Protein AF-0000000084620640 (afdb_homodimer)

Sequence (1402 aa):
MTADNINHLSFMPLENMICNSLENYLYKNATFLAERLYAQDTTNENSRFLLATCYYRSGQRKAAYNLLNSAHSIKCKYLFAKCCLDLDKAEEGKEKLLTIISNLETRNPLDSFNSTTKLNQTPDLASVLCLLGTLCKNARRPDEAAQYYVQCIKTNPFMWEAFENLCQMGKSTQLDIDEIFQPKTEKFTNNRSPCSDKLYNSQVFMSKPTHNGDKITPDPTRRTRPSSMIRHAAQPLTSTPASDNREKKRSRIGNEDVSLMGLDDENKCYRLGKDVRSLVNVENEVTEALQKTTLDPDNNYEKMEDTDWKSNRHEVLELLQKIAKGYAYLNQYECAKAIDALTNLPKSQYYTGWVQSHIGKAYFEMVDYPMAERFFQKARQLEPYRLEDMEIFSTTLWHLRKDTVLSTLAHELVEFERLSPQAWCAVGNCFSRQQEHDLALKCFQRAIQLDPKFTYAHTLSGHESMANGNFEKAQEHFRNALNTNKRHYNALYGLANYYMTCDKKDQAEIHYKLAMEINPNHAVLMCCLGKVYEKMGRNDDAHQLYVRACLVTPQTPLAIFKKAKSLYKDRYYESALIELRRLKEIVPEEPKIYFLMGKIYKAMGDKVKALQNFTTTFNLDPKMMHVVKTAIERLDNDNEISMTTSAMSDTNLEGESSSSAAAAAFVGDDEEHNQHHQQDQVVHGEEDQSSAYTYDAFVDEMTADNINHLSFMPLENMICNSLENYLYKNATFLAERLYAQDTTNENSRFLLATCYYRSGQRKAAYNLLNSAHSIKCKYLFAKCCLDLDKAEEGKEKLLTIISNLETRNPLDSFNSTTKLNQTPDLASVLCLLGTLCKNARRPDEAAQYYVQCIKTNPFMWEAFENLCQMGKSTQLDIDEIFQPKTEKFTNNRSPCSDKLYNSQVFMSKPTHNGDKITPDPTRRTRPSSMIRHAAQPLTSTPASDNREKKRSRIGNEDVSLMGLDDENKCYRLGKDVRSLVNVENEVTEALQKTTLDPDNNYEKMEDTDWKSNRHEVLELLQKIAKGYAYLNQYECAKAIDALTNLPKSQYYTGWVQSHIGKAYFEMVDYPMAERFFQKARQLEPYRLEDMEIFSTTLWHLRKDTVLSTLAHELVEFERLSPQAWCAVGNCFSRQQEHDLALKCFQRAIQLDPKFTYAHTLSGHESMANGNFEKAQEHFRNALNTNKRHYNALYGLANYYMTCDKKDQAEIHYKLAMEINPNHAVLMCCLGKVYEKMGRNDDAHQLYVRACLVTPQTPLAIFKKAKSLYKDRYYESALIELRRLKEIVPEEPKIYFLMGKIYKAMGDKVKALQNFTTTFNLDPKMMHVVKTAIERLDNDNEISMTTSAMSDTNLEGESSSSAAAAAFVGDDEEHNQHHQQDQVVHGEEDQSSAYTYDAFVDE

InterPro domains:
  IPR011990 Tetratricopeptide-like helical domain superfamily [G3DSA:1.25.40.10] (7-183)
  IPR011990 Tetratricopeptide-like helical domain superfamily [G3DSA:1.25.40.10] (310-385)
  IPR011990 Tetratricopeptide-like helical domain superfamily [G3DSA:1.25.40.10] (386-518)
  IPR011990 Tetratricopeptide-like helical domain superfamily [G3DSA:1.25.40.10] (519-622)
  IPR011990 Tetratricopeptide-like helical domain superfamily [SSF48452] (43-384)
  IPR011990 Tetratricopeptide-like helical domain superfamily [SSF48452] (421-626)
  IPR019734 Tetratricopeptide repeat [PF00515] (422-454)
  IPR019734 Tetratricopeptide repeat [PF13181] (126-157)
  IPR019734 Tetratricopeptide repeat [PS50005] (353-386)
  IPR019734 Tetratricopeptide repeat [PS50005] (421-454)
  IPR019734 Tetratricopeptide repeat [PS50005] (455-488)
  IPR019734 Tetratricopeptide repeat [PS50005] (489-522)
  IPR019734 Tetratricopeptide repeat [PS50005] (591-624)
  IPR019734 Tetratricopeptide repeat [SM00028] (45-78)
  IPR019734 Tetratricopeptide repeat [SM00028] (126-159)
  IPR019734 Tetratricopeptide repeat [SM00028] (353-386)
  IPR019734 Tetratricopeptide repeat [SM00028] (421-454)
  IPR019734 Tetratricopeptide repeat [SM00028] (455-488)
  IPR019734 Tetratricopeptide repeat [SM00028] (489-522)
  IPR019734 Tetratricopeptide repeat [SM00028] (523-556)

Radius of gyration: 43.95 Å; Cα contacts (8 Å, |Δi|>4): 1674; chains: 2; bounding box: 125×141×118 Å

Organism: Rhizophagus irregularis (strain DAOM 197198w) (NCBI:txid1432141)

Structure (mmCIF, N/CA/C/O backbone):
data_AF-0000000084620640-model_v1
#
loop_
_entity.id
_entity.type
_entity.pdbx_description
1 polymer 'Anaphase promoting complex subunit CDC27'
#
loop_
_atom_site.group_PDB
_atom_site.id
_atom_site.type_symbol
_atom_site.label_atom_id
_atom_site.label_alt_id
_atom_site.label_comp_id
_atom_site.label_asym_id
_atom_site.label_entity_id
_atom_site.label_seq_id
_atom_site.pdbx_PDB_ins_code
_atom_site.Cartn_x
_atom_site.Cartn_y
_atom_site.Cartn_z
_atom_site.occupancy
_atom_site.B_iso_or_equiv
_atom_site.auth_seq_id
_atom_site.auth_comp_id
_atom_site.auth_asym_id
_atom_site.auth_atom_id
_atom_site.pdbx_PDB_model_num
ATOM 1 N N . MET A 1 1 ? -43.281 -8.062 -17.797 1 27.91 1 MET A N 1
ATOM 2 C CA . MET A 1 1 ? -42 -8.039 -17.078 1 27.91 1 MET A CA 1
ATOM 3 C C . MET A 1 1 ? -40.844 -8.312 -18.031 1 27.91 1 MET A C 1
ATOM 5 O O . MET A 1 1 ? -40.781 -9.367 -18.672 1 27.91 1 MET A O 1
ATOM 9 N N . THR A 1 2 ? -40.188 -7.316 -18.531 1 32.62 2 THR A N 1
ATOM 10 C CA . THR A 1 2 ? -39.344 -7.402 -19.719 1 32.62 2 THR A CA 1
ATOM 11 C C . THR A 1 2 ? -38.156 -8.328 -19.5 1 32.62 2 THR A C 1
ATOM 13 O O . THR A 1 2 ? -37.781 -8.578 -18.359 1 32.62 2 THR A O 1
ATOM 16 N N . ALA A 1 3 ? -37.656 -8.945 -20.5 1 40.38 3 ALA A N 1
ATOM 17 C CA . ALA A 1 3 ? -36.469 -9.836 -20.547 1 40.38 3 ALA A CA 1
ATOM 18 C C . ALA A 1 3 ? -35.375 -9.312 -19.656 1 40.38 3 ALA A C 1
ATOM 20 O O . ALA A 1 3 ? -34.625 -10.102 -19.062 1 40.38 3 ALA A O 1
ATOM 21 N N . ASP A 1 4 ? -35.156 -8.109 -19.609 1 42.44 4 ASP A N 1
ATOM 22 C CA . ASP A 1 4 ? -34.188 -7.316 -18.859 1 42.44 4 ASP A CA 1
ATOM 23 C C . ASP A 1 4 ? -34.406 -7.492 -17.359 1 42.44 4 ASP A C 1
ATOM 25 O O . ASP A 1 4 ? -33.438 -7.527 -16.594 1 42.44 4 ASP A O 1
ATOM 29 N N . ASN A 1 5 ? -35.625 -7.594 -16.953 1 43.34 5 ASN A N 1
ATOM 30 C CA . ASN A 1 5 ? -36 -7.773 -15.555 1 43.34 5 ASN A CA 1
ATOM 31 C C . ASN A 1 5 ? -35.719 -9.188 -15.07 1 43.34 5 ASN A C 1
ATOM 33 O O . ASN A 1 5 ? -35.375 -9.398 -13.898 1 43.34 5 ASN A O 1
ATOM 37 N N . ILE A 1 6 ? -35.875 -10.117 -15.922 1 43.72 6 ILE A N 1
ATOM 38 C CA . ILE A 1 6 ? -35.688 -11.531 -15.609 1 43.72 6 ILE A CA 1
ATOM 39 C C . ILE A 1 6 ? -34.188 -11.797 -15.375 1 43.72 6 ILE A C 1
ATOM 41 O O . ILE A 1 6 ? -33.812 -12.508 -14.438 1 43.72 6 ILE A O 1
ATOM 45 N N . ASN A 1 7 ? -33.312 -11.297 -16.219 1 48.16 7 ASN A N 1
ATOM 46 C CA . ASN A 1 7 ? -31.875 -11.477 -16.109 1 48.16 7 ASN A CA 1
ATOM 47 C C . ASN A 1 7 ? -31.312 -10.859 -14.828 1 48.16 7 ASN A C 1
ATOM 49 O O . ASN A 1 7 ? -30.406 -11.414 -14.211 1 48.16 7 ASN A O 1
ATOM 53 N N . HIS A 1 8 ? -32 -9.758 -14.391 1 53.31 8 HIS A N 1
ATOM 54 C CA . HIS A 1 8 ? -31.578 -9.07 -13.172 1 53.31 8 HIS A CA 1
ATOM 55 C C . HIS A 1 8 ? -31.844 -9.922 -11.938 1 53.31 8 HIS A C 1
ATOM 57 O O . HIS A 1 8 ? -31.031 -9.969 -11.023 1 53.31 8 HIS A O 1
ATOM 63 N N . LEU A 1 9 ? -32.969 -10.625 -11.906 1 52.66 9 LEU A N 1
ATOM 64 C CA . LEU A 1 9 ? -33.344 -11.398 -10.734 1 52.66 9 LEU A CA 1
ATOM 65 C C . LEU A 1 9 ? -32.469 -12.648 -10.594 1 52.66 9 LEU A C 1
ATOM 67 O O . LEU A 1 9 ? -32.188 -13.086 -9.484 1 52.66 9 LEU A O 1
ATOM 71 N N . SER A 1 10 ? -32 -13.133 -11.836 1 59.88 10 SER A N 1
ATOM 72 C CA . SER A 1 10 ? -31.25 -14.391 -11.836 1 59.88 10 SER A CA 1
ATOM 73 C C . SER A 1 10 ? -29.875 -14.219 -11.203 1 59.88 10 SER A C 1
ATOM 75 O O . SER A 1 10 ? -29.328 -15.164 -10.633 1 59.88 10 SER A O 1
ATOM 77 N N . PHE A 1 11 ? -29.453 -12.977 -11.055 1 75.94 11 PHE A N 1
ATOM 78 C CA . PHE A 1 11 ? -28.078 -12.844 -10.57 1 75.94 11 PHE A CA 1
ATOM 79 C C . PHE A 1 11 ? -28.047 -12.078 -9.25 1 75.94 11 PHE A C 1
ATOM 81 O O . PHE A 1 11 ? -26.984 -11.648 -8.805 1 75.94 11 PHE A O 1
ATOM 88 N N . MET A 1 12 ? -29.203 -12.109 -8.586 1 78.56 12 MET A N 1
ATOM 89 C CA . MET A 1 12 ? -29.328 -11.453 -7.289 1 78.56 12 MET A CA 1
ATOM 90 C C . MET A 1 12 ? -28.484 -12.164 -6.238 1 78.56 12 MET A C 1
ATOM 92 O O . MET A 1 12 ? -27.812 -11.516 -5.426 1 78.56 12 MET A O 1
ATOM 96 N N . PRO A 1 13 ? -28.516 -13.523 -6.344 1 80.06 13 PRO A N 1
ATOM 97 C CA . PRO A 1 13 ? -27.672 -14.203 -5.359 1 80.06 13 PRO A CA 1
ATOM 98 C C . PRO A 1 13 ? -26.188 -13.82 -5.488 1 80.06 13 PRO A C 1
ATOM 100 O O . PRO A 1 13 ? -25.484 -13.727 -4.484 1 80.06 13 PRO A O 1
ATOM 103 N N . LEU A 1 14 ? -25.797 -13.578 -6.734 1 88.44 14 LEU A N 1
ATOM 104 C CA . LEU A 1 14 ? -24.406 -13.172 -6.945 1 88.44 14 LEU A CA 1
ATOM 105 C C . LEU A 1 14 ? -24.141 -11.805 -6.332 1 88.44 14 LEU A C 1
ATOM 107 O O . LEU A 1 14 ? -23.078 -11.586 -5.73 1 88.44 14 LEU A O 1
ATOM 111 N N . GLU A 1 15 ? -25.062 -10.961 -6.449 1 88.25 15 GLU A N 1
ATOM 112 C CA . GLU A 1 15 ? -24.906 -9.625 -5.883 1 88.25 15 GLU A CA 1
ATOM 113 C C . GLU A 1 15 ? -24.797 -9.68 -4.363 1 88.25 15 GLU A C 1
ATOM 115 O O . GLU A 1 15 ? -23.984 -8.984 -3.766 1 88.25 15 GLU A O 1
ATOM 120 N N . ASN A 1 16 ? -25.609 -10.477 -3.816 1 86.69 16 ASN A N 1
ATOM 121 C CA . ASN A 1 16 ? -25.594 -10.625 -2.365 1 86.69 16 ASN A CA 1
ATOM 122 C C . ASN A 1 16 ? -24.266 -11.211 -1.882 1 86.69 16 ASN A C 1
ATOM 124 O O . ASN A 1 16 ? -23.719 -10.781 -0.864 1 86.69 16 ASN A O 1
ATOM 128 N N . MET A 1 17 ? -23.844 -12.188 -2.623 1 91.19 17 MET A N 1
ATOM 129 C CA . MET A 1 17 ? -22.609 -12.836 -2.227 1 91.19 17 MET A CA 1
ATOM 130 C C . MET A 1 17 ? -21.422 -11.898 -2.41 1 91.19 17 MET A C 1
ATOM 132 O O . MET A 1 17 ? -20.453 -11.953 -1.645 1 91.19 17 MET A O 1
ATOM 136 N N . ILE A 1 18 ? -21.5 -11.086 -3.449 1 93.69 18 ILE A N 1
ATOM 137 C CA . ILE A 1 18 ? -20.453 -10.086 -3.656 1 93.69 18 ILE A CA 1
ATOM 138 C C . ILE A 1 18 ? -20.422 -9.133 -2.465 1 93.69 18 ILE A C 1
ATOM 140 O O . ILE A 1 18 ? -19.344 -8.883 -1.899 1 93.69 18 ILE A O 1
ATOM 144 N N . CYS A 1 19 ? -21.547 -8.672 -2.016 1 90.56 19 CYS A N 1
ATOM 145 C CA . CYS A 1 19 ? -21.625 -7.734 -0.901 1 90.56 19 CYS A CA 1
ATOM 146 C C . CYS A 1 19 ? -21.172 -8.391 0.397 1 90.56 19 CYS A C 1
ATOM 148 O O . CYS A 1 19 ? -20.453 -7.777 1.19 1 90.56 19 CYS A O 1
ATOM 150 N N . ASN A 1 20 ? -21.594 -9.617 0.525 1 90.5 20 ASN A N 1
ATOM 151 C CA . ASN A 1 20 ? -21.156 -10.352 1.711 1 90.5 20 ASN A CA 1
ATOM 152 C C . ASN A 1 20 ? -19.641 -10.531 1.743 1 90.5 20 ASN A C 1
ATOM 154 O O . ASN A 1 20 ? -19.016 -10.398 2.797 1 90.5 20 ASN A O 1
ATOM 158 N N . SER A 1 21 ? -19.125 -10.891 0.605 1 94.88 21 SER A N 1
ATOM 159 C CA . SER A 1 21 ? -17.672 -11.07 0.507 1 94.88 21 SER A CA 1
ATOM 160 C C . SER A 1 21 ? -16.938 -9.766 0.767 1 94.88 21 SER A C 1
ATOM 162 O O . SER A 1 21 ? -15.891 -9.758 1.415 1 94.88 21 SER A O 1
ATOM 164 N N . LEU A 1 22 ? -17.453 -8.648 0.313 1 93.62 22 LEU A N 1
ATOM 165 C CA . LEU A 1 22 ? -16.844 -7.34 0.515 1 93.62 22 LEU A CA 1
ATOM 166 C C . LEU A 1 22 ? -16.859 -6.957 1.99 1 93.62 22 LEU A C 1
ATOM 168 O O . LEU A 1 22 ? -15.867 -6.445 2.512 1 93.62 22 LEU A O 1
ATOM 172 N N . GLU A 1 23 ? -17.906 -7.27 2.629 1 91.06 23 GLU A N 1
ATOM 173 C CA . GLU A 1 23 ? -18.047 -6.906 4.035 1 91.06 23 GLU A CA 1
ATOM 174 C C . GLU A 1 23 ? -17.125 -7.75 4.918 1 91.06 23 GLU A C 1
ATOM 176 O O . GLU A 1 23 ? -16.703 -7.305 5.988 1 91.06 23 GLU A O 1
ATOM 181 N N . ASN A 1 24 ? -16.859 -8.914 4.414 1 93.88 24 ASN A N 1
ATOM 182 C CA . ASN A 1 24 ? -15.992 -9.797 5.195 1 93.88 24 ASN A CA 1
ATOM 183 C C . ASN A 1 24 ? -14.555 -9.773 4.684 1 93.88 24 ASN A C 1
ATOM 185 O O . ASN A 1 24 ? -13.758 -10.656 5.012 1 93.88 24 ASN A O 1
ATOM 189 N N . TYR A 1 25 ? -14.219 -8.891 3.883 1 95.44 25 TYR A N 1
ATOM 190 C CA . TYR A 1 25 ? -12.867 -8.617 3.414 1 95.44 25 TYR A CA 1
ATOM 191 C C . TYR A 1 25 ? -12.32 -9.789 2.604 1 95.44 25 TYR A C 1
ATOM 193 O O . TYR A 1 25 ? -11.133 -10.094 2.668 1 95.44 25 TYR A O 1
ATOM 201 N N . LEU A 1 26 ? -13.211 -10.516 1.97 1 96.69 26 LEU A N 1
ATOM 202 C CA . LEU A 1 26 ? -12.836 -11.539 1.002 1 96.69 26 LEU A CA 1
ATOM 203 C C . LEU A 1 26 ? -12.836 -10.969 -0.415 1 96.69 26 LEU A C 1
ATOM 205 O O . LEU A 1 26 ? -13.664 -11.367 -1.242 1 96.69 26 LEU A O 1
ATOM 209 N N . TYR A 1 27 ? -11.875 -10.195 -0.683 1 96.88 27 TYR A N 1
ATOM 210 C CA . TYR A 1 27 ? -11.859 -9.383 -1.894 1 96.88 27 TYR A CA 1
ATOM 211 C C . TYR A 1 27 ? -11.641 -10.242 -3.129 1 96.88 27 TYR A C 1
ATOM 213 O O . TYR A 1 27 ? -12.195 -9.977 -4.195 1 96.88 27 TYR A O 1
ATOM 221 N N . LYS A 1 28 ? -10.812 -11.227 -3.002 1 96.94 28 LYS A N 1
ATOM 222 C CA . LYS A 1 28 ? -10.578 -12.117 -4.141 1 96.94 28 LYS A CA 1
ATOM 223 C C . LYS A 1 28 ? -11.875 -12.812 -4.562 1 96.94 28 LYS A C 1
ATOM 225 O O . LYS A 1 28 ? -12.172 -12.906 -5.754 1 96.94 28 LYS A O 1
ATOM 230 N N . ASN A 1 29 ? -12.57 -13.242 -3.584 1 97.75 29 ASN A N 1
ATOM 231 C CA . ASN A 1 29 ? -13.852 -13.891 -3.852 1 97.75 29 ASN A CA 1
ATOM 232 C C . ASN A 1 29 ? -14.852 -12.93 -4.477 1 97.75 29 ASN A C 1
ATOM 234 O O . ASN A 1 29 ? -15.516 -13.266 -5.457 1 97.75 29 ASN A O 1
ATOM 238 N N . ALA A 1 30 ? -14.938 -11.766 -3.873 1 97.19 30 ALA A N 1
ATOM 239 C CA . ALA A 1 30 ? -15.852 -10.742 -4.363 1 97.19 30 ALA A CA 1
ATOM 240 C C . ALA A 1 30 ? -15.523 -10.359 -5.805 1 97.19 30 ALA A C 1
ATOM 242 O O . ALA A 1 30 ? -16.422 -10.211 -6.633 1 97.19 30 ALA A O 1
ATOM 243 N N . THR A 1 31 ? -14.266 -10.211 -6.16 1 97.75 31 THR A N 1
ATOM 244 C CA . THR A 1 31 ? -13.836 -9.789 -7.488 1 97.75 31 THR A CA 1
ATOM 245 C C . THR A 1 31 ? -14.203 -10.828 -8.539 1 97.75 31 THR A C 1
ATOM 247 O O . THR A 1 31 ? -14.727 -10.484 -9.602 1 97.75 31 THR A O 1
ATOM 250 N N . PHE A 1 32 ? -13.969 -12.086 -8.203 1 97.69 32 PHE A N 1
ATOM 251 C CA . PHE A 1 32 ? -14.305 -13.133 -9.156 1 97.69 32 PHE A CA 1
ATOM 252 C C . PHE A 1 32 ? -15.797 -13.148 -9.445 1 97.69 32 PHE A C 1
ATOM 254 O O . PHE A 1 32 ? -16.219 -13.18 -10.602 1 97.69 32 PHE A O 1
ATOM 261 N N . LEU A 1 33 ? -16.547 -13.102 -8.406 1 96.62 33 LEU A N 1
ATOM 262 C CA . LEU A 1 33 ? -18 -13.148 -8.57 1 96.62 33 LEU A CA 1
ATOM 263 C C . LEU A 1 33 ? -18.5 -11.906 -9.305 1 96.62 33 LEU A C 1
ATOM 265 O O . LEU A 1 33 ? -19.406 -12 -10.141 1 96.62 33 LEU A O 1
ATOM 269 N N . ALA A 1 34 ? -17.906 -10.797 -8.977 1 96.88 34 ALA A N 1
ATOM 270 C CA . ALA A 1 34 ? -18.312 -9.555 -9.625 1 96.88 34 ALA A CA 1
ATOM 271 C C . ALA A 1 34 ? -17.953 -9.57 -11.109 1 96.88 34 ALA A C 1
ATOM 273 O O . ALA A 1 34 ? -18.688 -9.016 -11.93 1 96.88 34 ALA A O 1
ATOM 274 N N . GLU A 1 35 ? -16.812 -10.148 -11.453 1 96.5 35 GLU A N 1
ATOM 275 C CA . GLU A 1 35 ? -16.453 -10.273 -12.859 1 96.5 35 GLU A CA 1
ATOM 276 C C . GLU A 1 35 ? -17.469 -11.125 -13.617 1 96.5 35 GLU A C 1
ATOM 278 O O . GLU A 1 35 ? -17.812 -10.812 -14.758 1 96.5 35 GLU A O 1
ATOM 283 N N . ARG A 1 36 ? -17.953 -12.188 -12.984 1 95.88 36 ARG A N 1
ATOM 284 C CA . ARG A 1 36 ? -18.953 -13.039 -13.609 1 95.88 36 ARG A CA 1
ATOM 285 C C . ARG A 1 36 ? -20.266 -12.281 -13.805 1 95.88 36 ARG A C 1
ATOM 287 O O . ARG A 1 36 ? -20.906 -12.406 -14.852 1 95.88 36 ARG A O 1
ATOM 294 N N . LEU A 1 37 ? -20.609 -11.539 -12.766 1 94.88 37 LEU A N 1
ATOM 295 C CA . LEU A 1 37 ? -21.844 -10.773 -12.836 1 94.88 37 LEU A CA 1
ATOM 296 C C . LEU A 1 37 ? -21.766 -9.703 -13.914 1 94.88 37 LEU A C 1
ATOM 298 O O . LEU A 1 37 ? -22.703 -9.547 -14.711 1 94.88 37 LEU A O 1
ATOM 302 N N . TYR A 1 38 ? -20.703 -9.023 -13.992 1 95.31 38 TYR A N 1
ATOM 303 C CA . TYR A 1 38 ? -20.531 -7.941 -14.953 1 95.31 38 TYR A CA 1
ATOM 304 C C . TYR A 1 38 ? -20.469 -8.492 -16.375 1 95.31 38 TYR A C 1
ATOM 306 O O . TYR A 1 38 ? -20.953 -7.848 -17.312 1 95.31 38 TYR A O 1
ATOM 314 N N . ALA A 1 39 ? -19.844 -9.633 -16.516 1 95.19 39 ALA A N 1
ATOM 315 C CA . ALA A 1 39 ? -19.688 -10.25 -17.828 1 95.19 39 ALA A CA 1
ATOM 316 C C . ALA A 1 39 ? -21.047 -10.617 -18.422 1 95.19 39 ALA A C 1
ATOM 318 O O . ALA A 1 39 ? -21.203 -10.68 -19.641 1 95.19 39 ALA A O 1
ATOM 319 N N . GLN A 1 40 ? -22.078 -10.828 -17.625 1 91.75 40 GLN A N 1
ATOM 320 C CA . GLN A 1 40 ? -23.406 -11.18 -18.109 1 91.75 40 GLN A CA 1
ATOM 321 C C . GLN A 1 40 ? -24.047 -10.023 -18.875 1 91.75 40 GLN A C 1
ATOM 323 O O . GLN A 1 40 ? -24.734 -10.234 -19.875 1 91.75 40 GLN A O 1
ATOM 328 N N . ASP A 1 41 ? -23.859 -8.891 -18.312 1 91.88 41 ASP A N 1
ATOM 329 C CA . ASP A 1 41 ? -24.359 -7.672 -18.938 1 91.88 41 ASP A CA 1
ATOM 330 C C . ASP A 1 41 ? -23.422 -6.496 -18.672 1 91.88 41 ASP A C 1
ATOM 332 O O . ASP A 1 41 ? -23.531 -5.836 -17.641 1 91.88 41 ASP A O 1
ATOM 336 N N . THR A 1 42 ? -22.656 -6.176 -19.656 1 91.56 42 THR A N 1
ATOM 337 C CA . THR A 1 42 ? -21.625 -5.148 -19.484 1 91.56 42 THR A CA 1
ATOM 338 C C . THR A 1 42 ? -22.25 -3.756 -19.5 1 91.56 42 THR A C 1
ATOM 340 O O . THR A 1 42 ? -21.578 -2.768 -19.188 1 91.56 42 THR A O 1
ATOM 343 N N . THR A 1 43 ? -23.469 -3.623 -19.797 1 91.56 43 THR A N 1
ATOM 344 C CA . THR A 1 43 ? -24.125 -2.324 -19.859 1 91.56 43 THR A CA 1
ATOM 345 C C . THR A 1 43 ? -24.797 -1.996 -18.531 1 91.56 43 THR A C 1
ATOM 347 O O . THR A 1 43 ? -25.219 -0.862 -18.312 1 91.56 43 THR A O 1
ATOM 350 N N . ASN A 1 44 ? -24.859 -3 -17.656 1 92.19 44 ASN A N 1
ATOM 351 C CA . ASN A 1 44 ? -25.484 -2.781 -16.359 1 92.19 44 ASN A CA 1
ATOM 352 C C . ASN A 1 44 ? -24.609 -1.921 -15.461 1 92.19 44 ASN A C 1
ATOM 354 O O . ASN A 1 44 ? -23.516 -2.34 -15.07 1 92.19 44 ASN A O 1
ATOM 358 N N . GLU A 1 45 ? -25.094 -0.805 -14.992 1 93.06 45 GLU A N 1
ATOM 359 C CA . GLU A 1 45 ? -24.312 0.149 -14.219 1 93.06 45 GLU A CA 1
ATOM 360 C C . GLU A 1 45 ? -24.094 -0.354 -12.789 1 93.06 45 GLU A C 1
ATOM 362 O O . GLU A 1 45 ? -23.047 -0.08 -12.188 1 93.06 45 GLU A O 1
ATOM 367 N N . ASN A 1 46 ? -25.031 -1.046 -12.297 1 91.94 46 ASN A N 1
ATOM 368 C CA . ASN A 1 46 ? -24.875 -1.576 -10.945 1 91.94 46 ASN A CA 1
ATOM 369 C C . ASN A 1 46 ? -23.781 -2.639 -10.883 1 91.94 46 ASN A C 1
ATOM 371 O O . ASN A 1 46 ? -23 -2.67 -9.938 1 91.94 46 ASN A O 1
ATOM 375 N N . SER A 1 47 ? -23.844 -3.543 -11.875 1 93.62 47 SER A N 1
ATOM 376 C CA . SER A 1 47 ? -22.797 -4.559 -11.938 1 93.62 47 SER A CA 1
ATOM 377 C C . SER A 1 47 ? -21.422 -3.926 -12.148 1 93.62 47 SER A C 1
ATOM 379 O O . SER A 1 47 ? -20.422 -4.395 -11.602 1 93.62 47 SER A O 1
ATOM 381 N N . ARG A 1 48 ? -21.391 -2.871 -12.922 1 95.12 48 ARG A N 1
ATOM 382 C CA . ARG A 1 48 ? -20.156 -2.137 -13.141 1 95.12 48 ARG A CA 1
ATOM 383 C C . ARG A 1 48 ? -19.641 -1.52 -11.844 1 95.12 48 ARG A C 1
ATOM 385 O O . ARG A 1 48 ? -18.453 -1.61 -11.531 1 95.12 48 ARG A O 1
ATOM 392 N N . PHE A 1 49 ? -20.594 -0.943 -11.117 1 95.94 49 PHE A N 1
ATOM 393 C CA . PHE A 1 49 ? -20.25 -0.318 -9.852 1 95.94 49 PHE A CA 1
ATOM 394 C C . PHE A 1 49 ? -19.688 -1.351 -8.867 1 95.94 49 PHE A C 1
ATOM 396 O O . PHE A 1 49 ? -18.688 -1.102 -8.195 1 95.94 49 PHE A O 1
ATOM 403 N N . LEU A 1 50 ? -20.312 -2.465 -8.758 1 95 50 LEU A N 1
ATOM 404 C CA . LEU A 1 50 ? -19.891 -3.51 -7.836 1 95 50 LEU A CA 1
ATOM 405 C C . LEU A 1 50 ? -18.5 -4.016 -8.195 1 95 50 LEU A C 1
ATOM 407 O O . LEU A 1 50 ? -17.656 -4.211 -7.309 1 95 50 LEU A O 1
ATOM 411 N N . LEU A 1 51 ? -18.297 -4.23 -9.461 1 96.81 51 LEU A N 1
ATOM 412 C CA . LEU A 1 51 ? -16.984 -4.695 -9.891 1 96.81 51 LEU A CA 1
ATOM 413 C C . LEU A 1 51 ? -15.914 -3.645 -9.602 1 96.81 51 LEU A C 1
ATOM 415 O O . LEU A 1 51 ? -14.836 -3.973 -9.094 1 96.81 51 LEU A O 1
ATOM 419 N N . ALA A 1 52 ? -16.203 -2.4 -9.883 1 97.31 52 ALA A N 1
ATOM 420 C CA . ALA A 1 52 ? -15.266 -1.316 -9.609 1 97.31 52 ALA A CA 1
ATOM 421 C C . ALA A 1 52 ? -14.969 -1.216 -8.117 1 97.31 52 ALA A C 1
ATOM 423 O O . ALA A 1 52 ? -13.828 -0.949 -7.723 1 97.31 52 ALA A O 1
ATOM 424 N N . THR A 1 53 ? -16 -1.4 -7.324 1 97 53 THR A N 1
ATOM 425 C CA . THR A 1 53 ? -15.828 -1.389 -5.875 1 97 53 THR A CA 1
ATOM 426 C C . THR A 1 53 ? -14.875 -2.5 -5.434 1 97 53 THR A C 1
ATOM 428 O O . THR A 1 53 ? -14.031 -2.291 -4.566 1 97 53 THR A O 1
ATOM 431 N N . CYS A 1 54 ? -15.047 -3.641 -6.027 1 97.56 54 CYS A N 1
ATOM 432 C CA . CYS A 1 54 ? -14.164 -4.754 -5.707 1 97.56 54 CYS A CA 1
ATOM 433 C C . CYS A 1 54 ? -12.719 -4.434 -6.078 1 97.56 54 CYS A C 1
ATOM 435 O O . CYS A 1 54 ? -11.805 -4.66 -5.285 1 97.56 54 CYS A O 1
ATOM 437 N N . TYR A 1 55 ? -12.547 -3.855 -7.266 1 97.25 55 TYR A N 1
ATOM 438 C CA . TYR A 1 55 ? -11.211 -3.459 -7.688 1 97.25 55 TYR A CA 1
ATOM 439 C C . TYR A 1 55 ? -10.633 -2.408 -6.746 1 97.25 55 TYR A C 1
ATOM 441 O O . TYR A 1 55 ? -9.492 -2.539 -6.289 1 97.25 55 TYR A O 1
ATOM 449 N N . TYR A 1 56 ? -11.375 -1.456 -6.379 1 97 56 TYR A N 1
ATOM 450 C CA . TYR A 1 56 ? -10.898 -0.342 -5.566 1 97 56 TYR A CA 1
ATOM 451 C C . TYR A 1 56 ? -10.516 -0.812 -4.168 1 97 56 TYR A C 1
ATOM 453 O O . TYR A 1 56 ? -9.445 -0.463 -3.658 1 97 56 TYR A O 1
ATOM 461 N N . ARG A 1 57 ? -11.383 -1.582 -3.561 1 95.75 57 ARG A N 1
ATOM 462 C CA . ARG A 1 57 ? -11.156 -2.021 -2.188 1 95.75 57 ARG A CA 1
ATOM 463 C C . ARG A 1 57 ? -10.023 -3.031 -2.115 1 95.75 57 ARG A C 1
ATOM 465 O O . ARG A 1 57 ? -9.406 -3.209 -1.061 1 95.75 57 ARG A O 1
ATOM 472 N N . SER A 1 58 ? -9.789 -3.67 -3.219 1 94.75 58 SER A N 1
ATOM 473 C CA . SER A 1 58 ? -8.68 -4.617 -3.252 1 94.75 58 SER A CA 1
ATOM 474 C C . SER A 1 58 ? -7.371 -3.916 -3.594 1 94.75 58 SER A C 1
ATOM 476 O O . SER A 1 58 ? -6.332 -4.566 -3.738 1 94.75 58 SER A O 1
ATOM 478 N N . GLY A 1 59 ? -7.387 -2.613 -3.857 1 92.94 59 GLY A N 1
ATOM 479 C CA . GLY A 1 59 ? -6.18 -1.839 -4.098 1 92.94 59 GLY A CA 1
ATOM 480 C C . GLY A 1 59 ? -5.902 -1.609 -5.574 1 92.94 59 GLY A C 1
ATOM 481 O O . GLY A 1 59 ? -4.918 -0.959 -5.93 1 92.94 59 GLY A O 1
ATOM 482 N N . GLN A 1 60 ? -6.754 -2.107 -6.414 1 94.88 60 GLN A N 1
ATOM 483 C CA . GLN A 1 60 ? -6.578 -1.935 -7.852 1 94.88 60 GLN A CA 1
ATOM 484 C C . GLN A 1 60 ? -7.27 -0.667 -8.344 1 94.88 60 GLN A C 1
ATOM 486 O O . GLN A 1 60 ? -8.227 -0.738 -9.117 1 94.88 60 GLN A O 1
ATOM 491 N N . ARG A 1 61 ? -6.691 0.45 -8.023 1 95.88 61 ARG A N 1
ATOM 492 C CA . ARG A 1 61 ? -7.312 1.747 -8.273 1 95.88 61 ARG A CA 1
ATOM 493 C C . ARG A 1 61 ? -7.316 2.074 -9.766 1 95.88 61 ARG A C 1
ATOM 495 O O . ARG A 1 61 ? -8.273 2.652 -10.273 1 95.88 61 ARG A O 1
ATOM 502 N N . LYS A 1 62 ? -6.273 1.718 -10.469 1 95.81 62 LYS A N 1
ATOM 503 C CA . LYS A 1 62 ? -6.191 2.012 -11.898 1 95.81 62 LYS A CA 1
ATOM 504 C C . LYS A 1 62 ? -7.211 1.194 -12.688 1 95.81 62 LYS A C 1
ATOM 506 O O . LYS A 1 62 ? -7.809 1.691 -13.648 1 95.81 62 LYS A O 1
ATOM 511 N N . ALA A 1 63 ? -7.371 -0.092 -12.289 1 95.94 63 ALA A N 1
ATOM 512 C CA . ALA A 1 63 ? -8.383 -0.924 -12.93 1 95.94 63 ALA A CA 1
ATOM 513 C C . ALA A 1 63 ? -9.773 -0.333 -12.742 1 95.94 63 ALA A C 1
ATOM 515 O O . ALA A 1 63 ? -10.57 -0.28 -13.688 1 95.94 63 ALA A O 1
ATOM 516 N N . ALA A 1 64 ? -10.039 0.099 -11.484 1 97.75 64 ALA A N 1
ATOM 517 C CA . ALA A 1 64 ? -11.328 0.736 -11.211 1 97.75 64 ALA A CA 1
ATOM 518 C C . ALA A 1 64 ? -11.5 2.004 -12.039 1 97.75 64 ALA A C 1
ATOM 520 O O . ALA A 1 64 ? -12.578 2.252 -12.586 1 97.75 64 ALA A O 1
ATOM 521 N N . TYR A 1 65 ? -10.477 2.836 -12.18 1 97.62 65 TYR A N 1
ATOM 522 C CA . TYR A 1 65 ? -10.477 4.062 -12.961 1 97.62 65 TYR A CA 1
ATOM 523 C C . TYR A 1 65 ? -10.852 3.781 -14.414 1 97.62 65 TYR A C 1
ATOM 525 O O . TYR A 1 65 ? -11.711 4.457 -14.984 1 97.62 65 TYR A O 1
ATOM 533 N N . ASN A 1 66 ? -10.211 2.719 -15 1 95 66 ASN A N 1
ATOM 534 C CA . ASN A 1 66 ? -10.461 2.379 -16.406 1 95 66 ASN A CA 1
ATOM 535 C C . ASN A 1 66 ? -11.883 1.87 -16.609 1 95 66 ASN A C 1
ATOM 537 O O . ASN A 1 66 ? -12.531 2.211 -17.594 1 95 66 ASN A O 1
ATOM 541 N N . LEU A 1 67 ? -12.328 1.13 -15.688 1 96.06 67 LEU A N 1
ATOM 542 C CA . LEU A 1 67 ? -13.656 0.545 -15.797 1 96.06 67 LEU A CA 1
ATOM 543 C C . LEU A 1 67 ? -14.734 1.621 -15.688 1 96.06 67 LEU A C 1
ATOM 545 O O . LEU A 1 67 ? -15.766 1.538 -16.359 1 96.06 67 LEU A O 1
ATOM 549 N N . LEU A 1 68 ? -14.484 2.664 -14.859 1 97.12 68 LEU A N 1
ATOM 550 C CA . LEU A 1 68 ? -15.516 3.631 -14.5 1 97.12 68 LEU A CA 1
ATOM 551 C C . LEU A 1 68 ? -15.484 4.836 -15.438 1 97.12 68 LEU A C 1
ATOM 553 O O . LEU A 1 68 ? -16.375 5.68 -15.406 1 97.12 68 LEU A O 1
ATOM 557 N N . ASN A 1 69 ? -14.547 4.953 -16.266 1 94.25 69 ASN A N 1
ATOM 558 C CA . ASN A 1 69 ? -14.344 6.133 -17.094 1 94.25 69 ASN A CA 1
ATOM 559 C C . ASN A 1 69 ? -15.578 6.449 -17.938 1 94.25 69 ASN A C 1
ATOM 561 O O . ASN A 1 69 ? -15.961 7.613 -18.062 1 94.25 69 ASN A O 1
ATOM 565 N N . SER A 1 70 ? -16.281 5.418 -18.391 1 90.44 70 SER A N 1
ATOM 566 C CA . SER A 1 70 ? -17.422 5.625 -19.281 1 90.44 70 SER A CA 1
ATOM 567 C C . SER A 1 70 ? -18.75 5.457 -18.531 1 90.44 70 SER A C 1
ATOM 569 O O . SER A 1 70 ? -19.812 5.383 -19.156 1 90.44 70 SER A O 1
ATOM 571 N N . ALA A 1 71 ? -18.734 5.449 -17.25 1 93 71 ALA A N 1
ATOM 572 C CA . ALA A 1 71 ? -19.953 5.199 -16.484 1 93 71 ALA A CA 1
ATOM 573 C C . ALA A 1 71 ? -20.797 6.461 -16.359 1 93 71 ALA A C 1
ATOM 575 O O . ALA A 1 71 ? -20.297 7.574 -16.516 1 93 71 ALA A O 1
ATOM 576 N N . HIS A 1 72 ? -22.109 6.246 -16.062 1 91.75 72 HIS A N 1
ATOM 577 C CA . HIS A 1 72 ? -23.031 7.379 -16.062 1 91.75 72 HIS A CA 1
ATOM 578 C C . HIS A 1 72 ? -23.766 7.504 -14.734 1 91.75 72 HIS A C 1
ATOM 580 O O . HIS A 1 72 ? -24.312 8.562 -14.422 1 91.75 72 HIS A O 1
ATOM 586 N N . SER A 1 73 ? -23.812 6.445 -13.992 1 93.38 73 SER A N 1
ATOM 587 C CA . SER A 1 73 ? -24.531 6.496 -12.727 1 93.38 73 SER A CA 1
ATOM 588 C C . SER A 1 73 ? -23.812 7.387 -11.719 1 93.38 73 SER A C 1
ATOM 590 O O . SER A 1 73 ? -22.594 7.555 -11.789 1 93.38 73 SER A O 1
ATOM 592 N N . ILE A 1 74 ? -24.531 7.98 -10.766 1 94.44 74 ILE A N 1
ATOM 593 C CA . ILE A 1 74 ? -24 8.891 -9.758 1 94.44 74 ILE A CA 1
ATOM 594 C C . ILE A 1 74 ? -22.938 8.172 -8.914 1 94.44 74 ILE A C 1
ATOM 596 O O . ILE A 1 74 ? -21.859 8.703 -8.672 1 94.44 74 ILE A O 1
ATOM 600 N N . LYS A 1 75 ? -23.25 6.961 -8.508 1 94.12 75 LYS A N 1
ATOM 601 C CA . LYS A 1 75 ? -22.328 6.195 -7.676 1 94.12 75 LYS A CA 1
ATOM 602 C C . LYS A 1 75 ? -21.031 5.895 -8.422 1 94.12 75 LYS A C 1
ATOM 604 O O . LYS A 1 75 ? -19.938 5.965 -7.84 1 94.12 75 LYS A O 1
ATOM 609 N N . CYS A 1 76 ? -21.156 5.59 -9.719 1 96.5 76 CYS A N 1
ATOM 610 C CA . CYS A 1 76 ? -19.969 5.297 -10.523 1 96.5 76 CYS A CA 1
ATOM 611 C C . CYS A 1 76 ? -19.141 6.547 -10.734 1 96.5 76 CYS A C 1
ATOM 613 O O . CYS A 1 76 ? -17.906 6.496 -10.656 1 96.5 76 CYS A O 1
ATOM 615 N N . LYS A 1 77 ? -19.781 7.652 -10.945 1 96.88 77 LYS A N 1
ATOM 616 C CA . LYS A 1 77 ? -19.047 8.906 -11.164 1 96.88 77 LYS A CA 1
ATOM 617 C C . LYS A 1 77 ? -18.344 9.352 -9.891 1 96.88 77 LYS A C 1
ATOM 619 O O . LYS A 1 77 ? -17.219 9.867 -9.945 1 96.88 77 LYS A O 1
ATOM 624 N N . TYR A 1 78 ? -18.969 9.156 -8.742 1 97 78 TYR A N 1
ATOM 625 C CA . TYR A 1 78 ? -18.328 9.477 -7.469 1 97 78 TYR A CA 1
ATOM 626 C C . TYR A 1 78 ? -17.078 8.633 -7.258 1 97 78 TYR A C 1
ATOM 628 O O . TYR A 1 78 ? -16.031 9.156 -6.891 1 97 78 TYR A O 1
ATOM 636 N N . LEU A 1 79 ? -17.234 7.332 -7.461 1 97.44 79 LEU A N 1
ATOM 637 C CA . LEU A 1 79 ? -16.109 6.438 -7.281 1 97.44 79 LEU A CA 1
ATOM 638 C C . LEU A 1 79 ? -15.008 6.742 -8.289 1 97.44 79 LEU A C 1
ATOM 640 O O . LEU A 1 79 ? -13.82 6.613 -7.98 1 97.44 79 LEU A O 1
ATOM 644 N N . PHE A 1 80 ? -15.43 7.148 -9.484 1 98.12 80 PHE A N 1
ATOM 645 C CA . PHE A 1 80 ? -14.461 7.566 -10.492 1 98.12 80 PHE A CA 1
ATOM 646 C C . PHE A 1 80 ? -13.648 8.758 -10 1 98.12 80 PHE A C 1
ATOM 648 O O . PHE A 1 80 ? -12.422 8.781 -10.141 1 98.12 80 PHE A O 1
ATOM 655 N N . ALA A 1 81 ? -14.289 9.664 -9.469 1 98.19 81 ALA A N 1
ATOM 656 C CA . ALA A 1 81 ? -13.617 10.852 -8.953 1 98.19 81 ALA A CA 1
ATOM 657 C C . ALA A 1 81 ? -12.656 10.492 -7.82 1 98.19 81 ALA A C 1
ATOM 659 O O . ALA A 1 81 ? -11.57 11.07 -7.707 1 98.19 81 ALA A O 1
ATOM 660 N N . LYS A 1 82 ? -13.094 9.602 -6.965 1 98 82 LYS A N 1
ATOM 661 C CA . LYS A 1 82 ? -12.227 9.125 -5.895 1 98 82 LYS A CA 1
ATOM 662 C C . LYS A 1 82 ? -10.961 8.484 -6.461 1 98 82 LYS A C 1
ATOM 664 O O . LYS A 1 82 ? -9.867 8.688 -5.938 1 98 82 LYS A O 1
ATOM 669 N N . CYS A 1 83 ? -11.141 7.695 -7.496 1 98 83 CYS A N 1
ATOM 670 C CA . CYS A 1 83 ? -9.984 7.109 -8.172 1 98 83 CYS A CA 1
ATOM 671 C C . CYS A 1 83 ? -9.07 8.188 -8.734 1 98 83 CYS A C 1
ATOM 673 O O . CYS A 1 83 ? -7.844 8.078 -8.648 1 98 83 CYS A O 1
ATOM 675 N N . CYS A 1 84 ? -9.672 9.211 -9.281 1 98.06 84 CYS A N 1
ATOM 676 C CA . CYS A 1 84 ? -8.906 10.32 -9.828 1 98.06 84 CYS A CA 1
ATOM 677 C C . CYS A 1 84 ? -8.055 10.984 -8.75 1 98.06 84 CYS A C 1
ATOM 679 O O . CYS A 1 84 ? -6.91 11.359 -9 1 98.06 84 CYS A O 1
ATOM 681 N N . LEU A 1 85 ? -8.609 11.117 -7.574 1 97.38 85 LEU A N 1
ATOM 682 C CA . LEU A 1 85 ? -7.867 11.703 -6.465 1 97.38 85 LEU A CA 1
ATOM 683 C C . LEU A 1 85 ? -6.645 10.859 -6.117 1 97.38 85 LEU A C 1
ATOM 685 O O . LEU A 1 85 ? -5.551 11.398 -5.922 1 97.38 85 LEU A O 1
ATOM 689 N N . ASP A 1 86 ? -6.809 9.57 -6.094 1 95.69 86 ASP A N 1
ATOM 690 C CA . ASP A 1 86 ? -5.73 8.656 -5.73 1 95.69 86 ASP A CA 1
ATOM 691 C C . ASP A 1 86 ? -4.652 8.617 -6.805 1 95.69 86 ASP A C 1
ATOM 693 O O . ASP A 1 86 ? -3.482 8.359 -6.512 1 95.69 86 ASP A O 1
ATOM 697 N N . LEU A 1 87 ? -5.07 8.906 -8.023 1 95.31 87 LEU A N 1
ATOM 698 C CA . LEU A 1 87 ? -4.141 8.805 -9.148 1 95.31 87 LEU A CA 1
ATOM 699 C C . LEU A 1 87 ? -3.609 10.18 -9.531 1 95.31 87 LEU A C 1
ATOM 701 O O . LEU A 1 87 ? -2.99 10.344 -10.594 1 95.31 87 LEU A O 1
ATOM 705 N N . ASP A 1 88 ? -3.887 11.219 -8.758 1 93.5 88 ASP A N 1
ATOM 706 C CA . ASP A 1 88 ? -3.418 12.594 -8.93 1 93.5 88 ASP A CA 1
ATOM 707 C C . ASP A 1 88 ? -3.947 13.195 -10.234 1 93.5 88 ASP A C 1
ATOM 709 O O . ASP A 1 88 ? -3.199 13.82 -10.984 1 93.5 88 ASP A O 1
ATOM 713 N N . LYS A 1 89 ? -5.113 12.82 -10.539 1 96.81 89 LYS A N 1
ATOM 714 C CA . LYS A 1 89 ? -5.852 13.398 -11.656 1 96.81 89 LYS A CA 1
ATOM 715 C C . LYS A 1 89 ? -7.012 14.258 -11.164 1 96.81 89 LYS A C 1
ATOM 717 O O . LYS A 1 89 ? -8.156 14.055 -11.57 1 96.81 89 LYS A O 1
ATOM 722 N N . ALA A 1 90 ? -6.68 15.297 -10.445 1 96.88 90 ALA A N 1
ATOM 723 C CA . ALA A 1 90 ? -7.648 16.078 -9.672 1 96.88 90 ALA A CA 1
ATOM 724 C C . ALA A 1 90 ? -8.625 16.812 -10.594 1 96.88 90 ALA A C 1
ATOM 726 O O . ALA A 1 90 ? -9.82 16.859 -10.32 1 96.88 90 ALA A O 1
ATOM 727 N N . GLU A 1 91 ? -8.188 17.328 -11.719 1 96.88 91 GLU A N 1
ATOM 728 C CA . GLU A 1 91 ? -9.039 18.109 -12.617 1 96.88 91 GLU A CA 1
ATOM 729 C C . GLU A 1 91 ? -10.109 17.234 -13.258 1 96.88 91 GLU A C 1
ATOM 731 O O . GLU A 1 91 ? -11.266 17.656 -13.383 1 96.88 91 GLU A O 1
ATOM 736 N N . GLU A 1 92 ? -9.672 16.062 -13.656 1 96.94 92 GLU A N 1
ATOM 737 C CA . GLU A 1 92 ? -10.625 15.133 -14.258 1 96.94 92 GLU A CA 1
ATOM 738 C C . GLU A 1 92 ? -11.711 14.734 -13.258 1 96.94 92 GLU A C 1
ATOM 740 O O . GLU A 1 92 ? -12.883 14.648 -13.609 1 96.94 92 GLU A O 1
ATOM 745 N N . GLY A 1 93 ? -11.289 14.445 -12.031 1 97.94 93 GLY A N 1
ATOM 746 C CA . GLY A 1 93 ? -12.242 14.086 -11 1 97.94 93 GLY A CA 1
ATOM 747 C C . GLY A 1 93 ? -13.227 15.203 -10.688 1 97.94 93 GLY A C 1
ATOM 748 O O . GLY A 1 93 ? -14.422 14.953 -10.523 1 97.94 93 GLY A O 1
ATOM 749 N N . LYS A 1 94 ? -12.742 16.422 -10.641 1 97.5 94 LYS A N 1
ATOM 750 C CA . LYS A 1 94 ? -13.586 17.578 -10.375 1 97.5 94 LYS A CA 1
ATOM 751 C C . LYS A 1 94 ? -14.648 17.75 -11.461 1 97.5 94 LYS A C 1
ATOM 753 O O . LYS A 1 94 ? -15.82 17.969 -11.156 1 97.5 94 LYS A O 1
ATOM 758 N N . GLU A 1 95 ? -14.273 17.594 -12.688 1 96.38 95 GLU A N 1
ATOM 759 C CA . GLU A 1 95 ? -15.195 17.75 -13.805 1 96.38 95 GLU A CA 1
ATOM 760 C C . GLU A 1 95 ? -16.312 16.719 -13.742 1 96.38 95 GLU A C 1
ATOM 762 O O . GLU A 1 95 ? -17.484 17.031 -14.008 1 96.38 95 GLU A O 1
ATOM 767 N N . LYS A 1 96 ? -15.938 15.562 -13.383 1 96.31 96 LYS A N 1
ATOM 768 C CA . LYS A 1 96 ? -16.938 14.5 -13.305 1 96.31 96 LYS A CA 1
ATOM 769 C C . LYS A 1 96 ? -17.938 14.766 -12.195 1 96.31 96 LYS A C 1
ATOM 771 O O . LYS A 1 96 ? -19.141 14.562 -12.375 1 96.31 96 LYS A O 1
ATOM 776 N N . LEU A 1 97 ? -17.5 15.234 -11.047 1 97.06 97 LEU A N 1
ATOM 777 C CA . LEU A 1 97 ? -18.375 15.484 -9.906 1 97.06 97 LEU A CA 1
ATOM 778 C C . LEU A 1 97 ? -19.297 16.672 -10.18 1 97.06 97 LEU A C 1
ATOM 780 O O . LEU A 1 97 ? -20.438 16.688 -9.711 1 97.06 97 LEU A O 1
ATOM 784 N N . LEU A 1 98 ? -18.844 17.609 -10.906 1 96.25 98 LEU A N 1
ATOM 785 C CA . LEU A 1 98 ? -19.656 18.797 -11.219 1 96.25 98 LEU A CA 1
ATOM 786 C C . LEU A 1 98 ? -20.859 18.422 -12.07 1 96.25 98 LEU A C 1
ATOM 788 O O . LEU A 1 98 ? -21.891 19.094 -12.023 1 96.25 98 LEU A O 1
ATOM 792 N N . THR A 1 99 ? -20.75 17.312 -12.766 1 94.56 99 THR A N 1
ATOM 793 C CA . THR A 1 99 ? -21.859 16.859 -13.594 1 94.56 99 THR A CA 1
ATOM 794 C C . THR A 1 99 ? -22.969 16.25 -12.727 1 94.56 99 THR A C 1
ATOM 796 O O . THR A 1 99 ? -24.125 16.156 -13.164 1 94.56 99 THR A O 1
ATOM 799 N N . ILE A 1 100 ? -22.656 15.922 -11.477 1 93.62 100 ILE A N 1
ATOM 800 C CA . ILE A 1 100 ? -23.656 15.18 -10.711 1 93.62 100 ILE A CA 1
ATOM 801 C C . ILE A 1 100 ? -24.125 16.016 -9.516 1 93.62 100 ILE A C 1
ATOM 803 O O . ILE A 1 100 ? -25.125 15.695 -8.875 1 93.62 100 ILE A O 1
ATOM 807 N N . ILE A 1 101 ? -23.516 17.062 -9.18 1 92.56 101 ILE A N 1
ATOM 808 C CA . ILE A 1 101 ? -23.734 17.812 -7.945 1 92.56 101 ILE A CA 1
ATOM 809 C C . ILE A 1 101 ? -25.172 18.328 -7.902 1 92.56 101 ILE A C 1
ATOM 811 O O . ILE A 1 101 ? -25.797 18.375 -6.836 1 92.56 101 ILE A O 1
ATOM 815 N N . SER A 1 102 ? -25.734 18.641 -9 1 89.75 102 SER A N 1
ATOM 816 C CA . SER A 1 102 ? -27.078 19.219 -9.055 1 89.75 102 SER A CA 1
ATOM 817 C C . SER A 1 102 ? -28.141 18.188 -8.781 1 89.75 102 SER A C 1
ATOM 819 O O . SER A 1 102 ? -29.266 18.516 -8.375 1 89.75 102 SER A O 1
ATOM 821 N N . ASN A 1 103 ? -27.859 16.906 -8.867 1 88.38 103 ASN A N 1
ATOM 822 C CA . ASN A 1 103 ? -28.844 15.836 -8.742 1 88.38 103 ASN A CA 1
ATOM 823 C C . ASN A 1 103 ? -28.75 15.141 -7.387 1 88.38 103 ASN A C 1
ATOM 825 O O . ASN A 1 103 ? -29.391 14.109 -7.164 1 88.38 103 ASN A O 1
ATOM 829 N N . LEU A 1 104 ? -28.031 15.82 -6.48 1 89.94 104 LEU A N 1
ATOM 830 C CA . LEU A 1 104 ? -27.797 15.117 -5.223 1 89.94 104 LEU A CA 1
ATOM 831 C C . LEU A 1 104 ? -28.75 15.617 -4.141 1 89.94 104 LEU A C 1
ATOM 833 O O . LEU A 1 104 ? -29.125 16.797 -4.137 1 89.94 104 LEU A O 1
ATOM 837 N N . GLU A 1 105 ? -29.094 14.633 -3.383 1 83.12 105 GLU A N 1
ATOM 838 C CA . GLU A 1 105 ? -29.953 14.953 -2.248 1 83.12 105 GLU A CA 1
ATOM 839 C C . GLU A 1 105 ? -29.141 15.188 -0.982 1 83.12 105 GLU A C 1
ATOM 841 O O . GLU A 1 105 ? -28.031 14.648 -0.842 1 83.12 105 GLU A O 1
ATOM 846 N N . THR A 1 106 ? -29.703 16.078 -0.138 1 83.31 106 THR A N 1
ATOM 847 C CA . THR A 1 106 ? -29.109 16.281 1.179 1 83.31 106 THR A CA 1
ATOM 848 C C . THR A 1 106 ? -29.688 15.297 2.193 1 83.31 106 THR A C 1
ATOM 850 O O . THR A 1 106 ? -30.906 15.109 2.254 1 83.31 106 THR A O 1
ATOM 853 N N . ARG A 1 107 ? -28.828 14.531 2.707 1 76.81 107 ARG A N 1
ATOM 854 C CA . ARG A 1 107 ? -29.266 13.617 3.754 1 76.81 107 ARG A CA 1
ATOM 855 C C . ARG A 1 107 ? -29.094 14.242 5.137 1 76.81 107 ARG A C 1
ATOM 857 O O . ARG A 1 107 ? -28.078 14.883 5.414 1 76.81 107 ARG A O 1
ATOM 864 N N . ASN A 1 108 ? -30.172 14.195 5.867 1 74.44 108 ASN A N 1
ATOM 865 C CA . ASN A 1 108 ? -30.078 14.68 7.242 1 74.44 108 ASN A CA 1
ATOM 866 C C . ASN A 1 108 ? -29.359 13.68 8.133 1 74.44 108 ASN A C 1
ATOM 868 O O . ASN A 1 108 ? -29.812 12.547 8.32 1 74.44 108 ASN A O 1
ATOM 872 N N . PRO A 1 109 ? -28.266 14.055 8.562 1 70.94 109 PRO A N 1
ATOM 873 C CA . PRO A 1 109 ? -27.484 13.125 9.383 1 70.94 109 PRO A CA 1
ATOM 874 C C . PRO A 1 109 ? -28.234 12.68 10.641 1 70.94 109 PRO A C 1
ATOM 876 O O . PRO A 1 109 ? -27.891 11.656 11.234 1 70.94 109 PRO A O 1
ATOM 879 N N . LEU A 1 110 ? -29.219 13.492 10.992 1 66.38 110 LEU A N 1
ATOM 880 C CA . LEU A 1 110 ? -29.922 13.242 12.25 1 66.38 110 LEU A CA 1
ATOM 881 C C . LEU A 1 110 ? -31.141 12.359 12.023 1 66.38 110 LEU A C 1
ATOM 883 O O . LEU A 1 110 ? -31.797 11.945 12.977 1 66.38 110 LEU A O 1
ATOM 887 N N . ASP A 1 111 ? -31.422 12.164 10.68 1 63.06 111 ASP A N 1
ATOM 888 C CA . ASP A 1 111 ? -32.562 11.297 10.383 1 63.06 111 ASP A CA 1
ATOM 889 C C . ASP A 1 111 ? -32.281 9.852 10.773 1 63.06 111 ASP A C 1
ATOM 891 O O . ASP A 1 111 ? -31.125 9.406 10.727 1 63.06 111 ASP A O 1
ATOM 895 N N . SER A 1 112 ? -33.094 9.336 11.664 1 52.47 112 SER A N 1
ATOM 896 C CA . SER A 1 112 ? -33 7.938 12.07 1 52.47 112 SER A CA 1
ATOM 897 C C . SER A 1 112 ? -32.688 7.039 10.883 1 52.47 112 SER A C 1
ATOM 899 O O . SER A 1 112 ? -33.531 6.754 10.047 1 52.47 112 SER A O 1
ATOM 901 N N . PHE A 1 113 ? -31.719 7.359 10.211 1 49.81 113 PHE A N 1
ATOM 902 C CA . PHE A 1 113 ? -31.422 6.512 9.062 1 49.81 113 PHE A CA 1
ATOM 903 C C . PHE A 1 113 ? -31.656 5.043 9.398 1 49.81 113 PHE A C 1
ATOM 905 O O . PHE A 1 113 ? -31.234 4.57 10.461 1 49.81 113 PHE A O 1
ATOM 912 N N . ASN A 1 114 ? -32.812 4.539 9.078 1 46 114 ASN A N 1
ATOM 913 C CA . ASN A 1 114 ? -32.844 3.082 9.008 1 46 114 ASN A CA 1
ATOM 914 C C . ASN A 1 114 ? -31.484 2.496 8.648 1 46 114 ASN A C 1
ATOM 916 O O . ASN A 1 114 ? -30.812 2.977 7.73 1 46 114 ASN A O 1
ATOM 920 N N . SER A 1 115 ? -30.688 2.162 9.555 1 46.91 115 SER A N 1
ATOM 921 C CA . SER A 1 115 ? -29.438 1.43 9.703 1 46.91 115 SER A CA 1
ATOM 922 C C . SER A 1 115 ? -29.062 0.718 8.406 1 46.91 115 SER A C 1
ATOM 924 O O . SER A 1 115 ? -28.016 0.052 8.336 1 46.91 115 SER A O 1
ATOM 926 N N . THR A 1 116 ? -29.938 0.674 7.438 1 48.31 116 THR A N 1
ATOM 927 C CA . THR A 1 116 ? -29.562 -0.289 6.406 1 48.31 116 THR A CA 1
ATOM 928 C C . THR A 1 116 ? -28.609 0.344 5.395 1 48.31 116 THR A C 1
ATOM 930 O O . THR A 1 116 ? -29.031 0.757 4.312 1 48.31 116 THR A O 1
ATOM 933 N N . THR A 1 117 ? -27.672 1.135 5.855 1 50.03 117 THR A N 1
ATOM 934 C CA . THR A 1 117 ? -26.703 1.632 4.883 1 50.03 117 THR A CA 1
ATOM 935 C C . THR A 1 117 ? -26.188 0.496 4.004 1 50.03 117 THR A C 1
ATOM 937 O O . THR A 1 117 ? -25.5 -0.409 4.488 1 50.03 117 THR A O 1
ATOM 940 N N . LYS A 1 118 ? -26.766 0.359 2.855 1 57.53 118 LYS A N 1
ATOM 941 C CA . LYS A 1 118 ? -26.469 -0.65 1.847 1 57.53 118 LYS A CA 1
ATOM 942 C C . LYS A 1 118 ? -25.219 -0.261 1.041 1 57.53 118 LYS A C 1
ATOM 944 O O . LYS A 1 118 ? -24.953 0.925 0.836 1 57.53 118 LYS A O 1
ATOM 949 N N . LEU A 1 119 ? -24.203 -1.095 0.829 1 59.03 119 LEU A N 1
ATOM 950 C CA . LEU A 1 119 ? -23.016 -0.953 -0.008 1 59.03 119 LEU A CA 1
ATOM 951 C C . LEU A 1 119 ? -23.359 -0.295 -1.339 1 59.03 119 LEU A C 1
ATOM 953 O O . LEU A 1 119 ? -22.531 0.372 -1.946 1 59.03 119 LEU A O 1
ATOM 957 N N . ASN A 1 120 ? -24.734 -0.065 -1.548 1 65.25 120 ASN A N 1
ATOM 958 C CA . ASN A 1 120 ? -25.141 0.375 -2.881 1 65.25 120 ASN A CA 1
ATOM 959 C C . ASN A 1 120 ? -25.953 1.657 -2.828 1 65.25 120 ASN A C 1
ATOM 961 O O . ASN A 1 120 ? -26.797 1.901 -3.703 1 65.25 120 ASN A O 1
ATOM 965 N N . GLN A 1 121 ? -25.406 2.447 -1.891 1 76.88 121 GLN A N 1
ATOM 966 C CA . GLN A 1 121 ? -26.172 3.686 -1.765 1 76.88 121 GLN A CA 1
ATOM 967 C C . GLN A 1 121 ? -25.484 4.832 -2.496 1 76.88 121 GLN A C 1
ATOM 969 O O . GLN A 1 121 ? -24.25 4.836 -2.639 1 76.88 121 GLN A O 1
ATOM 974 N N . THR A 1 122 ? -26.359 5.68 -3.045 1 87.88 122 THR A N 1
ATOM 975 C CA . THR A 1 122 ? -25.844 6.887 -3.693 1 87.88 122 THR A CA 1
ATOM 976 C C . THR A 1 122 ? -25.234 7.836 -2.67 1 87.88 122 THR A C 1
ATOM 978 O O . THR A 1 122 ? -25.766 7.984 -1.563 1 87.88 122 THR A O 1
ATOM 981 N N . PRO A 1 123 ? -24.109 8.383 -3 1 92.62 123 PRO A N 1
ATOM 982 C CA . PRO A 1 123 ? -23.484 9.32 -2.062 1 92.62 123 PRO A CA 1
ATOM 983 C C . PRO A 1 123 ? -24.328 10.57 -1.821 1 92.62 123 PRO A C 1
ATOM 985 O O . PRO A 1 123 ? -25.078 11 -2.707 1 92.62 123 PRO A O 1
ATOM 988 N N . ASP A 1 124 ? -24.266 11.117 -0.669 1 91.94 124 ASP A N 1
ATOM 989 C CA . ASP A 1 124 ? -25 12.336 -0.342 1 91.94 124 ASP A CA 1
ATOM 990 C C . ASP A 1 124 ? -24.234 13.57 -0.794 1 91.94 124 ASP A C 1
ATOM 992 O O . ASP A 1 124 ? -23.062 13.484 -1.169 1 91.94 124 ASP A O 1
ATOM 996 N N . LEU A 1 125 ? -24.891 14.648 -0.73 1 94.5 125 LEU A N 1
ATOM 997 C CA . LEU A 1 125 ? -24.328 15.906 -1.196 1 94.5 125 LEU A CA 1
ATOM 998 C C . LEU A 1 125 ? -23.078 16.266 -0.396 1 94.5 125 LEU A C 1
ATOM 1000 O O . LEU A 1 125 ? -22.078 16.703 -0.966 1 94.5 125 LEU A O 1
ATOM 1004 N N . ALA A 1 126 ? -23.078 16.125 0.915 1 95.5 126 ALA A N 1
ATOM 1005 C CA . ALA A 1 126 ? -21.953 16.469 1.772 1 95.5 126 ALA A CA 1
ATOM 1006 C C . ALA A 1 126 ? -20.703 15.695 1.372 1 95.5 126 ALA A C 1
ATOM 1008 O O . ALA A 1 126 ? -19.609 16.25 1.328 1 95.5 126 ALA A O 1
ATOM 1009 N N . SER A 1 127 ? -20.859 14.398 1.048 1 96.25 127 SER A N 1
ATOM 1010 C CA . SER A 1 127 ? -19.734 13.57 0.645 1 96.25 127 SER A CA 1
ATOM 1011 C C . SER A 1 127 ? -19.141 14.047 -0.674 1 96.25 127 SER A C 1
ATOM 1013 O O . SER A 1 127 ? -17.906 14.078 -0.835 1 96.25 127 SER A O 1
ATOM 1015 N N . VAL A 1 128 ? -20 14.414 -1.575 1 97.38 128 VAL A N 1
ATOM 1016 C CA . VAL A 1 128 ? -19.547 14.891 -2.879 1 97.38 128 VAL A CA 1
ATOM 1017 C C . VAL A 1 128 ? -18.828 16.234 -2.723 1 97.38 128 VAL A C 1
ATOM 1019 O O . VAL A 1 128 ? -17.781 16.453 -3.334 1 97.38 128 VAL A O 1
ATOM 1022 N N . LEU A 1 129 ? -19.375 17.109 -1.881 1 97.81 129 LEU A N 1
ATOM 1023 C CA . LEU A 1 129 ? -18.75 18.406 -1.631 1 97.81 129 LEU A CA 1
ATOM 1024 C C . LEU A 1 129 ? -17.391 18.25 -0.97 1 97.81 129 LEU A C 1
ATOM 1026 O O . LEU A 1 129 ? -16.453 18.969 -1.304 1 97.81 129 LEU A O 1
ATOM 1030 N N . CYS A 1 130 ? -17.281 17.344 -0.074 1 98.12 130 CYS A N 1
ATOM 1031 C CA . CYS A 1 130 ? -16.016 17.094 0.594 1 98.12 130 CYS A CA 1
ATOM 1032 C C . CYS A 1 130 ? -14.953 16.625 -0.402 1 98.12 130 CYS A C 1
ATOM 1034 O O . CYS A 1 130 ? -13.828 17.125 -0.385 1 98.12 130 CYS A O 1
ATOM 1036 N N . LEU A 1 131 ? -15.367 15.711 -1.236 1 98.25 131 LEU A N 1
ATOM 1037 C CA . LEU A 1 131 ? -14.438 15.203 -2.24 1 98.25 131 LEU A CA 1
ATOM 1038 C C . LEU A 1 131 ? -14.062 16.297 -3.23 1 98.25 131 LEU A C 1
ATOM 1040 O O . LEU A 1 131 ? -12.906 16.391 -3.656 1 98.25 131 LEU A O 1
ATOM 1044 N N . LEU A 1 132 ? -15.047 17.156 -3.607 1 98.25 132 LEU A N 1
ATOM 1045 C CA . LEU A 1 132 ? -14.773 18.281 -4.492 1 98.25 132 LEU A CA 1
ATOM 1046 C C . LEU A 1 132 ? -13.75 19.219 -3.873 1 98.25 132 LEU A C 1
ATOM 1048 O O . LEU A 1 132 ? -12.836 19.688 -4.559 1 98.25 132 LEU A O 1
ATOM 1052 N N . GLY A 1 133 ? -13.922 19.5 -2.602 1 98.25 133 GLY A N 1
ATOM 1053 C CA . GLY A 1 133 ? -12.953 20.344 -1.909 1 98.25 133 GLY A CA 1
ATOM 1054 C C . GLY A 1 133 ? -11.547 19.766 -1.929 1 98.25 133 GLY A C 1
ATOM 1055 O O . GLY A 1 133 ? -10.586 20.484 -2.205 1 98.25 133 GLY A O 1
ATOM 1056 N N . THR A 1 134 ? -11.43 18.484 -1.688 1 97.94 134 THR A N 1
ATOM 1057 C CA . THR A 1 134 ? -10.133 17.812 -1.648 1 97.94 134 THR A CA 1
ATOM 1058 C C . THR A 1 134 ? -9.492 17.797 -3.035 1 97.94 134 THR A C 1
ATOM 1060 O O . THR A 1 134 ? -8.281 17.969 -3.166 1 97.94 134 THR A O 1
ATOM 1063 N N . LEU A 1 135 ? -10.32 17.578 -4.047 1 98.19 135 LEU A N 1
ATOM 1064 C CA . LEU A 1 135 ? -9.828 17.594 -5.418 1 98.19 135 LEU A CA 1
ATOM 1065 C C . LEU A 1 135 ? -9.312 18.984 -5.797 1 98.19 135 LEU A C 1
ATOM 1067 O O . LEU A 1 135 ? -8.25 19.109 -6.406 1 98.19 135 LEU A O 1
ATOM 1071 N N . CYS A 1 136 ? -9.992 20 -5.391 1 97.5 136 CYS A N 1
ATOM 1072 C CA . CYS A 1 136 ? -9.578 21.359 -5.676 1 97.5 136 CYS A CA 1
ATOM 1073 C C . CYS A 1 136 ? -8.297 21.703 -4.922 1 97.5 136 CYS A C 1
ATOM 1075 O O . CYS A 1 136 ? -7.426 22.391 -5.453 1 97.5 136 CYS A O 1
ATOM 1077 N N . LYS A 1 137 ? -8.234 21.297 -3.713 1 95.19 137 LYS A N 1
ATOM 1078 C CA . LYS A 1 137 ? -7.02 21.5 -2.93 1 95.19 137 LYS A CA 1
ATOM 1079 C C . LYS A 1 137 ? -5.809 20.875 -3.607 1 95.19 137 LYS A C 1
ATOM 1081 O O . LYS A 1 137 ? -4.75 21.484 -3.703 1 95.19 137 LYS A O 1
ATOM 1086 N N . ASN A 1 138 ? -6.008 19.625 -4.117 1 93.81 138 ASN A N 1
ATOM 1087 C CA . ASN A 1 138 ? -4.934 18.922 -4.801 1 93.81 138 ASN A CA 1
ATOM 1088 C C . ASN A 1 138 ? -4.582 19.578 -6.133 1 93.81 138 ASN A C 1
ATOM 1090 O O . ASN A 1 138 ? -3.447 19.484 -6.602 1 93.81 138 ASN A O 1
ATOM 1094 N N . ALA A 1 139 ? -5.578 20.25 -6.73 1 93.81 139 ALA A N 1
ATOM 1095 C CA . ALA A 1 139 ? -5.363 20.969 -7.988 1 93.81 139 ALA A CA 1
ATOM 1096 C C . ALA A 1 139 ? -4.785 22.359 -7.746 1 93.81 139 ALA A C 1
ATOM 1098 O O . ALA A 1 139 ? -4.703 23.172 -8.672 1 93.81 139 ALA A O 1
ATOM 1099 N N . ARG A 1 140 ? -4.492 22.719 -6.504 1 91.25 140 ARG A N 1
ATOM 1100 C CA . ARG A 1 140 ? -3.869 23.984 -6.113 1 91.25 140 ARG A CA 1
ATOM 1101 C C . ARG A 1 140 ? -4.812 25.156 -6.363 1 91.25 140 ARG A C 1
ATOM 1103 O O . ARG A 1 140 ? -4.402 26.188 -6.91 1 91.25 140 ARG A O 1
ATOM 1110 N N . ARG A 1 141 ? -5.984 24.859 -6.105 1 94.44 141 ARG A N 1
ATOM 1111 C CA . ARG A 1 141 ? -7.012 25.906 -6.105 1 94.44 141 ARG A CA 1
ATOM 1112 C C . ARG A 1 141 ? -7.621 26.078 -4.719 1 94.44 141 ARG A C 1
ATOM 1114 O O . ARG A 1 141 ? -8.773 25.703 -4.488 1 94.44 141 ARG A O 1
ATOM 1121 N N . PRO A 1 142 ? -6.918 26.734 -3.842 1 93.56 142 PRO A N 1
ATOM 1122 C CA . PRO A 1 142 ? -7.312 26.766 -2.432 1 93.56 142 PRO A CA 1
ATOM 1123 C C . PRO A 1 142 ? -8.617 27.531 -2.203 1 93.56 142 PRO A C 1
ATOM 1125 O O . PRO A 1 142 ? -9.398 27.172 -1.324 1 93.56 142 PRO A O 1
ATOM 1128 N N . ASP A 1 143 ? -8.914 28.547 -2.951 1 95.44 143 ASP A N 1
ATOM 1129 C CA . ASP A 1 143 ? -10.125 29.328 -2.74 1 95.44 143 ASP A CA 1
ATOM 1130 C C . ASP A 1 143 ? -11.367 28.516 -3.094 1 95.44 143 ASP A C 1
ATOM 1132 O O . ASP A 1 143 ? -12.359 28.547 -2.357 1 95.44 143 ASP A O 1
ATOM 1136 N N . GLU A 1 144 ? -11.297 27.859 -4.215 1 96.44 144 GLU A N 1
ATOM 1137 C CA . GLU A 1 144 ? -12.406 26.984 -4.59 1 96.44 144 GLU A CA 1
ATOM 1138 C C . GLU A 1 144 ? -12.586 25.859 -3.578 1 96.44 144 GLU A C 1
ATOM 1140 O O . GLU A 1 144 ? -13.711 25.5 -3.238 1 96.44 144 GLU A O 1
ATOM 1145 N N . ALA A 1 145 ? -11.484 25.312 -3.186 1 97.5 145 ALA A N 1
ATOM 1146 C CA . ALA A 1 145 ? -11.531 24.234 -2.189 1 97.5 145 ALA A CA 1
ATOM 1147 C C . ALA A 1 145 ? -12.242 24.703 -0.922 1 97.5 145 ALA A C 1
ATOM 1149 O O . ALA A 1 145 ? -13.102 24 -0.39 1 97.5 145 ALA A O 1
ATOM 1150 N N . ALA A 1 146 ? -11.922 25.891 -0.461 1 97.44 146 ALA A N 1
ATOM 1151 C CA . ALA A 1 146 ? -12.508 26.438 0.754 1 97.44 146 ALA A CA 1
ATOM 1152 C C . ALA A 1 146 ? -14.016 26.609 0.605 1 97.44 146 ALA A C 1
ATOM 1154 O O . ALA A 1 146 ? -14.773 26.328 1.539 1 97.44 146 ALA A O 1
ATOM 1155 N N . GLN A 1 147 ? -14.445 27.016 -0.563 1 97.5 147 GLN A N 1
ATOM 1156 C CA . GLN A 1 147 ? -15.867 27.219 -0.807 1 97.5 147 GLN A CA 1
ATOM 1157 C C . GLN A 1 147 ? -16.625 25.891 -0.705 1 97.5 147 GLN A C 1
ATOM 1159 O O . GLN A 1 147 ? -17.688 25.828 -0.09 1 97.5 147 GLN A O 1
ATOM 1164 N N . TYR A 1 148 ? -16.062 24.891 -1.294 1 97.94 148 TYR A N 1
ATOM 1165 C CA . TYR A 1 148 ? -16.703 23.578 -1.238 1 97.94 148 TYR A CA 1
ATOM 1166 C C . TYR A 1 148 ? -16.703 23.031 0.185 1 97.94 148 TYR A C 1
ATOM 1168 O O . TYR A 1 148 ? -17.688 22.422 0.619 1 97.94 148 TYR A O 1
ATOM 1176 N N . TYR A 1 149 ? -15.625 23.203 0.93 1 97.81 149 TYR A N 1
ATOM 1177 C CA . TYR A 1 149 ? -15.57 22.75 2.312 1 97.81 149 TYR A CA 1
ATOM 1178 C C . TYR A 1 149 ? -16.609 23.469 3.168 1 97.81 149 TYR A C 1
ATOM 1180 O O . TYR A 1 149 ? -17.266 22.844 4 1 97.81 149 TYR A O 1
ATOM 1188 N N . VAL A 1 150 ? -16.719 24.781 2.965 1 97.5 150 VAL A N 1
ATOM 1189 C CA . VAL A 1 150 ? -17.688 25.562 3.727 1 97.5 150 VAL A CA 1
ATOM 1190 C C . VAL A 1 150 ? -19.109 25.047 3.449 1 97.5 150 VAL A C 1
ATOM 1192 O O . VAL A 1 150 ? -19.891 24.844 4.379 1 97.5 150 VAL A O 1
ATOM 1195 N N . GLN A 1 151 ? -19.406 24.844 2.178 1 96.25 151 GLN A N 1
ATOM 1196 C CA . GLN A 1 151 ? -20.703 24.297 1.814 1 96.25 151 GLN A CA 1
ATOM 1197 C C . GLN A 1 151 ? -20.922 22.906 2.414 1 96.25 151 GLN A C 1
ATOM 1199 O O . GLN A 1 151 ? -22.016 22.578 2.859 1 96.25 151 GLN A O 1
ATOM 1204 N N . CYS A 1 152 ? -19.891 22.109 2.408 1 96.75 152 CYS A N 1
ATOM 1205 C CA . CYS A 1 152 ? -19.953 20.766 2.955 1 96.75 152 CYS A CA 1
ATOM 1206 C C . CYS A 1 152 ? -20.297 20.797 4.438 1 96.75 152 CYS A C 1
ATOM 1208 O O . CYS A 1 152 ? -21.219 20.094 4.875 1 96.75 152 CYS A O 1
ATOM 1210 N N . ILE A 1 153 ? -19.656 21.625 5.18 1 95.69 153 ILE A N 1
ATOM 1211 C CA . ILE A 1 153 ? -19.828 21.703 6.625 1 95.69 153 ILE A CA 1
ATOM 1212 C C . ILE A 1 153 ? -21.219 22.25 6.949 1 95.69 153 ILE A C 1
ATOM 1214 O O . ILE A 1 153 ? -21.859 21.812 7.902 1 95.69 153 ILE A O 1
ATOM 1218 N N . LYS A 1 154 ? -21.625 23.188 6.16 1 93.19 154 LYS A N 1
ATOM 1219 C CA . LYS A 1 154 ? -22.953 23.766 6.371 1 93.19 154 LYS A CA 1
ATOM 1220 C C . LYS A 1 154 ? -24.047 22.734 6.094 1 93.19 154 LYS A C 1
ATOM 1222 O O . LYS A 1 154 ? -25.078 22.719 6.766 1 93.19 154 LYS A O 1
ATOM 1227 N N . THR A 1 155 ? -23.781 21.875 5.102 1 92.69 155 THR A N 1
ATOM 1228 C CA . THR A 1 155 ? -24.734 20.844 4.738 1 92.69 155 THR A CA 1
ATOM 1229 C C . THR A 1 155 ? -24.766 19.734 5.797 1 92.69 155 THR A C 1
ATOM 1231 O O . THR A 1 155 ? -25.828 19.234 6.133 1 92.69 155 THR A O 1
ATOM 1234 N N . ASN A 1 156 ? -23.625 19.391 6.324 1 93.06 156 ASN A N 1
ATOM 1235 C CA . ASN A 1 156 ? -23.484 18.344 7.328 1 93.06 156 ASN A CA 1
ATOM 1236 C C . ASN A 1 156 ? -22.359 18.656 8.312 1 93.06 156 ASN A C 1
ATOM 1238 O O . ASN A 1 156 ? -21.188 18.453 8 1 93.06 156 ASN A O 1
ATOM 1242 N N . PRO A 1 157 ? -22.688 18.984 9.484 1 92.19 157 PRO A N 1
ATOM 1243 C CA . PRO A 1 157 ? -21.688 19.406 10.461 1 92.19 157 PRO A CA 1
ATOM 1244 C C . PRO A 1 157 ? -20.812 18.25 10.93 1 92.19 157 PRO A C 1
ATOM 1246 O O . PRO A 1 157 ? -19.797 18.469 11.602 1 92.19 157 PRO A O 1
ATOM 1249 N N . PHE A 1 158 ? -21.094 17.016 10.531 1 93.19 158 PHE A N 1
ATOM 1250 C CA . PHE A 1 158 ? -20.328 15.844 10.961 1 93.19 158 PHE A CA 1
ATOM 1251 C C . PHE A 1 158 ? -19.156 15.594 10.031 1 93.19 158 PHE A C 1
ATOM 1253 O O . PHE A 1 158 ? -18.328 14.703 10.273 1 93.19 158 PHE A O 1
ATOM 1260 N N . MET A 1 159 ? -19.047 16.438 9.016 1 96.06 159 MET A N 1
ATOM 1261 C CA . MET A 1 159 ? -17.953 16.281 8.062 1 96.06 159 MET A CA 1
ATOM 1262 C C . MET A 1 159 ? -16.688 16.953 8.586 1 96.06 159 MET A C 1
ATOM 1264 O O . MET A 1 159 ? -16.234 17.969 8.047 1 96.06 159 MET A O 1
ATOM 1268 N N . TRP A 1 160 ? -16.047 16.297 9.5 1 96.62 160 TRP A N 1
ATOM 1269 C CA . TRP A 1 160 ? -14.867 16.781 10.195 1 96.62 160 TRP A CA 1
ATOM 1270 C C . TRP A 1 160 ? -13.695 16.953 9.227 1 96.62 160 TRP A C 1
ATOM 1272 O O . TRP A 1 160 ? -12.906 17.891 9.352 1 96.62 160 TRP A O 1
ATOM 1282 N N . GLU A 1 161 ? -13.57 16.016 8.305 1 97.56 161 GLU A N 1
ATOM 1283 C CA . GLU A 1 161 ? -12.469 16.078 7.348 1 97.56 161 GLU A CA 1
ATOM 1284 C C . GLU A 1 161 ? -12.477 17.406 6.59 1 97.56 161 GLU A C 1
ATOM 1286 O O . GLU A 1 161 ? -11.422 18 6.367 1 97.56 161 GLU A O 1
ATOM 1291 N N . ALA A 1 162 ? -13.625 17.812 6.184 1 97.81 162 ALA A N 1
ATOM 1292 C CA . ALA A 1 162 ? -13.75 19.094 5.504 1 97.81 162 ALA A CA 1
ATOM 1293 C C . ALA A 1 162 ? -13.359 20.25 6.43 1 97.81 162 ALA A C 1
ATOM 1295 O O . ALA A 1 162 ? -12.68 21.188 6.008 1 97.81 162 ALA A O 1
ATOM 1296 N N . PHE A 1 163 ? -13.82 20.172 7.656 1 97.19 163 PHE A N 1
ATOM 1297 C CA . PHE A 1 163 ? -13.5 21.188 8.641 1 97.19 163 PHE A CA 1
ATOM 1298 C C . PHE A 1 163 ? -12 21.266 8.891 1 97.19 163 PHE A C 1
ATOM 1300 O O . PHE A 1 163 ? -11.43 22.359 8.938 1 97.19 163 PHE A O 1
ATOM 1307 N N . GLU A 1 164 ? -11.367 20.109 9.055 1 97.06 164 GLU A N 1
ATOM 1308 C CA . GLU A 1 164 ? -9.93 20.047 9.289 1 97.06 164 GLU A CA 1
ATOM 1309 C C . GLU A 1 164 ? -9.156 20.672 8.133 1 97.06 164 GLU A C 1
ATOM 1311 O O . GLU A 1 164 ? -8.211 21.438 8.344 1 97.06 164 GLU A O 1
ATOM 1316 N N . ASN A 1 165 ? -9.562 20.328 6.938 1 96.62 165 ASN A N 1
ATOM 1317 C CA . ASN A 1 165 ? -8.891 20.875 5.762 1 96.62 165 ASN A CA 1
ATOM 1318 C C . ASN A 1 165 ? -9.055 22.391 5.668 1 96.62 165 ASN A C 1
ATOM 1320 O O . ASN A 1 165 ? -8.117 23.094 5.312 1 96.62 165 ASN A O 1
ATOM 1324 N N . LEU A 1 166 ? -10.18 22.797 5.992 1 96.75 166 LEU A N 1
ATOM 1325 C CA . LEU A 1 166 ? -10.453 24.234 5.973 1 96.75 166 LEU A CA 1
ATOM 1326 C C . LEU A 1 166 ? -9.555 24.969 6.969 1 96.75 166 LEU A C 1
ATOM 1328 O O . LEU A 1 166 ? -9.008 26.031 6.656 1 96.75 166 LEU A O 1
ATOM 1332 N N . CYS A 1 167 ? -9.422 24.406 8.164 1 96.5 167 CYS A N 1
ATOM 1333 C CA . CYS A 1 167 ? -8.586 25 9.195 1 96.5 167 CYS A CA 1
ATOM 1334 C C . CYS A 1 167 ? -7.121 25.016 8.773 1 96.5 167 CYS A C 1
ATOM 1336 O O . CYS A 1 167 ? -6.422 26.016 8.961 1 96.5 167 CYS A O 1
ATOM 1338 N N . GLN A 1 168 ? -6.699 23.938 8.203 1 94.25 168 GLN A N 1
ATOM 1339 C CA . GLN A 1 168 ? -5.305 23.812 7.797 1 94.25 168 GLN A CA 1
ATOM 1340 C C . GLN A 1 168 ? -4.965 24.812 6.695 1 94.25 168 GLN A C 1
ATOM 1342 O O . GLN A 1 168 ? -3.818 25.25 6.582 1 94.25 168 GLN A O 1
ATOM 1347 N N . MET A 1 169 ? -5.957 25.203 5.969 1 94.12 169 MET A N 1
ATOM 1348 C CA . MET A 1 169 ? -5.758 26.172 4.898 1 94.12 169 MET A CA 1
ATOM 1349 C C . MET A 1 169 ? -5.824 27.609 5.441 1 94.12 169 MET A C 1
ATOM 1351 O O . MET A 1 169 ? -5.621 28.562 4.695 1 94.12 169 MET A O 1
ATOM 1355 N N . GLY A 1 170 ? -6.105 27.75 6.738 1 91.56 170 GLY A N 1
ATOM 1356 C CA . GLY A 1 170 ? -6.152 29.062 7.367 1 91.56 170 GLY A CA 1
ATOM 1357 C C . GLY A 1 170 ? -7.438 29.828 7.074 1 91.56 170 GLY A C 1
ATOM 1358 O O . GLY A 1 170 ? -7.48 31.047 7.184 1 91.56 170 GLY A O 1
ATOM 1359 N N . LYS A 1 171 ? -8.43 29.094 6.691 1 92.25 171 LYS A N 1
ATOM 1360 C CA . LYS A 1 171 ? -9.656 29.75 6.27 1 92.25 171 LYS A CA 1
ATOM 1361 C C . LYS A 1 171 ? -10.82 29.391 7.191 1 92.25 171 LYS A C 1
ATOM 1363 O O . LYS A 1 171 ? -11.984 29.422 6.777 1 92.25 171 LYS A O 1
ATOM 1368 N N . SER A 1 172 ? -10.516 29.031 8.375 1 89.75 172 SER A N 1
ATOM 1369 C CA . SER A 1 172 ? -11.547 28.656 9.336 1 89.75 172 SER A CA 1
ATOM 1370 C C . SER A 1 172 ? -12.391 29.859 9.742 1 89.75 172 SER A C 1
ATOM 1372 O O . SER A 1 172 ? -13.516 29.688 10.234 1 89.75 172 SER A O 1
ATOM 1374 N N . THR A 1 173 ? -11.883 31.031 9.586 1 87.38 173 THR A N 1
ATOM 1375 C CA . THR A 1 173 ? -12.586 32.25 9.969 1 87.38 173 THR A CA 1
ATOM 1376 C C . THR A 1 173 ? -13.812 32.469 9.086 1 87.38 173 THR A C 1
ATOM 1378 O O . THR A 1 173 ? -14.695 33.281 9.414 1 87.38 173 THR A O 1
ATOM 1381 N N . GLN A 1 174 ? -13.875 31.719 8.039 1 86 174 GLN A N 1
ATOM 1382 C CA . GLN A 1 174 ? -15.008 31.812 7.129 1 86 174 GLN A CA 1
ATOM 1383 C C . GLN A 1 174 ? -16.25 31.141 7.711 1 86 174 GLN A C 1
ATOM 1385 O O . GLN A 1 174 ? -17.359 31.328 7.211 1 86 174 GLN A O 1
ATOM 1390 N N . LEU A 1 175 ? -15.992 30.422 8.781 1 91.44 175 LEU A N 1
ATOM 1391 C CA . LEU A 1 175 ? -17.078 29.672 9.391 1 91.44 175 LEU A CA 1
ATOM 1392 C C . LEU A 1 175 ? -17.359 30.172 10.805 1 91.44 175 LEU A C 1
ATOM 1394 O O . LEU A 1 175 ? -16.438 30.469 11.555 1 91.44 175 LEU A O 1
ATOM 1398 N N . ASP A 1 176 ? -18.625 30.344 11.047 1 92.19 176 ASP A N 1
ATOM 1399 C CA . ASP A 1 176 ? -19.031 30.547 12.438 1 92.19 176 ASP A CA 1
ATOM 1400 C C . ASP A 1 176 ? -19.266 29.219 13.141 1 92.19 176 ASP A C 1
ATOM 1402 O O . ASP A 1 176 ? -20.344 28.641 13.047 1 92.19 176 ASP A O 1
ATOM 1406 N N . ILE A 1 177 ? -18.297 28.797 13.883 1 92.94 177 ILE A N 1
ATOM 1407 C CA . ILE A 1 177 ? -18.297 27.469 14.5 1 92.94 177 ILE A CA 1
ATOM 1408 C C . ILE A 1 177 ? -19.5 27.328 15.43 1 92.94 177 ILE A C 1
ATOM 1410 O O . ILE A 1 177 ? -20.125 26.266 15.492 1 92.94 177 ILE A O 1
ATOM 1414 N N . ASP A 1 178 ? -19.906 28.375 16.109 1 90.5 178 ASP A N 1
ATOM 1415 C CA . ASP A 1 178 ? -21.047 28.312 17.031 1 90.5 178 ASP A CA 1
ATOM 1416 C C . ASP A 1 178 ? -22.359 28.141 16.281 1 90.5 178 ASP A C 1
ATOM 1418 O O . ASP A 1 178 ? -23.25 27.422 16.734 1 90.5 178 ASP A O 1
ATOM 1422 N N . GLU A 1 179 ? -22.422 28.688 15.148 1 89.44 179 GLU A N 1
ATOM 1423 C CA . GLU A 1 179 ? -23.641 28.609 14.352 1 89.44 179 GLU A CA 1
ATOM 1424 C C . GLU A 1 179 ? -23.797 27.234 13.695 1 89.44 179 GLU A C 1
ATOM 1426 O O . GLU A 1 179 ? -24.906 26.719 13.602 1 89.44 179 GLU A O 1
ATOM 1431 N N . ILE A 1 180 ? -22.75 26.672 13.258 1 89.06 180 ILE A N 1
ATOM 1432 C CA . ILE A 1 180 ? -22.766 25.422 12.516 1 89.06 180 ILE A CA 1
ATOM 1433 C C . ILE A 1 180 ? -23.203 24.281 13.43 1 89.06 180 ILE A C 1
ATOM 1435 O O . ILE A 1 180 ? -23.969 23.406 13.031 1 89.06 180 ILE A O 1
ATOM 1439 N N . PHE A 1 181 ? -22.781 24.344 14.672 1 85.5 181 PHE A N 1
ATOM 1440 C CA . PHE A 1 181 ? -23 23.203 15.562 1 85.5 181 PHE A CA 1
ATOM 1441 C C . PHE A 1 181 ? -24.172 23.469 16.484 1 85.5 181 PHE A C 1
ATOM 1443 O O . PHE A 1 181 ? -24.438 22.672 17.406 1 85.5 181 PHE A O 1
ATOM 1450 N N . GLN A 1 182 ? -24.953 24.594 16.281 1 78.25 182 GLN A N 1
ATOM 1451 C CA . GLN A 1 182 ? -26.172 24.844 17.047 1 78.25 182 GLN A CA 1
ATOM 1452 C C . GLN A 1 182 ? -27.344 24.062 16.484 1 78.25 182 GLN A C 1
ATOM 1454 O O . GLN A 1 182 ? -27.5 23.969 15.258 1 78.25 182 GLN A O 1
ATOM 1459 N N . PRO A 1 183 ? -27.938 23.266 17.469 1 62.84 183 PRO A N 1
ATOM 1460 C CA . PRO A 1 183 ? -29.109 22.562 16.953 1 62.84 183 PRO A CA 1
ATOM 1461 C C . PRO A 1 183 ? -30.141 23.5 16.328 1 62.84 183 PRO A C 1
ATOM 1463 O O . PRO A 1 183 ? -30.391 24.578 16.859 1 62.84 183 PRO A O 1
ATOM 1466 N N . LYS A 1 184 ? -30.422 23.531 15.117 1 53.66 184 LYS A N 1
ATOM 1467 C CA . LYS A 1 184 ? -31.484 24.328 14.5 1 53.66 184 LYS A CA 1
ATOM 1468 C C . LYS A 1 184 ? -32.812 24.109 15.211 1 53.66 184 LYS A C 1
ATOM 1470 O O . LYS A 1 184 ? -33.344 23 15.227 1 53.66 184 LYS A O 1
ATOM 1475 N N . THR A 1 185 ? -33.094 24.641 16.422 1 44.94 185 THR A N 1
ATOM 1476 C CA . THR A 1 185 ? -34.469 24.688 16.953 1 44.94 185 THR A CA 1
ATOM 1477 C C . THR A 1 185 ? -35.438 25.094 15.867 1 44.94 185 THR A C 1
ATOM 1479 O O . THR A 1 185 ? -35.25 26.094 15.172 1 44.94 185 THR A O 1
ATOM 1482 N N . GLU A 1 186 ? -36.312 24.312 15.516 1 39.88 186 GLU A N 1
ATOM 1483 C CA . GLU A 1 186 ? -37.5 24.719 14.758 1 39.88 186 GLU A CA 1
ATOM 1484 C C . GLU A 1 186 ? -38.219 25.875 15.438 1 39.88 186 GLU A C 1
ATOM 1486 O O . GLU A 1 186 ? -38.719 25.734 16.547 1 39.88 186 GLU A O 1
ATOM 1491 N N . LYS A 1 187 ? -37.969 27.156 15.469 1 37.16 187 LYS A N 1
ATOM 1492 C CA . LYS A 1 187 ? -39.031 28.141 15.711 1 37.16 187 LYS A CA 1
ATOM 1493 C C . LYS A 1 187 ? -40.312 27.797 14.938 1 37.16 187 LYS A C 1
ATOM 1495 O O . LYS A 1 187 ? -40.281 27.656 13.711 1 37.16 187 LYS A O 1
ATOM 1500 N N . PHE A 1 188 ? -41.375 27.25 15.68 1 32.78 188 PHE A N 1
ATOM 1501 C CA . PHE A 1 188 ? -42.75 27.344 15.289 1 32.78 188 PHE A CA 1
ATOM 1502 C C . PHE A 1 188 ? -43.125 28.797 14.992 1 32.78 188 PHE A C 1
ATOM 1504 O O . PHE A 1 188 ? -43.469 29.562 15.906 1 32.78 188 PHE A O 1
ATOM 1511 N N . THR A 1 189 ? -42.531 29.766 14.469 1 31.11 189 THR A N 1
ATOM 1512 C CA . THR A 1 189 ? -43.188 31 14.039 1 31.11 189 THR A CA 1
ATOM 1513 C C . THR A 1 189 ? -44.438 30.719 13.227 1 31.11 189 THR A C 1
ATOM 1515 O O . THR A 1 189 ? -44.375 30.078 12.172 1 31.11 189 THR A O 1
ATOM 1518 N N . ASN A 1 190 ? -45.812 30.656 13.844 1 27.67 190 ASN A N 1
ATOM 1519 C CA . ASN A 1 190 ? -47.156 30.938 13.32 1 27.67 190 ASN A CA 1
ATOM 1520 C C . ASN A 1 190 ? -47.125 32.156 12.391 1 27.67 190 ASN A C 1
ATOM 1522 O O . ASN A 1 190 ? -48.188 32.594 11.93 1 27.67 190 ASN A O 1
ATOM 1526 N N . ASN A 1 191 ? -46.656 33.375 12.852 1 26.81 191 ASN A N 1
ATOM 1527 C CA . ASN A 1 191 ? -46.938 34.562 12.031 1 26.81 191 ASN A CA 1
ATOM 1528 C C . ASN A 1 191 ? -46.594 34.312 10.57 1 26.81 191 ASN A C 1
ATOM 1530 O O . ASN A 1 191 ? -45.406 34.156 10.242 1 26.81 191 ASN A O 1
ATOM 1534 N N . ARG A 1 192 ? -47.531 33.688 9.734 1 25.58 192 ARG A N 1
ATOM 1535 C CA . ARG A 1 192 ? -47.625 33.75 8.281 1 25.58 192 ARG A CA 1
ATOM 1536 C C . ARG A 1 192 ? -47.469 35.156 7.777 1 25.58 192 ARG A C 1
ATOM 1538 O O . ARG A 1 192 ? -47.906 35.5 6.668 1 25.58 192 ARG A O 1
ATOM 1545 N N . SER A 1 193 ? -47.469 36.219 8.586 1 23.42 193 SER A N 1
ATOM 1546 C CA . SER A 1 193 ? -47.688 37.344 7.664 1 23.42 193 SER A CA 1
ATOM 1547 C C . SER A 1 193 ? -46.844 37.188 6.41 1 23.42 193 SER A C 1
ATOM 1549 O O . SER A 1 193 ? -45.656 36.812 6.496 1 23.42 193 SER A O 1
ATOM 1551 N N . PRO A 1 194 ? -47.625 37.031 5.207 1 24.64 194 PRO A N 1
ATOM 1552 C CA . PRO A 1 194 ? -47.094 37 3.846 1 24.64 194 PRO A CA 1
ATOM 1553 C C . PRO A 1 194 ? -46 38.062 3.617 1 24.64 194 PRO A C 1
ATOM 1555 O O . PRO A 1 194 ? -46.312 39.281 3.637 1 24.64 194 PRO A O 1
ATOM 1558 N N . CYS A 1 195 ? -45.188 38.312 4.566 1 19.83 195 CYS A N 1
ATOM 1559 C CA . CYS A 1 195 ? -44.344 39.438 4.188 1 19.83 195 CYS A CA 1
ATOM 1560 C C . CYS A 1 195 ? -44 39.375 2.709 1 19.83 195 CYS A C 1
ATOM 1562 O O . CYS A 1 195 ? -43.438 38.375 2.236 1 19.83 195 CYS A O 1
ATOM 1564 N N . SER A 1 196 ? -44.875 40.062 1.809 1 21.2 196 SER A N 1
ATOM 1565 C CA . SER A 1 196 ? -44.688 40.562 0.457 1 21.2 196 SER A CA 1
ATOM 1566 C C . SER A 1 196 ? -43.25 41.062 0.251 1 21.2 196 SER A C 1
ATOM 1568 O O . SER A 1 196 ? -43 41.875 -0.624 1 21.2 196 SER A O 1
ATOM 1570 N N . ASP A 1 197 ? -42.5 40.875 1.262 1 18.95 197 ASP A N 1
ATOM 1571 C CA . ASP A 1 197 ? -41.312 41.688 1.06 1 18.95 197 ASP A CA 1
ATOM 1572 C C . ASP A 1 197 ? -40.812 41.562 -0.379 1 18.95 197 ASP A C 1
ATOM 1574 O O . ASP A 1 197 ? -41.031 40.562 -1.046 1 18.95 197 ASP A O 1
ATOM 1578 N N . LYS A 1 198 ? -40.312 42.719 -0.768 1 21.73 198 LYS A N 1
ATOM 1579 C CA . LYS A 1 198 ? -39.688 43.344 -1.923 1 21.73 198 LYS A CA 1
ATOM 1580 C C . LYS A 1 198 ? -38.719 42.406 -2.615 1 21.73 198 LYS A C 1
ATOM 1582 O O . LYS A 1 198 ? -37.969 41.688 -1.952 1 21.73 198 LYS A O 1
ATOM 1587 N N . LEU A 1 199 ? -39.219 41.969 -3.756 1 18.08 199 LEU A N 1
ATOM 1588 C CA . LEU A 1 199 ? -38.656 41.5 -4.996 1 18.08 199 LEU A CA 1
ATOM 1589 C C . LEU A 1 199 ? -37.25 42.094 -5.211 1 18.08 199 LEU A C 1
ATOM 1591 O O . LEU A 1 199 ? -37.125 43.312 -5.371 1 18.08 199 LEU A O 1
ATOM 1595 N N . TYR A 1 200 ? -36.375 41.688 -4.359 1 17.61 200 TYR A N 1
ATOM 1596 C CA . TYR A 1 200 ? -35.031 42.188 -4.672 1 17.61 200 TYR A CA 1
ATOM 1597 C C . TYR A 1 200 ? -34.812 42.25 -6.18 1 17.61 200 TYR A C 1
ATOM 1599 O O . TYR A 1 200 ? -35.125 41.312 -6.91 1 17.61 200 TYR A O 1
ATOM 1607 N N . ASN A 1 201 ? -35.062 43.5 -6.664 1 17.28 201 ASN A N 1
ATOM 1608 C CA . ASN A 1 201 ? -34.688 43.969 -7.996 1 17.28 201 ASN A CA 1
ATOM 1609 C C . ASN A 1 201 ? -33.406 43.312 -8.508 1 17.28 201 ASN A C 1
ATOM 1611 O O . ASN A 1 201 ? -32.375 43.406 -7.855 1 17.28 201 ASN A O 1
ATOM 1615 N N . SER A 1 202 ? -33.594 42.25 -9.086 1 18.16 202 SER A N 1
ATOM 1616 C CA . SER A 1 202 ? -32.688 41.625 -10.062 1 18.16 202 SER A CA 1
ATOM 1617 C C . SER A 1 202 ? -32.125 42.688 -11 1 18.16 202 SER A C 1
ATOM 1619 O O . SER A 1 202 ? -32.719 43.031 -12.023 1 18.16 202 SER A O 1
ATOM 1621 N N . GLN A 1 203 ? -31.703 43.906 -10.305 1 18.56 203 GLN A N 1
ATOM 1622 C CA . GLN A 1 203 ? -31.188 44.844 -11.305 1 18.56 203 GLN A CA 1
ATOM 1623 C C . GLN A 1 203 ? -30.406 44.094 -12.391 1 18.56 203 GLN A C 1
ATOM 1625 O O . GLN A 1 203 ? -29.609 43.188 -12.094 1 18.56 203 GLN A O 1
ATOM 1630 N N . VAL A 1 204 ? -31.016 44.062 -13.594 1 18.42 204 VAL A N 1
ATOM 1631 C CA . VAL A 1 204 ? -30.656 43.969 -15 1 18.42 204 VAL A CA 1
ATOM 1632 C C . VAL A 1 204 ? -29.234 44.5 -15.203 1 18.42 204 VAL A C 1
ATOM 1634 O O . VAL A 1 204 ? -28.75 45.312 -14.414 1 18.42 204 VAL A O 1
ATOM 1637 N N . PHE A 1 205 ? -28.531 43.875 -16.219 1 17.83 205 PHE A N 1
ATOM 1638 C CA . PHE A 1 205 ? -27.172 44.062 -16.75 1 17.83 205 PHE A CA 1
ATOM 1639 C C . PHE A 1 205 ? -26.859 45.531 -16.938 1 17.83 205 PHE A C 1
ATOM 1641 O O . PHE A 1 205 ? -25.719 45.875 -17.219 1 17.83 205 PHE A O 1
ATOM 1648 N N . MET A 1 206 ? -27.906 46.375 -16.922 1 16.75 206 MET A N 1
ATOM 1649 C CA . MET A 1 206 ? -27.719 47.312 -18.031 1 16.75 206 MET A CA 1
ATOM 1650 C C . MET A 1 206 ? -26.391 48.062 -17.906 1 16.75 206 MET A C 1
ATOM 1652 O O . MET A 1 206 ? -26 48.438 -16.797 1 16.75 206 MET A O 1
ATOM 1656 N N . SER A 1 207 ? -25.578 47.781 -18.969 1 17.36 207 SER A N 1
ATOM 1657 C CA . SER A 1 207 ? -24.375 48.531 -19.312 1 17.36 207 SER A CA 1
ATOM 1658 C C . SER A 1 207 ? -24.562 50.031 -19.125 1 17.36 207 SER A C 1
ATOM 1660 O O . SER A 1 207 ? -25.406 50.625 -19.781 1 17.36 207 SER A O 1
ATOM 1662 N N . LYS A 1 208 ? -24.828 50.375 -17.906 1 17.03 208 LYS A N 1
ATOM 1663 C CA . LYS A 1 208 ? -25.047 51.812 -18.031 1 17.03 208 LYS A CA 1
ATOM 1664 C C . LYS A 1 208 ? -24.031 52.438 -18.984 1 17.03 208 LYS A C 1
ATOM 1666 O O . LYS A 1 208 ? -22.828 52.25 -18.828 1 17.03 208 LYS A O 1
ATOM 1671 N N . PRO A 1 209 ? -24.703 52.875 -20.156 1 17.64 209 PRO A N 1
ATOM 1672 C CA . PRO A 1 209 ? -23.938 53.656 -21.125 1 17.64 209 PRO A CA 1
ATOM 1673 C C . PRO A 1 209 ? -23.234 54.844 -20.484 1 17.64 209 PRO A C 1
ATOM 1675 O O . PRO A 1 209 ? -23.594 56 -20.766 1 17.64 209 PRO A O 1
ATOM 1678 N N . THR A 1 210 ? -22.953 54.656 -19.109 1 16.58 210 THR A N 1
ATOM 1679 C CA . THR A 1 210 ? -22.688 56.031 -18.734 1 16.58 210 THR A CA 1
ATOM 1680 C C . THR A 1 210 ? -22.078 56.812 -19.906 1 16.58 210 THR A C 1
ATOM 1682 O O . THR A 1 210 ? -21.375 56.25 -20.734 1 16.58 210 THR A O 1
ATOM 1685 N N . HIS A 1 211 ? -22.703 58 -19.875 1 15.8 211 HIS A N 1
ATOM 1686 C CA . HIS A 1 211 ? -22.656 59.219 -20.703 1 15.8 211 HIS A CA 1
ATOM 1687 C C . HIS A 1 211 ? -21.234 59.5 -21.172 1 15.8 211 HIS A C 1
ATOM 1689 O O . HIS A 1 211 ? -20.266 59.062 -20.547 1 15.8 211 HIS A O 1
ATOM 1695 N N . ASN A 1 212 ? -21.391 60.219 -22.156 1 16.02 212 ASN A N 1
ATOM 1696 C CA . ASN A 1 212 ? -20.703 60.688 -23.359 1 16.02 212 ASN A CA 1
ATOM 1697 C C . ASN A 1 212 ? -19.5 61.562 -23 1 16.02 212 ASN A C 1
ATOM 1699 O O . ASN A 1 212 ? -18.578 61.688 -23.812 1 16.02 212 ASN A O 1
ATOM 1703 N N . GLY A 1 213 ? -19.859 62.5 -21.922 1 15.02 213 GLY A N 1
ATOM 1704 C CA . GLY A 1 213 ? -19.516 63.75 -22.594 1 15.02 213 GLY A CA 1
ATOM 1705 C C . GLY A 1 213 ? -18.062 63.844 -22.969 1 15.02 213 GLY A C 1
ATOM 1706 O O . GLY A 1 213 ? -17.703 63.719 -24.141 1 15.02 213 GLY A O 1
ATOM 1707 N N . ASP A 1 214 ? -17.516 64.688 -22.094 1 16.17 214 ASP A N 1
ATOM 1708 C CA . ASP A 1 214 ? -17.047 65.938 -22.688 1 16.17 214 ASP A CA 1
ATOM 1709 C C . ASP A 1 214 ? -15.719 65.75 -23.406 1 16.17 214 ASP A C 1
ATOM 1711 O O . ASP A 1 214 ? -15.039 64.75 -23.203 1 16.17 214 ASP A O 1
ATOM 1715 N N . LYS A 1 215 ? -15.289 66.875 -23.5 1 16.98 215 LYS A N 1
ATOM 1716 C CA . LYS A 1 215 ? -14.508 67.688 -24.438 1 16.98 215 LYS A CA 1
ATOM 1717 C C . LYS A 1 215 ? -13.07 67.188 -24.531 1 16.98 215 LYS A C 1
ATOM 1719 O O . LYS A 1 215 ? -12.594 66.5 -23.641 1 16.98 215 LYS A O 1
ATOM 1724 N N . ILE A 1 216 ? -12.438 67.812 -25.281 1 15.2 216 ILE A N 1
ATOM 1725 C CA . ILE A 1 216 ? -11.367 67.875 -26.266 1 15.2 216 ILE A CA 1
ATOM 1726 C C . ILE A 1 216 ? -10.016 67.75 -25.562 1 15.2 216 ILE A C 1
ATOM 1728 O O . ILE A 1 216 ? -9.117 67.062 -26.031 1 15.2 216 ILE A O 1
ATOM 1732 N N . THR A 1 217 ? -9.836 68.375 -24.328 1 15.98 217 THR A N 1
ATOM 1733 C CA . THR A 1 217 ? -8.875 69.438 -24.75 1 15.98 217 THR A CA 1
ATOM 1734 C C . THR A 1 217 ? -7.492 68.812 -24.969 1 15.98 217 THR A C 1
ATOM 1736 O O . THR A 1 217 ? -7.148 67.812 -24.344 1 15.98 217 THR A O 1
ATOM 1739 N N . PRO A 1 218 ? -6.848 69.438 -25.828 1 15.59 218 PRO A N 1
ATOM 1740 C CA . PRO A 1 218 ? -5.672 69.25 -26.688 1 15.59 218 PRO A CA 1
ATOM 1741 C C . PRO A 1 218 ? -4.391 69 -25.891 1 15.59 218 PRO A C 1
ATOM 1743 O O . PRO A 1 218 ? -3.299 68.938 -26.453 1 15.59 218 PRO A O 1
ATOM 1746 N N . ASP A 1 219 ? -4.625 68.562 -24.594 1 15.51 219 ASP A N 1
ATOM 1747 C CA . ASP A 1 219 ? -3.451 69.25 -24.062 1 15.51 219 ASP A CA 1
ATOM 1748 C C . ASP A 1 219 ? -2.207 68.875 -24.875 1 15.51 219 ASP A C 1
ATOM 1750 O O . ASP A 1 219 ? -1.948 67.75 -25.188 1 15.51 219 ASP A O 1
ATOM 1754 N N . PRO A 1 220 ? -1.606 69.875 -25.25 1 15.22 220 PRO A N 1
ATOM 1755 C CA . PRO A 1 220 ? -0.609 70.188 -26.281 1 15.22 220 PRO A CA 1
ATOM 1756 C C . PRO A 1 220 ? 0.586 69.188 -26.219 1 15.22 220 PRO A C 1
ATOM 1758 O O . PRO A 1 220 ? 0.918 68.562 -27.219 1 15.22 220 PRO A O 1
ATOM 1761 N N . THR A 1 221 ? 1.569 69.812 -25.75 1 14.38 221 THR A N 1
ATOM 1762 C CA . THR A 1 221 ? 2.746 70.062 -26.578 1 14.38 221 THR A CA 1
ATOM 1763 C C . THR A 1 221 ? 3.801 69 -26.328 1 14.38 221 THR A C 1
ATOM 1765 O O . THR A 1 221 ? 4.812 68.938 -27.031 1 14.38 221 THR A O 1
ATOM 1768 N N . ARG A 1 222 ? 3.611 68.125 -25.203 1 14.96 222 ARG A N 1
ATOM 1769 C CA . ARG A 1 222 ? 5.023 68.25 -24.844 1 14.96 222 ARG A CA 1
ATOM 1770 C C . ARG A 1 222 ? 5.891 67.5 -25.891 1 14.96 222 ARG A C 1
ATOM 1772 O O . ARG A 1 222 ? 5.754 66.312 -26.125 1 14.96 222 ARG A O 1
ATOM 1779 N N . ARG A 1 223 ? 6.445 68.312 -26.766 1 14.36 223 ARG A N 1
ATOM 1780 C CA . ARG A 1 223 ? 7.262 68.062 -27.953 1 14.36 223 ARG A CA 1
ATOM 1781 C C . ARG A 1 223 ? 8.312 67 -27.703 1 14.36 223 ARG A C 1
ATOM 1783 O O . ARG A 1 223 ? 8.602 66.188 -28.578 1 14.36 223 ARG A O 1
ATOM 1790 N N . THR A 1 224 ? 9.055 67.062 -26.547 1 14.68 224 THR A N 1
ATOM 1791 C CA . THR A 1 224 ? 10.359 67.375 -27.109 1 14.68 224 THR A CA 1
ATOM 1792 C C . THR A 1 224 ? 11.023 66.125 -27.688 1 14.68 224 THR A C 1
ATOM 1794 O O . THR A 1 224 ? 11.07 65.062 -27.031 1 14.68 224 THR A O 1
ATOM 1797 N N . ARG A 1 225 ? 11.336 66.062 -29 1 14.11 225 ARG A N 1
ATOM 1798 C CA . ARG A 1 225 ? 11.945 65.375 -30.109 1 14.11 225 ARG A CA 1
ATOM 1799 C C . ARG A 1 225 ? 13.336 64.812 -29.734 1 14.11 225 ARG A C 1
ATOM 1801 O O . ARG A 1 225 ? 14 64.188 -30.547 1 14.11 225 ARG A O 1
ATOM 1808 N N . PRO A 1 226 ? 14.094 65.062 -28.781 1 14.7 226 PRO A N 1
ATOM 1809 C CA . PRO A 1 226 ? 15.242 65.438 -29.609 1 14.7 226 PRO A CA 1
ATOM 1810 C C . PRO A 1 226 ? 15.688 64.312 -30.547 1 14.7 226 PRO A C 1
ATOM 1812 O O . PRO A 1 226 ? 15.258 63.188 -30.406 1 14.7 226 PRO A O 1
ATOM 1815 N N . SER A 1 227 ? 17.047 64.188 -30.734 1 14.59 227 SER A N 1
ATOM 1816 C CA . SER A 1 227 ? 17.984 64.312 -31.828 1 14.59 227 SER A CA 1
ATOM 1817 C C . SER A 1 227 ? 18.359 62.969 -32.406 1 14.59 227 SER A C 1
ATOM 1819 O O . SER A 1 227 ? 18.25 62.75 -33.625 1 14.59 227 SER A O 1
ATOM 1821 N N . SER A 1 228 ? 19.719 62.5 -32.375 1 14.73 228 SER A N 1
ATOM 1822 C CA . SER A 1 228 ? 20.625 62.531 -33.531 1 14.73 228 SER A CA 1
ATOM 1823 C C . SER A 1 228 ? 20.656 61.188 -34.25 1 14.73 228 SER A C 1
ATOM 1825 O O . SER A 1 228 ? 20.141 60.188 -33.75 1 14.73 228 SER A O 1
ATOM 1827 N N . MET A 1 229 ? 21.984 60.719 -34.719 1 14.45 229 MET A N 1
ATOM 1828 C CA . MET A 1 229 ? 22.641 60.562 -36 1 14.45 229 MET A CA 1
ATOM 1829 C C . MET A 1 229 ? 22.656 59.094 -36.406 1 14.45 229 MET A C 1
ATOM 1831 O O . MET A 1 229 ? 22.266 58.75 -37.531 1 14.45 229 MET A O 1
ATOM 1835 N N . ILE A 1 230 ? 23.891 58.312 -36.312 1 14.66 230 ILE A N 1
ATOM 1836 C CA . ILE A 1 230 ? 24.703 58.031 -37.5 1 14.66 230 ILE A CA 1
ATOM 1837 C C . ILE A 1 230 ? 24.328 56.688 -38.094 1 14.66 230 ILE A C 1
ATOM 1839 O O . ILE A 1 230 ? 23.734 55.844 -37.406 1 14.66 230 ILE A O 1
ATOM 1843 N N . ARG A 1 231 ? 25.469 55.781 -38.562 1 14.66 231 ARG A N 1
ATOM 1844 C CA . ARG A 1 231 ? 26 55.438 -39.875 1 14.66 231 ARG A CA 1
ATOM 1845 C C . ARG A 1 231 ? 25.641 54 -40.281 1 14.66 231 ARG A C 1
ATOM 1847 O O . ARG A 1 231 ? 25.141 53.25 -39.438 1 14.66 231 ARG A O 1
ATOM 1854 N N . HIS A 1 232 ? 26.703 53.125 -40.719 1 14.2 232 HIS A N 1
ATOM 1855 C CA . HIS A 1 232 ? 27.062 52.625 -42.062 1 14.2 232 HIS A CA 1
ATOM 1856 C C . HIS A 1 232 ? 26.578 51.188 -42.281 1 14.2 232 HIS A C 1
ATOM 1858 O O . HIS A 1 232 ? 26 50.594 -41.375 1 14.2 232 HIS A O 1
ATOM 1864 N N . ALA A 1 233 ? 27.625 50.156 -42.844 1 13.9 233 ALA A N 1
ATOM 1865 C CA . ALA A 1 233 ? 27.875 49.594 -44.156 1 13.9 233 ALA A CA 1
ATOM 1866 C C . ALA A 1 233 ? 27.547 48.094 -44.188 1 13.9 233 ALA A C 1
ATOM 1868 O O . ALA A 1 233 ? 27.062 47.594 -45.188 1 13.9 233 ALA A O 1
ATOM 1869 N N . ALA A 1 234 ? 27.891 47.031 -43.281 1 14.43 234 ALA A N 1
ATOM 1870 C CA . ALA A 1 234 ? 28.781 46.094 -43.938 1 14.43 234 ALA A CA 1
ATOM 1871 C C . ALA A 1 234 ? 27.984 45.094 -44.75 1 14.43 234 ALA A C 1
ATOM 1873 O O . ALA A 1 234 ? 26.828 44.781 -44.438 1 14.43 234 ALA A O 1
ATOM 1874 N N . GLN A 1 235 ? 28.609 44.125 -45.625 1 14.27 235 GLN A N 1
ATOM 1875 C CA . GLN A 1 235 ? 28.625 43.562 -46.969 1 14.27 235 GLN A CA 1
ATOM 1876 C C . GLN A 1 235 ? 27.906 42.219 -47 1 14.27 235 GLN A C 1
ATOM 1878 O O . GLN A 1 235 ? 27.688 41.594 -45.969 1 14.27 235 GLN A O 1
ATOM 1883 N N . PRO A 1 236 ? 28.281 41.125 -48.125 1 14.52 236 PRO A N 1
ATOM 1884 C CA . PRO A 1 236 ? 27.734 40.438 -49.281 1 14.52 236 PRO A CA 1
ATOM 1885 C C . PRO A 1 236 ? 27.609 38.906 -49.062 1 14.52 236 PRO A C 1
ATOM 1887 O O . PRO A 1 236 ? 26.969 38.219 -49.875 1 14.52 236 PRO A O 1
ATOM 1890 N N . LEU A 1 237 ? 27.938 38 -48.094 1 14.11 237 LEU A N 1
ATOM 1891 C CA . LEU A 1 237 ? 28.688 36.875 -48.656 1 14.11 237 LEU A CA 1
ATOM 1892 C C . LEU A 1 237 ? 27.766 35.906 -49.375 1 14.11 237 LEU A C 1
ATOM 1894 O O . LEU A 1 237 ? 26.578 35.781 -49.062 1 14.11 237 LEU A O 1
ATOM 1898 N N . THR A 1 238 ? 28.219 34.594 -50.094 1 14.52 238 THR A N 1
ATOM 1899 C CA . THR A 1 238 ? 28.219 33.906 -51.375 1 14.52 238 THR A CA 1
ATOM 1900 C C . THR A 1 238 ? 27.328 32.656 -51.344 1 14.52 238 THR A C 1
ATOM 1902 O O . THR A 1 238 ? 26.938 32.219 -50.25 1 14.52 238 THR A O 1
ATOM 1905 N N . SER A 1 239 ? 27.75 31.078 -51.812 1 14.5 239 SER A N 1
ATOM 1906 C CA . SER A 1 239 ? 27.531 30.344 -53.062 1 14.5 239 SER A CA 1
ATOM 1907 C C . SER A 1 239 ? 26.688 29.094 -52.844 1 14.5 239 SER A C 1
ATOM 1909 O O . SER A 1 239 ? 25.656 28.906 -53.5 1 14.5 239 SER A O 1
ATOM 1911 N N . THR A 1 240 ? 27.156 27.516 -52.75 1 14.92 240 THR A N 1
ATOM 1912 C CA . THR A 1 240 ? 27.172 26.578 -53.875 1 14.92 240 THR A CA 1
ATOM 1913 C C . THR A 1 240 ? 26.062 25.531 -53.688 1 14.92 240 THR A C 1
ATOM 1915 O O . THR A 1 240 ? 25.594 25.281 -52.594 1 14.92 240 THR A O 1
ATOM 1918 N N . PRO A 1 241 ? 25.969 23.938 -54.531 1 15.27 241 PRO A N 1
ATOM 1919 C CA . PRO A 1 241 ? 25.172 23.25 -55.562 1 15.27 241 PRO A CA 1
ATOM 1920 C C . PRO A 1 241 ? 24.547 21.953 -55.031 1 15.27 241 PRO A C 1
ATOM 1922 O O . PRO A 1 241 ? 23.344 21.734 -55.188 1 15.27 241 PRO A O 1
ATOM 1925 N N . ALA A 1 242 ? 25.141 20.438 -54.844 1 14.62 242 ALA A N 1
ATOM 1926 C CA . ALA A 1 242 ? 25.109 19.312 -55.781 1 14.62 242 ALA A CA 1
ATOM 1927 C C . ALA A 1 242 ? 24.031 18.312 -55.406 1 14.62 242 ALA A C 1
ATOM 1929 O O . ALA A 1 242 ? 23.5 18.359 -54.281 1 14.62 242 ALA A O 1
ATOM 1930 N N . SER A 1 243 ? 24.266 16.562 -55.156 1 15.09 243 SER A N 1
ATOM 1931 C CA . SER A 1 243 ? 24.156 15.453 -56.094 1 15.09 243 SER A CA 1
ATOM 1932 C C . SER A 1 243 ? 23.047 14.477 -55.656 1 15.09 243 SER A C 1
ATOM 1934 O O . SER A 1 243 ? 22.531 14.57 -54.562 1 15.09 243 SER A O 1
ATOM 1936 N N . ASP A 1 244 ? 23.266 12.875 -55.344 1 15.02 244 ASP A N 1
ATOM 1937 C CA . ASP A 1 244 ? 23.094 11.672 -56.156 1 15.02 244 ASP A CA 1
ATOM 1938 C C . ASP A 1 244 ? 21.938 10.82 -55.656 1 15.02 244 ASP A C 1
ATOM 1940 O O . ASP A 1 244 ? 21.5 10.984 -54.5 1 15.02 244 ASP A O 1
ATOM 1944 N N . ASN A 1 245 ? 21.844 9.141 -55.906 1 14.59 245 ASN A N 1
ATOM 1945 C CA . ASN A 1 245 ? 21.141 8.133 -56.688 1 14.59 245 ASN A CA 1
ATOM 1946 C C . ASN A 1 245 ? 20.453 7.098 -55.812 1 14.59 245 ASN A C 1
ATOM 1948 O O . ASN A 1 245 ? 21.125 6.242 -55.219 1 14.59 245 ASN A O 1
ATOM 1952 N N . ARG A 1 246 ? 19.391 7.074 -55.094 1 14.93 246 ARG A N 1
ATOM 1953 C CA . ARG A 1 246 ? 18.969 6.105 -54.062 1 14.93 246 ARG A CA 1
ATOM 1954 C C . ARG A 1 246 ? 18.188 4.953 -54.719 1 14.93 246 ARG A C 1
ATOM 1956 O O . ARG A 1 246 ? 16.984 5.047 -54.906 1 14.93 246 ARG A O 1
ATOM 1963 N N . GLU A 1 247 ? 18.672 3.924 -55.5 1 14.36 247 GLU A N 1
ATOM 1964 C CA . GLU A 1 247 ? 17.953 3.02 -56.406 1 14.36 247 GLU A CA 1
ATOM 1965 C C . GLU A 1 247 ? 17.219 1.937 -55.625 1 14.36 247 GLU A C 1
ATOM 1967 O O . GLU A 1 247 ? 16.016 1.735 -55.844 1 14.36 247 GLU A O 1
ATOM 1972 N N . LYS A 1 248 ? 17.703 0.411 -55.438 1 14.68 248 LYS A N 1
ATOM 1973 C CA . LYS A 1 248 ? 17.375 -0.827 -56.125 1 14.68 248 LYS A CA 1
ATOM 1974 C C . LYS A 1 248 ? 16.266 -1.584 -55.406 1 14.68 248 LYS A C 1
ATOM 1976 O O . LYS A 1 248 ? 16.016 -1.359 -54.219 1 14.68 248 LYS A O 1
ATOM 1981 N N . LYS A 1 249 ? 15.906 -3.129 -55.844 1 14.85 249 LYS A N 1
ATOM 1982 C CA . LYS A 1 249 ? 15.008 -4.051 -56.531 1 14.85 249 LYS A CA 1
ATOM 1983 C C . LYS A 1 249 ? 14.516 -5.152 -55.594 1 14.85 249 LYS A C 1
ATOM 1985 O O . LYS A 1 249 ? 13.359 -5.566 -55.656 1 14.85 249 LYS A O 1
ATOM 1990 N N . ARG A 1 250 ? 15.344 -5.938 -54.75 1 14.16 250 ARG A N 1
ATOM 1991 C CA . ARG A 1 250 ? 15.359 -7.367 -55.062 1 14.16 250 ARG A CA 1
ATOM 1992 C C . ARG A 1 250 ? 14.055 -8.031 -54.625 1 14.16 250 ARG A C 1
ATOM 1994 O O . ARG A 1 250 ? 13.344 -7.523 -53.75 1 14.16 250 ARG A O 1
ATOM 2001 N N . SER A 1 251 ? 13.734 -9.43 -55 1 14.31 251 SER A N 1
ATOM 2002 C CA . SER A 1 251 ? 13.008 -10.5 -55.688 1 14.31 251 SER A CA 1
ATOM 2003 C C . SER A 1 251 ? 12.25 -11.375 -54.719 1 14.31 251 SER A C 1
ATOM 2005 O O . SER A 1 251 ? 11.055 -11.633 -54.875 1 14.31 251 SER A O 1
ATOM 2007 N N . ARG A 1 252 ? 12.922 -12.328 -53.875 1 14.03 252 ARG A N 1
ATOM 2008 C CA . ARG A 1 252 ? 12.805 -13.766 -54.094 1 14.03 252 ARG A CA 1
ATOM 2009 C C . ARG A 1 252 ? 11.492 -14.305 -53.531 1 14.03 252 ARG A C 1
ATOM 2011 O O . ARG A 1 252 ? 10.82 -13.633 -52.75 1 14.03 252 ARG A O 1
ATOM 2018 N N . ILE A 1 253 ? 11.539 -15.57 -52.844 1 14.63 253 ILE A N 1
ATOM 2019 C CA . ILE A 1 253 ? 11.195 -16.953 -53.156 1 14.63 253 ILE A CA 1
ATOM 2020 C C . ILE A 1 253 ? 9.891 -17.328 -52.438 1 14.63 253 ILE A C 1
ATOM 2022 O O . ILE A 1 253 ? 9.453 -16.641 -51.531 1 14.63 253 ILE A O 1
ATOM 2026 N N . GLY A 1 254 ? 9.727 -18.594 -52.031 1 14.57 254 GLY A N 1
ATOM 2027 C CA . GLY A 1 254 ? 9.078 -19.828 -52.438 1 14.57 254 GLY A CA 1
ATOM 2028 C C . GLY A 1 254 ? 7.926 -20.219 -51.531 1 14.57 254 GLY A C 1
ATOM 2029 O O . GLY A 1 254 ? 6.82 -20.484 -52 1 14.57 254 GLY A O 1
ATOM 2030 N N . ASN A 1 255 ? 8.156 -20.734 -50.281 1 14.58 255 ASN A N 1
ATOM 2031 C CA . ASN A 1 255 ? 7.848 -22.125 -49.969 1 14.58 255 ASN A CA 1
ATOM 2032 C C . ASN A 1 255 ? 6.375 -22.312 -49.594 1 14.58 255 ASN A C 1
ATOM 2034 O O . ASN A 1 255 ? 5.695 -21.359 -49.25 1 14.58 255 ASN A O 1
ATOM 2038 N N . GLU A 1 256 ? 5.879 -23.641 -49.406 1 15.16 256 GLU A N 1
ATOM 2039 C CA . GLU A 1 256 ? 4.957 -24.719 -49.75 1 15.16 256 GLU A CA 1
ATOM 2040 C C . GLU A 1 256 ? 3.869 -24.875 -48.688 1 15.16 256 GLU A C 1
ATOM 2042 O O . GLU A 1 256 ? 2.77 -25.344 -49 1 15.16 256 GLU A O 1
ATOM 2047 N N . ASP A 1 257 ? 4.062 -24.453 -47.438 1 15.45 257 ASP A N 1
ATOM 2048 C CA . ASP A 1 257 ? 3.725 -25.5 -46.469 1 15.45 257 ASP A CA 1
ATOM 2049 C C . ASP A 1 257 ? 2.227 -25.797 -46.469 1 15.45 257 ASP A C 1
ATOM 2051 O O . ASP A 1 257 ? 1.412 -24.891 -46.656 1 15.45 257 ASP A O 1
ATOM 2055 N N . VAL A 1 258 ? 1.864 -27.141 -46.469 1 15.77 258 VAL A N 1
ATOM 2056 C CA . VAL A 1 258 ? 0.862 -28.172 -46.688 1 15.77 258 VAL A CA 1
ATOM 2057 C C . VAL A 1 258 ? -0.207 -28.094 -45.594 1 15.77 258 VAL A C 1
ATOM 2059 O O . VAL A 1 258 ? 0.11 -28.094 -44.406 1 15.77 258 VAL A O 1
ATOM 2062 N N . SER A 1 259 ? -1.318 -27.625 -45.906 1 16.16 259 SER A N 1
ATOM 2063 C CA . SER A 1 259 ? -2.512 -27.391 -45.094 1 16.16 259 SER A CA 1
ATOM 2064 C C . SER A 1 259 ? -3.186 -28.703 -44.719 1 16.16 259 SER A C 1
ATOM 2066 O O . SER A 1 259 ? -4.223 -29.062 -45.25 1 16.16 259 SER A O 1
ATOM 2068 N N . LEU A 1 260 ? -2.266 -29.672 -44.5 1 14.41 260 LEU A N 1
ATOM 2069 C CA . LEU A 1 260 ? -2.938 -30.969 -44.5 1 14.41 260 LEU A CA 1
ATOM 2070 C C . LEU A 1 260 ? -4.188 -30.922 -43.625 1 14.41 260 LEU A C 1
ATOM 2072 O O . LEU A 1 260 ? -4.367 -30 -42.844 1 14.41 260 LEU A O 1
ATOM 2076 N N . MET A 1 261 ? -4.32 -32.031 -42.781 1 15.07 261 MET A N 1
ATOM 2077 C CA . MET A 1 261 ? -5.152 -33.219 -42.719 1 15.07 261 MET A CA 1
ATOM 2078 C C . MET A 1 261 ? -6.293 -33.062 -41.75 1 15.07 261 MET A C 1
ATOM 2080 O O . MET A 1 261 ? -7.457 -33.312 -42.062 1 15.07 261 MET A O 1
ATOM 2084 N N . GLY A 1 262 ? -6.023 -33.25 -40.438 1 14.74 262 GLY A N 1
ATOM 2085 C CA . GLY A 1 262 ? -6.527 -34.438 -39.75 1 14.74 262 GLY A CA 1
ATOM 2086 C C . GLY A 1 262 ? -7.957 -34.312 -39.281 1 14.74 262 GLY A C 1
ATOM 2087 O O . GLY A 1 262 ? -8.484 -33.188 -39.219 1 14.74 262 GLY A O 1
ATOM 2088 N N . LEU A 1 263 ? -8.734 -35.438 -38.969 1 15.49 263 LEU A N 1
ATOM 2089 C CA . LEU A 1 263 ? -9.938 -36.281 -38.844 1 15.49 263 LEU A CA 1
ATOM 2090 C C . LEU A 1 263 ? -10.641 -36 -37.531 1 15.49 263 LEU A C 1
ATOM 2092 O O . LEU A 1 263 ? -11.789 -36.406 -37.344 1 15.49 263 LEU A O 1
ATOM 2096 N N . ASP A 1 264 ? -9.938 -35.375 -36.594 1 14.57 264 ASP A N 1
ATOM 2097 C CA . ASP A 1 264 ? -10.234 -36.094 -35.375 1 14.57 264 ASP A CA 1
ATOM 2098 C C . ASP A 1 264 ? -11.734 -36.125 -35.094 1 14.57 264 ASP A C 1
ATOM 2100 O O . ASP A 1 264 ? -12.484 -35.281 -35.625 1 14.57 264 ASP A O 1
ATOM 2104 N N . ASP A 1 265 ? -12.094 -36.75 -33.969 1 15.1 265 ASP A N 1
ATOM 2105 C CA . ASP A 1 265 ? -12.789 -37.812 -33.219 1 15.1 265 ASP A CA 1
ATOM 2106 C C . ASP A 1 265 ? -14.133 -37.312 -32.688 1 15.1 265 ASP A C 1
ATOM 2108 O O . ASP A 1 265 ? -14.375 -36.094 -32.656 1 15.1 265 ASP A O 1
ATOM 2112 N N . GLU A 1 266 ? -14.672 -37.969 -31.672 1 15.55 266 GLU A N 1
ATOM 2113 C CA . GLU A 1 266 ? -15.758 -38.812 -31.172 1 15.55 266 GLU A CA 1
ATOM 2114 C C . GLU A 1 266 ? -16.688 -38.031 -30.25 1 15.55 266 GLU A C 1
ATOM 2116 O O . GLU A 1 266 ? -17.812 -38.469 -29.984 1 15.55 266 GLU A O 1
ATOM 2121 N N . ASN A 1 267 ? -16.25 -36.875 -29.75 1 14.81 267 ASN A N 1
ATOM 2122 C CA . ASN A 1 267 ? -16.75 -36.938 -28.391 1 14.81 267 ASN A CA 1
ATOM 2123 C C . ASN A 1 267 ? -18.281 -36.969 -28.359 1 14.81 267 ASN A C 1
ATOM 2125 O O . ASN A 1 267 ? -18.922 -36.156 -29.062 1 14.81 267 ASN A O 1
ATOM 2129 N N . LYS A 1 268 ? -18.875 -37.969 -27.734 1 15.37 268 LYS A N 1
ATOM 2130 C CA . LYS A 1 268 ? -20.078 -38.781 -27.422 1 15.37 268 LYS A CA 1
ATOM 2131 C C . LYS A 1 268 ? -21.109 -37.938 -26.672 1 15.37 268 LYS A C 1
ATOM 2133 O O . LYS A 1 268 ? -22.266 -37.844 -27.078 1 15.37 268 LYS A O 1
ATOM 2138 N N . CYS A 1 269 ? -21.094 -38 -25.344 1 14.72 269 CYS A N 1
ATOM 2139 C CA . CYS A 1 269 ? -22.203 -38.625 -24.656 1 14.72 269 CYS A CA 1
ATOM 2140 C C . CYS A 1 269 ? -23.234 -37.594 -24.219 1 14.72 269 CYS A C 1
ATOM 2142 O O . CYS A 1 269 ? -24.422 -37.906 -24.094 1 14.72 269 CYS A O 1
ATOM 2144 N N . TYR A 1 270 ? -22.703 -36.375 -23.828 1 14.09 270 TYR A N 1
ATOM 2145 C CA . TYR A 1 270 ? -23.281 -36.188 -22.5 1 14.09 270 TYR A CA 1
ATOM 2146 C C . TYR A 1 270 ? -24.797 -36.125 -22.578 1 14.09 270 TYR A C 1
ATOM 2148 O O . TYR A 1 270 ? -25.375 -35.906 -23.656 1 14.09 270 TYR A O 1
ATOM 2156 N N . ARG A 1 271 ? -25.312 -35.375 -21.531 1 15.02 271 ARG A N 1
ATOM 2157 C CA . ARG A 1 271 ? -26.188 -35.562 -20.375 1 15.02 271 ARG A CA 1
ATOM 2158 C C . ARG A 1 271 ? -27.625 -35.188 -20.719 1 15.02 271 ARG A C 1
ATOM 2160 O O . ARG A 1 271 ? -27.875 -34.406 -21.625 1 15.02 271 ARG A O 1
ATOM 2167 N N . LEU A 1 272 ? -28.469 -35.75 -19.844 1 15.61 272 LEU A N 1
ATOM 2168 C CA . LEU A 1 272 ? -29.766 -36.219 -19.391 1 15.61 272 LEU A CA 1
ATOM 2169 C C . LEU A 1 272 ? -30.703 -35.062 -19.094 1 15.61 272 LEU A C 1
ATOM 2171 O O . LEU A 1 272 ? -30.406 -34.25 -18.203 1 15.61 272 LEU A O 1
ATOM 2175 N N . GLY A 1 273 ? -31.188 -34.375 -20 1 16.08 273 GLY A N 1
ATOM 2176 C CA . GLY A 1 273 ? -32.156 -33.312 -19.828 1 16.08 273 GLY A CA 1
ATOM 2177 C C . GLY A 1 273 ? -33.375 -33.75 -19 1 16.08 273 GLY A C 1
ATOM 2178 O O . GLY A 1 273 ? -34.219 -34.469 -19.484 1 16.08 273 GLY A O 1
ATOM 2179 N N . LYS A 1 274 ? -33.125 -34.125 -17.703 1 15.3 274 LYS A N 1
ATOM 2180 C CA . LYS A 1 274 ? -34.219 -34.625 -16.891 1 15.3 274 LYS A CA 1
ATOM 2181 C C . LYS A 1 274 ? -35.406 -33.688 -16.938 1 15.3 274 LYS A C 1
ATOM 2183 O O . LYS A 1 274 ? -35.25 -32.5 -17.234 1 15.3 274 LYS A O 1
ATOM 2188 N N . ASP A 1 275 ? -36.5 -34.062 -16.156 1 16.12 275 ASP A N 1
ATOM 2189 C CA . ASP A 1 275 ? -37.938 -34.281 -16.016 1 16.12 275 ASP A CA 1
ATOM 2190 C C . ASP A 1 275 ? -38.594 -33.125 -15.258 1 16.12 275 ASP A C 1
ATOM 2192 O O . ASP A 1 275 ? -39.781 -32.875 -15.438 1 16.12 275 ASP A O 1
ATOM 2196 N N . VAL A 1 276 ? -37.969 -32.25 -14.352 1 15.58 276 VAL A N 1
ATOM 2197 C CA . VAL A 1 276 ? -38.719 -32.156 -13.117 1 15.58 276 VAL A CA 1
ATOM 2198 C C . VAL A 1 276 ? -39.875 -31.172 -13.312 1 15.58 276 VAL A C 1
ATOM 2200 O O . VAL A 1 276 ? -39.656 -29.969 -13.484 1 15.58 276 VAL A O 1
ATOM 2203 N N . ARG A 1 277 ? -41 -31.297 -13.922 1 17.7 277 ARG A N 1
ATOM 2204 C CA . ARG A 1 277 ? -42.125 -30.391 -14.141 1 17.7 277 ARG A CA 1
ATOM 2205 C C . ARG A 1 277 ? -42.812 -30.031 -12.82 1 17.7 277 ARG A C 1
ATOM 2207 O O . ARG A 1 277 ? -43.781 -29.266 -12.805 1 17.7 277 ARG A O 1
ATOM 2214 N N . SER A 1 278 ? -42.656 -30.688 -11.625 1 15.59 278 SER A N 1
ATOM 2215 C CA . SER A 1 278 ? -43.906 -30.922 -10.875 1 15.59 278 SER A CA 1
ATOM 2216 C C . SER A 1 278 ? -44.375 -29.641 -10.195 1 15.59 278 SER A C 1
ATOM 2218 O O . SER A 1 278 ? -45.594 -29.438 -10.023 1 15.59 278 SER A O 1
ATOM 2220 N N . LEU A 1 279 ? -43.562 -28.844 -9.492 1 15.74 279 LEU A N 1
ATOM 2221 C CA . LEU A 1 279 ? -44.188 -28.578 -8.195 1 15.74 279 LEU A CA 1
ATOM 2222 C C . LEU A 1 279 ? -45.406 -27.703 -8.344 1 15.74 279 LEU A C 1
ATOM 2224 O O . LEU A 1 279 ? -45.562 -27.031 -9.367 1 15.74 279 LEU A O 1
ATOM 2228 N N . VAL A 1 280 ? -45.938 -27.047 -7.016 1 16.78 280 VAL A N 1
ATOM 2229 C CA . VAL A 1 280 ? -47.062 -26.984 -6.059 1 16.78 280 VAL A CA 1
ATOM 2230 C C . VAL A 1 280 ? -47.781 -25.656 -6.207 1 16.78 280 VAL A C 1
ATOM 2232 O O . VAL A 1 280 ? -47.188 -24.594 -6.211 1 16.78 280 VAL A O 1
ATOM 2235 N N . ASN A 1 281 ? -49 -25.641 -6.723 1 18.16 281 ASN A N 1
ATOM 2236 C CA . ASN A 1 281 ? -50.062 -24.688 -7.012 1 18.16 281 ASN A CA 1
ATOM 2237 C C . ASN A 1 281 ? -50.5 -23.922 -5.766 1 18.16 281 ASN A C 1
ATOM 2239 O O . ASN A 1 281 ? -51.469 -23.188 -5.785 1 18.16 281 ASN A O 1
ATOM 2243 N N . VAL A 1 282 ? -49.906 -24.203 -4.504 1 18.53 282 VAL A N 1
ATOM 2244 C CA . VAL A 1 282 ? -50.844 -24 -3.41 1 18.53 282 VAL A CA 1
ATOM 2245 C C . VAL A 1 282 ? -51.094 -22.5 -3.227 1 18.53 282 VAL A C 1
ATOM 2247 O O . VAL A 1 282 ? -50.188 -21.75 -2.836 1 18.53 282 VAL A O 1
ATOM 2250 N N . GLU A 1 283 ? -52 -21.797 -3.936 1 18.31 283 GLU A N 1
ATOM 2251 C CA . GLU A 1 283 ? -52.594 -20.484 -4.184 1 18.31 283 GLU A CA 1
ATOM 2252 C C . GLU A 1 283 ? -53.031 -19.828 -2.883 1 18.31 283 GLU A C 1
ATOM 2254 O O . GLU A 1 283 ? -52.688 -18.688 -2.605 1 18.31 283 GLU A O 1
ATOM 2259 N N . ASN A 1 284 ? -54.281 -20.109 -2.344 1 17.81 284 ASN A N 1
ATOM 2260 C CA . ASN A 1 284 ? -55.406 -19.219 -2.242 1 17.81 284 ASN A CA 1
ATOM 2261 C C . ASN A 1 284 ? -55.5 -18.562 -0.869 1 17.81 284 ASN A C 1
ATOM 2263 O O . ASN A 1 284 ? -55.812 -17.375 -0.762 1 17.81 284 ASN A O 1
ATOM 2267 N N . GLU A 1 285 ? -55.656 -19.344 0.29 1 18.67 285 GLU A N 1
ATOM 2268 C CA . GLU A 1 285 ? -56.656 -19.062 1.309 1 18.67 285 GLU A CA 1
ATOM 2269 C C . GLU A 1 285 ? -56.188 -18 2.283 1 18.67 285 GLU A C 1
ATOM 2271 O O . GLU A 1 285 ? -57 -17.281 2.867 1 18.67 285 GLU A O 1
ATOM 2276 N N . VAL A 1 286 ? -54.969 -17.984 2.801 1 20.45 286 VAL A N 1
ATOM 2277 C CA . VAL A 1 286 ? -54.812 -17.562 4.188 1 20.45 286 VAL A CA 1
ATOM 2278 C C . VAL A 1 286 ? -54.875 -16.047 4.281 1 20.45 286 VAL A C 1
ATOM 2280 O O . VAL A 1 286 ? -54.156 -15.43 5.062 1 20.45 286 VAL A O 1
ATOM 2283 N N . THR A 1 287 ? -55.781 -15.352 3.473 1 19.56 287 THR A N 1
ATOM 2284 C CA . THR A 1 287 ? -56.031 -13.922 3.365 1 19.56 287 THR A CA 1
ATOM 2285 C C . THR A 1 287 ? -56.438 -13.336 4.719 1 19.56 287 THR A C 1
ATOM 2287 O O . THR A 1 287 ? -56 -12.234 5.07 1 19.56 287 THR A O 1
ATOM 2290 N N . GLU A 1 288 ? -57.438 -13.961 5.441 1 19.94 288 GLU A N 1
ATOM 2291 C CA . GLU A 1 288 ? -58.469 -13.289 6.246 1 19.94 288 GLU A CA 1
ATOM 2292 C C . GLU A 1 288 ? -57.875 -12.742 7.543 1 19.94 288 GLU A C 1
ATOM 2294 O O . GLU A 1 288 ? -58.281 -11.68 8.016 1 19.94 288 GLU A O 1
ATOM 2299 N N . ALA A 1 289 ? -57.219 -13.656 8.227 1 20.5 289 ALA A N 1
ATOM 2300 C CA . ALA A 1 289 ? -57.188 -13.484 9.672 1 20.5 289 ALA A CA 1
ATOM 2301 C C . ALA A 1 289 ? -56.375 -12.242 10.062 1 20.5 289 ALA A C 1
ATOM 2303 O O . ALA A 1 289 ? -56.188 -11.977 11.25 1 20.5 289 ALA A O 1
ATOM 2304 N N . LEU A 1 290 ? -55.719 -11.57 9.117 1 21.25 290 LEU A N 1
ATOM 2305 C CA . LEU A 1 290 ? -54.719 -10.555 9.469 1 21.25 290 LEU A CA 1
ATOM 2306 C C . LEU A 1 290 ? -55.406 -9.336 10.102 1 21.25 290 LEU A C 1
ATOM 2308 O O . LEU A 1 290 ? -54.75 -8.336 10.383 1 21.25 290 LEU A O 1
ATOM 2312 N N . GLN A 1 291 ? -56.75 -9.219 10.141 1 21.47 291 GLN A N 1
ATOM 2313 C CA . GLN A 1 291 ? -57.406 -7.93 10.312 1 21.47 291 GLN A CA 1
ATOM 2314 C C . GLN A 1 291 ? -57.25 -7.402 11.734 1 21.47 291 GLN A C 1
ATOM 2316 O O . GLN A 1 291 ? -57.219 -6.188 11.953 1 21.47 291 GLN A O 1
ATOM 2321 N N . LYS A 1 292 ? -57.75 -8.133 12.82 1 22.42 292 LYS A N 1
ATOM 2322 C CA . LYS A 1 292 ? -58.469 -7.566 13.945 1 22.42 292 LYS A CA 1
ATOM 2323 C C . LYS A 1 292 ? -57.562 -6.711 14.82 1 22.42 292 LYS A C 1
ATOM 2325 O O . LYS A 1 292 ? -57.969 -5.656 15.312 1 22.42 292 LYS A O 1
ATOM 2330 N N . THR A 1 293 ? -56.719 -7.316 15.688 1 22.86 293 THR A N 1
ATOM 2331 C CA . THR A 1 293 ? -56.531 -6.695 17 1 22.86 293 THR A CA 1
ATOM 2332 C C . THR A 1 293 ? -55.656 -5.453 16.875 1 22.86 293 THR A C 1
ATOM 2334 O O . THR A 1 293 ? -54.438 -5.562 16.656 1 22.86 293 THR A O 1
ATOM 2337 N N . THR A 1 294 ? -56.094 -4.266 16.406 1 25 294 THR A N 1
ATOM 2338 C CA . THR A 1 294 ? -55.594 -2.932 16.109 1 25 294 THR A CA 1
ATOM 2339 C C . THR A 1 294 ? -55.156 -2.227 17.391 1 25 294 THR A C 1
ATOM 2341 O O . THR A 1 294 ? -55.938 -1.458 17.984 1 25 294 THR A O 1
ATOM 2344 N N . LEU A 1 295 ? -54.875 -2.867 18.594 1 27.44 295 LEU A N 1
ATOM 2345 C CA . LEU A 1 295 ? -54.688 -2.014 19.75 1 27.44 295 LEU A CA 1
ATOM 2346 C C . LEU A 1 295 ? -53.75 -0.858 19.438 1 27.44 295 LEU A C 1
ATOM 2348 O O . LEU A 1 295 ? -52.719 -1.051 18.797 1 27.44 295 LEU A O 1
ATOM 2352 N N . ASP A 1 296 ? -54.25 0.417 19.672 1 26.14 296 ASP A N 1
ATOM 2353 C CA . ASP A 1 296 ? -53.844 1.802 19.469 1 26.14 296 ASP A CA 1
ATOM 2354 C C . ASP A 1 296 ? -52.531 2.105 20.203 1 26.14 296 ASP A C 1
ATOM 2356 O O . ASP A 1 296 ? -52.5 2.195 21.422 1 26.14 296 ASP A O 1
ATOM 2360 N N . PRO A 1 297 ? -51.5 1.409 20.172 1 31.92 297 PRO A N 1
ATOM 2361 C CA . PRO A 1 297 ? -50.469 1.496 21.188 1 31.92 297 PRO A CA 1
ATOM 2362 C C . PRO A 1 297 ? -49.969 2.926 21.422 1 31.92 297 PRO A C 1
ATOM 2364 O O . PRO A 1 297 ? -49.812 3.686 20.469 1 31.92 297 PRO A O 1
ATOM 2367 N N . ASP A 1 298 ? -50.094 3.561 22.672 1 28.39 298 ASP A N 1
ATOM 2368 C CA . ASP A 1 298 ? -50.031 4.855 23.359 1 28.39 298 ASP A CA 1
ATOM 2369 C C . ASP A 1 298 ? -48.75 5.609 22.953 1 28.39 298 ASP A C 1
ATOM 2371 O O . ASP A 1 298 ? -47.688 5.012 22.812 1 28.39 298 ASP A O 1
ATOM 2375 N N . ASN A 1 299 ? -48.906 6.887 22.516 1 30.92 299 ASN A N 1
ATOM 2376 C CA . ASN A 1 299 ? -48.25 8.023 21.875 1 30.92 299 ASN A CA 1
ATOM 2377 C C . ASN A 1 299 ? -47.031 8.484 22.672 1 30.92 299 ASN A C 1
ATOM 2379 O O . ASN A 1 299 ? -46.438 9.523 22.375 1 30.92 299 ASN A O 1
ATOM 2383 N N . ASN A 1 300 ? -47 8.125 23.984 1 31.56 300 ASN A N 1
ATOM 2384 C CA . ASN A 1 300 ? -46.062 8.727 24.906 1 31.56 300 ASN A CA 1
ATOM 2385 C C . ASN A 1 300 ? -44.625 8.273 24.609 1 31.56 300 ASN A C 1
ATOM 2387 O O . ASN A 1 300 ? -43.688 8.703 25.281 1 31.56 300 ASN A O 1
ATOM 2391 N N . TYR A 1 301 ? -44.5 7.105 24.141 1 33.84 301 TYR A N 1
ATOM 2392 C CA . TYR A 1 301 ? -43.156 6.641 23.828 1 33.84 301 TYR A CA 1
ATOM 2393 C C . TYR A 1 301 ? -42.594 7.406 22.641 1 33.84 301 TYR A C 1
ATOM 2395 O O . TYR A 1 301 ? -41.406 7.246 22.312 1 33.84 301 TYR A O 1
ATOM 2403 N N . GLU A 1 302 ? -43.375 8.062 21.859 1 35.38 302 GLU A N 1
ATOM 2404 C CA . GLU A 1 302 ? -42.938 8.828 20.703 1 35.38 302 GLU A CA 1
ATOM 2405 C C . GLU A 1 302 ? -42.344 10.172 21.125 1 35.38 302 GLU A C 1
ATOM 2407 O O . GLU A 1 302 ? -41.438 10.688 20.484 1 35.38 302 GLU A O 1
ATOM 2412 N N . LYS A 1 303 ? -42.906 10.898 22.141 1 39.91 303 LYS A N 1
ATOM 2413 C CA . LYS A 1 303 ? -42.469 12.211 22.609 1 39.91 303 LYS A CA 1
ATOM 2414 C C . LYS A 1 303 ? -41.188 12.109 23.422 1 39.91 303 LYS A C 1
ATOM 2416 O O . LYS A 1 303 ? -40.375 13.039 23.422 1 39.91 303 LYS A O 1
ATOM 2421 N N . MET A 1 304 ? -41.094 11.18 24.391 1 39.12 304 MET A N 1
ATOM 2422 C CA . MET A 1 304 ? -39.875 11.023 25.156 1 39.12 304 MET A CA 1
ATOM 2423 C C . MET A 1 304 ? -38.719 10.555 24.25 1 39.12 304 MET A C 1
ATOM 2425 O O . MET A 1 304 ? -37.562 10.898 24.484 1 39.12 304 MET A O 1
ATOM 2429 N N . GLU A 1 305 ? -38.969 9.742 23.312 1 42.34 305 GLU A N 1
ATOM 2430 C CA . GLU A 1 305 ? -37.969 9.305 22.328 1 42.34 305 GLU A CA 1
ATOM 2431 C C . GLU A 1 305 ? -37.5 10.469 21.453 1 42.34 305 GLU A C 1
ATOM 2433 O O . GLU A 1 305 ? -36.344 10.547 21.094 1 42.34 305 GLU A O 1
ATOM 2438 N N . ASP A 1 306 ? -38.438 11.352 21.109 1 45.59 306 ASP A N 1
ATOM 2439 C CA . ASP A 1 306 ? -38.125 12.555 20.344 1 45.59 306 ASP A CA 1
ATOM 2440 C C . ASP A 1 306 ? -37.281 13.508 21.188 1 45.59 306 ASP A C 1
ATOM 2442 O O . ASP A 1 306 ? -36.344 14.141 20.672 1 45.59 306 ASP A O 1
ATOM 2446 N N . THR A 1 307 ? -37.688 13.688 22.438 1 47.25 307 THR A N 1
ATOM 2447 C CA . THR A 1 307 ? -36.938 14.594 23.297 1 47.25 307 THR A CA 1
ATOM 2448 C C . THR A 1 307 ? -35.562 14.031 23.594 1 47.25 307 THR A C 1
ATOM 2450 O O . THR A 1 307 ? -34.562 14.773 23.625 1 47.25 307 THR A O 1
ATOM 2453 N N . ASP A 1 308 ? -35.469 12.797 23.922 1 48.91 308 ASP A N 1
ATOM 2454 C CA . ASP A 1 308 ? -34.188 12.18 24.234 1 48.91 308 ASP A CA 1
ATOM 2455 C C . ASP A 1 308 ? -33.312 12.086 22.984 1 48.91 308 ASP A C 1
ATOM 2457 O O . ASP A 1 308 ? -32.094 12.266 23.062 1 48.91 308 ASP A O 1
ATOM 2461 N N . TRP A 1 309 ? -34.031 11.82 21.891 1 53.16 309 TRP A N 1
ATOM 2462 C CA . TRP A 1 309 ? -33.281 11.812 20.625 1 53.16 309 TRP A CA 1
ATOM 2463 C C . TRP A 1 309 ? -32.75 13.203 20.328 1 53.16 309 TRP A C 1
ATOM 2465 O O . TRP A 1 309 ? -31.594 13.336 19.875 1 53.16 309 TRP A O 1
ATOM 2475 N N . LYS A 1 310 ? -33.531 14.25 20.547 1 54.06 310 LYS A N 1
ATOM 2476 C CA . LYS A 1 310 ? -33.094 15.625 20.328 1 54.06 310 LYS A CA 1
ATOM 2477 C C . LYS A 1 310 ? -32 16.016 21.312 1 54.06 310 LYS A C 1
ATOM 2479 O O . LYS A 1 310 ? -31.047 16.688 20.938 1 54.06 310 LYS A O 1
ATOM 2484 N N . SER A 1 311 ? -32.156 15.523 22.531 1 55.75 311 SER A N 1
ATOM 2485 C CA . SER A 1 311 ? -31.156 15.859 23.531 1 55.75 311 SER A CA 1
ATOM 2486 C C . SER A 1 311 ? -29.812 15.203 23.203 1 55.75 311 SER A C 1
ATOM 2488 O O . SER A 1 311 ? -28.766 15.828 23.328 1 55.75 311 SER A O 1
ATOM 2490 N N . ASN A 1 312 ? -29.875 13.914 22.719 1 59.16 312 ASN A N 1
ATOM 2491 C CA . ASN A 1 312 ? -28.656 13.188 22.391 1 59.16 312 ASN A CA 1
ATOM 2492 C C . ASN A 1 312 ? -27.953 13.773 21.172 1 59.16 312 ASN A C 1
ATOM 2494 O O . ASN A 1 312 ? -26.719 13.836 21.125 1 59.16 312 ASN A O 1
ATOM 2498 N N . ARG A 1 313 ? -28.766 14.266 20.359 1 65.94 313 ARG A N 1
ATOM 2499 C CA . ARG A 1 313 ? -28.25 14.93 19.156 1 65.94 313 ARG A CA 1
ATOM 2500 C C . ARG A 1 313 ? -27.484 16.203 19.531 1 65.94 313 ARG A C 1
ATOM 2502 O O . ARG A 1 313 ? -26.438 16.484 18.953 1 65.94 313 ARG A O 1
ATOM 2509 N N . HIS A 1 314 ? -27.969 16.703 20.516 1 75.75 314 HIS A N 1
ATOM 2510 C CA . HIS A 1 314 ? -27.391 17.984 20.938 1 75.75 314 HIS A CA 1
ATOM 2511 C C . HIS A 1 314 ? -26.062 17.781 21.641 1 75.75 314 HIS A C 1
ATOM 2513 O O . HIS A 1 314 ? -25.109 18.547 21.438 1 75.75 314 HIS A O 1
ATOM 2519 N N . GLU A 1 315 ? -25.953 16.609 22.156 1 82 315 GLU A N 1
ATOM 2520 C CA . GLU A 1 315 ? -24.734 16.359 22.922 1 82 315 GLU A CA 1
ATOM 2521 C C . GLU A 1 315 ? -23.531 16.125 22 1 82 315 GLU A C 1
ATOM 2523 O O . GLU A 1 315 ? -22.438 16.594 22.266 1 82 315 GLU A O 1
ATOM 2528 N N . VAL A 1 316 ? -23.766 15.43 20.984 1 87.5 316 VAL A N 1
ATOM 2529 C CA . VAL A 1 316 ? -22.672 15.109 20.062 1 87.5 316 VAL A CA 1
ATOM 2530 C C . VAL A 1 316 ? -22.234 16.375 19.328 1 87.5 316 VAL A C 1
ATOM 2532 O O . VAL A 1 316 ? -21.031 16.594 19.125 1 87.5 316 VAL A O 1
ATOM 2535 N N . LEU A 1 317 ? -23.172 17.141 18.953 1 88.81 317 LEU A N 1
ATOM 2536 C CA . LEU A 1 317 ? -22.844 18.375 18.25 1 88.81 317 LEU A CA 1
ATOM 2537 C C . LEU A 1 317 ? -22.109 19.359 19.156 1 88.81 317 LEU A C 1
ATOM 2539 O O . LEU A 1 317 ? -21.219 20.078 18.703 1 88.81 317 LEU A O 1
ATOM 2543 N N . GLU A 1 318 ? -22.531 19.359 20.359 1 89.88 318 GLU A N 1
ATOM 2544 C CA . GLU A 1 318 ? -21.828 20.203 21.328 1 89.88 318 GLU A CA 1
ATOM 2545 C C . GLU A 1 318 ? -20.375 19.75 21.516 1 89.88 318 GLU A C 1
ATOM 2547 O O . GLU A 1 318 ? -19.469 20.578 21.641 1 89.88 318 GLU A O 1
ATOM 2552 N N . LEU A 1 319 ? -20.203 18.484 21.609 1 92.38 319 LEU A N 1
ATOM 2553 C CA . LEU A 1 319 ? -18.859 17.938 21.719 1 92.38 319 LEU A CA 1
ATOM 2554 C C . LEU A 1 319 ? -18.016 18.328 20.516 1 92.38 319 LEU A C 1
ATOM 2556 O O . LEU A 1 319 ? -16.891 18.797 20.672 1 92.38 319 LEU A O 1
ATOM 2560 N N . LEU A 1 320 ? -18.562 18.188 19.328 1 93.5 320 LEU A N 1
ATOM 2561 C CA . LEU A 1 320 ? -17.828 18.516 18.109 1 93.5 320 LEU A CA 1
ATOM 2562 C C . LEU A 1 320 ? -17.516 20 18.047 1 93.5 320 LEU A C 1
ATOM 2564 O O . LEU A 1 320 ? -16.469 20.406 17.531 1 93.5 320 LEU A O 1
ATOM 2568 N N . GLN A 1 321 ? -18.469 20.75 18.562 1 94.5 321 GLN A N 1
ATOM 2569 C CA . GLN A 1 321 ? -18.25 22.188 18.609 1 94.5 321 GLN A CA 1
ATOM 2570 C C . GLN A 1 321 ? -17.031 22.547 19.453 1 94.5 321 GLN A C 1
ATOM 2572 O O . GLN A 1 321 ? -16.219 23.375 19.031 1 94.5 321 GLN A O 1
ATOM 2577 N N . LYS A 1 322 ? -16.922 21.969 20.578 1 95.31 322 LYS A N 1
ATOM 2578 C CA . LYS A 1 322 ? -15.805 22.234 21.469 1 95.31 322 LYS A CA 1
ATOM 2579 C C . LYS A 1 322 ? -14.484 21.797 20.844 1 95.31 322 LYS A C 1
ATOM 2581 O O . LYS A 1 322 ? -13.484 22.516 20.922 1 95.31 322 LYS A O 1
ATOM 2586 N N . ILE A 1 323 ? -14.477 20.656 20.266 1 97.12 323 ILE A N 1
ATOM 2587 C CA . ILE A 1 323 ? -13.273 20.141 19.625 1 97.12 323 ILE A CA 1
ATOM 2588 C C . ILE A 1 323 ? -12.906 21.031 18.438 1 97.12 323 ILE A C 1
ATOM 2590 O O . ILE A 1 323 ? -11.734 21.328 18.219 1 97.12 323 ILE A O 1
ATOM 2594 N N . ALA A 1 324 ? -13.969 21.438 17.703 1 97.19 324 ALA A N 1
ATOM 2595 C CA . ALA A 1 324 ? -13.766 22.297 16.531 1 97.19 324 ALA A CA 1
ATOM 2596 C C . ALA A 1 324 ? -13.133 23.625 16.922 1 97.19 324 ALA A C 1
ATOM 2598 O O . ALA A 1 324 ? -12.25 24.125 16.234 1 97.19 324 ALA A O 1
ATOM 2599 N N . LYS A 1 325 ? -13.602 24.172 17.984 1 96.38 325 LYS A N 1
ATOM 2600 C CA . LYS A 1 325 ? -13.039 25.438 18.469 1 96.38 325 LYS A CA 1
ATOM 2601 C C . LYS A 1 325 ? -11.562 25.281 18.828 1 96.38 325 LYS A C 1
ATOM 2603 O O . LYS A 1 325 ? -10.734 26.094 18.406 1 96.38 325 LYS A O 1
ATOM 2608 N N . GLY A 1 326 ? -11.258 24.25 19.578 1 97.56 326 GLY A N 1
ATOM 2609 C CA . GLY A 1 326 ? -9.867 24 19.938 1 97.56 326 GLY A CA 1
ATOM 2610 C C . GLY A 1 326 ? -8.969 23.812 18.734 1 97.56 326 GLY A C 1
ATOM 2611 O O . GLY A 1 326 ? -7.871 24.375 18.672 1 97.56 326 GLY A O 1
ATOM 2612 N N . TYR A 1 327 ? -9.477 23.031 17.781 1 97.81 327 TYR A N 1
ATOM 2613 C CA . TYR A 1 327 ? -8.688 22.75 16.578 1 97.81 327 TYR A CA 1
ATOM 2614 C C . TYR A 1 327 ? -8.508 24.016 15.75 1 97.81 327 TYR A C 1
ATOM 2616 O O . TYR A 1 327 ? -7.434 24.25 15.195 1 97.81 327 TYR A O 1
ATOM 2624 N N . ALA A 1 328 ? -9.547 24.812 15.609 1 97 328 ALA A N 1
ATOM 2625 C CA . ALA A 1 328 ? -9.484 26.062 14.852 1 97 328 ALA A CA 1
ATOM 2626 C C . ALA A 1 328 ? -8.492 27.031 15.484 1 97 328 ALA A C 1
ATOM 2628 O O . ALA A 1 328 ? -7.684 27.641 14.781 1 97 328 ALA A O 1
ATOM 2629 N N . TYR A 1 329 ? -8.531 27.156 16.812 1 96.5 329 TYR A N 1
ATOM 2630 C CA . TYR A 1 329 ? -7.602 28.031 17.516 1 96.5 329 TYR A CA 1
ATOM 2631 C C . TYR A 1 329 ? -6.16 27.594 17.297 1 96.5 329 TYR A C 1
ATOM 2633 O O . TYR A 1 329 ? -5.277 28.422 17.078 1 96.5 329 TYR A O 1
ATOM 2641 N N . LEU A 1 330 ? -5.957 26.312 17.328 1 96.62 330 LEU A N 1
ATOM 2642 C CA . LEU A 1 330 ? -4.613 25.781 17.156 1 96.62 330 LEU A CA 1
ATOM 2643 C C . LEU A 1 330 ? -4.07 26.109 15.766 1 96.62 330 LEU A C 1
ATOM 2645 O O . LEU A 1 330 ? -2.902 26.484 15.625 1 96.62 330 LEU A O 1
ATOM 2649 N N . ASN A 1 331 ? -4.914 26.047 14.742 1 95.94 331 ASN A N 1
ATOM 2650 C CA . ASN A 1 331 ? -4.473 26.266 13.375 1 95.94 331 ASN A CA 1
ATOM 2651 C C . ASN A 1 331 ? -4.332 27.766 13.07 1 95.94 331 ASN A C 1
ATOM 2653 O O . ASN A 1 331 ? -3.715 28.141 12.07 1 95.94 331 ASN A O 1
ATOM 2657 N N . GLN A 1 332 ? -4.797 28.562 13.969 1 93.69 332 GLN A N 1
ATOM 2658 C CA . GLN A 1 332 ? -4.574 30 13.898 1 93.69 332 GLN A CA 1
ATOM 2659 C C . GLN A 1 332 ? -3.436 30.422 14.812 1 93.69 332 GLN A C 1
ATOM 2661 O O . GLN A 1 332 ? -3.154 31.625 14.945 1 93.69 332 GLN A O 1
ATOM 2666 N N . TYR A 1 333 ? -2.865 29.484 15.477 1 93.94 333 TYR A N 1
ATOM 2667 C CA . TYR A 1 333 ? -1.728 29.656 16.375 1 93.94 333 TYR A CA 1
ATOM 2668 C C . TYR A 1 333 ? -2.127 30.453 17.609 1 93.94 333 TYR A C 1
ATOM 2670 O O . TYR A 1 333 ? -1.326 31.219 18.156 1 93.94 333 TYR A O 1
ATOM 2678 N N . GLU A 1 334 ? -3.379 30.422 17.891 1 93.69 334 GLU A N 1
ATOM 2679 C CA . GLU A 1 334 ? -3.875 30.844 19.188 1 93.69 334 GLU A CA 1
ATOM 2680 C C . GLU A 1 334 ? -3.811 29.719 20.203 1 93.69 334 GLU A C 1
ATOM 2682 O O . GLU A 1 334 ? -4.844 29.203 20.641 1 93.69 334 GLU A O 1
ATOM 2687 N N . CYS A 1 335 ? -2.646 29.453 20.641 1 94.62 335 CYS A N 1
ATOM 2688 C CA . CYS A 1 335 ? -2.328 28.203 21.344 1 94.62 335 CYS A CA 1
ATOM 2689 C C . CYS A 1 335 ? -2.936 28.203 22.734 1 94.62 335 CYS A C 1
ATOM 2691 O O . CYS A 1 335 ? -3.459 27.172 23.188 1 94.62 335 CYS A O 1
ATOM 2693 N N . ALA A 1 336 ? -2.908 29.297 23.422 1 93.19 336 ALA A N 1
ATOM 2694 C CA . ALA A 1 336 ? -3.475 29.359 24.766 1 93.19 336 ALA A CA 1
ATOM 2695 C C . ALA A 1 336 ? -4.969 29.062 24.75 1 93.19 336 ALA A C 1
ATOM 2697 O O . ALA A 1 336 ? -5.469 28.312 25.594 1 93.19 336 ALA A O 1
ATOM 2698 N N . LYS A 1 337 ? -5.68 29.656 23.781 1 96.06 337 LYS A N 1
ATOM 2699 C CA . LYS A 1 337 ? -7.109 29.406 23.625 1 96.06 337 LYS A CA 1
ATOM 2700 C C . LYS A 1 337 ? -7.379 27.953 23.25 1 96.06 337 LYS A C 1
ATOM 2702 O O . LYS A 1 337 ? -8.352 27.359 23.719 1 96.06 337 LYS A O 1
ATOM 2707 N N . ALA A 1 338 ? -6.551 27.453 22.422 1 97.81 338 ALA A N 1
ATOM 2708 C CA . ALA A 1 338 ? -6.691 26.047 22.016 1 97.81 338 ALA A CA 1
ATOM 2709 C C . ALA A 1 338 ? -6.555 25.109 23.203 1 97.81 338 ALA A C 1
ATOM 2711 O O . ALA A 1 338 ? -7.352 24.188 23.359 1 97.81 338 ALA A O 1
ATOM 2712 N N . ILE A 1 339 ? -5.492 25.328 24.016 1 97.94 339 ILE A N 1
ATOM 2713 C CA . ILE A 1 339 ? -5.254 24.516 25.188 1 97.94 339 ILE A CA 1
ATOM 2714 C C . ILE A 1 339 ? -6.453 24.594 26.141 1 97.94 339 ILE A C 1
ATOM 2716 O O . ILE A 1 339 ? -6.918 23.578 26.641 1 97.94 339 ILE A O 1
ATOM 2720 N N . ASP A 1 340 ? -6.941 25.797 26.266 1 97.81 340 ASP A N 1
ATOM 2721 C CA . ASP A 1 340 ? -8.094 25.984 27.141 1 97.81 340 ASP A CA 1
ATOM 2722 C C . ASP A 1 340 ? -9.312 25.234 26.625 1 97.81 340 ASP A C 1
ATOM 2724 O O . ASP A 1 340 ? -9.992 24.547 27.391 1 97.81 340 ASP A O 1
ATOM 2728 N N . ALA A 1 341 ? -9.609 25.344 25.391 1 97.44 341 ALA A N 1
ATOM 2729 C CA . ALA A 1 341 ? -10.766 24.688 24.781 1 97.44 341 ALA A CA 1
ATOM 2730 C C . ALA A 1 341 ? -10.656 23.172 24.891 1 97.44 341 ALA A C 1
ATOM 2732 O O . ALA A 1 341 ? -11.641 22.5 25.219 1 97.44 341 ALA A O 1
ATOM 2733 N N . LEU A 1 342 ? -9.523 22.625 24.672 1 98.25 342 LEU A N 1
ATOM 2734 C CA . LEU A 1 342 ? -9.328 21.172 24.641 1 98.25 342 LEU A CA 1
ATOM 2735 C C . LEU A 1 342 ? -9.258 20.609 26.047 1 98.25 342 LEU A C 1
ATOM 2737 O O . LEU A 1 342 ? -9.672 19.469 26.281 1 98.25 342 LEU A O 1
ATOM 2741 N N . THR A 1 343 ? -8.719 21.375 26.938 1 97.44 343 THR A N 1
ATOM 2742 C CA . THR A 1 343 ? -8.633 20.922 28.312 1 97.44 343 THR A CA 1
ATOM 2743 C C . THR A 1 343 ? -10.016 20.875 28.953 1 97.44 343 THR A C 1
ATOM 2745 O O . THR A 1 343 ? -10.25 20.094 29.891 1 97.44 343 THR A O 1
ATOM 2748 N N . ASN A 1 344 ? -10.945 21.656 28.453 1 96.5 344 ASN A N 1
ATOM 2749 C CA . ASN A 1 344 ? -12.297 21.734 29.016 1 96.5 344 ASN A CA 1
ATOM 2750 C C . ASN A 1 344 ? -13.195 20.641 28.438 1 96.5 344 ASN A C 1
ATOM 2752 O O . ASN A 1 344 ? -14.391 20.578 28.75 1 96.5 344 ASN A O 1
ATOM 2756 N N . LEU A 1 345 ? -12.695 19.734 27.719 1 97.12 345 LEU A N 1
ATOM 2757 C CA . LEU A 1 345 ? -13.469 18.609 27.188 1 97.12 345 LEU A CA 1
ATOM 2758 C C . LEU A 1 345 ? -13.781 17.594 28.281 1 97.12 345 LEU A C 1
ATOM 2760 O O . LEU A 1 345 ? -13.102 17.547 29.312 1 97.12 345 LEU A O 1
ATOM 2764 N N . PRO A 1 346 ? -14.891 16.859 27.984 1 95.06 346 PRO A N 1
ATOM 2765 C CA . PRO A 1 346 ? -15.141 15.766 28.922 1 95.06 346 PRO A CA 1
ATOM 2766 C C . PRO A 1 346 ? -13.953 14.82 29.062 1 95.06 346 PRO A C 1
ATOM 2768 O O . PRO A 1 346 ? -13.211 14.602 28.109 1 95.06 346 PRO A O 1
ATOM 2771 N N . LYS A 1 347 ? -13.758 14.227 30.188 1 95.69 347 LYS A N 1
ATOM 2772 C CA . LYS A 1 347 ? -12.609 13.383 30.5 1 95.69 347 LYS A CA 1
ATOM 2773 C C . LYS A 1 347 ? -12.453 12.258 29.484 1 95.69 347 LYS A C 1
ATOM 2775 O O . LYS A 1 347 ? -11.336 11.906 29.109 1 95.69 347 LYS A O 1
ATOM 2780 N N . SER A 1 348 ? -13.555 11.727 29.109 1 94.31 348 SER A N 1
ATOM 2781 C CA . SER A 1 348 ? -13.5 10.633 28.156 1 94.31 348 SER A CA 1
ATOM 2782 C C . SER A 1 348 ? -12.844 11.07 26.859 1 94.31 348 SER A C 1
ATOM 2784 O O . SER A 1 348 ? -12.109 10.289 26.234 1 94.31 348 SER A O 1
ATOM 2786 N N . GLN A 1 349 ? -13.062 12.289 26.5 1 96.06 349 GLN A N 1
ATOM 2787 C CA . GLN A 1 349 ? -12.516 12.812 25.25 1 96.06 349 GLN A CA 1
ATOM 2788 C C . GLN A 1 349 ? -11.117 13.391 25.469 1 96.06 349 GLN A C 1
ATOM 2790 O O . GLN A 1 349 ? -10.258 13.281 24.594 1 96.06 349 GLN A O 1
ATOM 2795 N N . TYR A 1 350 ? -10.984 13.945 26.656 1 97.38 350 TYR A N 1
ATOM 2796 C CA . TYR A 1 350 ? -9.711 14.562 27 1 97.38 350 TYR A CA 1
ATOM 2797 C C . TYR A 1 350 ? -8.578 13.539 26.984 1 97.38 350 TYR A C 1
ATOM 2799 O O . TYR A 1 350 ? -7.477 13.836 26.516 1 97.38 350 TYR A O 1
ATOM 2807 N N . TYR A 1 351 ? -8.891 12.359 27.406 1 96.38 351 TYR A N 1
ATOM 2808 C CA . TYR A 1 351 ? -7.871 11.312 27.484 1 96.38 351 TYR A CA 1
ATOM 2809 C C . TYR A 1 351 ? -7.875 10.461 26.219 1 96.38 351 TYR A C 1
ATOM 2811 O O . TYR A 1 351 ? -8.016 9.234 26.297 1 96.38 351 TYR A O 1
ATOM 2819 N N . THR A 1 352 ? -7.734 11.062 25.141 1 97 352 THR A N 1
ATOM 2820 C CA . THR A 1 352 ? -7.516 10.422 23.844 1 97 352 THR A CA 1
ATOM 2821 C C . THR A 1 352 ? -6.219 10.922 23.219 1 97 352 THR A C 1
ATOM 2823 O O . THR A 1 352 ? -5.754 12.023 23.516 1 97 352 THR A O 1
ATOM 2826 N N . GLY A 1 353 ? -5.613 10.039 22.406 1 97.19 353 GLY A N 1
ATOM 2827 C CA . GLY A 1 353 ? -4.371 10.406 21.75 1 97.19 353 GLY A CA 1
ATOM 2828 C C . GLY A 1 353 ? -4.492 11.656 20.891 1 97.19 353 GLY A C 1
ATOM 2829 O O . GLY A 1 353 ? -3.568 12.469 20.828 1 97.19 353 GLY A O 1
ATOM 2830 N N . TRP A 1 354 ? -5.609 11.844 20.297 1 97.75 354 TRP A N 1
ATOM 2831 C CA . TRP A 1 354 ? -5.84 12.992 19.422 1 97.75 354 TRP A CA 1
ATOM 2832 C C . TRP A 1 354 ? -5.777 14.297 20.219 1 97.75 354 TRP A C 1
ATOM 2834 O O . TRP A 1 354 ? -5.066 15.227 19.828 1 97.75 354 TRP A O 1
ATOM 2844 N N . VAL A 1 355 ? -6.551 14.367 21.328 1 98.44 355 VAL A N 1
ATOM 2845 C CA . VAL A 1 355 ? -6.629 15.586 22.125 1 98.44 355 VAL A CA 1
ATOM 2846 C C . VAL A 1 355 ? -5.277 15.875 22.766 1 98.44 355 VAL A C 1
ATOM 2848 O O . VAL A 1 355 ? -4.781 17 22.719 1 98.44 355 VAL A O 1
ATOM 2851 N N . GLN A 1 356 ? -4.648 14.859 23.328 1 98.56 356 GLN A N 1
ATOM 2852 C CA . GLN A 1 356 ? -3.365 15.031 24 1 98.56 356 GLN A CA 1
ATOM 2853 C C . GLN A 1 356 ? -2.289 15.492 23.031 1 98.56 356 GLN A C 1
ATOM 2855 O O . GLN A 1 356 ? -1.466 16.344 23.359 1 98.56 356 GLN A O 1
ATOM 2860 N N . SER A 1 357 ? -2.285 14.906 21.875 1 98.25 357 SER A N 1
ATOM 2861 C CA . SER A 1 357 ? -1.304 15.281 20.859 1 98.25 357 SER A CA 1
ATOM 2862 C C . SER A 1 357 ? -1.479 16.734 20.438 1 98.25 357 SER A C 1
ATOM 2864 O O . SER A 1 357 ? -0.496 17.453 20.234 1 98.25 357 SER A O 1
ATOM 2866 N N . HIS A 1 358 ? -2.709 17.188 20.312 1 98.56 358 HIS A N 1
ATOM 2867 C CA . HIS A 1 358 ? -2.953 18.547 19.859 1 98.56 358 HIS A CA 1
ATOM 2868 C C . HIS A 1 358 ? -2.619 19.562 20.953 1 98.56 358 HIS A C 1
ATOM 2870 O O . HIS A 1 358 ? -2.186 20.672 20.672 1 98.56 358 HIS A O 1
ATOM 2876 N N . ILE A 1 359 ? -2.793 19.188 22.172 1 98.62 359 ILE A N 1
ATOM 2877 C CA . ILE A 1 359 ? -2.326 20.031 23.266 1 98.62 359 ILE A CA 1
ATOM 2878 C C . ILE A 1 359 ? -0.8 20.094 23.266 1 98.62 359 ILE A C 1
ATOM 2880 O O . ILE A 1 359 ? -0.211 21.156 23.469 1 98.62 359 ILE A O 1
ATOM 2884 N N . GLY A 1 360 ? -0.199 18.906 23.047 1 98.44 360 GLY A N 1
ATOM 2885 C CA . GLY A 1 360 ? 1.248 18.891 22.891 1 98.44 360 GLY A CA 1
ATOM 2886 C C . GLY A 1 360 ? 1.752 19.797 21.797 1 98.44 360 GLY A C 1
ATOM 2887 O O . GLY A 1 360 ? 2.742 20.5 21.969 1 98.44 360 GLY A O 1
ATOM 2888 N N . LYS A 1 361 ? 1.07 19.812 20.688 1 98 361 LYS A N 1
ATOM 2889 C CA . LYS A 1 361 ? 1.427 20.672 19.562 1 98 361 LYS A CA 1
ATOM 2890 C C . LYS A 1 361 ? 1.295 22.156 19.938 1 98 361 LYS A C 1
ATOM 2892 O O . LYS A 1 361 ? 2.104 22.984 19.516 1 98 361 LYS A O 1
ATOM 2897 N N . ALA A 1 362 ? 0.254 22.453 20.672 1 97.38 362 ALA A N 1
ATOM 2898 C CA . ALA A 1 362 ? 0.06 23.828 21.125 1 97.38 362 ALA A CA 1
ATOM 2899 C C . ALA A 1 362 ? 1.232 24.297 21.969 1 97.38 362 ALA A C 1
ATOM 2901 O O . ALA A 1 362 ? 1.761 25.391 21.766 1 97.38 362 ALA A O 1
ATOM 2902 N N . TYR A 1 363 ? 1.639 23.469 22.875 1 95.69 363 TYR A N 1
ATOM 2903 C CA . TYR A 1 363 ? 2.777 23.812 23.719 1 95.69 363 TYR A CA 1
ATOM 2904 C C . TYR A 1 363 ? 4.059 23.906 22.891 1 95.69 363 TYR A C 1
ATOM 2906 O O . TYR A 1 363 ? 4.918 24.75 23.156 1 95.69 363 TYR A O 1
ATOM 2914 N N . PHE A 1 364 ? 4.176 23.078 21.953 1 95.81 364 PHE A N 1
ATOM 2915 C CA . PHE A 1 364 ? 5.324 23.109 21.062 1 95.81 364 PHE A CA 1
ATOM 2916 C C . PHE A 1 364 ? 5.414 24.453 20.344 1 95.81 364 PHE A C 1
ATOM 2918 O O . PHE A 1 364 ? 6.488 25.062 20.281 1 95.81 364 PHE A O 1
ATOM 2925 N N . GLU A 1 365 ? 4.262 24.906 19.859 1 92.75 365 GLU A N 1
ATOM 2926 C CA . GLU A 1 365 ? 4.207 26.172 19.141 1 92.75 365 GLU A CA 1
ATOM 2927 C C . GLU A 1 365 ? 4.512 27.359 20.062 1 92.75 365 GLU A C 1
ATOM 2929 O O . GLU A 1 365 ? 5.016 28.391 19.609 1 92.75 365 GLU A O 1
ATOM 2934 N N . MET A 1 366 ? 4.262 27.156 21.328 1 89.12 366 MET A N 1
ATOM 2935 C CA . MET A 1 366 ? 4.551 28.203 22.312 1 89.12 366 MET A CA 1
ATOM 2936 C C . MET A 1 366 ? 5.988 28.094 22.812 1 89.12 366 MET A C 1
ATOM 2938 O O . MET A 1 366 ? 6.375 28.781 23.75 1 89.12 366 MET A O 1
ATOM 2942 N N . VAL A 1 367 ? 6.734 27.109 22.266 1 87.44 367 VAL A N 1
ATOM 2943 C CA . VAL A 1 367 ? 8.148 26.891 22.562 1 87.44 367 VAL A CA 1
ATOM 2944 C C . VAL A 1 367 ? 8.297 26.391 24 1 87.44 367 VAL A C 1
ATOM 2946 O O . VAL A 1 367 ? 9.289 26.703 24.672 1 87.44 367 VAL A O 1
ATOM 2949 N N . ASP A 1 368 ? 7.27 25.906 24.547 1 90.38 368 ASP A N 1
ATOM 2950 C CA . ASP A 1 368 ? 7.316 25.188 25.828 1 90.38 368 ASP A CA 1
ATOM 2951 C C . ASP A 1 368 ? 7.52 23.688 25.609 1 90.38 368 ASP A C 1
ATOM 2953 O O . ASP A 1 368 ? 6.582 22.906 25.766 1 90.38 368 ASP A O 1
ATOM 2957 N N . TYR A 1 369 ? 8.703 23.266 25.375 1 93.75 369 TYR A N 1
ATOM 2958 C CA . TYR A 1 369 ? 9.031 21.906 24.938 1 93.75 369 TYR A CA 1
ATOM 2959 C C . TYR A 1 369 ? 8.828 20.906 26.078 1 93.75 369 TYR A C 1
ATOM 2961 O O . TYR A 1 369 ? 8.352 19.781 25.844 1 93.75 369 TYR A O 1
ATOM 2969 N N . PRO A 1 370 ? 9.156 21.266 27.312 1 95.06 370 PRO A N 1
ATOM 2970 C CA . PRO A 1 370 ? 8.938 20.297 28.391 1 95.06 370 PRO A CA 1
ATOM 2971 C C . PRO A 1 370 ? 7.469 19.891 28.516 1 95.06 370 PRO A C 1
ATOM 2973 O O . PRO A 1 370 ? 7.164 18.703 28.641 1 95.06 370 PRO A O 1
ATOM 2976 N N . MET A 1 371 ? 6.641 20.953 28.453 1 96.44 371 MET A N 1
ATOM 2977 C CA . MET A 1 371 ? 5.219 20.625 28.531 1 96.44 371 MET A CA 1
ATOM 2978 C C . MET A 1 371 ? 4.77 19.844 27.297 1 96.44 371 MET A C 1
ATOM 2980 O O . MET A 1 371 ? 3.945 18.938 27.391 1 96.44 371 MET A O 1
ATOM 2984 N N . ALA A 1 372 ? 5.227 20.234 26.156 1 98.19 372 ALA A N 1
ATOM 2985 C CA . ALA A 1 372 ? 4.906 19.516 24.922 1 98.19 372 ALA A CA 1
ATOM 2986 C C . ALA A 1 372 ? 5.258 18.031 25.047 1 98.19 372 ALA A C 1
ATOM 2988 O O . ALA A 1 372 ? 4.461 17.156 24.688 1 98.19 372 ALA A O 1
ATOM 2989 N N . GLU A 1 373 ? 6.461 17.75 25.562 1 98.38 373 GLU A N 1
ATOM 2990 C CA . GLU A 1 373 ? 6.91 16.359 25.734 1 98.38 373 GLU A CA 1
ATOM 2991 C C . GLU A 1 373 ? 5.941 15.578 26.609 1 98.38 373 GLU A C 1
ATOM 2993 O O . GLU A 1 373 ? 5.629 14.422 26.312 1 98.38 373 GLU A O 1
ATOM 2998 N N . ARG A 1 374 ? 5.512 16.188 27.656 1 98.5 374 ARG A N 1
ATOM 2999 C CA . ARG A 1 374 ? 4.617 15.523 28.594 1 98.5 374 ARG A CA 1
ATOM 3000 C C . ARG A 1 374 ? 3.332 15.086 27.891 1 98.5 374 ARG A C 1
ATOM 3002 O O . ARG A 1 374 ? 2.875 13.953 28.078 1 98.5 374 ARG A O 1
ATOM 3009 N N . PHE A 1 375 ? 2.795 15.93 27.156 1 98.62 375 PHE A N 1
ATOM 3010 C CA . PHE A 1 375 ? 1.527 15.633 26.5 1 98.62 375 PHE A CA 1
ATOM 3011 C C . PHE A 1 375 ? 1.729 14.648 25.359 1 98.62 375 PHE A C 1
ATOM 3013 O O . PHE A 1 375 ? 0.875 13.789 25.125 1 98.62 375 PHE A O 1
ATOM 3020 N N . PHE A 1 376 ? 2.803 14.703 24.609 1 98.56 376 PHE A N 1
ATOM 3021 C CA . PHE A 1 376 ? 3.09 13.719 23.578 1 98.56 376 PHE A CA 1
ATOM 3022 C C . PHE A 1 376 ? 3.312 12.344 24.188 1 98.56 376 PHE A C 1
ATOM 3024 O O . PHE A 1 376 ? 2.889 11.328 23.625 1 98.56 376 PHE A O 1
ATOM 3031 N N . GLN A 1 377 ? 4.02 12.344 25.312 1 98 377 GLN A N 1
ATOM 3032 C CA . GLN A 1 377 ? 4.23 11.078 26 1 98 377 GLN A CA 1
ATOM 3033 C C . GLN A 1 377 ? 2.906 10.469 26.453 1 98 377 GLN A C 1
ATOM 3035 O O . GLN A 1 377 ? 2.719 9.25 26.375 1 98 377 GLN A O 1
ATOM 3040 N N . LYS A 1 378 ? 2.084 11.359 26.984 1 98.06 378 LYS A N 1
ATOM 3041 C CA . LYS A 1 378 ? 0.761 10.891 27.375 1 98.06 378 LYS A CA 1
ATOM 3042 C C . LYS A 1 378 ? -0.009 10.336 26.172 1 98.06 378 LYS A C 1
ATOM 3044 O O . LYS A 1 378 ? -0.694 9.32 26.281 1 98.06 378 LYS A O 1
ATOM 3049 N N . ALA A 1 379 ? 0.036 10.984 25.078 1 97.81 379 ALA A N 1
ATOM 3050 C CA . ALA A 1 379 ? -0.61 10.508 23.859 1 97.81 379 ALA A CA 1
ATOM 3051 C C . ALA A 1 379 ? -0.107 9.117 23.484 1 97.81 379 ALA A C 1
ATOM 3053 O O . ALA A 1 379 ? -0.893 8.25 23.094 1 97.81 379 ALA A O 1
ATOM 3054 N N . ARG A 1 380 ? 1.188 8.852 23.625 1 96.62 380 ARG A N 1
ATOM 3055 C CA . ARG A 1 380 ? 1.798 7.566 23.297 1 96.62 380 ARG A CA 1
ATOM 3056 C C . ARG A 1 380 ? 1.33 6.48 24.266 1 96.62 380 ARG A C 1
ATOM 3058 O O . ARG A 1 380 ? 1.131 5.332 23.859 1 96.62 380 ARG A O 1
ATOM 3065 N N . GLN A 1 381 ? 1.196 6.871 25.453 1 96.44 381 GLN A N 1
ATOM 3066 C CA . GLN A 1 381 ? 0.74 5.926 26.469 1 96.44 381 GLN A CA 1
ATOM 3067 C C . GLN A 1 381 ? -0.693 5.477 26.188 1 96.44 381 GLN A C 1
ATOM 3069 O O . GLN A 1 381 ? -1.023 4.301 26.359 1 96.44 381 GLN A O 1
ATOM 3074 N N . LEU A 1 382 ? -1.475 6.441 25.797 1 95.25 382 LEU A N 1
ATOM 3075 C CA . LEU A 1 382 ? -2.885 6.156 25.562 1 95.25 382 LEU A CA 1
ATOM 3076 C C . LEU A 1 382 ? -3.064 5.371 24.266 1 95.25 382 LEU A C 1
ATOM 3078 O O . LEU A 1 382 ? -3.881 4.449 24.203 1 95.25 382 LEU A O 1
ATOM 3082 N N . GLU A 1 383 ? -2.367 5.77 23.25 1 95.19 383 GLU A N 1
ATOM 3083 C CA . GLU A 1 383 ? -2.467 5.16 21.922 1 95.19 383 GLU A CA 1
ATOM 3084 C C . GLU A 1 383 ? -1.085 4.887 21.344 1 95.19 383 GLU A C 1
ATOM 3086 O O . GLU A 1 383 ? -0.649 5.574 20.422 1 95.19 383 GLU A O 1
ATOM 3091 N N . PRO A 1 384 ? -0.472 3.836 21.719 1 92.5 384 PRO A N 1
ATOM 3092 C CA . PRO A 1 384 ? 0.887 3.539 21.266 1 92.5 384 PRO A CA 1
ATOM 3093 C C . PRO A 1 384 ? 0.962 3.291 19.75 1 92.5 384 PRO A C 1
ATOM 3095 O O . PRO A 1 384 ? 2.047 3.354 19.172 1 92.5 384 PRO A O 1
ATOM 3098 N N . TYR A 1 385 ? -0.155 3.133 19.109 1 92 385 TYR A N 1
ATOM 3099 C CA . TYR A 1 385 ? -0.187 2.84 17.688 1 92 385 TYR A CA 1
ATOM 3100 C C . TYR A 1 385 ? -0.371 4.117 16.875 1 92 385 TYR A C 1
ATOM 3102 O O . TYR A 1 385 ? -0.421 4.074 15.641 1 92 385 TYR A O 1
ATOM 3110 N N . ARG A 1 386 ? -0.364 5.207 17.547 1 93.44 386 ARG A N 1
ATOM 3111 C CA . ARG A 1 386 ? -0.559 6.477 16.859 1 93.44 386 ARG A CA 1
ATOM 3112 C C . ARG A 1 386 ? 0.748 6.977 16.25 1 93.44 386 ARG A C 1
ATOM 3114 O O . ARG A 1 386 ? 1.759 7.09 16.938 1 93.44 386 ARG A O 1
ATOM 3121 N N . LEU A 1 387 ? 0.771 7.242 14.961 1 95.94 387 LEU A N 1
ATOM 3122 C CA . LEU A 1 387 ? 1.941 7.75 14.258 1 95.94 387 LEU A CA 1
ATOM 3123 C C . LEU A 1 387 ? 1.821 9.25 14.016 1 95.94 387 LEU A C 1
ATOM 3125 O O . LEU A 1 387 ? 2.832 9.953 13.922 1 95.94 387 LEU A O 1
ATOM 3129 N N . GLU A 1 388 ? 0.626 9.734 13.953 1 95.56 388 GLU A N 1
ATOM 3130 C CA . GLU A 1 388 ? 0.374 11.148 13.672 1 95.56 388 GLU A CA 1
ATOM 3131 C C . GLU A 1 388 ? 1.017 12.047 14.719 1 95.56 388 GLU A C 1
ATOM 3133 O O . GLU A 1 388 ? 0.95 11.758 15.914 1 95.56 388 GLU A O 1
ATOM 3138 N N . ASP A 1 389 ? 1.729 13.031 14.305 1 97.06 389 ASP A N 1
ATOM 3139 C CA . ASP A 1 389 ? 2.334 14.086 15.109 1 97.06 389 ASP A CA 1
ATOM 3140 C C . ASP A 1 389 ? 3.611 13.594 15.789 1 97.06 389 ASP A C 1
ATOM 3142 O O . ASP A 1 389 ? 4.234 14.328 16.547 1 97.06 389 ASP A O 1
ATOM 3146 N N . MET A 1 390 ? 4.078 12.398 15.477 1 98.06 390 MET A N 1
ATOM 3147 C CA . MET A 1 390 ? 5.281 11.883 16.125 1 98.06 390 MET A CA 1
ATOM 3148 C C . MET A 1 390 ? 6.527 12.57 15.57 1 98.06 390 MET A C 1
ATOM 3150 O O . MET A 1 390 ? 7.574 12.586 16.219 1 98.06 390 MET A O 1
ATOM 3154 N N . GLU A 1 391 ? 6.406 13.117 14.352 1 98 391 GLU A N 1
ATOM 3155 C CA . GLU A 1 391 ? 7.52 13.922 13.852 1 98 391 GLU A CA 1
ATOM 3156 C C . GLU A 1 391 ? 7.746 15.156 14.711 1 98 391 GLU A C 1
ATOM 3158 O O . GLU A 1 391 ? 8.883 15.578 14.914 1 98 391 GLU A O 1
ATOM 3163 N N . ILE A 1 392 ? 6.664 15.68 15.211 1 98.25 392 ILE A N 1
ATOM 3164 C CA . ILE A 1 392 ? 6.754 16.859 16.078 1 98.25 392 ILE A CA 1
ATOM 3165 C C . ILE A 1 392 ? 7.266 16.453 17.453 1 98.25 392 ILE A C 1
ATOM 3167 O O . ILE A 1 392 ? 8.07 17.172 18.062 1 98.25 392 ILE A O 1
ATOM 3171 N N . PHE A 1 393 ? 6.781 15.336 17.922 1 98.5 393 PHE A N 1
ATOM 3172 C CA . PHE A 1 393 ? 7.297 14.812 19.188 1 98.5 393 PHE A CA 1
ATOM 3173 C C . PHE A 1 393 ? 8.797 14.594 19.109 1 98.5 393 PHE A C 1
ATOM 3175 O O . PHE A 1 393 ? 9.539 14.977 20.016 1 98.5 393 PHE A O 1
ATOM 3182 N N . SER A 1 394 ? 9.219 13.984 18 1 98.56 394 SER A N 1
ATOM 3183 C CA . SER A 1 394 ? 10.648 13.75 17.812 1 98.56 394 SER A CA 1
ATOM 3184 C C . SER A 1 394 ? 11.43 15.062 17.812 1 98.56 394 SER A C 1
ATOM 3186 O O . SER A 1 394 ? 12.516 15.141 18.375 1 98.56 394 SER A O 1
ATOM 3188 N N . THR A 1 395 ? 10.93 16.094 17.156 1 98 395 THR A N 1
ATOM 3189 C CA . THR A 1 395 ? 11.57 17.406 17.125 1 98 395 THR A CA 1
ATOM 3190 C C . THR A 1 395 ? 11.594 18.016 18.516 1 98 395 THR A C 1
ATOM 3192 O O . THR A 1 395 ? 12.547 18.719 18.875 1 98 395 THR A O 1
ATOM 3195 N N . THR A 1 396 ? 10.492 17.766 19.266 1 98.25 396 THR A N 1
ATOM 3196 C CA . THR A 1 396 ? 10.453 18.219 20.656 1 98.25 396 THR A CA 1
ATOM 3197 C C . THR A 1 396 ? 11.609 17.609 21.453 1 98.25 396 THR A C 1
ATOM 3199 O O . THR A 1 396 ? 12.305 18.328 22.188 1 98.25 396 THR A O 1
ATOM 3202 N N . LEU A 1 397 ? 11.766 16.359 21.281 1 98.38 397 LEU A N 1
ATOM 3203 C CA . LEU A 1 397 ? 12.844 15.672 21.984 1 98.38 397 LEU A CA 1
ATOM 3204 C C . LEU A 1 397 ? 14.203 16.141 21.484 1 98.38 397 LEU A C 1
ATOM 3206 O O . LEU A 1 397 ? 15.156 16.219 22.266 1 98.38 397 LEU A O 1
ATOM 3210 N N . TRP A 1 398 ? 14.305 16.453 20.219 1 97.56 398 TRP A N 1
ATOM 3211 C CA . TRP A 1 398 ? 15.508 17.031 19.641 1 97.56 398 TRP A CA 1
ATOM 3212 C C . TRP A 1 398 ? 15.867 18.344 20.328 1 97.56 398 TRP A C 1
ATOM 3214 O O . TRP A 1 398 ? 17.016 18.562 20.703 1 97.56 398 TRP A O 1
ATOM 3224 N N . HIS A 1 399 ? 14.891 19.234 20.594 1 93.56 399 HIS A N 1
ATOM 3225 C CA . HIS A 1 399 ? 15.094 20.516 21.25 1 93.56 399 HIS A CA 1
ATOM 3226 C C . HIS A 1 399 ? 15.5 20.344 22.703 1 93.56 399 HIS A C 1
ATOM 3228 O O . HIS A 1 399 ? 16.281 21.141 23.234 1 93.56 399 HIS A O 1
ATOM 3234 N N . LEU A 1 400 ? 14.977 19.328 23.281 1 95.62 400 LEU A N 1
ATOM 3235 C CA . LEU A 1 400 ? 15.242 19.062 24.688 1 95.62 400 LEU A CA 1
ATOM 3236 C C . LEU A 1 400 ? 16.562 18.328 24.859 1 95.62 400 LEU A C 1
ATOM 3238 O O . LEU A 1 400 ? 17.016 18.109 26 1 95.62 400 LEU A O 1
ATOM 3242 N N . ARG A 1 401 ? 17.141 17.922 23.797 1 95 401 ARG A N 1
ATOM 3243 C CA . ARG A 1 401 ? 18.406 17.203 23.781 1 95 401 ARG A CA 1
ATOM 3244 C C . ARG A 1 401 ? 18.312 15.898 24.578 1 95 401 ARG A C 1
ATOM 3246 O O . ARG A 1 401 ? 19.203 15.57 25.359 1 95 401 ARG A O 1
ATOM 3253 N N . LYS A 1 402 ? 17.219 15.297 24.438 1 96.88 402 LYS A N 1
ATOM 3254 C CA . LYS A 1 402 ? 17.016 13.984 25.062 1 96.88 402 LYS A CA 1
ATOM 3255 C C . LYS A 1 402 ? 17.297 12.859 24.062 1 96.88 402 LYS A C 1
ATOM 3257 O O . LYS A 1 402 ? 16.375 12.195 23.594 1 96.88 402 LYS A O 1
ATOM 3262 N N . ASP A 1 403 ? 18.469 12.523 23.906 1 96.31 403 ASP A N 1
ATOM 3263 C CA . ASP A 1 403 ? 18.938 11.648 22.844 1 96.31 403 ASP A CA 1
ATOM 3264 C C . ASP A 1 403 ? 18.453 10.211 23.062 1 96.31 403 ASP A C 1
ATOM 3266 O O . ASP A 1 403 ? 18.047 9.539 22.125 1 96.31 403 ASP A O 1
ATOM 3270 N N . THR A 1 404 ? 18.484 9.758 24.25 1 97.31 404 THR A N 1
ATOM 3271 C CA . THR A 1 404 ? 18.094 8.383 24.547 1 97.31 404 THR A CA 1
ATOM 3272 C C . THR A 1 404 ? 16.609 8.164 24.281 1 97.31 404 THR A C 1
ATOM 3274 O O . THR A 1 404 ? 16.219 7.184 23.641 1 97.31 404 THR A O 1
ATOM 3277 N N . VAL A 1 405 ? 15.852 9.141 24.812 1 97.69 405 VAL A N 1
ATOM 3278 C CA . VAL A 1 405 ? 14.414 9.039 24.625 1 97.69 405 VAL A CA 1
ATOM 3279 C C . VAL A 1 405 ? 14.07 9.148 23.141 1 97.69 405 VAL A C 1
ATOM 3281 O O . VAL A 1 405 ? 13.188 8.445 22.641 1 97.69 405 VAL A O 1
ATOM 3284 N N . LEU A 1 406 ? 14.727 9.992 22.453 1 98.31 406 LEU A N 1
ATOM 3285 C CA . LEU A 1 406 ? 14.523 10.18 21.016 1 98.31 406 LEU A CA 1
ATOM 3286 C C . LEU A 1 406 ? 14.867 8.906 20.25 1 98.31 406 LEU A C 1
ATOM 3288 O O . LEU A 1 406 ? 14.125 8.5 19.344 1 98.31 406 LEU A O 1
ATOM 3292 N N . SER A 1 407 ? 15.969 8.305 20.562 1 97.94 407 SER A N 1
ATOM 3293 C CA . SER A 1 407 ? 16.375 7.062 19.922 1 97.94 407 SER A CA 1
ATOM 3294 C C . SER A 1 407 ? 15.367 5.949 20.172 1 97.94 407 SER A C 1
ATOM 3296 O O . SER A 1 407 ? 15.055 5.168 19.281 1 97.94 407 SER A O 1
ATOM 3298 N N . THR A 1 408 ? 14.906 5.902 21.391 1 97.94 408 THR A N 1
ATOM 3299 C CA . THR A 1 408 ? 13.898 4.906 21.734 1 97.94 408 THR A CA 1
ATOM 3300 C C . THR A 1 408 ? 12.625 5.117 20.922 1 97.94 408 THR A C 1
ATOM 3302 O O . THR A 1 408 ? 12.055 4.16 20.391 1 97.94 408 THR A O 1
ATOM 3305 N N . LEU A 1 409 ? 12.203 6.34 20.875 1 98 409 LEU A N 1
ATOM 3306 C CA . LEU A 1 409 ? 11.023 6.66 20.078 1 98 409 LEU A CA 1
ATOM 3307 C C . LEU A 1 409 ? 11.219 6.258 18.625 1 98 409 LEU A C 1
ATOM 3309 O O . LEU A 1 409 ? 10.328 5.656 18.016 1 98 409 LEU A O 1
ATOM 3313 N N . ALA A 1 410 ? 12.352 6.613 18.031 1 98.31 410 ALA A N 1
ATOM 3314 C CA . ALA A 1 410 ? 12.656 6.297 16.641 1 98.31 410 ALA A CA 1
ATOM 3315 C C . ALA A 1 410 ? 12.594 4.793 16.391 1 98.31 410 ALA A C 1
ATOM 3317 O O . ALA A 1 410 ? 12.008 4.344 15.406 1 98.31 410 ALA A O 1
ATOM 3318 N N . HIS A 1 411 ? 13.156 4.078 17.297 1 97.44 411 HIS A N 1
ATOM 3319 C CA . HIS A 1 411 ? 13.156 2.623 17.188 1 97.44 411 HIS A CA 1
ATOM 3320 C C . HIS A 1 411 ? 11.742 2.062 17.25 1 97.44 411 HIS A C 1
ATOM 3322 O O . HIS A 1 411 ? 11.383 1.179 16.469 1 97.44 411 HIS A O 1
ATOM 3328 N N . GLU A 1 412 ? 11.031 2.547 18.141 1 97.06 412 GLU A N 1
ATOM 3329 C CA . GLU A 1 412 ? 9.656 2.084 18.312 1 97.06 412 GLU A CA 1
ATOM 3330 C C . GLU A 1 412 ? 8.812 2.381 17.078 1 97.06 412 GLU A C 1
ATOM 3332 O O . GLU A 1 412 ? 8 1.554 16.656 1 97.06 412 GLU A O 1
ATOM 3337 N N . LEU A 1 413 ? 9 3.512 16.516 1 97.69 413 LEU A N 1
ATOM 3338 C CA . LEU A 1 413 ? 8.211 3.91 15.359 1 97.69 413 LEU A CA 1
ATOM 3339 C C . LEU A 1 413 ? 8.586 3.072 14.133 1 97.69 413 LEU A C 1
ATOM 3341 O O . LEU A 1 413 ? 7.707 2.656 13.375 1 97.69 413 LEU A O 1
ATOM 3345 N N . VAL A 1 414 ? 9.883 2.82 13.953 1 96.12 414 VAL A N 1
ATOM 3346 C CA . VAL A 1 414 ? 10.352 2.02 12.828 1 96.12 414 VAL A CA 1
ATOM 3347 C C . VAL A 1 414 ? 9.859 0.581 12.977 1 96.12 414 VAL A C 1
ATOM 3349 O O . VAL A 1 414 ? 9.422 -0.036 12.008 1 96.12 414 VAL A O 1
ATOM 3352 N N . GLU A 1 415 ? 9.945 0.094 14.18 1 94.38 415 GLU A N 1
ATOM 3353 C CA . GLU A 1 415 ? 9.484 -1.267 14.445 1 94.38 415 GLU A CA 1
ATOM 3354 C C . GLU A 1 415 ? 7.984 -1.401 14.195 1 94.38 415 GLU A C 1
ATOM 3356 O O . GLU A 1 415 ? 7.52 -2.43 13.695 1 94.38 415 GLU A O 1
ATOM 3361 N N . PHE A 1 416 ? 7.332 -0.428 14.562 1 94.25 416 PHE A N 1
ATOM 3362 C CA . PHE A 1 416 ? 5.883 -0.469 14.398 1 94.25 416 PHE A CA 1
ATOM 3363 C C . PHE A 1 416 ? 5.492 -0.354 12.93 1 94.25 416 PHE A C 1
ATOM 3365 O O . PHE A 1 416 ? 4.719 -1.169 12.422 1 94.25 416 PHE A O 1
ATOM 3372 N N . GLU A 1 417 ? 6.055 0.697 12.289 1 93.88 417 GLU A N 1
ATOM 3373 C CA . GLU A 1 417 ? 5.746 0.906 10.883 1 93.88 417 GLU A CA 1
ATOM 3374 C C . GLU A 1 417 ? 6.941 1.495 10.133 1 93.88 417 GLU A C 1
ATOM 3376 O O . GLU A 1 417 ? 7.105 2.715 10.078 1 93.88 417 GLU A O 1
ATOM 3381 N N . ARG A 1 418 ? 7.555 0.718 9.422 1 92.44 418 ARG A N 1
ATOM 3382 C CA . ARG A 1 418 ? 8.773 1.119 8.727 1 92.44 418 ARG A CA 1
ATOM 3383 C C . ARG A 1 418 ? 8.453 1.997 7.523 1 92.44 418 ARG A C 1
ATOM 3385 O O . ARG A 1 418 ? 9.289 2.797 7.094 1 92.44 418 ARG A O 1
ATOM 3392 N N . LEU A 1 419 ? 7.305 1.904 7.035 1 92 419 LEU A N 1
ATOM 3393 C CA . LEU A 1 419 ? 6.953 2.648 5.832 1 92 419 LEU A CA 1
ATOM 3394 C C . LEU A 1 419 ? 6.203 3.93 6.184 1 92 419 LEU A C 1
ATOM 3396 O O . LEU A 1 419 ? 5.375 4.402 5.402 1 92 419 LEU A O 1
ATOM 3400 N N . SER A 1 420 ? 6.457 4.523 7.344 1 96 420 SER A N 1
ATOM 3401 C CA . SER A 1 420 ? 5.852 5.789 7.75 1 96 420 SER A CA 1
ATOM 3402 C C . SER A 1 420 ? 6.867 6.926 7.703 1 96 420 SER A C 1
ATOM 3404 O O . SER A 1 420 ? 8.008 6.766 8.141 1 96 420 SER A O 1
ATOM 3406 N N . PRO A 1 421 ? 6.457 8.039 7.148 1 97.88 421 PRO A N 1
ATOM 3407 C CA . PRO A 1 421 ? 7.383 9.18 7.129 1 97.88 421 PRO A CA 1
ATOM 3408 C C . PRO A 1 421 ? 7.723 9.688 8.523 1 97.88 421 PRO A C 1
ATOM 3410 O O . PRO A 1 421 ? 8.844 10.148 8.766 1 97.88 421 PRO A O 1
ATOM 3413 N N . GLN A 1 422 ? 6.852 9.562 9.5 1 98.38 422 GLN A N 1
ATOM 3414 C CA . GLN A 1 422 ? 7.086 10 10.867 1 98.38 422 GLN A CA 1
ATOM 3415 C C . GLN A 1 422 ? 8.273 9.273 11.484 1 98.38 422 GLN A C 1
ATOM 3417 O O . GLN A 1 422 ? 9.094 9.883 12.172 1 98.38 422 GLN A O 1
ATOM 3422 N N . ALA A 1 423 ? 8.312 7.98 11.188 1 98.25 423 ALA A N 1
ATOM 3423 C CA . ALA A 1 423 ? 9.398 7.164 11.727 1 98.25 423 ALA A CA 1
ATOM 3424 C C . ALA A 1 423 ? 10.75 7.637 11.211 1 98.25 423 ALA A C 1
ATOM 3426 O O . ALA A 1 423 ? 11.711 7.758 11.977 1 98.25 423 ALA A O 1
ATOM 3427 N N . TRP A 1 424 ? 10.781 7.98 9.977 1 98.56 424 TRP A N 1
ATOM 3428 C CA . TRP A 1 424 ? 12.047 8.359 9.367 1 98.56 424 TRP A CA 1
ATOM 3429 C C . TRP A 1 424 ? 12.438 9.781 9.758 1 98.56 424 TRP A C 1
ATOM 3431 O O . TRP A 1 424 ? 13.625 10.109 9.828 1 98.56 424 TRP A O 1
ATOM 3441 N N . CYS A 1 425 ? 11.484 10.609 10.023 1 98.62 425 CYS A N 1
ATOM 3442 C CA . CYS A 1 425 ? 11.805 11.906 10.609 1 98.62 425 CYS A CA 1
ATOM 3443 C C . CYS A 1 425 ? 12.453 11.742 11.977 1 98.62 425 CYS A C 1
ATOM 3445 O O . CYS A 1 425 ? 13.414 12.445 12.297 1 98.62 425 CYS A O 1
ATOM 3447 N N . ALA A 1 426 ? 11.93 10.805 12.742 1 98.75 426 ALA A N 1
ATOM 3448 C CA . ALA A 1 426 ? 12.484 10.562 14.078 1 98.75 426 ALA A CA 1
ATOM 3449 C C . ALA A 1 426 ? 13.906 10.023 13.984 1 98.75 426 ALA A C 1
ATOM 3451 O O . ALA A 1 426 ? 14.789 10.445 14.734 1 98.75 426 ALA A O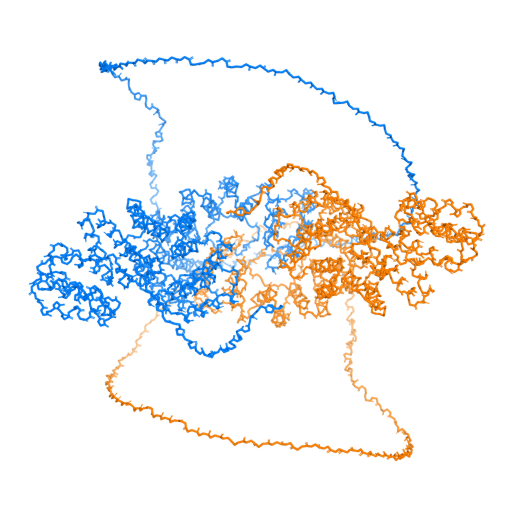 1
ATOM 3452 N N . VAL A 1 427 ? 14.164 9.125 13.055 1 98.62 427 VAL A N 1
ATOM 3453 C CA . VAL A 1 427 ? 15.508 8.586 12.859 1 98.62 427 VAL A CA 1
ATOM 3454 C C . VAL A 1 427 ? 16.453 9.695 12.391 1 98.62 427 VAL A C 1
ATOM 3456 O O . VAL A 1 427 ? 17.594 9.781 12.844 1 98.62 427 VAL A O 1
ATOM 3459 N N . GLY A 1 428 ? 15.953 10.461 11.445 1 98.69 428 GLY A N 1
ATOM 3460 C CA . GLY A 1 428 ? 16.75 11.586 10.984 1 98.69 428 GLY A CA 1
ATOM 3461 C C . GLY A 1 428 ? 17.141 12.539 12.102 1 98.69 428 GLY A C 1
ATOM 3462 O O . GLY A 1 428 ? 18.266 13.016 12.156 1 98.69 428 GLY A O 1
ATOM 3463 N N . ASN A 1 429 ? 16.234 12.844 12.977 1 98.5 429 ASN A N 1
ATOM 3464 C CA . ASN A 1 429 ? 16.5 13.719 14.109 1 98.5 429 ASN A CA 1
ATOM 3465 C C . ASN A 1 429 ? 17.562 13.125 15.031 1 98.5 429 ASN A C 1
ATOM 3467 O O . ASN A 1 429 ? 18.344 13.859 15.641 1 98.5 429 ASN A O 1
ATOM 3471 N N . CYS A 1 430 ? 17.594 11.789 15.141 1 98.19 430 CYS A N 1
ATOM 3472 C CA . CYS A 1 430 ? 18.641 11.141 15.922 1 98.19 430 CYS A CA 1
ATOM 3473 C C . CYS A 1 430 ? 20.016 11.422 15.328 1 98.19 430 CYS A C 1
ATOM 3475 O O . CYS A 1 430 ? 20.938 11.781 16.047 1 98.19 430 CYS A O 1
ATOM 3477 N N . PHE A 1 431 ? 20.109 11.305 14.031 1 98 431 PHE A N 1
ATOM 3478 C CA . PHE A 1 431 ? 21.391 11.539 13.359 1 98 431 PHE A CA 1
ATOM 3479 C C . PHE A 1 431 ? 21.75 13.023 13.383 1 98 431 PHE A C 1
ATOM 3481 O O . PHE A 1 431 ? 22.922 13.375 13.484 1 98 431 PHE A O 1
ATOM 3488 N N . SER A 1 432 ? 20.734 13.82 13.25 1 97.31 432 SER A N 1
ATOM 3489 C CA . SER A 1 432 ? 20.969 15.266 13.32 1 97.31 432 SER A CA 1
ATOM 3490 C C . SER A 1 432 ? 21.578 15.656 14.656 1 97.31 432 SER A C 1
ATOM 3492 O O . SER A 1 432 ? 22.484 16.484 14.711 1 97.31 432 SER A O 1
ATOM 3494 N N . ARG A 1 433 ? 21.094 15.109 15.727 1 95.44 433 ARG A N 1
ATOM 3495 C CA . ARG A 1 433 ? 21.609 15.367 17.078 1 95.44 433 ARG A CA 1
ATOM 3496 C C . ARG A 1 433 ? 23.062 14.93 17.203 1 95.44 433 ARG A C 1
ATOM 3498 O O . ARG A 1 433 ? 23.828 15.523 17.953 1 95.44 433 ARG A O 1
ATOM 3505 N N . GLN A 1 434 ? 23.469 13.977 16.422 1 94.31 434 GLN A N 1
ATOM 3506 C CA . GLN A 1 434 ? 24.828 13.461 16.422 1 94.31 434 GLN A CA 1
ATOM 3507 C C . GLN A 1 434 ? 25.703 14.203 15.422 1 94.31 434 GLN A C 1
ATOM 3509 O O . GLN A 1 434 ? 26.859 13.82 15.195 1 94.31 434 GLN A O 1
ATOM 3514 N N . GLN A 1 435 ? 25.125 15.156 14.766 1 93.75 435 GLN A N 1
ATOM 3515 C CA . GLN A 1 435 ? 25.812 16 13.789 1 93.75 435 GLN A CA 1
ATOM 3516 C C . GLN A 1 435 ? 26.219 15.203 12.555 1 93.75 435 GLN A C 1
ATOM 3518 O O . GLN A 1 435 ? 27.25 15.477 11.938 1 93.75 435 GLN A O 1
ATOM 3523 N N . GLU A 1 436 ? 25.516 14.117 12.43 1 95.94 436 GLU A N 1
ATOM 3524 C CA . GLU A 1 436 ? 25.641 13.359 11.188 1 95.94 436 GLU A CA 1
ATOM 3525 C C . GLU A 1 436 ? 24.656 13.844 10.133 1 95.94 436 GLU A C 1
ATOM 3527 O O . GLU A 1 436 ? 23.703 13.133 9.797 1 95.94 436 GLU A O 1
ATOM 3532 N N . HIS A 1 437 ? 24.969 14.859 9.523 1 95.19 437 HIS A N 1
ATOM 3533 C CA . HIS A 1 437 ? 24.031 15.602 8.688 1 95.19 437 HIS A CA 1
ATOM 3534 C C . HIS A 1 437 ? 23.719 14.836 7.402 1 95.19 437 HIS A C 1
ATOM 3536 O O . HIS A 1 437 ? 22.578 14.836 6.941 1 95.19 437 HIS A O 1
ATOM 3542 N N . ASP A 1 438 ? 24.672 14.195 6.891 1 95.62 438 ASP A N 1
ATOM 3543 C CA . ASP A 1 438 ? 24.438 13.453 5.652 1 95.62 438 ASP A CA 1
ATOM 3544 C C . ASP A 1 438 ? 23.484 12.289 5.871 1 95.62 438 ASP A C 1
ATOM 3546 O O . ASP A 1 438 ? 22.594 12.047 5.051 1 95.62 438 ASP A O 1
ATOM 3550 N N . LEU A 1 439 ? 23.719 11.672 6.977 1 97.06 439 LEU A N 1
ATOM 3551 C CA . LEU A 1 439 ? 22.844 10.555 7.301 1 97.06 439 LEU A CA 1
ATOM 3552 C C . LEU A 1 439 ? 21.438 11.047 7.621 1 97.06 439 LEU A C 1
ATOM 3554 O O . LEU A 1 439 ? 20.453 10.406 7.25 1 97.06 439 LEU A O 1
ATOM 3558 N N . ALA A 1 440 ? 21.344 12.133 8.328 1 98.19 440 ALA A N 1
ATOM 3559 C CA . ALA A 1 440 ? 20.047 12.727 8.633 1 98.19 440 ALA A CA 1
ATOM 3560 C C . ALA A 1 440 ? 19.281 13.07 7.352 1 98.19 440 ALA A C 1
ATOM 3562 O O . ALA A 1 440 ? 18.094 12.773 7.234 1 98.19 440 ALA A O 1
ATOM 3563 N N . LEU A 1 441 ? 20 13.617 6.387 1 98.19 441 LEU A N 1
ATOM 3564 C CA . LEU A 1 441 ? 19.406 14.008 5.113 1 98.19 441 LEU A CA 1
ATOM 3565 C C . LEU A 1 441 ? 18.875 12.789 4.367 1 98.19 441 LEU A C 1
ATOM 3567 O O . LEU A 1 441 ? 17.812 12.844 3.75 1 98.19 441 LEU A O 1
ATOM 3571 N N . LYS A 1 442 ? 19.609 11.758 4.453 1 97.94 442 LYS A N 1
ATOM 3572 C CA . LYS A 1 442 ? 19.172 10.531 3.812 1 97.94 442 LYS A CA 1
ATOM 3573 C C . LYS A 1 442 ? 17.859 10.031 4.426 1 97.94 442 LYS A C 1
ATOM 3575 O O . LYS A 1 442 ? 16.984 9.547 3.713 1 97.94 442 LYS A O 1
ATOM 3580 N N . CYS A 1 443 ? 17.766 10.117 5.695 1 98.56 443 CYS A N 1
ATOM 3581 C CA . CYS A 1 443 ? 16.562 9.68 6.398 1 98.56 443 CYS A CA 1
ATOM 3582 C C . CYS A 1 443 ? 15.383 10.578 6.055 1 98.56 443 CYS A C 1
ATOM 3584 O O . CYS A 1 443 ? 14.273 10.086 5.809 1 98.56 443 CYS A O 1
ATOM 3586 N N . PHE A 1 444 ? 15.594 11.859 6.035 1 98.56 444 PHE A N 1
ATOM 3587 C CA . PHE A 1 444 ? 14.516 12.781 5.672 1 98.56 444 PHE A CA 1
ATOM 3588 C C . PHE A 1 444 ? 14.094 12.57 4.223 1 98.56 444 PHE A C 1
ATOM 3590 O O . PHE A 1 444 ? 12.914 12.688 3.893 1 98.56 444 PHE A O 1
ATOM 3597 N N . GLN A 1 445 ? 15.039 12.258 3.41 1 97.88 445 GLN A N 1
ATOM 3598 C CA . GLN A 1 445 ? 14.727 11.969 2.016 1 97.88 445 GLN A CA 1
ATOM 3599 C C . GLN A 1 445 ? 13.883 10.703 1.896 1 97.88 445 GLN A C 1
ATOM 3601 O O . GLN A 1 445 ? 12.984 10.625 1.049 1 97.88 445 GLN A O 1
ATOM 3606 N N . ARG A 1 446 ? 14.211 9.75 2.699 1 97.5 446 ARG A N 1
ATOM 3607 C CA . ARG A 1 446 ? 13.391 8.547 2.73 1 97.5 446 ARG A CA 1
ATOM 3608 C C . ARG A 1 446 ? 11.953 8.875 3.125 1 97.5 446 ARG A C 1
ATOM 3610 O O . ARG A 1 446 ? 11.008 8.312 2.566 1 97.5 446 ARG A O 1
ATOM 3617 N N . ALA A 1 447 ? 11.781 9.75 4.102 1 98.12 447 ALA A N 1
ATOM 3618 C CA . ALA A 1 447 ? 10.453 10.195 4.504 1 98.12 447 ALA A CA 1
ATOM 3619 C C . ALA A 1 447 ? 9.711 10.828 3.33 1 98.12 447 ALA A C 1
ATOM 3621 O O . ALA A 1 447 ? 8.516 10.578 3.133 1 98.12 447 ALA A O 1
ATOM 3622 N N . ILE A 1 448 ? 10.398 11.586 2.514 1 97.69 448 ILE A N 1
ATOM 3623 C CA . ILE A 1 448 ? 9.82 12.289 1.37 1 97.69 448 ILE A CA 1
ATOM 3624 C C . ILE A 1 448 ? 9.469 11.281 0.277 1 97.69 448 ILE A C 1
ATOM 3626 O O . ILE A 1 448 ? 8.453 11.43 -0.408 1 97.69 448 ILE A O 1
ATOM 3630 N N . GLN A 1 449 ? 10.273 10.25 0.128 1 94.75 449 GLN A N 1
ATOM 3631 C CA . GLN A 1 449 ? 10 9.211 -0.853 1 94.75 449 GLN A CA 1
ATOM 3632 C C . GLN A 1 449 ? 8.719 8.453 -0.505 1 94.75 449 GLN A C 1
ATOM 3634 O O . GLN A 1 449 ? 7.969 8.055 -1.396 1 94.75 449 GLN A O 1
ATOM 3639 N N . LEU A 1 450 ? 8.555 8.273 0.729 1 94.25 450 LEU A N 1
ATOM 3640 C CA . LEU A 1 450 ? 7.379 7.547 1.196 1 94.25 450 LEU A CA 1
ATOM 3641 C C . LEU A 1 450 ? 6.121 8.398 1.044 1 94.25 450 LEU A C 1
ATOM 3643 O O . LEU A 1 450 ? 5.051 7.875 0.725 1 94.25 450 LEU A O 1
ATOM 3647 N N . ASP A 1 451 ? 6.246 9.703 1.286 1 95.25 451 ASP A N 1
ATOM 3648 C CA . ASP A 1 451 ? 5.148 10.648 1.123 1 95.25 451 ASP A CA 1
ATOM 3649 C C . ASP A 1 451 ? 5.664 12.008 0.643 1 95.25 451 ASP A C 1
ATOM 3651 O O . ASP A 1 451 ? 6.027 12.859 1.453 1 95.25 451 ASP A O 1
ATOM 3655 N N . PRO A 1 452 ? 5.535 12.219 -0.568 1 94.62 452 PRO A N 1
ATOM 3656 C CA . PRO A 1 452 ? 6.062 13.461 -1.137 1 94.62 452 PRO A CA 1
ATOM 3657 C C . PRO A 1 452 ? 5.332 14.703 -0.625 1 94.62 452 PRO A C 1
ATOM 3659 O O . PRO A 1 452 ? 5.852 15.812 -0.733 1 94.62 452 PRO A O 1
ATOM 3662 N N . LYS A 1 453 ? 4.195 14.539 -0.005 1 93 453 LYS A N 1
ATOM 3663 C CA . LYS A 1 453 ? 3.412 15.68 0.467 1 93 453 LYS A CA 1
ATOM 3664 C C . LYS A 1 453 ? 3.617 15.906 1.962 1 93 453 LYS A C 1
ATOM 3666 O O . LYS A 1 453 ? 2.922 16.719 2.572 1 93 453 LYS A O 1
ATOM 3671 N N . PHE A 1 454 ? 4.598 15.172 2.551 1 96.75 454 PHE A N 1
ATOM 3672 C CA . PHE A 1 454 ? 4.891 15.328 3.971 1 96.75 454 PHE A CA 1
ATOM 3673 C C . PHE A 1 454 ? 5.738 16.578 4.215 1 96.75 454 PHE A C 1
ATOM 3675 O O . PHE A 1 454 ? 6.965 16.484 4.301 1 96.75 454 PHE A O 1
ATOM 3682 N N . THR A 1 455 ? 5.18 17.688 4.488 1 97.25 455 THR A N 1
ATOM 3683 C CA . THR A 1 455 ? 5.754 19.016 4.5 1 97.25 455 THR A CA 1
ATOM 3684 C C . THR A 1 455 ? 6.918 19.094 5.484 1 97.25 455 THR A C 1
ATOM 3686 O O . THR A 1 455 ? 7.973 19.656 5.164 1 97.25 455 THR A O 1
ATOM 3689 N N . TYR A 1 456 ? 6.766 18.531 6.578 1 97.69 456 TYR A N 1
ATOM 3690 C CA . TYR A 1 456 ? 7.723 18.672 7.668 1 97.69 456 TYR A CA 1
ATOM 3691 C C . TYR A 1 456 ? 9.078 18.078 7.289 1 97.69 456 TYR A C 1
ATOM 3693 O O . TYR A 1 456 ? 10.125 18.625 7.66 1 97.69 456 TYR A O 1
ATOM 3701 N N . ALA A 1 457 ? 9.062 17.062 6.555 1 98.38 457 ALA A N 1
ATOM 3702 C CA . ALA A 1 457 ? 10.305 16.422 6.133 1 98.38 457 ALA A CA 1
ATOM 3703 C C . ALA A 1 457 ? 11.102 17.312 5.195 1 98.38 457 ALA A C 1
ATOM 3705 O O . ALA A 1 457 ? 12.336 17.328 5.238 1 98.38 457 ALA A O 1
ATOM 3706 N N . HIS A 1 458 ? 10.445 18.047 4.363 1 98.25 458 HIS A N 1
ATOM 3707 C CA . HIS A 1 458 ? 11.109 19 3.486 1 98.25 458 HIS A CA 1
ATOM 3708 C C . HIS A 1 458 ? 11.812 20.094 4.293 1 98.25 458 HIS A C 1
ATOM 3710 O O . HIS A 1 458 ? 12.945 20.469 3.99 1 98.25 458 HIS A O 1
ATOM 3716 N N . THR A 1 459 ? 11.148 20.547 5.254 1 98.25 459 THR A N 1
ATOM 3717 C CA . THR A 1 459 ? 11.695 21.594 6.09 1 98.25 459 THR A CA 1
ATOM 3718 C C . THR A 1 459 ? 12.914 21.109 6.859 1 98.25 459 THR A C 1
ATOM 3720 O O . THR A 1 459 ? 13.938 21.797 6.926 1 98.25 459 THR A O 1
ATOM 3723 N N . LEU A 1 460 ? 12.812 19.922 7.41 1 98.19 460 LEU A N 1
ATOM 3724 C CA . LEU A 1 460 ? 13.945 19.344 8.125 1 98.19 460 LEU A CA 1
ATOM 3725 C C . LEU A 1 460 ? 15.133 19.141 7.188 1 98.19 460 LEU A C 1
ATOM 3727 O O . LEU A 1 460 ? 16.281 19.391 7.57 1 98.19 460 LEU A O 1
ATOM 3731 N N . SER A 1 461 ? 14.875 18.75 5.961 1 98.38 461 SER A N 1
ATOM 3732 C CA . SER A 1 461 ? 15.93 18.609 4.965 1 98.38 461 SER A CA 1
ATOM 3733 C C . SER A 1 461 ? 16.609 19.938 4.668 1 98.38 461 SER A C 1
ATOM 3735 O O . SER A 1 461 ? 17.812 20 4.461 1 98.38 461 SER A O 1
ATOM 3737 N N . GLY A 1 462 ? 15.828 20.953 4.602 1 98.06 462 GLY A N 1
ATOM 3738 C CA . GLY A 1 462 ? 16.375 22.281 4.395 1 98.06 462 GLY A CA 1
ATOM 3739 C C . GLY A 1 462 ? 17.312 22.719 5.5 1 98.06 462 GLY A C 1
ATOM 3740 O O . GLY A 1 462 ? 18.422 23.219 5.234 1 98.06 462 GLY A O 1
ATOM 3741 N N . HIS A 1 463 ? 16.938 22.547 6.707 1 96.75 463 HIS A N 1
ATOM 3742 C CA . HIS A 1 463 ? 17.75 22.922 7.852 1 96.75 463 HIS A CA 1
ATOM 3743 C C . HIS A 1 463 ? 19.062 22.125 7.871 1 96.75 463 HIS A C 1
ATOM 3745 O O . HIS A 1 463 ? 20.125 22.672 8.172 1 96.75 463 HIS A O 1
ATOM 3751 N N . GLU A 1 464 ? 18.953 20.828 7.535 1 96.44 464 GLU A N 1
ATOM 3752 C CA . GLU A 1 464 ? 20.141 20 7.508 1 96.44 464 GLU A CA 1
ATOM 3753 C C . GLU A 1 464 ? 21.078 20.406 6.371 1 96.44 464 GLU A C 1
ATOM 3755 O O . GLU A 1 464 ? 22.297 20.359 6.52 1 96.44 464 GLU A O 1
ATOM 3760 N N . SER A 1 465 ? 20.531 20.797 5.285 1 96.88 465 SER A N 1
ATOM 3761 C CA . SER A 1 465 ? 21.328 21.281 4.164 1 96.88 465 SER A CA 1
ATOM 3762 C C . SER A 1 465 ? 22.016 22.594 4.496 1 96.88 465 SER A C 1
ATOM 3764 O O . SER A 1 465 ? 23.156 22.828 4.078 1 96.88 465 SER A O 1
ATOM 3766 N N . MET A 1 466 ? 21.359 23.438 5.246 1 95.06 466 MET A N 1
ATOM 3767 C CA . MET A 1 466 ? 21.984 24.672 5.727 1 95.06 466 MET A CA 1
ATOM 3768 C C . MET A 1 466 ? 23.188 24.359 6.613 1 95.06 466 MET A C 1
ATOM 3770 O O . MET A 1 466 ? 24.234 24.984 6.477 1 95.06 466 MET A O 1
ATOM 3774 N N . ALA A 1 467 ? 22.969 23.375 7.438 1 92.69 467 ALA A N 1
ATOM 3775 C CA . ALA A 1 467 ? 24.031 23 8.375 1 92.69 467 ALA A CA 1
ATOM 3776 C C . ALA A 1 467 ? 25.234 22.422 7.641 1 92.69 467 ALA A C 1
ATOM 3778 O O . ALA A 1 467 ? 26.375 22.594 8.07 1 92.69 467 ALA A O 1
ATOM 3779 N N . ASN A 1 468 ? 24.922 21.859 6.504 1 91.19 468 ASN A N 1
ATOM 3780 C CA . ASN A 1 468 ? 25.969 21.25 5.691 1 91.19 468 ASN A CA 1
ATOM 3781 C C . ASN A 1 468 ? 26.594 22.266 4.73 1 91.19 468 ASN A C 1
ATOM 3783 O O . ASN A 1 468 ? 27.5 21.922 3.965 1 91.19 468 ASN A O 1
ATOM 3787 N N . GLY A 1 469 ? 26.141 23.422 4.664 1 92.25 469 GLY A N 1
ATOM 3788 C CA . GLY A 1 469 ? 26.672 24.469 3.795 1 92.25 469 GLY A CA 1
ATOM 3789 C C . GLY A 1 469 ? 26.156 24.359 2.369 1 92.25 469 GLY A C 1
ATOM 3790 O O . GLY A 1 469 ? 26.656 25.062 1.478 1 92.25 469 GLY A O 1
ATOM 3791 N N . ASN A 1 470 ? 25.266 23.453 2.201 1 94.44 470 ASN A N 1
ATOM 3792 C CA . ASN A 1 470 ? 24.656 23.359 0.881 1 94.44 470 ASN A CA 1
ATOM 3793 C C . ASN A 1 470 ? 23.438 24.281 0.753 1 94.44 470 ASN A C 1
ATOM 3795 O O . ASN A 1 470 ? 22.297 23.812 0.743 1 94.44 470 ASN A O 1
ATOM 3799 N N . PHE A 1 471 ? 23.609 25.484 0.463 1 94.94 471 PHE A N 1
ATOM 3800 C CA . PHE A 1 471 ? 22.594 26.531 0.542 1 94.94 471 PHE A CA 1
ATOM 3801 C C . PHE A 1 471 ? 21.609 26.406 -0.611 1 94.94 471 PHE A C 1
ATOM 3803 O O . PHE A 1 471 ? 20.406 26.656 -0.44 1 94.94 471 PHE A O 1
ATOM 3810 N N . GLU A 1 472 ? 22.109 25.984 -1.745 1 94.38 472 GLU A N 1
ATOM 3811 C CA . GLU A 1 472 ? 21.203 25.844 -2.889 1 94.38 472 GLU A CA 1
ATOM 3812 C C . GLU A 1 472 ? 20.172 24.75 -2.639 1 94.38 472 GLU A C 1
ATOM 3814 O O . GLU A 1 472 ? 18.984 24.938 -2.904 1 94.38 472 GLU A O 1
ATOM 3819 N N . LYS A 1 473 ? 20.656 23.703 -2.145 1 96.38 473 LYS A N 1
ATOM 3820 C CA . LYS A 1 473 ? 19.75 22.609 -1.839 1 96.38 473 LYS A CA 1
ATOM 3821 C C . LYS A 1 473 ? 18.797 22.984 -0.704 1 96.38 473 LYS A C 1
ATOM 3823 O O . LYS A 1 473 ? 17.641 22.547 -0.683 1 96.38 473 LYS A O 1
ATOM 3828 N N . ALA A 1 474 ? 19.281 23.719 0.245 1 97.5 474 ALA A N 1
ATOM 3829 C CA . ALA A 1 474 ? 18.453 24.172 1.353 1 97.5 474 ALA A CA 1
ATOM 3830 C C . ALA A 1 474 ? 17.266 25 0.847 1 97.5 474 ALA A C 1
ATOM 3832 O O . ALA A 1 474 ? 16.125 24.766 1.251 1 97.5 474 ALA A O 1
ATOM 3833 N N . GLN A 1 475 ? 17.594 25.891 -0.028 1 97.62 475 GLN A N 1
ATOM 3834 C CA . GLN A 1 475 ? 16.547 26.734 -0.604 1 97.62 475 GLN A CA 1
ATOM 3835 C C . GLN A 1 475 ? 15.5 25.891 -1.319 1 97.62 475 GLN A C 1
ATOM 3837 O O . GLN A 1 475 ? 14.305 26.156 -1.203 1 97.62 475 GLN A O 1
ATOM 3842 N N . GLU A 1 476 ? 16 24.953 -2.035 1 97.88 476 GLU A N 1
ATOM 3843 C CA . GLU A 1 476 ? 15.102 24.062 -2.775 1 97.88 476 GLU A CA 1
ATOM 3844 C C . GLU A 1 476 ? 14.164 23.312 -1.833 1 97.88 476 GLU A C 1
ATOM 3846 O O . GLU A 1 476 ? 12.969 23.203 -2.105 1 97.88 476 GLU A O 1
ATOM 3851 N N . HIS A 1 477 ? 14.68 22.797 -0.78 1 98.12 477 HIS A N 1
ATOM 3852 C CA . HIS A 1 477 ? 13.883 22.062 0.195 1 98.12 477 HIS A CA 1
ATOM 3853 C C . HIS A 1 477 ? 12.828 22.953 0.838 1 98.12 477 HIS A C 1
ATOM 3855 O O . HIS A 1 477 ? 11.68 22.547 1.018 1 98.12 477 HIS A O 1
ATOM 3861 N N . PHE A 1 478 ? 13.172 24.141 1.22 1 98.25 478 PHE A N 1
ATOM 3862 C CA . PHE A 1 478 ? 12.219 25.062 1.824 1 98.25 478 PHE A CA 1
ATOM 3863 C C . PHE A 1 478 ? 11.125 25.438 0.834 1 98.25 478 PHE A C 1
ATOM 3865 O O . PHE A 1 478 ? 9.953 25.531 1.207 1 98.25 478 PHE A O 1
ATOM 3872 N N . ARG A 1 479 ? 11.477 25.578 -0.399 1 97.75 479 ARG A N 1
ATOM 3873 C CA . ARG A 1 479 ? 10.484 25.891 -1.43 1 97.75 479 ARG A CA 1
ATOM 3874 C C . ARG A 1 479 ? 9.531 24.719 -1.638 1 97.75 479 ARG A C 1
ATOM 3876 O O . ARG A 1 479 ? 8.336 24.922 -1.831 1 97.75 479 ARG A O 1
ATOM 3883 N N . ASN A 1 480 ? 10.125 23.562 -1.61 1 97.25 480 ASN A N 1
ATOM 3884 C CA . ASN A 1 480 ? 9.289 22.375 -1.738 1 97.25 480 ASN A CA 1
ATOM 3885 C C . ASN A 1 480 ? 8.305 22.25 -0.58 1 97.25 480 ASN A C 1
ATOM 3887 O O . ASN A 1 480 ? 7.164 21.828 -0.771 1 97.25 480 ASN A O 1
ATOM 3891 N N . ALA A 1 481 ? 8.734 22.594 0.597 1 97.88 481 ALA A N 1
ATOM 3892 C CA . ALA A 1 481 ? 7.844 22.578 1.754 1 97.88 481 ALA A CA 1
ATOM 3893 C C . ALA A 1 481 ? 6.68 23.547 1.553 1 97.88 481 ALA A C 1
ATOM 3895 O O . ALA A 1 481 ? 5.531 23.219 1.861 1 97.88 481 ALA A O 1
ATOM 3896 N N . LEU A 1 482 ? 6.941 24.672 1.009 1 96.38 482 LEU A N 1
ATOM 3897 C CA . LEU A 1 482 ? 5.918 25.703 0.789 1 96.38 482 LEU A CA 1
ATOM 3898 C C . LEU A 1 482 ? 4.996 25.297 -0.358 1 96.38 482 LEU A C 1
ATOM 3900 O O . LEU A 1 482 ? 3.834 25.719 -0.399 1 96.38 482 LEU A O 1
ATOM 3904 N N . ASN A 1 483 ? 5.512 24.516 -1.281 1 93.94 483 ASN A N 1
ATOM 3905 C CA . ASN A 1 483 ? 4.672 24 -2.357 1 93.94 483 ASN A CA 1
ATOM 3906 C C . ASN A 1 483 ? 3.627 23.016 -1.829 1 93.94 483 ASN A C 1
ATOM 3908 O O . ASN A 1 483 ? 2.52 22.938 -2.363 1 93.94 483 ASN A O 1
ATOM 3912 N N . THR A 1 484 ? 3.98 22.297 -0.855 1 92.75 484 THR A N 1
ATOM 3913 C CA . THR A 1 484 ? 3.055 21.344 -0.268 1 92.75 484 THR A CA 1
ATOM 3914 C C . THR A 1 484 ? 2.086 22.031 0.686 1 92.75 484 THR A C 1
ATOM 3916 O O . THR A 1 484 ? 0.914 21.672 0.77 1 92.75 484 THR A O 1
ATOM 3919 N N . ASN A 1 485 ? 2.596 23 1.403 1 93.62 485 ASN A N 1
ATOM 3920 C CA . ASN A 1 485 ? 1.801 23.781 2.334 1 93.62 485 ASN A CA 1
ATOM 3921 C C . ASN A 1 485 ? 2.25 25.25 2.35 1 93.62 485 ASN A C 1
ATOM 3923 O O . ASN A 1 485 ? 3.248 25.578 2.988 1 93.62 485 ASN A O 1
ATOM 3927 N N . LYS A 1 486 ? 1.46 26.062 1.883 1 91.88 486 LYS A N 1
ATOM 3928 C CA . LYS A 1 486 ? 1.813 27.469 1.728 1 91.88 486 LYS A CA 1
ATOM 3929 C C . LYS A 1 486 ? 1.834 28.172 3.076 1 91.88 486 LYS A C 1
ATOM 3931 O O . LYS A 1 486 ? 2.473 29.219 3.223 1 91.88 486 LYS A O 1
ATOM 3936 N N . ARG A 1 487 ? 1.274 27.609 4.066 1 93.38 487 ARG A N 1
ATOM 3937 C CA . ARG A 1 487 ? 1.148 28.266 5.363 1 93.38 487 ARG A CA 1
ATOM 3938 C C . ARG A 1 487 ? 2.145 27.688 6.363 1 93.38 487 ARG A C 1
ATOM 3940 O O . ARG A 1 487 ? 2.047 27.953 7.566 1 93.38 487 ARG A O 1
ATOM 3947 N N . HIS A 1 488 ? 3.041 27 5.875 1 95.88 488 HIS A N 1
ATOM 3948 C CA . HIS A 1 488 ? 4.047 26.406 6.746 1 95.88 488 HIS A CA 1
ATOM 3949 C C . HIS A 1 488 ? 5.121 27.422 7.117 1 95.88 488 HIS A C 1
ATOM 3951 O O . HIS A 1 488 ? 6.176 27.469 6.477 1 95.88 488 HIS A O 1
ATOM 3957 N N . TYR A 1 489 ? 4.988 28.156 8.18 1 96.69 489 TYR A N 1
ATOM 3958 C CA . TYR A 1 489 ? 5.84 29.297 8.508 1 96.69 489 TYR A CA 1
ATOM 3959 C C . TYR A 1 489 ? 7.258 28.828 8.836 1 96.69 489 TYR A C 1
ATOM 3961 O O . TYR A 1 489 ? 8.211 29.609 8.703 1 96.69 489 TYR A O 1
ATOM 3969 N N . ASN A 1 490 ? 7.398 27.547 9.227 1 96.06 490 ASN A N 1
ATOM 3970 C CA . ASN A 1 490 ? 8.734 27.016 9.484 1 96.06 490 ASN A CA 1
ATOM 3971 C C . ASN A 1 490 ? 9.609 27.047 8.242 1 96.06 490 ASN A C 1
ATOM 3973 O O . ASN A 1 490 ? 10.812 27.281 8.328 1 96.06 490 ASN A O 1
ATOM 3977 N N . ALA A 1 491 ? 9 26.781 7.168 1 97.88 491 ALA A N 1
ATOM 3978 C CA . ALA A 1 491 ? 9.742 26.844 5.91 1 97.88 491 ALA A CA 1
ATOM 3979 C C . ALA A 1 491 ? 10.055 28.281 5.52 1 97.88 491 ALA A C 1
ATOM 3981 O O . ALA A 1 491 ? 11.117 28.562 4.961 1 97.88 491 ALA A O 1
ATOM 3982 N N . LEU A 1 492 ? 9.164 29.203 5.773 1 97.69 492 LEU A N 1
ATOM 3983 C CA . LEU A 1 492 ? 9.422 30.625 5.551 1 97.69 492 LEU A CA 1
ATOM 3984 C C . LEU A 1 492 ? 10.57 31.125 6.422 1 97.69 492 LEU A C 1
ATOM 3986 O O . LEU A 1 492 ? 11.438 31.859 5.953 1 97.69 492 LEU A O 1
ATOM 3990 N N . TYR A 1 493 ? 10.555 30.719 7.613 1 96.75 493 TYR A N 1
ATOM 3991 C CA . TYR A 1 493 ? 11.656 31 8.523 1 96.75 493 TYR A CA 1
ATOM 3992 C C . TYR A 1 493 ? 12.977 30.469 7.957 1 96.75 493 TYR A C 1
ATOM 3994 O O . TYR A 1 493 ? 13.984 31.172 7.969 1 96.75 493 TYR A O 1
ATOM 4002 N N . GLY A 1 494 ? 12.922 29.25 7.465 1 97.19 494 GLY A N 1
ATOM 4003 C CA . GLY A 1 494 ? 14.102 28.672 6.852 1 97.19 494 GLY A CA 1
ATOM 4004 C C . GLY A 1 494 ? 14.602 29.453 5.652 1 97.19 494 GLY A C 1
ATOM 4005 O O . GLY A 1 494 ? 15.805 29.688 5.52 1 97.19 494 GLY A O 1
ATOM 4006 N N . LEU A 1 495 ? 13.758 29.891 4.816 1 97.38 495 LEU A N 1
ATOM 4007 C CA . LEU A 1 495 ? 14.117 30.688 3.645 1 97.38 495 LEU A CA 1
ATOM 4008 C C . LEU A 1 495 ? 14.711 32.031 4.059 1 97.38 495 LEU A C 1
ATOM 4010 O O . LEU A 1 495 ? 15.664 32.5 3.445 1 97.38 495 LEU A O 1
ATOM 4014 N N . ALA A 1 496 ? 14.086 32.625 5.02 1 97.5 496 ALA A N 1
ATOM 4015 C CA . ALA A 1 496 ? 14.602 33.875 5.516 1 97.5 496 ALA A CA 1
ATOM 4016 C C . ALA A 1 496 ? 16.031 33.75 6.043 1 97.5 496 ALA A C 1
ATOM 4018 O O . ALA A 1 496 ? 16.875 34.594 5.785 1 97.5 496 ALA A O 1
ATOM 4019 N N . ASN A 1 497 ? 16.266 32.719 6.773 1 95.31 497 ASN A N 1
ATOM 4020 C CA . ASN A 1 497 ? 17.609 32.438 7.289 1 95.31 497 ASN A CA 1
ATOM 4021 C C . ASN A 1 497 ? 18.609 32.188 6.16 1 95.31 497 ASN A C 1
ATOM 4023 O O . ASN A 1 497 ? 19.766 32.594 6.258 1 95.31 497 ASN A O 1
ATOM 4027 N N . TYR A 1 498 ? 18.156 31.453 5.199 1 95.69 498 TYR A N 1
ATOM 4028 C CA . TYR A 1 498 ? 18.984 31.25 4.012 1 95.69 498 TYR A CA 1
ATOM 4029 C C . TYR A 1 498 ? 19.359 32.594 3.385 1 95.69 498 TYR A C 1
ATOM 4031 O O . TYR A 1 498 ? 20.547 32.812 3.096 1 95.69 498 TYR A O 1
ATOM 4039 N N . TYR A 1 499 ? 18.453 33.531 3.223 1 96.44 499 TYR A N 1
ATOM 4040 C CA . TYR A 1 499 ? 18.719 34.844 2.613 1 96.44 499 TYR A CA 1
ATOM 4041 C C . TYR A 1 499 ? 19.625 35.688 3.498 1 96.44 499 TYR A C 1
ATOM 4043 O O . TYR A 1 499 ? 20.484 36.406 3 1 96.44 499 TYR A O 1
ATOM 4051 N N . MET A 1 500 ? 19.438 35.562 4.758 1 94.25 500 MET A N 1
ATOM 4052 C CA . MET A 1 500 ? 20.312 36.25 5.691 1 94.25 500 MET A CA 1
ATOM 4053 C C . MET A 1 500 ? 21.75 35.781 5.562 1 94.25 500 MET A C 1
ATOM 4055 O O . MET A 1 500 ? 22.688 36.562 5.609 1 94.25 500 MET A O 1
ATOM 4059 N N . THR A 1 501 ? 21.844 34.5 5.426 1 93.5 501 THR A N 1
ATOM 4060 C CA . THR A 1 501 ? 23.172 33.875 5.285 1 93.5 501 THR A CA 1
ATOM 4061 C C . THR A 1 501 ? 23.828 34.344 3.982 1 93.5 501 THR A C 1
ATOM 4063 O O . THR A 1 501 ? 25.047 34.5 3.922 1 93.5 501 THR A O 1
ATOM 4066 N N . CYS A 1 502 ? 23.062 34.594 2.994 1 92.88 502 CYS A N 1
ATOM 4067 C CA . CYS A 1 502 ? 23.547 35.031 1.702 1 92.88 502 CYS A CA 1
ATOM 4068 C C . CYS A 1 502 ? 23.625 36.562 1.655 1 92.88 502 CYS A C 1
ATOM 4070 O O . CYS A 1 502 ? 23.891 37.156 0.602 1 92.88 502 CYS A O 1
ATOM 4072 N N . ASP A 1 503 ? 23.359 37.25 2.752 1 93.5 503 ASP A N 1
ATOM 4073 C CA . ASP A 1 503 ? 23.422 38.688 2.939 1 93.5 503 ASP A CA 1
ATOM 4074 C C . ASP A 1 503 ? 22.406 39.406 2.055 1 93.5 503 ASP A C 1
ATOM 4076 O O . ASP A 1 503 ? 22.688 40.469 1.479 1 93.5 503 ASP A O 1
ATOM 4080 N N . LYS A 1 504 ? 21.344 38.688 1.846 1 95.94 504 LYS A N 1
ATOM 4081 C CA . LYS A 1 504 ? 20.203 39.281 1.155 1 95.94 504 LYS A CA 1
ATOM 4082 C C . LYS A 1 504 ? 19.125 39.719 2.146 1 95.94 504 LYS A C 1
ATOM 4084 O O . LYS A 1 504 ? 18.094 39.062 2.297 1 95.94 504 LYS A O 1
ATOM 4089 N N . LYS A 1 505 ? 19.219 40.844 2.727 1 96.25 505 LYS A N 1
ATOM 4090 C CA . LYS A 1 505 ? 18.438 41.344 3.859 1 96.25 505 LYS A CA 1
ATOM 4091 C C . LYS A 1 505 ? 17 41.656 3.449 1 96.25 505 LYS A C 1
ATOM 4093 O O . LYS A 1 505 ? 16.062 41.406 4.219 1 96.25 505 LYS A O 1
ATOM 4098 N N . ASP A 1 506 ? 16.859 42.125 2.213 1 96.88 506 ASP A N 1
ATOM 4099 C CA . ASP A 1 506 ? 15.516 42.469 1.752 1 96.88 506 ASP A CA 1
ATOM 4100 C C . ASP A 1 506 ? 14.641 41.219 1.641 1 96.88 506 ASP A C 1
ATOM 4102 O O . ASP A 1 506 ? 13.484 41.25 2.076 1 96.88 506 ASP A O 1
ATOM 4106 N N . GLN A 1 507 ? 15.242 40.219 1.038 1 97.19 507 GLN A N 1
ATOM 4107 C CA . GLN A 1 507 ? 14.508 38.969 0.891 1 97.19 507 GLN A CA 1
ATOM 4108 C C . GLN A 1 507 ? 14.234 38.344 2.248 1 97.19 507 GLN A C 1
ATOM 4110 O O . GLN A 1 507 ? 13.164 37.75 2.465 1 97.19 507 GLN A O 1
ATOM 4115 N N . ALA A 1 508 ? 15.117 38.375 3.127 1 97.75 508 ALA A N 1
ATOM 4116 C CA . ALA A 1 508 ? 14.938 37.844 4.473 1 97.75 508 ALA A CA 1
ATOM 4117 C C . ALA A 1 508 ? 13.781 38.531 5.188 1 97.75 508 ALA A C 1
ATOM 4119 O O . ALA A 1 508 ? 12.953 37.875 5.824 1 97.75 508 ALA A O 1
ATOM 4120 N N . GLU A 1 509 ? 13.773 39.844 5.102 1 97.62 509 GLU A N 1
ATOM 4121 C CA . GLU A 1 509 ? 12.695 40.625 5.715 1 97.62 509 GLU A CA 1
ATOM 4122 C C . GLU A 1 509 ? 11.336 40.188 5.203 1 97.62 509 GLU A C 1
ATOM 4124 O O . GLU A 1 509 ? 10.398 40 5.984 1 97.62 509 GLU A O 1
ATOM 4129 N N . ILE A 1 510 ? 11.289 40.031 3.867 1 97.81 510 ILE A N 1
ATOM 4130 C CA . ILE A 1 510 ? 10.031 39.656 3.236 1 97.81 510 ILE A CA 1
ATOM 4131 C C . ILE A 1 510 ? 9.547 38.344 3.803 1 97.81 510 ILE A C 1
ATOM 4133 O O . ILE A 1 510 ? 8.383 38.188 4.168 1 97.81 510 ILE A O 1
ATOM 4137 N N . HIS A 1 511 ? 10.367 37.406 3.898 1 97.69 511 HIS A N 1
ATOM 4138 C CA . HIS A 1 511 ? 9.984 36.031 4.305 1 97.69 511 HIS A CA 1
ATOM 4139 C C . HIS A 1 511 ? 9.703 35.969 5.805 1 97.69 511 HIS A C 1
ATOM 4141 O O . HIS A 1 511 ? 8.812 35.25 6.242 1 97.69 511 HIS A O 1
ATOM 4147 N N . TYR A 1 512 ? 10.414 36.719 6.645 1 97.44 512 TYR A N 1
ATOM 4148 C CA . TYR A 1 512 ? 10.102 36.781 8.062 1 97.44 512 TYR A CA 1
ATOM 4149 C C . TYR A 1 512 ? 8.742 37.438 8.289 1 97.44 512 TYR A C 1
ATOM 4151 O O . TYR A 1 512 ? 7.977 37.031 9.156 1 97.44 512 TYR A O 1
ATOM 4159 N N . LYS A 1 513 ? 8.484 38.438 7.539 1 97.31 513 LYS A N 1
ATOM 4160 C CA . LYS A 1 513 ? 7.195 39.094 7.652 1 97.31 513 LYS A CA 1
ATOM 4161 C C . LYS A 1 513 ? 6.051 38.156 7.281 1 97.31 513 LYS A C 1
ATOM 4163 O O . LYS A 1 513 ? 5.012 38.156 7.949 1 97.31 513 LYS A O 1
ATOM 4168 N N . LEU A 1 514 ? 6.277 37.438 6.191 1 97.06 514 LEU A N 1
ATOM 4169 C CA . LEU A 1 514 ? 5.281 36.438 5.777 1 97.06 514 LEU A CA 1
ATOM 4170 C C . LEU A 1 514 ? 5.066 35.406 6.859 1 97.06 514 LEU A C 1
ATOM 4172 O O . LEU A 1 514 ? 3.932 35 7.125 1 97.06 514 LEU A O 1
ATOM 4176 N N . ALA A 1 515 ? 6.137 34.906 7.441 1 97.38 515 ALA A N 1
ATOM 4177 C CA . ALA A 1 515 ? 6.055 33.938 8.531 1 97.38 515 ALA A CA 1
ATOM 4178 C C . ALA A 1 515 ? 5.281 34.5 9.711 1 97.38 515 ALA A C 1
ATOM 4180 O O . ALA A 1 515 ? 4.453 33.812 10.312 1 97.38 515 ALA A O 1
ATOM 4181 N N . MET A 1 516 ? 5.488 35.75 10.031 1 95 516 MET A N 1
ATOM 4182 C CA . MET A 1 516 ? 4.848 36.406 11.164 1 95 516 MET A CA 1
ATOM 4183 C C . MET A 1 516 ? 3.363 36.656 10.898 1 95 516 MET A C 1
ATOM 4185 O O . MET A 1 516 ? 2.559 36.688 11.828 1 95 516 MET A O 1
ATOM 4189 N N . GLU A 1 517 ? 3.037 36.812 9.656 1 94.88 517 GLU A N 1
ATOM 4190 C CA . GLU A 1 517 ? 1.628 36.906 9.289 1 94.88 517 GLU A CA 1
ATOM 4191 C C . GLU A 1 517 ? 0.876 35.625 9.586 1 94.88 517 GLU A C 1
ATOM 4193 O O . GLU A 1 517 ? -0.298 35.656 9.961 1 94.88 517 GLU A O 1
ATOM 4198 N N . ILE A 1 518 ? 1.506 34.531 9.383 1 94.69 518 ILE A N 1
ATOM 4199 C CA . ILE A 1 518 ? 0.911 33.219 9.625 1 94.69 518 ILE A CA 1
ATOM 4200 C C . ILE A 1 518 ? 0.861 32.938 11.125 1 94.69 518 ILE A C 1
ATOM 4202 O O . ILE A 1 518 ? -0.163 32.469 11.641 1 94.69 518 ILE A O 1
ATOM 4206 N N . ASN A 1 519 ? 1.97 33.219 11.781 1 93.12 519 ASN A N 1
ATOM 4207 C CA . ASN A 1 519 ? 2.072 33.062 13.234 1 93.12 519 ASN A CA 1
ATOM 4208 C C . ASN A 1 519 ? 2.488 34.375 13.898 1 93.12 519 ASN A C 1
ATOM 4210 O O . ASN A 1 519 ? 3.654 34.531 14.266 1 93.12 519 ASN A O 1
ATOM 4214 N N . PRO A 1 520 ? 1.54 35.156 14.203 1 89.38 520 PRO A N 1
ATOM 4215 C CA . PRO A 1 520 ? 1.848 36.5 14.688 1 89.38 520 PRO A CA 1
ATOM 4216 C C . PRO A 1 520 ? 2.338 36.5 16.141 1 89.38 520 PRO A C 1
ATOM 4218 O O . PRO A 1 520 ? 2.936 37.5 16.578 1 89.38 520 PRO A O 1
ATOM 4221 N N . ASN A 1 521 ? 2.119 35.5 16.859 1 85.75 521 ASN A N 1
ATOM 4222 C CA . ASN A 1 521 ? 2.48 35.5 18.281 1 85.75 521 ASN A CA 1
ATOM 4223 C C . ASN A 1 521 ? 3.686 34.594 18.531 1 85.75 521 ASN A C 1
ATOM 4225 O O . ASN A 1 521 ? 3.715 33.844 19.516 1 85.75 521 ASN A O 1
ATOM 4229 N N . HIS A 1 522 ? 4.594 34.688 17.625 1 89.12 522 HIS A N 1
ATOM 4230 C CA . HIS A 1 522 ? 5.809 33.875 17.766 1 89.12 522 HIS A CA 1
ATOM 4231 C C . HIS A 1 522 ? 7.016 34.781 18.062 1 89.12 522 HIS A C 1
ATOM 4233 O O . HIS A 1 522 ? 7.59 35.375 17.156 1 89.12 522 HIS A O 1
ATOM 4239 N N . ALA A 1 523 ? 7.465 34.781 19.25 1 88.12 523 ALA A N 1
ATOM 4240 C CA . ALA A 1 523 ? 8.5 35.656 19.734 1 88.12 523 ALA A CA 1
ATOM 4241 C C . ALA A 1 523 ? 9.812 35.469 18.969 1 88.12 523 ALA A C 1
ATOM 4243 O O . ALA A 1 523 ? 10.523 36.406 18.672 1 88.12 523 ALA A O 1
ATOM 4244 N N . VAL A 1 524 ? 10.125 34.281 18.688 1 88.12 524 VAL A N 1
ATOM 4245 C CA . VAL A 1 524 ? 11.383 33.969 18.016 1 88.12 524 VAL A CA 1
ATOM 4246 C C . VAL A 1 524 ? 11.398 34.594 16.625 1 88.12 524 VAL A C 1
ATOM 4248 O O . VAL A 1 524 ? 12.414 35.156 16.203 1 88.12 524 VAL A O 1
ATOM 4251 N N . LEU A 1 525 ? 10.328 34.531 15.945 1 92.38 525 LEU A N 1
ATOM 4252 C CA . LEU A 1 525 ? 10.219 35.156 14.633 1 92.38 525 LEU A CA 1
ATOM 4253 C C . LEU A 1 525 ? 10.414 36.656 14.719 1 92.38 525 LEU A C 1
ATOM 4255 O O . LEU A 1 525 ? 11.07 37.25 13.867 1 92.38 525 LEU A O 1
ATOM 4259 N N . MET A 1 526 ? 9.906 37.25 15.742 1 92.75 526 MET A N 1
ATOM 4260 C CA . MET A 1 526 ? 10.047 38.688 15.961 1 92.75 526 MET A CA 1
ATOM 4261 C C . MET A 1 526 ? 11.508 39.062 16.188 1 92.75 526 MET A C 1
ATOM 4263 O O . MET A 1 526 ? 11.984 40.062 15.656 1 92.75 526 MET A O 1
ATOM 4267 N N . CYS A 1 527 ? 12.117 38.25 16.953 1 91 527 CYS A N 1
ATOM 4268 C CA . CYS A 1 527 ? 13.516 38.5 17.25 1 91 527 CYS A CA 1
ATOM 4269 C C . CYS A 1 527 ? 14.375 38.375 16 1 91 527 CYS A C 1
ATOM 4271 O O . CYS A 1 527 ? 15.289 39.156 15.781 1 91 527 CYS A O 1
ATOM 4273 N N . CYS A 1 528 ? 14.07 37.406 15.219 1 93.25 528 CYS A N 1
ATOM 4274 C CA . CYS A 1 528 ? 14.82 37.188 13.984 1 93.25 528 CYS A CA 1
ATOM 4275 C C . CYS A 1 528 ? 14.633 38.375 13.023 1 93.25 528 CYS A C 1
ATOM 4277 O O . CYS A 1 528 ? 15.594 38.844 12.422 1 93.25 528 CYS A O 1
ATOM 4279 N N . LEU A 1 529 ? 13.43 38.844 12.898 1 95.31 529 LEU A N 1
ATOM 4280 C CA . LEU A 1 529 ? 13.164 40 12.07 1 95.31 529 LEU A CA 1
ATOM 4281 C C . LEU A 1 529 ? 13.844 41.25 12.633 1 95.31 529 LEU A C 1
ATOM 4283 O O . LEU A 1 529 ? 14.352 42.094 11.875 1 95.31 529 LEU A O 1
ATOM 4287 N N . GLY A 1 530 ? 13.828 41.375 13.945 1 94.81 530 GLY A N 1
ATOM 4288 C CA . GLY A 1 530 ? 14.562 42.438 14.586 1 94.81 530 GLY A CA 1
ATOM 4289 C C . GLY A 1 530 ? 16.031 42.469 14.234 1 94.81 530 GLY A C 1
ATOM 4290 O O . GLY A 1 530 ? 16.609 43.531 13.984 1 94.81 530 GLY A O 1
ATOM 4291 N N . LYS A 1 531 ? 16.656 41.312 14.203 1 92.69 531 LYS A N 1
ATOM 4292 C CA . LYS A 1 531 ? 18.062 41.188 13.82 1 92.69 531 LYS A CA 1
ATOM 4293 C C . LYS A 1 531 ? 18.281 41.688 12.391 1 92.69 531 LYS A C 1
ATOM 4295 O O . LYS A 1 531 ? 19.312 42.312 12.102 1 92.69 531 LYS A O 1
ATOM 4300 N N . VAL A 1 532 ? 17.406 41.344 11.539 1 95.69 532 VAL A N 1
ATOM 4301 C CA . VAL A 1 532 ? 17.484 41.812 10.164 1 95.69 532 VAL A CA 1
ATOM 4302 C C . VAL A 1 532 ? 17.438 43.344 10.125 1 95.69 532 VAL A C 1
ATOM 4304 O O . VAL A 1 532 ? 18.219 44 9.414 1 95.69 532 VAL A O 1
ATOM 4307 N N . TYR A 1 533 ? 16.562 43.938 10.953 1 95.5 533 TYR A N 1
ATOM 4308 C CA . TYR A 1 533 ? 16.422 45.375 11.008 1 95.5 533 TYR A CA 1
ATOM 4309 C C . TYR A 1 533 ? 17.703 46.031 11.547 1 95.5 533 TYR A C 1
ATOM 4311 O O . TYR A 1 533 ? 18.109 47.094 11.078 1 95.5 533 TYR A O 1
ATOM 4319 N N . GLU A 1 534 ? 18.297 45.406 12.445 1 91.38 534 GLU A N 1
ATOM 4320 C CA . GLU A 1 534 ? 19.562 45.906 12.953 1 91.38 534 GLU A CA 1
ATOM 4321 C C . GLU A 1 534 ? 20.625 45.938 11.852 1 91.38 534 GLU A C 1
ATOM 4323 O O . GLU A 1 534 ? 21.344 46.938 11.719 1 91.38 534 GLU A O 1
ATOM 4328 N N . LYS A 1 535 ? 20.672 44.906 11.117 1 91.75 535 LYS A N 1
ATOM 4329 C CA . LYS A 1 535 ? 21.641 44.812 10.039 1 91.75 535 LYS A CA 1
ATOM 4330 C C . LYS A 1 535 ? 21.344 45.844 8.945 1 91.75 535 LYS A C 1
ATOM 4332 O O . LYS A 1 535 ? 22.25 46.281 8.234 1 91.75 535 LYS A O 1
ATOM 4337 N N . MET A 1 536 ? 20.141 46.219 8.867 1 94.44 536 MET A N 1
ATOM 4338 C CA . MET A 1 536 ? 19.719 47.188 7.871 1 94.44 536 MET A CA 1
ATOM 4339 C C . MET A 1 536 ? 19.844 48.625 8.414 1 94.44 536 MET A C 1
ATOM 4341 O O . MET A 1 536 ? 19.578 49.594 7.703 1 94.44 536 MET A O 1
ATOM 4345 N N . GLY A 1 537 ? 20.203 48.75 9.703 1 91.5 537 GLY A N 1
ATOM 4346 C CA . GLY A 1 537 ? 20.375 50.062 10.328 1 91.5 537 GLY A CA 1
ATOM 4347 C C . GLY A 1 537 ? 19.078 50.656 10.859 1 91.5 537 GLY A C 1
ATOM 4348 O O . GLY A 1 537 ? 19.047 51.812 11.266 1 91.5 537 GLY A O 1
ATOM 4349 N N . ARG A 1 538 ? 18.078 49.875 10.797 1 94.25 538 ARG A N 1
ATOM 4350 C CA . ARG A 1 538 ? 16.781 50.312 11.32 1 94.25 538 ARG A CA 1
ATOM 4351 C C . ARG A 1 538 ? 16.625 49.906 12.781 1 94.25 538 ARG A C 1
ATOM 4353 O O . ARG A 1 538 ? 15.766 49.062 13.109 1 94.25 538 ARG A O 1
ATOM 4360 N N . ASN A 1 539 ? 17.234 50.5 13.68 1 90.44 539 ASN A N 1
ATOM 4361 C CA . ASN A 1 539 ? 17.344 50.094 15.078 1 90.44 539 ASN A CA 1
ATOM 4362 C C . ASN A 1 539 ? 16.047 50.344 15.844 1 90.44 539 ASN A C 1
ATOM 4364 O O . ASN A 1 539 ? 15.711 49.594 16.766 1 90.44 539 ASN A O 1
ATOM 4368 N N . ASP A 1 540 ? 15.352 51.344 15.461 1 92.94 540 ASP A N 1
ATOM 4369 C CA . ASP A 1 540 ? 14.094 51.656 16.141 1 92.94 540 ASP A CA 1
ATOM 4370 C C . ASP A 1 540 ? 13.07 50.562 15.891 1 92.94 540 ASP A C 1
ATOM 4372 O O . ASP A 1 540 ? 12.367 50.125 16.812 1 92.94 540 ASP A O 1
ATOM 4376 N N . ASP A 1 541 ? 13.039 50.188 14.625 1 94.69 541 ASP A N 1
ATOM 4377 C CA . ASP A 1 541 ? 12.133 49.094 14.273 1 94.69 541 ASP A CA 1
ATOM 4378 C C . ASP A 1 541 ? 12.508 47.812 15.008 1 94.69 541 ASP A C 1
ATOM 4380 O O . ASP A 1 541 ? 11.633 47.062 15.453 1 94.69 541 ASP A O 1
ATOM 4384 N N . ALA A 1 542 ? 13.703 47.469 15.055 1 94.69 542 ALA A N 1
ATOM 4385 C CA . ALA A 1 542 ? 14.195 46.312 15.758 1 94.69 542 ALA A CA 1
ATOM 4386 C C . ALA A 1 542 ? 13.781 46.344 17.234 1 94.69 542 ALA A C 1
ATOM 4388 O O . ALA A 1 542 ? 13.297 45.344 17.766 1 94.69 542 ALA A O 1
ATOM 4389 N N . HIS A 1 543 ? 14.016 47.5 17.828 1 91.75 543 HIS A N 1
ATOM 4390 C CA . HIS A 1 543 ? 13.68 47.688 19.234 1 91.75 543 HIS A CA 1
ATOM 4391 C C . HIS A 1 543 ? 12.203 47.438 19.484 1 91.75 543 HIS A C 1
ATOM 4393 O O . HIS A 1 543 ? 11.836 46.75 20.453 1 91.75 543 HIS A O 1
ATOM 4399 N N . GLN A 1 544 ? 11.398 47.969 18.656 1 94 544 GLN A N 1
ATOM 4400 C CA . GLN A 1 544 ? 9.953 47.781 18.797 1 94 544 GLN A CA 1
ATOM 4401 C C . GLN A 1 544 ? 9.578 46.281 18.703 1 94 544 GLN A C 1
ATOM 4403 O O . GLN A 1 544 ? 8.695 45.844 19.438 1 94 544 GLN A O 1
ATOM 4408 N N . LEU A 1 545 ? 10.211 45.594 17.828 1 94.19 545 LEU A N 1
ATOM 4409 C CA . LEU A 1 545 ? 9.945 44.188 17.672 1 94.19 545 LEU A CA 1
ATOM 4410 C C . LEU A 1 545 ? 10.383 43.406 18.906 1 94.19 545 LEU A C 1
ATOM 4412 O O . LEU A 1 545 ? 9.703 42.469 19.328 1 94.19 545 LEU A O 1
ATOM 4416 N N . TYR A 1 546 ? 11.484 43.719 19.484 1 92.19 546 TYR A N 1
ATOM 4417 C CA . TYR A 1 546 ? 11.969 43.031 20.688 1 92.19 546 TYR A CA 1
ATOM 4418 C C . TYR A 1 546 ? 11.023 43.281 21.859 1 92.19 546 TYR A C 1
ATOM 4420 O O . TYR A 1 546 ? 10.758 42.375 22.641 1 92.19 546 TYR A O 1
ATOM 4428 N N . VAL A 1 547 ? 10.586 44.469 21.922 1 91.25 547 VAL A N 1
ATOM 4429 C CA . VAL A 1 547 ? 9.633 44.781 22.984 1 91.25 547 VAL A CA 1
ATOM 4430 C C . VAL A 1 547 ? 8.352 43.969 22.797 1 91.25 547 VAL A C 1
ATOM 4432 O O . VAL A 1 547 ? 7.828 43.406 23.766 1 91.25 547 VAL A O 1
ATOM 4435 N N . ARG A 1 548 ? 7.914 43.906 21.594 1 91.62 548 ARG A N 1
ATOM 4436 C CA . ARG A 1 548 ? 6.719 43.156 21.297 1 91.62 548 ARG A CA 1
ATOM 4437 C C . ARG A 1 548 ? 6.934 41.656 21.609 1 91.62 548 ARG A C 1
ATOM 4439 O O . ARG A 1 548 ? 6.027 41 22.125 1 91.62 548 ARG A O 1
ATOM 4446 N N . ALA A 1 549 ? 8.031 41.125 21.219 1 91.12 549 ALA A N 1
ATOM 4447 C CA . ALA A 1 549 ? 8.367 39.719 21.484 1 91.12 549 ALA A CA 1
ATOM 4448 C C . ALA A 1 549 ? 8.281 39.406 22.984 1 91.12 549 ALA A C 1
ATOM 4450 O O . ALA A 1 549 ? 7.801 38.344 23.375 1 91.12 549 ALA A O 1
ATOM 4451 N N . CYS A 1 550 ? 8.727 40.312 23.797 1 88 550 CYS A N 1
ATOM 4452 C CA . CYS A 1 550 ? 8.703 40.156 25.234 1 88 550 CYS A CA 1
ATOM 4453 C C . CYS A 1 550 ? 7.281 40.188 25.781 1 88 550 CYS A C 1
ATOM 4455 O O . CYS A 1 550 ? 6.98 39.594 26.812 1 88 550 CYS A O 1
ATOM 4457 N N . LEU A 1 551 ? 6.453 40.875 25.094 1 86.56 551 LEU A N 1
ATOM 4458 C CA . LEU A 1 551 ? 5.059 41 25.516 1 86.56 551 LEU A CA 1
ATOM 4459 C C . LEU A 1 551 ? 4.281 39.719 25.156 1 86.56 551 LEU A C 1
ATOM 4461 O O . LEU A 1 551 ? 3.424 39.281 25.922 1 86.56 551 LEU A O 1
ATOM 4465 N N . VAL A 1 552 ? 4.574 39.156 24.016 1 82.5 552 VAL A N 1
ATOM 4466 C CA . VAL A 1 552 ? 3.854 38 23.516 1 82.5 552 VAL A CA 1
ATOM 4467 C C . VAL A 1 552 ? 4.242 36.75 24.328 1 82.5 552 VAL A C 1
ATOM 4469 O O . VAL A 1 552 ? 3.377 35.969 24.719 1 82.5 552 VAL A O 1
ATOM 4472 N N . THR A 1 553 ? 5.559 36.656 24.484 1 78.62 553 THR A N 1
ATOM 4473 C CA . THR A 1 553 ? 6.047 35.562 25.328 1 78.62 553 THR A CA 1
ATOM 4474 C C . THR A 1 553 ? 7.02 36.094 26.375 1 78.62 553 THR A C 1
ATOM 4476 O O . THR A 1 553 ? 8.227 36.125 26.141 1 78.62 553 THR A O 1
ATOM 4479 N N . PRO A 1 554 ? 6.504 36.375 27.453 1 72.38 554 PRO A N 1
ATOM 4480 C CA . PRO A 1 554 ? 7.289 37.125 28.438 1 72.38 554 PRO A CA 1
ATOM 4481 C C . PRO A 1 554 ? 8.531 36.375 28.906 1 72.38 554 PRO A C 1
ATOM 4483 O O . PRO A 1 554 ? 9.516 36.969 29.312 1 72.38 554 PRO A O 1
ATOM 4486 N N . GLN A 1 555 ? 8.578 35.156 28.766 1 73.25 555 GLN A N 1
ATOM 4487 C CA . GLN A 1 555 ? 9.727 34.438 29.312 1 73.25 555 GLN A CA 1
ATOM 4488 C C . GLN A 1 555 ? 10.602 33.875 28.188 1 73.25 555 GLN A C 1
ATOM 4490 O O . GLN A 1 555 ? 11.289 32.875 28.391 1 73.25 555 GLN A O 1
ATOM 4495 N N . THR A 1 556 ? 10.727 34.656 27.156 1 78.75 556 THR A N 1
ATOM 4496 C CA . THR A 1 556 ? 11.594 34.219 26.062 1 78.75 556 THR A CA 1
ATOM 4497 C C . THR A 1 556 ? 12.992 34.812 26.219 1 78.75 556 THR A C 1
ATOM 4499 O O . THR A 1 556 ? 13.203 36 25.969 1 78.75 556 THR A O 1
ATOM 4502 N N . PRO A 1 557 ? 13.914 34.094 26.547 1 83.44 557 PRO A N 1
ATOM 4503 C CA . PRO A 1 557 ? 15.258 34.594 26.844 1 83.44 557 PRO A CA 1
ATOM 4504 C C . PRO A 1 557 ? 15.859 35.406 25.688 1 83.44 557 PRO A C 1
ATOM 4506 O O . PRO A 1 557 ? 16.438 36.469 25.906 1 83.44 557 PRO A O 1
ATOM 4509 N N . LEU A 1 558 ? 15.672 34.938 24.516 1 83.5 558 LEU A N 1
ATOM 4510 C CA . LEU A 1 558 ? 16.234 35.625 23.359 1 83.5 558 LEU A CA 1
ATOM 4511 C C . LEU A 1 558 ? 15.656 37.031 23.219 1 83.5 558 LEU A C 1
ATOM 4513 O O . LEU A 1 558 ? 16.375 37.969 22.969 1 83.5 558 LEU A O 1
ATOM 4517 N N . ALA A 1 559 ? 14.422 37.125 23.422 1 87.5 559 ALA A N 1
ATOM 4518 C CA . ALA A 1 559 ? 13.742 38.406 23.281 1 87.5 559 ALA A CA 1
ATOM 4519 C C . ALA A 1 559 ? 14.219 39.406 24.344 1 87.5 559 ALA A C 1
ATOM 4521 O O . ALA A 1 559 ? 14.461 40.562 24.047 1 87.5 559 ALA A O 1
ATOM 4522 N N . ILE A 1 560 ? 14.367 38.938 25.531 1 90 560 ILE A N 1
ATOM 4523 C CA . ILE A 1 560 ? 14.805 39.781 26.641 1 90 560 ILE A CA 1
ATOM 4524 C C . ILE A 1 560 ? 16.234 40.25 26.391 1 90 560 ILE A C 1
ATOM 4526 O O . ILE A 1 560 ? 16.547 41.406 26.609 1 90 560 ILE A O 1
ATOM 4530 N N . PHE A 1 561 ? 17.016 39.406 25.953 1 91.31 561 PHE A N 1
ATOM 4531 C CA . PHE A 1 561 ? 18.406 39.719 25.688 1 91.31 561 PHE A CA 1
ATOM 4532 C C . PHE A 1 561 ? 18.531 40.781 24.578 1 91.31 561 PHE A C 1
ATOM 4534 O O . PHE A 1 561 ? 19.281 41.75 24.703 1 91.31 561 PHE A O 1
ATOM 4541 N N . LYS A 1 562 ? 17.828 40.531 23.578 1 90.5 562 LYS A N 1
ATOM 4542 C CA . LYS A 1 562 ? 17.875 41.438 22.438 1 90.5 562 LYS A CA 1
ATOM 4543 C C . LYS A 1 562 ? 17.312 42.812 22.812 1 90.5 562 LYS A C 1
ATOM 4545 O O . LYS A 1 562 ? 17.828 43.844 22.359 1 90.5 562 LYS A O 1
ATOM 4550 N N . LYS A 1 563 ? 16.297 42.75 23.594 1 91.38 563 LYS A N 1
ATOM 4551 C CA . LYS A 1 563 ? 15.773 44.031 24.109 1 91.38 563 LYS A CA 1
ATOM 4552 C C . LYS A 1 563 ? 16.828 44.75 24.938 1 91.38 563 LYS A C 1
ATOM 4554 O O . LYS A 1 563 ? 17.031 45.969 24.766 1 91.38 563 LYS A O 1
ATOM 4559 N N . ALA A 1 564 ? 17.453 44.031 25.781 1 93.56 564 ALA A N 1
ATOM 4560 C CA . ALA A 1 564 ? 18.5 44.625 26.609 1 93.56 564 ALA A CA 1
ATOM 4561 C C . ALA A 1 564 ? 19.641 45.188 25.766 1 93.56 564 ALA A C 1
ATOM 4563 O O . ALA A 1 564 ? 20.156 46.25 26.047 1 93.56 564 ALA A O 1
ATOM 4564 N N . LYS A 1 565 ? 20.031 44.438 24.812 1 92.12 565 LYS A N 1
ATOM 4565 C CA . LYS A 1 565 ? 21.094 44.844 23.922 1 92.12 565 LYS A CA 1
ATOM 4566 C C . LYS A 1 565 ? 20.719 46.125 23.172 1 92.12 565 LYS A C 1
ATOM 4568 O O . LYS A 1 565 ? 21.562 47 22.969 1 92.12 565 LYS A O 1
ATOM 4573 N N . SER A 1 566 ? 19.516 46.156 22.734 1 90.25 566 SER A N 1
ATOM 4574 C CA . SER A 1 566 ? 19.031 47.344 22.047 1 90.25 566 SER A CA 1
ATOM 4575 C C . SER A 1 566 ? 19.031 48.562 22.969 1 90.25 566 SER A C 1
ATOM 4577 O O . SER A 1 566 ? 19.359 49.688 22.547 1 90.25 566 SER A O 1
ATOM 4579 N N . LEU A 1 567 ? 18.688 48.344 24.188 1 90.94 567 LEU A N 1
ATOM 4580 C CA . LEU A 1 567 ? 18.703 49.438 25.188 1 90.94 567 LEU A CA 1
ATOM 4581 C C . LEU A 1 567 ? 20.125 49.906 25.453 1 90.94 567 LEU A C 1
ATOM 4583 O O . LEU A 1 567 ? 20.359 51.094 25.578 1 90.94 567 LEU A O 1
ATOM 4587 N N . TYR A 1 568 ? 21.047 49.031 25.453 1 91.19 568 TYR A N 1
ATOM 4588 C CA . TYR A 1 568 ? 22.453 49.344 25.641 1 91.19 568 TYR A CA 1
ATOM 4589 C C . TYR A 1 568 ? 22.953 50.219 24.484 1 91.19 568 TYR A C 1
ATOM 4591 O O . TYR A 1 568 ? 23.656 51.219 24.719 1 91.19 568 TYR A O 1
ATOM 4599 N N . LYS A 1 569 ? 22.562 49.844 23.266 1 87.88 569 LYS A N 1
ATOM 4600 C CA . LYS A 1 569 ? 22.984 50.594 22.094 1 87.88 569 LYS A CA 1
ATOM 4601 C C . LYS A 1 569 ? 22.438 52.031 22.125 1 87.88 569 LYS A C 1
ATOM 4603 O O . LYS A 1 569 ? 23.109 52.938 21.656 1 87.88 569 LYS A O 1
ATOM 4608 N N . ASP A 1 570 ? 21.328 52.156 22.766 1 87.69 570 ASP A N 1
ATOM 4609 C CA . ASP A 1 570 ? 20.703 53.469 22.859 1 87.69 570 ASP A CA 1
ATOM 4610 C C . ASP A 1 570 ? 21.156 54.188 24.125 1 87.69 570 ASP A C 1
ATOM 4612 O O . ASP A 1 570 ? 20.656 55.281 24.438 1 87.69 570 ASP A O 1
ATOM 4616 N N . ARG A 1 571 ? 21.953 53.562 24.969 1 89.81 571 ARG A N 1
ATOM 4617 C CA . ARG A 1 571 ? 22.609 54.125 26.141 1 89.81 571 ARG A CA 1
ATOM 4618 C C . ARG A 1 571 ? 21.641 54.219 27.328 1 89.81 571 ARG A C 1
ATOM 4620 O O . ARG A 1 571 ? 21.781 55.062 28.188 1 89.81 571 ARG A O 1
ATOM 4627 N N . TYR A 1 572 ? 20.656 53.438 27.219 1 92.69 572 TYR A N 1
ATOM 4628 C CA . TYR A 1 572 ? 19.797 53.281 28.375 1 92.69 572 TYR A CA 1
ATOM 4629 C C . TYR A 1 572 ? 20.328 52.156 29.281 1 92.69 572 TYR A C 1
ATOM 4631 O O . TYR A 1 572 ? 19.719 51.062 29.359 1 92.69 572 TYR A O 1
ATOM 4639 N N . TYR A 1 573 ? 21.281 52.375 29.984 1 93.75 573 TYR A N 1
ATOM 4640 C CA . TYR A 1 573 ? 22.078 51.375 30.672 1 93.75 573 TYR A CA 1
ATOM 4641 C C . TYR A 1 573 ? 21.297 50.781 31.828 1 93.75 573 TYR A C 1
ATOM 4643 O O . TYR A 1 573 ? 21.266 49.562 32 1 93.75 573 TYR A O 1
ATOM 4651 N N . GLU A 1 574 ? 20.609 51.625 32.562 1 94.12 574 GLU A N 1
ATOM 4652 C CA . GLU A 1 574 ? 19.891 51.156 33.719 1 94.12 574 GLU A CA 1
ATOM 4653 C C . GLU A 1 574 ? 18.75 50.219 33.312 1 94.12 574 GLU A C 1
ATOM 4655 O O . GLU A 1 574 ? 18.531 49.188 33.938 1 94.12 574 GLU A O 1
ATOM 4660 N N . SER A 1 575 ? 18.062 50.688 32.344 1 94.12 575 SER A N 1
ATOM 4661 C CA . SER A 1 575 ? 16.969 49.875 31.828 1 94.12 575 SER A CA 1
ATOM 4662 C C . SER A 1 575 ? 17.484 48.531 31.281 1 94.12 575 SER A C 1
ATOM 4664 O O . SER A 1 575 ? 16.844 47.5 31.469 1 94.12 575 SER A O 1
ATOM 4666 N N . ALA A 1 576 ? 18.531 48.5 30.578 1 95.19 576 ALA A N 1
ATOM 4667 C CA . ALA A 1 576 ? 19.156 47.312 30.047 1 95.19 576 ALA A CA 1
ATOM 4668 C C . ALA A 1 576 ? 19.531 46.344 31.156 1 95.19 576 ALA A C 1
ATOM 4670 O O . ALA A 1 576 ? 19.312 45.125 31.047 1 95.19 576 ALA A O 1
ATOM 4671 N N . LEU A 1 577 ? 20.094 46.906 32.219 1 94.88 577 LEU A N 1
ATOM 4672 C CA . LEU A 1 577 ? 20.531 46.094 33.344 1 94.88 577 LEU A CA 1
ATOM 4673 C C . LEU A 1 577 ? 19.344 45.438 34.062 1 94.88 577 LEU A C 1
ATOM 4675 O O . LEU A 1 577 ? 19.438 44.312 34.531 1 94.88 577 LEU A O 1
ATOM 4679 N N . ILE A 1 578 ? 18.25 46.156 34.094 1 94.69 578 ILE A N 1
ATOM 4680 C CA . ILE A 1 578 ? 17.031 45.594 34.688 1 94.69 578 ILE A CA 1
ATOM 4681 C C . ILE A 1 578 ? 16.594 44.375 33.906 1 94.69 578 ILE A C 1
ATOM 4683 O O . ILE A 1 578 ? 16.266 43.344 34.531 1 94.69 578 ILE A O 1
ATOM 4687 N N . GLU A 1 579 ? 16.594 44.469 32.625 1 93.31 579 GLU A N 1
ATOM 4688 C CA . GLU A 1 579 ? 16.219 43.344 31.781 1 93.31 579 GLU A CA 1
ATOM 4689 C C . GLU A 1 579 ? 17.203 42.188 31.938 1 93.31 579 GLU A C 1
ATOM 4691 O O . GLU A 1 579 ? 16.797 41 31.969 1 93.31 579 GLU A O 1
ATOM 4696 N N . LEU A 1 580 ? 18.469 42.469 31.984 1 94.75 580 LEU A N 1
ATOM 4697 C CA . LEU A 1 580 ? 19.5 41.438 32.062 1 94.75 580 LEU A CA 1
ATOM 4698 C C . LEU A 1 580 ? 19.453 40.719 33.406 1 94.75 580 LEU A C 1
ATOM 4700 O O . LEU A 1 580 ? 19.734 39.531 33.5 1 94.75 580 LEU A O 1
ATOM 4704 N N . ARG A 1 581 ? 19.094 41.406 34.438 1 93.5 581 ARG A N 1
ATOM 4705 C CA . ARG A 1 581 ? 18.938 40.781 35.75 1 93.5 581 ARG A CA 1
ATOM 4706 C C . ARG A 1 581 ? 17.781 39.812 35.75 1 93.5 581 ARG A C 1
ATOM 4708 O O . ARG A 1 581 ? 17.875 38.719 36.344 1 93.5 581 ARG A O 1
ATOM 4715 N N . ARG A 1 582 ? 16.781 40.219 35.156 1 91.06 582 ARG A N 1
ATOM 4716 C CA . ARG A 1 582 ? 15.648 39.281 34.969 1 91.06 582 ARG A CA 1
ATOM 4717 C C . ARG A 1 582 ? 16.062 38.062 34.188 1 91.06 582 ARG A C 1
ATOM 4719 O O . ARG A 1 582 ? 15.695 36.938 34.562 1 91.06 582 ARG A O 1
ATOM 4726 N N . LEU A 1 583 ? 16.781 38.281 33.125 1 90.94 583 LEU A N 1
ATOM 4727 C CA . LEU A 1 583 ? 17.234 37.188 32.281 1 90.94 583 LEU A CA 1
ATOM 4728 C C . LEU A 1 583 ? 18.172 36.25 33.031 1 90.94 583 LEU A C 1
ATOM 4730 O O . LEU A 1 583 ? 18.156 35.031 32.812 1 90.94 583 LEU A O 1
ATOM 4734 N N . LYS A 1 584 ? 18.969 36.812 33.875 1 91.25 584 LYS A N 1
ATOM 4735 C CA . LYS A 1 584 ? 19.891 36.062 34.688 1 91.25 584 LYS A CA 1
ATOM 4736 C C . LYS A 1 584 ? 19.156 35.062 35.562 1 91.25 584 LYS A C 1
ATOM 4738 O O . LYS A 1 584 ? 19.656 33.938 35.844 1 91.25 584 LYS A O 1
ATOM 4743 N N . GLU A 1 585 ? 18.016 35.344 35.938 1 89.06 585 GLU A N 1
ATOM 4744 C CA . GLU A 1 585 ? 17.188 34.469 36.75 1 89.06 585 GLU A CA 1
ATOM 4745 C C . GLU A 1 585 ? 16.609 33.344 35.938 1 89.06 585 GLU A C 1
ATOM 4747 O O . GLU A 1 585 ? 16.438 32.219 36.438 1 89.06 585 GLU A O 1
ATOM 4752 N N . ILE A 1 586 ? 16.328 33.656 34.719 1 83.5 586 ILE A N 1
ATOM 4753 C CA . ILE A 1 586 ? 15.711 32.656 33.844 1 83.5 586 ILE A CA 1
ATOM 4754 C C . ILE A 1 586 ? 16.766 31.672 33.344 1 83.5 586 ILE A C 1
ATOM 4756 O O . ILE A 1 586 ? 16.562 30.469 33.375 1 83.5 586 ILE A O 1
ATOM 4760 N N . VAL A 1 587 ? 17.875 32.281 32.844 1 86.31 587 VAL A N 1
ATOM 4761 C CA . VAL A 1 587 ? 18.969 31.438 32.312 1 86.31 587 VAL A CA 1
ATOM 4762 C C . VAL A 1 587 ? 20.281 31.859 32.938 1 86.31 587 VAL A C 1
ATOM 4764 O O . VAL A 1 587 ? 21.125 32.5 32.312 1 86.31 587 VAL A O 1
ATOM 4767 N N . PRO A 1 588 ? 20.594 31.359 34.062 1 87.31 588 PRO A N 1
ATOM 4768 C CA . PRO A 1 588 ? 21.75 31.844 34.812 1 87.31 588 PRO A CA 1
ATOM 4769 C C . PRO A 1 588 ? 23.078 31.375 34.219 1 87.31 588 PRO A C 1
ATOM 4771 O O . PRO A 1 588 ? 24.125 31.969 34.469 1 87.31 588 PRO A O 1
ATOM 4774 N N . GLU A 1 589 ? 23.094 30.422 33.375 1 86.12 589 GLU A N 1
ATOM 4775 C CA . GLU A 1 589 ? 24.344 29.828 32.906 1 86.12 589 GLU A CA 1
ATOM 4776 C C . GLU A 1 589 ? 24.703 30.328 31.516 1 86.12 589 GLU A C 1
ATOM 4778 O O . GLU A 1 589 ? 25.609 29.781 30.875 1 86.12 589 GLU A O 1
ATOM 4783 N N . GLU A 1 590 ? 24.141 31.422 31.078 1 86.56 590 GLU A N 1
ATOM 4784 C CA . GLU A 1 590 ? 24.438 31.969 29.75 1 86.56 590 GLU A CA 1
ATOM 4785 C C . GLU A 1 590 ? 25.5 33.062 29.828 1 86.56 590 GLU A C 1
ATOM 4787 O O . GLU A 1 590 ? 25.25 34.156 30.328 1 86.56 590 GLU A O 1
ATOM 4792 N N . PRO A 1 591 ? 26.656 32.812 29.297 1 89.38 591 PRO A N 1
ATOM 4793 C CA . PRO A 1 591 ? 27.797 33.719 29.438 1 89.38 591 PRO A CA 1
ATOM 4794 C C . PRO A 1 591 ? 27.531 35.094 28.781 1 89.38 591 PRO A C 1
ATOM 4796 O O . PRO A 1 591 ? 28.031 36.094 29.25 1 89.38 591 PRO A O 1
ATOM 4799 N N . LYS A 1 592 ? 26.734 35.094 27.75 1 88.94 592 LYS A N 1
ATOM 4800 C CA . LYS A 1 592 ? 26.484 36.312 27 1 88.94 592 LYS A CA 1
ATOM 4801 C C . LYS A 1 592 ? 25.797 37.375 27.875 1 88.94 592 LYS A C 1
ATOM 4803 O O . LYS A 1 592 ? 25.984 38.562 27.656 1 88.94 592 LYS A O 1
ATOM 4808 N N . ILE A 1 593 ? 25.078 36.906 28.812 1 92.56 593 ILE A N 1
ATOM 4809 C CA . ILE A 1 593 ? 24.391 37.812 29.719 1 92.56 593 ILE A CA 1
ATOM 4810 C C . ILE A 1 593 ? 25.391 38.594 30.547 1 92.56 593 ILE A C 1
ATOM 4812 O O . ILE A 1 593 ? 25.328 39.812 30.625 1 92.56 593 ILE A O 1
ATOM 4816 N N . TYR A 1 594 ? 26.344 37.875 31.016 1 92.81 594 TYR A N 1
ATOM 4817 C CA . TYR A 1 594 ? 27.359 38.5 31.875 1 92.81 594 TYR A CA 1
ATOM 4818 C C . TYR A 1 594 ? 28.297 39.375 31.062 1 92.81 594 TYR A C 1
ATOM 4820 O O . TYR A 1 594 ? 28.734 40.438 31.547 1 92.81 594 TYR A O 1
ATOM 4828 N N . PHE A 1 595 ? 28.547 39 29.969 1 92.62 595 PHE A N 1
ATOM 4829 C CA . PHE A 1 595 ? 29.391 39.781 29.094 1 92.62 595 PHE A CA 1
ATOM 4830 C C . PHE A 1 595 ? 28.75 41.156 28.797 1 92.62 595 PHE A C 1
ATOM 4832 O O . PHE A 1 595 ? 29.406 42.188 28.891 1 92.62 595 PHE A O 1
ATOM 4839 N N . LEU A 1 596 ? 27.516 41.125 28.453 1 93.19 596 LEU A N 1
ATOM 4840 C CA . LEU A 1 596 ? 26.812 42.375 28.156 1 93.19 596 LEU A CA 1
ATOM 4841 C C . LEU A 1 596 ? 26.703 43.25 29.422 1 93.19 596 LEU A C 1
ATOM 4843 O O . LEU A 1 596 ? 26.812 44.469 29.344 1 93.19 596 LEU A O 1
ATOM 4847 N N . MET A 1 597 ? 26.453 42.625 30.547 1 94.69 597 MET A N 1
ATOM 4848 C CA . MET A 1 597 ? 26.422 43.375 31.812 1 94.69 597 MET A CA 1
ATOM 4849 C C . MET A 1 597 ? 27.781 44.031 32.062 1 94.69 597 MET A C 1
ATOM 4851 O O . MET A 1 597 ? 27.828 45.188 32.5 1 94.69 597 MET A O 1
ATOM 4855 N N . GLY A 1 598 ? 28.797 43.281 31.766 1 93.5 598 GLY A N 1
ATOM 4856 C CA . GLY A 1 598 ? 30.125 43.844 31.906 1 93.5 598 GLY A CA 1
ATOM 4857 C C . GLY A 1 598 ? 30.359 45.062 31.031 1 93.5 598 GLY A C 1
ATOM 4858 O O . GLY A 1 598 ? 30.922 46.062 31.484 1 93.5 598 GLY A O 1
ATOM 4859 N N . LYS A 1 599 ? 29.906 44.938 29.828 1 92.19 599 LYS A N 1
ATOM 4860 C CA . LYS A 1 599 ? 30.016 46.062 28.906 1 92.19 599 LYS A CA 1
ATOM 4861 C C . LYS A 1 599 ? 29.234 47.281 29.406 1 92.19 599 LYS A C 1
ATOM 4863 O O . LYS A 1 599 ? 29.688 48.406 29.266 1 92.19 599 LYS A O 1
ATOM 4868 N N . ILE A 1 600 ? 28.141 47.062 29.969 1 94.25 600 ILE A N 1
ATOM 4869 C CA . ILE A 1 600 ? 27.281 48.156 30.453 1 94.25 600 ILE A CA 1
ATOM 4870 C C . ILE A 1 600 ? 27.906 48.812 31.672 1 94.25 600 ILE A C 1
ATOM 4872 O O . ILE A 1 600 ? 27.969 50.031 31.781 1 94.25 600 ILE A O 1
ATOM 4876 N N . TYR A 1 601 ? 28.422 48.031 32.562 1 94.12 601 TYR A N 1
ATOM 4877 C CA . TYR A 1 601 ? 29.062 48.562 33.781 1 94.12 601 TYR A CA 1
ATOM 4878 C C . TYR A 1 601 ? 30.312 49.344 33.406 1 94.12 601 TYR A C 1
ATOM 4880 O O . TYR A 1 601 ? 30.625 50.375 34.031 1 94.12 601 TYR A O 1
ATOM 4888 N N . LYS A 1 602 ? 30.953 48.844 32.438 1 92 602 LYS A N 1
ATOM 4889 C CA . LYS A 1 602 ? 32.125 49.562 31.938 1 92 602 LYS A CA 1
ATOM 4890 C C . LYS A 1 602 ? 31.703 50.938 31.391 1 92 602 LYS A C 1
ATOM 4892 O O . LYS A 1 602 ? 32.344 51.938 31.703 1 92 602 LYS A O 1
ATOM 4897 N N . ALA A 1 603 ? 30.672 50.969 30.672 1 91.56 603 ALA A N 1
ATOM 4898 C CA . ALA A 1 603 ? 30.172 52.219 30.094 1 91.56 603 ALA A CA 1
ATOM 4899 C C . ALA A 1 603 ? 29.688 53.156 31.172 1 91.56 603 ALA A C 1
ATOM 4901 O O . ALA A 1 603 ? 29.797 54.375 31.031 1 91.56 603 ALA A O 1
ATOM 4902 N N . MET A 1 604 ? 29.219 52.594 32.25 1 92.62 604 MET A N 1
ATOM 4903 C CA . MET A 1 604 ? 28.719 53.406 33.375 1 92.62 604 MET A CA 1
ATOM 4904 C C . MET A 1 604 ? 29.859 53.844 34.281 1 92.62 604 MET A C 1
ATOM 4906 O O . MET A 1 604 ? 29.656 54.656 35.188 1 92.62 604 MET A O 1
ATOM 4910 N N . GLY A 1 605 ? 31.031 53.281 34.062 1 89.06 605 GLY A N 1
ATOM 4911 C CA . GLY A 1 605 ? 32.188 53.688 34.812 1 89.06 605 GLY A CA 1
ATOM 4912 C C . GLY A 1 605 ? 32.438 52.844 36.031 1 89.06 605 GLY A C 1
ATOM 4913 O O . GLY A 1 605 ? 33.312 53.156 36.844 1 89.06 605 GLY A O 1
ATOM 4914 N N . ASP A 1 606 ? 31.656 51.906 36.188 1 92.5 606 ASP A N 1
ATOM 4915 C CA . ASP A 1 606 ? 31.844 51 37.281 1 92.5 606 ASP A CA 1
ATOM 4916 C C . ASP A 1 606 ? 32.812 49.875 36.938 1 92.5 606 ASP A C 1
ATOM 4918 O O . ASP A 1 606 ? 32.375 48.781 36.562 1 92.5 606 ASP A O 1
ATOM 4922 N N . LYS A 1 607 ? 34 50.031 37.156 1 89.81 607 LYS A N 1
ATOM 4923 C CA . LYS A 1 607 ? 35.031 49.125 36.719 1 89.81 607 LYS A CA 1
ATOM 4924 C C . LYS A 1 607 ? 35.031 47.812 37.5 1 89.81 607 LYS A C 1
ATOM 4926 O O . LYS A 1 607 ? 35.312 46.75 36.969 1 89.81 607 LYS A O 1
ATOM 4931 N N . VAL A 1 608 ? 34.688 47.938 38.688 1 91.38 608 VAL A N 1
ATOM 4932 C CA . VAL A 1 608 ? 34.688 46.781 39.562 1 91.38 608 VAL A CA 1
ATOM 4933 C C . VAL A 1 608 ? 33.656 45.781 39.094 1 91.38 608 VAL A C 1
ATOM 4935 O O . VAL A 1 608 ? 33.938 44.594 38.906 1 91.38 608 VAL A O 1
ATOM 4938 N N . LYS A 1 609 ? 32.5 46.281 38.969 1 93.88 609 LYS A N 1
ATOM 4939 C CA . LYS A 1 609 ? 31.422 45.406 38.531 1 93.88 609 LYS A CA 1
ATOM 4940 C C . LYS A 1 609 ? 31.656 44.906 37.125 1 93.88 609 LYS A C 1
ATOM 4942 O O . LYS A 1 609 ? 31.297 43.75 36.781 1 93.88 609 LYS A O 1
ATOM 4947 N N . ALA A 1 610 ? 32.188 45.656 36.25 1 93.94 610 ALA A N 1
ATOM 4948 C CA . ALA A 1 610 ? 32.5 45.25 34.875 1 93.94 610 ALA A CA 1
ATOM 4949 C C . ALA A 1 610 ? 33.469 44.062 34.906 1 93.94 610 ALA A C 1
ATOM 4951 O O . ALA A 1 610 ? 33.25 43.062 34.188 1 93.94 610 ALA A O 1
ATOM 4952 N N . LEU A 1 611 ? 34.531 44.219 35.719 1 90.12 611 LEU A N 1
ATOM 4953 C CA . LEU A 1 611 ? 35.531 43.156 35.812 1 90.12 611 LEU A CA 1
ATOM 4954 C C . LEU A 1 611 ? 34.938 41.875 36.375 1 90.12 611 LEU A C 1
ATOM 4956 O O . LEU A 1 611 ? 35.281 40.781 35.938 1 90.12 611 LEU A O 1
ATOM 4960 N N . GLN A 1 612 ? 34.125 42.031 37.312 1 93.75 612 GLN A N 1
ATOM 4961 C CA . GLN A 1 612 ? 33.438 40.875 37.906 1 93.75 612 GLN A CA 1
ATOM 4962 C C . GLN A 1 612 ? 32.625 40.125 36.844 1 93.75 612 GLN A C 1
ATOM 4964 O O . GLN A 1 612 ? 32.656 38.906 36.781 1 93.75 612 GLN A O 1
ATOM 4969 N N . ASN A 1 613 ? 31.859 40.812 36.094 1 94.06 613 ASN A N 1
ATOM 4970 C CA . ASN A 1 613 ? 31.016 40.188 35.062 1 94.06 613 ASN A CA 1
ATOM 4971 C C . ASN A 1 613 ? 31.844 39.594 33.938 1 94.06 613 ASN A C 1
ATOM 4973 O O . ASN A 1 613 ? 31.516 38.531 33.406 1 94.06 613 ASN A O 1
ATOM 4977 N N . PHE A 1 614 ? 32.906 40.219 33.531 1 92.12 614 PHE A N 1
ATOM 4978 C CA . PHE A 1 614 ? 33.781 39.656 32.531 1 92.12 614 PHE A CA 1
ATOM 4979 C C . PHE A 1 614 ? 34.438 38.375 33 1 92.12 614 PHE A C 1
ATOM 4981 O O . PHE A 1 614 ? 34.594 37.438 32.25 1 92.12 614 PHE A O 1
ATOM 4988 N N . THR A 1 615 ? 34.781 38.406 34.219 1 90.31 615 THR A N 1
ATOM 4989 C CA . THR A 1 615 ? 35.375 37.219 34.812 1 90.31 615 THR A CA 1
ATOM 4990 C C . THR A 1 615 ? 34.375 36.062 34.844 1 90.31 615 THR A C 1
ATOM 4992 O O . THR A 1 615 ? 34.719 34.938 34.562 1 90.31 615 THR A O 1
ATOM 4995 N N . THR A 1 616 ? 33.219 36.406 35.25 1 92.56 616 THR A N 1
ATOM 4996 C CA . THR A 1 616 ? 32.156 35.406 35.25 1 92.56 616 THR A CA 1
ATOM 4997 C C . THR A 1 616 ? 31.938 34.844 33.844 1 92.56 616 THR A C 1
ATOM 4999 O O . THR A 1 616 ? 31.688 33.656 33.688 1 92.56 616 THR A O 1
ATOM 5002 N N . THR A 1 617 ? 31.875 35.625 32.844 1 91.56 617 THR A N 1
ATOM 5003 C CA . THR A 1 617 ? 31.734 35.219 31.438 1 91.56 617 THR A CA 1
ATOM 5004 C C . THR A 1 617 ? 32.812 34.188 31.078 1 91.56 617 THR A C 1
ATOM 5006 O O . THR A 1 617 ? 32.5 33.156 30.469 1 91.56 617 THR A O 1
ATOM 5009 N N . PHE A 1 618 ? 34 34.469 31.5 1 86.69 618 PHE A N 1
ATOM 5010 C CA . PHE A 1 618 ? 35.125 33.594 31.219 1 86.69 618 PHE A CA 1
ATOM 5011 C C . PHE A 1 618 ? 35 32.25 31.938 1 86.69 618 PHE A C 1
ATOM 5013 O O . PHE A 1 618 ? 35.312 31.203 31.375 1 86.69 618 PHE A O 1
ATOM 5020 N N . ASN A 1 619 ? 34.562 32.312 33.094 1 89 619 ASN A N 1
ATOM 5021 C CA . ASN A 1 619 ? 34.375 31.094 33.875 1 89 619 ASN A CA 1
ATOM 5022 C C . ASN A 1 619 ? 33.312 30.203 33.281 1 89 619 ASN A C 1
ATOM 5024 O O . ASN A 1 619 ? 33.406 28.969 33.344 1 89 619 ASN A O 1
ATOM 5028 N N . LEU A 1 620 ? 32.344 30.828 32.719 1 89.06 620 LEU A N 1
ATOM 5029 C CA . LEU A 1 620 ? 31.234 30.062 32.156 1 89.06 620 LEU A CA 1
ATOM 5030 C C . LEU A 1 620 ? 31.594 29.516 30.781 1 89.06 620 LEU A C 1
ATOM 5032 O O . LEU A 1 620 ? 31.156 28.422 30.406 1 89.06 620 LEU A O 1
ATOM 5036 N N . ASP A 1 621 ? 32.281 30.281 30.016 1 87.25 621 ASP A N 1
ATOM 5037 C CA . ASP A 1 621 ? 32.688 29.828 28.688 1 87.25 621 ASP A CA 1
ATOM 5038 C C . ASP A 1 621 ? 34.156 30.219 28.422 1 87.25 621 ASP A C 1
ATOM 5040 O O . ASP A 1 621 ? 34.438 31.281 27.859 1 87.25 621 ASP A O 1
ATOM 5044 N N . PRO A 1 622 ? 35 29.359 28.656 1 84.94 622 PRO A N 1
ATOM 5045 C CA . PRO A 1 622 ? 36.406 29.641 28.5 1 84.94 622 PRO A CA 1
ATOM 5046 C C . PRO A 1 622 ? 36.812 29.938 27.047 1 84.94 622 PRO A C 1
ATOM 5048 O O . PRO A 1 622 ? 37.844 30.547 26.797 1 84.94 622 PRO A O 1
ATOM 5051 N N . LYS A 1 623 ? 35.938 29.547 26.062 1 79.38 623 LYS A N 1
ATOM 5052 C CA . LYS A 1 623 ? 36.219 29.797 24.656 1 79.38 623 LYS A CA 1
ATOM 5053 C C . LYS A 1 623 ? 36.156 31.297 24.328 1 79.38 623 LYS A C 1
ATOM 5055 O O . LYS A 1 623 ? 36.719 31.734 23.328 1 79.38 623 LYS A O 1
ATOM 5060 N N . MET A 1 624 ? 35.562 31.984 25.312 1 80.38 624 MET A N 1
ATOM 5061 C CA . MET A 1 624 ? 35.406 33.438 25.094 1 80.38 624 MET A CA 1
ATOM 5062 C C . MET A 1 624 ? 36.594 34.188 25.703 1 80.38 624 MET A C 1
ATOM 5064 O O . MET A 1 624 ? 36.5 35.406 25.906 1 80.38 624 MET A O 1
ATOM 5068 N N . MET A 1 625 ? 37.625 33.531 25.938 1 79.69 625 MET A N 1
ATOM 5069 C CA . MET A 1 625 ? 38.781 34.094 26.609 1 79.69 625 MET A CA 1
ATOM 5070 C C . MET A 1 625 ? 39.312 35.312 25.844 1 79.69 625 MET A C 1
ATOM 5072 O O . MET A 1 625 ? 39.594 36.344 26.438 1 79.69 625 MET A O 1
ATOM 5076 N N . HIS A 1 626 ? 39.375 35.188 24.469 1 82.31 626 HIS A N 1
ATOM 5077 C CA . HIS A 1 626 ? 39.938 36.25 23.656 1 82.31 626 HIS A CA 1
ATOM 5078 C C . HIS A 1 626 ? 39.125 37.5 23.734 1 82.31 626 HIS A C 1
ATOM 5080 O O . HIS A 1 626 ? 39.656 38.625 23.859 1 82.31 626 HIS A O 1
ATOM 5086 N N . VAL A 1 627 ? 37.844 37.312 23.766 1 82.81 627 VAL A N 1
ATOM 5087 C CA . VAL A 1 627 ? 36.938 38.469 23.766 1 82.81 627 VAL A CA 1
ATOM 5088 C C . VAL A 1 627 ? 36.938 39.125 25.141 1 82.81 627 VAL A C 1
ATOM 5090 O O . VAL A 1 627 ? 36.938 40.375 25.234 1 82.81 627 VAL A O 1
ATOM 5093 N N . VAL A 1 628 ? 37 38.375 26.172 1 86.12 628 VAL A N 1
ATOM 5094 C CA . VAL A 1 628 ? 36.969 38.844 27.547 1 86.12 628 VAL A CA 1
ATOM 5095 C C . VAL A 1 628 ? 38.281 39.562 27.875 1 86.12 628 VAL A C 1
ATOM 5097 O O . VAL A 1 628 ? 38.281 40.625 28.531 1 86.12 628 VAL A O 1
ATOM 5100 N N . LYS A 1 629 ? 39.375 38.969 27.422 1 82.19 629 LYS A N 1
ATOM 5101 C CA . LYS A 1 629 ? 40.688 39.562 27.656 1 82.19 629 LYS A CA 1
ATOM 5102 C C . LYS A 1 629 ? 40.781 40.938 27.016 1 82.19 629 LYS A C 1
ATOM 5104 O O . LYS A 1 629 ? 41.281 41.906 27.609 1 82.19 629 LYS A O 1
ATOM 5109 N N . THR A 1 630 ? 40.312 41 25.828 1 85.56 630 THR A N 1
ATOM 5110 C CA . THR A 1 630 ? 40.312 42.281 25.109 1 85.56 630 THR A CA 1
ATOM 5111 C C . THR A 1 630 ? 39.469 43.312 25.828 1 85.56 630 THR A C 1
ATOM 5113 O O . THR A 1 630 ? 39.812 44.5 25.891 1 85.56 630 THR A O 1
ATOM 5116 N N . ALA A 1 631 ? 38.406 42.938 26.422 1 85.06 631 ALA A N 1
ATOM 5117 C CA . ALA A 1 631 ? 37.5 43.812 27.109 1 85.06 631 ALA A CA 1
ATOM 5118 C C . ALA A 1 631 ? 38.094 44.312 28.422 1 85.06 631 ALA A C 1
ATOM 5120 O O . ALA A 1 631 ? 37.938 45.469 28.797 1 85.06 631 ALA A O 1
ATOM 5121 N N . ILE A 1 632 ? 38.844 43.469 29.047 1 81.62 632 ILE A N 1
ATOM 5122 C CA . ILE A 1 632 ? 39.469 43.781 30.328 1 81.62 632 ILE A CA 1
ATOM 5123 C C . ILE A 1 632 ? 40.656 44.75 30.094 1 81.62 632 ILE A C 1
ATOM 5125 O O . ILE A 1 632 ? 40.844 45.688 30.875 1 81.62 632 ILE A O 1
ATOM 5129 N N . GLU A 1 633 ? 41.344 44.5 29 1 79.81 633 GLU A N 1
ATOM 5130 C CA . GLU A 1 633 ? 42.5 45.344 28.672 1 79.81 633 GLU A CA 1
ATOM 5131 C C . GLU A 1 633 ? 42.031 46.781 28.328 1 79.81 633 GLU A C 1
ATOM 5133 O O . GLU A 1 633 ? 42.781 47.719 28.562 1 79.81 633 GLU A O 1
ATOM 5138 N N . ARG A 1 634 ? 40.938 46.812 27.828 1 77.25 634 ARG A N 1
ATOM 5139 C CA . ARG A 1 634 ? 40.406 48.125 27.406 1 77.25 634 ARG A CA 1
ATOM 5140 C C . ARG A 1 634 ? 39.625 48.781 28.531 1 77.25 634 ARG A C 1
ATOM 5142 O O . ARG A 1 634 ? 38.938 49.781 28.297 1 77.25 634 ARG A O 1
ATOM 5149 N N . LEU A 1 635 ? 39.562 48.281 29.656 1 74.38 635 LEU A N 1
ATOM 5150 C CA . LEU A 1 635 ? 38.812 48.781 30.797 1 74.38 635 LEU A CA 1
ATOM 5151 C C . LEU A 1 635 ? 39.312 50.188 31.203 1 74.38 635 LEU A C 1
ATOM 5153 O O . LEU A 1 635 ? 38.5 51.031 31.609 1 74.38 635 LEU A O 1
ATOM 5157 N N . ASP A 1 636 ? 40.688 50.375 31.109 1 67.25 636 ASP A N 1
ATOM 5158 C CA . ASP A 1 636 ? 41.25 51.656 31.516 1 67.25 636 ASP A CA 1
ATOM 5159 C C . ASP A 1 636 ? 41.25 52.656 30.359 1 67.25 636 ASP A C 1
ATOM 5161 O O . ASP A 1 636 ? 41.406 53.875 30.578 1 67.25 636 ASP A O 1
ATOM 5165 N N . ASN A 1 637 ? 41.219 52.125 29.047 1 60.31 637 ASN A N 1
ATOM 5166 C CA . ASN A 1 637 ? 41.25 53.031 27.906 1 60.31 637 ASN A CA 1
ATOM 5167 C C . ASN A 1 637 ? 39.844 53.375 27.391 1 60.31 637 ASN A C 1
ATOM 5169 O O . ASN A 1 637 ? 38.938 52.562 27.516 1 60.31 637 ASN A O 1
ATOM 5173 N N . ASP A 1 638 ? 39.344 54.594 27.344 1 53.03 638 ASP A N 1
ATOM 5174 C CA . ASP A 1 638 ? 38.031 55.156 27.031 1 53.03 638 ASP A CA 1
ATOM 5175 C C . ASP A 1 638 ? 37.438 54.5 25.797 1 53.03 638 ASP A C 1
ATOM 5177 O O . ASP A 1 638 ? 36.438 54.969 25.25 1 53.03 638 ASP A O 1
ATOM 5181 N N . ASN A 1 639 ? 38.156 53.719 24.969 1 45.66 639 ASN A N 1
ATOM 5182 C CA . ASN A 1 639 ? 37.656 53.438 23.641 1 45.66 639 ASN A CA 1
ATOM 5183 C C . ASN A 1 639 ? 36.5 52.438 23.656 1 45.66 639 ASN A C 1
ATOM 5185 O O . ASN A 1 639 ? 36.469 51.562 24.531 1 45.66 639 ASN A O 1
ATOM 5189 N N . GLU A 1 640 ? 35.406 52.781 22.969 1 46.12 640 GLU A N 1
ATOM 5190 C CA . GLU A 1 640 ? 34.188 52.031 22.719 1 46.12 640 GLU A CA 1
ATOM 5191 C C . GLU A 1 640 ? 34.5 50.594 22.344 1 46.12 640 GLU A C 1
ATOM 5193 O O . GLU A 1 640 ? 35.312 50.344 21.438 1 46.12 640 GLU A O 1
ATOM 5198 N N . ILE A 1 641 ? 34.531 49.75 23.203 1 44.53 641 ILE A N 1
ATOM 5199 C CA . ILE A 1 641 ? 34.719 48.312 22.891 1 44.53 641 ILE A CA 1
ATOM 5200 C C . ILE A 1 641 ? 33.625 47.875 21.938 1 44.53 641 ILE A C 1
ATOM 5202 O O . ILE A 1 641 ? 32.438 47.938 22.25 1 44.53 641 ILE A O 1
ATOM 5206 N N . SER A 1 642 ? 33.844 48.031 20.609 1 38.25 642 SER A N 1
ATOM 5207 C CA . SER A 1 642 ? 32.906 47.5 19.609 1 38.25 642 SER A CA 1
ATOM 5208 C C . SER A 1 642 ? 32.656 46.031 19.828 1 38.25 642 SER A C 1
ATOM 5210 O O . SER A 1 642 ? 33.594 45.25 20.031 1 38.25 642 SER A O 1
ATOM 5212 N N . MET A 1 643 ? 31.688 45.688 20.391 1 38.12 643 MET A N 1
ATOM 5213 C CA . MET A 1 643 ? 31.234 44.281 20.453 1 38.12 643 MET A CA 1
ATOM 5214 C C . MET A 1 643 ? 31.25 43.656 19.062 1 38.12 643 MET A C 1
ATOM 5216 O O . MET A 1 643 ? 30.375 43.938 18.234 1 38.12 643 MET A O 1
ATOM 5220 N N . THR A 1 644 ? 32.312 43.656 18.297 1 32.62 644 THR A N 1
ATOM 5221 C CA . THR A 1 644 ? 32.188 42.844 17.078 1 32.62 644 THR A CA 1
ATOM 5222 C C . THR A 1 644 ? 31.547 41.5 17.391 1 32.62 644 THR A C 1
ATOM 5224 O O . THR A 1 644 ? 32.156 40.656 18.047 1 32.62 644 THR A O 1
ATOM 5227 N N . THR A 1 645 ? 30.328 41.5 17.625 1 33.38 645 THR A N 1
ATOM 5228 C CA . THR A 1 645 ? 29.312 40.5 17.875 1 33.38 645 THR A CA 1
ATOM 5229 C C . THR A 1 645 ? 29.391 39.375 16.844 1 33.38 645 THR A C 1
ATOM 5231 O O . THR A 1 645 ? 28.484 38.531 16.75 1 33.38 645 THR A O 1
ATOM 5234 N N . SER A 1 646 ? 30.359 39.406 15.891 1 30 646 SER A N 1
ATOM 5235 C CA . SER A 1 646 ? 30.109 38.406 14.859 1 30 646 SER A CA 1
ATOM 5236 C C . SER A 1 646 ? 30.047 37 15.445 1 30 646 SER A C 1
ATOM 5238 O O . SER A 1 646 ? 29.406 36.094 14.883 1 30 646 SER A O 1
ATOM 5240 N N . ALA A 1 647 ? 31.031 36.656 16.281 1 31.22 647 ALA A N 1
ATOM 5241 C CA . ALA A 1 647 ? 31.234 35.219 16.484 1 31.22 647 ALA A CA 1
ATOM 5242 C C . ALA A 1 647 ? 30.219 34.656 17.469 1 31.22 647 ALA A C 1
ATOM 5244 O O . ALA A 1 647 ? 30.234 33.469 17.766 1 31.22 647 ALA A O 1
ATOM 5245 N N . MET A 1 648 ? 29.641 35.5 18.344 1 31.5 648 MET A N 1
ATOM 5246 C CA . MET A 1 648 ? 28.922 34.719 19.359 1 31.5 648 MET A CA 1
ATOM 5247 C C . MET A 1 648 ? 27.531 34.312 18.859 1 31.5 648 MET A C 1
ATOM 5249 O O . MET A 1 648 ? 26.688 35.188 18.594 1 31.5 648 MET A O 1
ATOM 5253 N N . SER A 1 649 ? 27.391 33.375 18.203 1 34.22 649 SER A N 1
ATOM 5254 C CA . SER A 1 649 ? 26.125 32.75 17.766 1 34.22 649 SER A CA 1
ATOM 5255 C C . SER A 1 649 ? 25.125 32.688 18.906 1 34.22 649 SER A C 1
ATOM 5257 O O . SER A 1 649 ? 25.5 32.375 20.031 1 34.22 649 SER A O 1
ATOM 5259 N N . ASP A 1 650 ? 24.297 33.625 18.969 1 35.59 650 ASP A N 1
ATOM 5260 C CA . ASP A 1 650 ? 23.156 33.656 19.891 1 35.59 650 ASP A CA 1
ATOM 5261 C C . ASP A 1 650 ? 22.516 32.281 20.016 1 35.59 650 ASP A C 1
ATOM 5263 O O . ASP A 1 650 ? 21.328 32.156 20.328 1 35.59 650 ASP A O 1
ATOM 5267 N N . THR A 1 651 ? 23.266 31.25 19.734 1 38.19 651 THR A N 1
ATOM 5268 C CA . THR A 1 651 ? 22.625 29.938 19.672 1 38.19 651 THR A CA 1
ATOM 5269 C C . THR A 1 651 ? 21.922 29.625 20.984 1 38.19 651 THR A C 1
ATOM 5271 O O . THR A 1 651 ? 20.797 29.109 20.984 1 38.19 651 THR A O 1
ATOM 5274 N N . ASN A 1 652 ? 22.766 30.016 22.141 1 40.34 652 ASN A N 1
ATOM 5275 C CA . ASN A 1 652 ? 22.219 29.484 23.375 1 40.34 652 ASN A CA 1
ATOM 5276 C C . ASN A 1 652 ? 21.078 30.344 23.906 1 40.34 652 ASN A C 1
ATOM 5278 O O . ASN A 1 652 ? 20.391 29.953 24.844 1 40.34 652 ASN A O 1
ATOM 5282 N N . LEU A 1 653 ? 21.156 31.609 23.594 1 45.22 653 LEU A N 1
ATOM 5283 C CA . LEU A 1 653 ? 20.078 32.469 24.062 1 45.22 653 LEU A CA 1
ATOM 5284 C C . LEU A 1 653 ? 18.797 32.219 23.266 1 45.22 653 LEU A C 1
ATOM 5286 O O . LEU A 1 653 ? 17.719 32.719 23.641 1 45.22 653 LEU A O 1
ATOM 5290 N N . GLU A 1 654 ? 19.062 31.812 22 1 40.25 654 GLU A N 1
ATOM 5291 C CA . GLU A 1 654 ? 17.875 31.438 21.234 1 40.25 654 GLU A CA 1
ATOM 5292 C C . GLU A 1 654 ? 17.125 30.297 21.922 1 40.25 654 GLU A C 1
ATOM 5294 O O . GLU A 1 654 ? 17.75 29.422 22.547 1 40.25 654 GLU A O 1
ATOM 5299 N N . GLY A 1 655 ? 16.312 30.422 22.703 1 32 655 GLY A N 1
ATOM 5300 C CA . GLY A 1 655 ? 15.578 29.219 23.094 1 32 655 GLY A CA 1
ATOM 5301 C C . GLY A 1 655 ? 15.898 28.016 22.234 1 32 655 GLY A C 1
ATOM 5302 O O . GLY A 1 655 ? 16.359 28.172 21.109 1 32 655 GLY A O 1
ATOM 5303 N N . GLU A 1 656 ? 16.391 26.812 22.812 1 31.88 656 GLU A N 1
ATOM 5304 C CA . GLU A 1 656 ? 16.906 25.625 22.141 1 31.88 656 GLU A CA 1
ATOM 5305 C C . GLU A 1 656 ? 16.141 25.344 20.844 1 31.88 656 GLU A C 1
ATOM 5307 O O . GLU A 1 656 ? 16.094 24.219 20.375 1 31.88 656 GLU A O 1
ATOM 5312 N N . SER A 1 657 ? 15.461 26.328 20.422 1 28.8 657 SER A N 1
ATOM 5313 C CA . SER A 1 657 ? 14.758 25.938 19.219 1 28.8 657 SER A CA 1
ATOM 5314 C C . SER A 1 657 ? 15.703 25.844 18.031 1 28.8 657 SER A C 1
ATOM 5316 O O . SER A 1 657 ? 15.273 25.656 16.891 1 28.8 657 SER A O 1
ATOM 5318 N N . SER A 1 658 ? 17 26.438 18.203 1 27.84 658 SER A N 1
ATOM 5319 C CA . SER A 1 658 ? 17.797 26.656 16.984 1 27.84 658 SER A CA 1
ATOM 5320 C C . SER A 1 658 ? 18.281 25.328 16.422 1 27.84 658 SER A C 1
ATOM 5322 O O . SER A 1 658 ? 19.266 24.766 16.906 1 27.84 658 SER A O 1
ATOM 5324 N N . SER A 1 659 ? 17.625 24.422 16.188 1 25.69 659 SER A N 1
ATOM 5325 C CA . SER A 1 659 ? 18.25 23.25 15.594 1 25.69 659 SER A CA 1
ATOM 5326 C C . SER A 1 659 ? 19.109 23.641 14.391 1 25.69 659 SER A C 1
ATOM 5328 O O . SER A 1 659 ? 19.812 22.797 13.82 1 25.69 659 SER A O 1
ATOM 5330 N N . SER A 1 660 ? 18.75 24.688 13.617 1 24.34 660 SER A N 1
ATOM 5331 C CA . SER A 1 660 ? 19.281 24.594 12.266 1 24.34 660 SER A CA 1
ATOM 5332 C C . SER A 1 660 ? 20.766 24.938 12.219 1 24.34 660 SER A C 1
ATOM 5334 O O . SER A 1 660 ? 21.578 24.141 11.75 1 24.34 660 SER A O 1
ATOM 5336 N N . ALA A 1 661 ? 21.172 26.25 11.594 1 23.22 661 ALA A N 1
ATOM 5337 C CA . ALA A 1 661 ? 22.297 26.688 10.781 1 23.22 661 ALA A CA 1
ATOM 5338 C C . ALA A 1 661 ? 23.422 27.234 11.664 1 23.22 661 ALA A C 1
ATOM 5340 O O . ALA A 1 661 ? 24.391 27.797 11.156 1 23.22 661 ALA A O 1
ATOM 5341 N N . ALA A 1 662 ? 23.5 27.25 12.883 1 23.27 662 ALA A N 1
ATOM 5342 C CA . ALA A 1 662 ? 24.328 28.344 13.398 1 23.27 662 ALA A CA 1
ATOM 5343 C C . ALA A 1 662 ? 25.797 28.141 13.039 1 23.27 662 ALA A C 1
ATOM 5345 O O . ALA A 1 662 ? 26.656 28.953 13.398 1 23.27 662 ALA A O 1
ATOM 5346 N N . ALA A 1 663 ? 26.312 26.969 12.727 1 23.75 663 ALA A N 1
ATOM 5347 C CA . ALA A 1 663 ? 27.766 27 12.867 1 23.75 663 ALA A CA 1
ATOM 5348 C C . ALA A 1 663 ? 28.422 27.734 11.695 1 23.75 663 ALA A C 1
ATOM 5350 O O . ALA A 1 663 ? 28.734 27.125 10.672 1 23.75 663 ALA A O 1
ATOM 5351 N N . ALA A 1 664 ? 27.906 28.734 11.047 1 22 664 ALA A N 1
ATOM 5352 C CA . ALA A 1 664 ? 28.781 29.359 10.047 1 22 664 ALA A CA 1
ATOM 5353 C C . ALA A 1 664 ? 30.047 29.906 10.703 1 22 664 ALA A C 1
ATOM 5355 O O . ALA A 1 664 ? 30 30.906 11.414 1 22 664 ALA A O 1
ATOM 5356 N N . ALA A 1 665 ? 31.031 29.031 11.18 1 21.69 665 ALA A N 1
ATOM 5357 C CA . ALA A 1 665 ? 32.312 29.516 11.664 1 21.69 665 ALA A CA 1
ATOM 5358 C C . ALA A 1 665 ? 33 30.391 10.617 1 21.69 665 ALA A C 1
ATOM 5360 O O . ALA A 1 665 ? 33.219 29.953 9.484 1 21.69 665 ALA A O 1
ATOM 5361 N N . PHE A 1 666 ? 32.812 31.656 10.617 1 20.41 666 PHE A N 1
ATOM 5362 C CA . PHE A 1 666 ? 33.469 32.719 9.883 1 20.41 666 PHE A CA 1
ATOM 5363 C C . PHE A 1 666 ? 35 32.594 10.031 1 20.41 666 PHE A C 1
ATOM 5365 O O . PHE A 1 666 ? 35.531 32.875 11.094 1 20.41 666 PHE A O 1
ATOM 5372 N N . VAL A 1 667 ? 35.719 31.531 9.508 1 20.7 667 VAL A N 1
ATOM 5373 C CA . VAL A 1 667 ? 37.156 31.375 9.523 1 20.7 667 VAL A CA 1
ATOM 5374 C C . VAL A 1 667 ? 37.812 32.531 8.773 1 20.7 667 VAL A C 1
ATOM 5376 O O . VAL A 1 667 ? 37.656 32.656 7.559 1 20.7 667 VAL A O 1
ATOM 5379 N N . GLY A 1 668 ? 37.688 33.812 9.148 1 19.09 668 GLY A N 1
ATOM 5380 C CA . GLY A 1 668 ? 38.438 34.875 8.492 1 19.09 668 GLY A CA 1
ATOM 5381 C C . GLY A 1 668 ? 39.938 34.656 8.602 1 19.09 668 GLY A C 1
ATOM 5382 O O . GLY A 1 668 ? 40.562 35.062 9.594 1 19.09 668 GLY A O 1
ATOM 5383 N N . ASP A 1 669 ? 40.531 33.531 8.383 1 19.64 669 ASP A N 1
ATOM 5384 C CA . ASP A 1 669 ? 41.969 33.438 8.531 1 19.64 669 ASP A CA 1
ATOM 5385 C C . ASP A 1 669 ? 42.688 34.406 7.602 1 19.64 669 ASP A C 1
ATOM 5387 O O . ASP A 1 669 ? 42.438 34.406 6.398 1 19.64 669 ASP A O 1
ATOM 5391 N N . ASP A 1 670 ? 43.062 35.594 8.117 1 18.33 670 ASP A N 1
ATOM 5392 C CA . ASP A 1 670 ? 44.125 36.469 7.605 1 18.33 670 ASP A CA 1
ATOM 5393 C C . ASP A 1 670 ? 45.406 35.688 7.289 1 18.33 670 ASP A C 1
ATOM 5395 O O . ASP A 1 670 ? 45.875 34.938 8.125 1 18.33 670 ASP A O 1
ATOM 5399 N N . GLU A 1 671 ? 45.625 35.438 6.004 1 18.16 671 GLU A N 1
ATOM 5400 C CA . GLU A 1 671 ? 46.812 34.844 5.336 1 18.16 671 GLU A CA 1
ATOM 5401 C C . GLU A 1 671 ? 48.062 35.625 5.676 1 18.16 671 GLU A C 1
ATOM 5403 O O . GLU A 1 671 ? 48.375 36.656 5.039 1 18.16 671 GLU A O 1
ATOM 5408 N N . GLU A 1 672 ? 48.281 36.125 6.953 1 17.48 672 GLU A N 1
ATOM 5409 C CA . GLU A 1 672 ? 49.688 36.562 6.977 1 17.48 672 GLU A CA 1
ATOM 5410 C C . GLU A 1 672 ? 50.625 35.469 6.516 1 17.48 672 GLU A C 1
ATOM 5412 O O . GLU A 1 672 ? 50.438 34.312 6.859 1 17.48 672 GLU A O 1
ATOM 5417 N N . HIS A 1 673 ? 51.344 35.719 5.43 1 18.12 673 HIS A N 1
ATOM 5418 C CA . HIS A 1 673 ? 52.312 35 4.617 1 18.12 673 HIS A CA 1
ATOM 5419 C C . HIS A 1 673 ? 53.531 34.562 5.441 1 18.12 673 HIS A C 1
ATOM 5421 O O . HIS A 1 673 ? 54.531 34.062 4.895 1 18.12 673 HIS A O 1
ATOM 5427 N N . ASN A 1 674 ? 53.375 34.781 6.773 1 16.88 674 ASN A N 1
ATOM 5428 C CA . ASN A 1 674 ? 54.75 34.719 7.242 1 16.88 674 ASN A CA 1
ATOM 5429 C C . ASN A 1 674 ? 55.406 33.406 6.887 1 16.88 674 ASN A C 1
ATOM 5431 O O . ASN A 1 674 ? 54.812 32.344 7.035 1 16.88 674 ASN A O 1
ATOM 5435 N N . GLN A 1 675 ? 56.469 33.438 6.059 1 17.06 675 GLN A N 1
ATOM 5436 C CA . GLN A 1 675 ? 57.344 32.5 5.367 1 17.06 675 GLN A CA 1
ATOM 5437 C C . GLN A 1 675 ? 58.062 31.594 6.355 1 17.06 675 GLN A C 1
ATOM 5439 O O . GLN A 1 675 ? 58.781 30.672 5.953 1 17.06 675 GLN A O 1
ATOM 5444 N N . HIS A 1 676 ? 57.844 31.906 7.66 1 16.78 676 HIS A N 1
ATOM 5445 C CA . HIS A 1 676 ? 59.062 31.469 8.297 1 16.78 676 HIS A CA 1
ATOM 5446 C C . HIS A 1 676 ? 59.281 29.969 8.125 1 16.78 676 HIS A C 1
ATOM 5448 O O . HIS A 1 676 ? 58.312 29.203 8.156 1 16.78 676 HIS A O 1
ATOM 5454 N N . HIS A 1 677 ? 60.438 29.531 7.629 1 17.3 677 HIS A N 1
ATOM 5455 C CA . HIS A 1 677 ? 61.125 28.359 7.121 1 17.3 677 HIS A CA 1
ATOM 5456 C C . HIS A 1 677 ? 61.344 27.328 8.219 1 17.3 677 HIS A C 1
ATOM 5458 O O . HIS A 1 677 ? 61.906 26.266 7.977 1 17.3 677 HIS A O 1
ATOM 5464 N N . GLN A 1 678 ? 60.906 27.703 9.461 1 16.06 678 GLN A N 1
ATOM 5465 C CA . GLN A 1 678 ? 61.906 27.047 10.312 1 16.06 678 GLN A CA 1
ATOM 5466 C C . GLN A 1 678 ? 61.812 25.531 10.164 1 16.06 678 GLN A C 1
ATOM 5468 O O . GLN A 1 678 ? 60.75 24.984 9.844 1 16.06 678 GLN A O 1
ATOM 5473 N N . GLN A 1 679 ? 62.938 24.812 10.5 1 16.55 679 GLN A N 1
ATOM 5474 C CA . GLN A 1 679 ? 63.75 23.625 10.32 1 16.55 679 GLN A CA 1
ATOM 5475 C C . GLN A 1 679 ? 63.188 22.453 11.109 1 16.55 679 GLN A C 1
ATOM 5477 O O . GLN A 1 679 ? 63.406 21.297 10.734 1 16.55 679 GLN A O 1
ATOM 5482 N N . ASP A 1 680 ? 62.406 22.734 12.203 1 15.55 680 ASP A N 1
ATOM 5483 C CA . ASP A 1 680 ? 63 21.875 13.219 1 15.55 680 ASP A CA 1
ATOM 5484 C C . ASP A 1 680 ? 62.75 20.406 12.914 1 15.55 680 ASP A C 1
ATOM 5486 O O . ASP A 1 680 ? 61.875 20.078 12.109 1 15.55 680 ASP A O 1
ATOM 5490 N N . GLN A 1 681 ? 62.875 19.625 14.102 1 16.48 681 GLN A N 1
ATOM 5491 C CA . GLN A 1 681 ? 63.531 18.406 14.586 1 16.48 681 GLN A CA 1
ATOM 5492 C C . GLN A 1 681 ? 62.594 17.203 14.445 1 16.48 681 GLN A C 1
ATOM 5494 O O . GLN A 1 681 ? 61.344 17.359 14.492 1 16.48 681 GLN A O 1
ATOM 5499 N N . VAL A 1 682 ? 63.156 16.125 14.102 1 16.97 682 VAL A N 1
ATOM 5500 C CA . VAL A 1 682 ? 63 14.758 13.617 1 16.97 682 VAL A CA 1
ATOM 5501 C C . VAL A 1 682 ? 62.281 13.922 14.695 1 16.97 682 VAL A C 1
ATOM 5503 O O . VAL A 1 682 ? 62.188 12.695 14.57 1 16.97 682 VAL A O 1
ATOM 5506 N N . VAL A 1 683 ? 61.5 14.578 15.633 1 16.19 683 VAL A N 1
ATOM 5507 C CA . VAL A 1 683 ? 61.531 13.602 16.719 1 16.19 683 VAL A CA 1
ATOM 5508 C C . VAL A 1 683 ? 60.812 12.32 16.25 1 16.19 683 VAL A C 1
ATOM 5510 O O . VAL A 1 683 ? 59.875 12.367 15.453 1 16.19 683 VAL A O 1
ATOM 5513 N N . HIS A 1 684 ? 61.219 11.172 16.859 1 16.16 684 HIS A N 1
ATOM 5514 C CA . HIS A 1 684 ? 61.312 9.734 16.641 1 16.16 684 HIS A CA 1
ATOM 5515 C C . HIS A 1 684 ? 60 9.039 16.969 1 16.16 684 HIS A C 1
ATOM 5517 O O . HIS A 1 684 ? 59.625 8.07 16.312 1 16.16 684 HIS A O 1
ATOM 5523 N N . GLY A 1 685 ? 59.25 9.516 18.047 1 15.38 685 GLY A N 1
ATOM 5524 C CA . GLY A 1 685 ? 59.031 8.336 18.875 1 15.38 685 GLY A CA 1
ATOM 5525 C C . GLY A 1 685 ? 58.062 7.332 18.25 1 15.38 685 GLY A C 1
ATOM 5526 O O . GLY A 1 685 ? 57.406 7.633 17.25 1 15.38 685 GLY A O 1
ATOM 5527 N N . GLU A 1 686 ? 57.406 6.559 19.234 1 16.31 686 GLU A N 1
ATOM 5528 C CA . GLU A 1 686 ? 57.188 5.145 19.516 1 16.31 686 GLU A CA 1
ATOM 5529 C C . GLU A 1 686 ? 55.906 4.645 18.875 1 16.31 686 GLU A C 1
ATOM 5531 O O . GLU A 1 686 ? 55.062 5.445 18.438 1 16.31 686 GLU A O 1
ATOM 5536 N N . GLU A 1 687 ? 55.25 3.748 19.672 1 16.06 687 GLU A N 1
ATOM 5537 C CA . GLU A 1 687 ? 54.938 2.338 19.469 1 16.06 687 GLU A CA 1
ATOM 5538 C C . GLU A 1 687 ? 53.5 2.164 18.984 1 16.06 687 GLU A C 1
ATOM 5540 O O . GLU A 1 687 ? 53.25 1.466 18 1 16.06 687 GLU A O 1
ATOM 5545 N N . ASP A 1 688 ? 52.5 2.383 19.859 1 17.47 688 ASP A N 1
ATOM 5546 C CA . ASP A 1 688 ? 51.719 1.208 20.266 1 17.47 688 ASP A CA 1
ATOM 5547 C C . ASP A 1 688 ? 50.438 1.079 19.453 1 17.47 688 ASP A C 1
ATOM 5549 O O . ASP A 1 688 ? 49.594 1.985 19.453 1 17.47 688 ASP A O 1
ATOM 5553 N N . GLN A 1 689 ? 50.375 0.295 18.422 1 15.4 689 GLN A N 1
ATOM 5554 C CA . GLN A 1 689 ? 49.438 0.173 17.328 1 15.4 689 GLN A CA 1
ATOM 5555 C C . GLN A 1 689 ? 48.062 -0.235 17.844 1 15.4 689 GLN A C 1
ATOM 5557 O O . GLN A 1 689 ? 47.031 0.336 17.438 1 15.4 689 GLN A O 1
ATOM 5562 N N . SER A 1 690 ? 47.75 -1.451 18.359 1 15.59 690 SER A N 1
ATOM 5563 C CA . SER A 1 690 ? 46.969 -2.344 17.516 1 15.59 690 SER A CA 1
ATOM 5564 C C . SER A 1 690 ? 45.5 -2.301 17.891 1 15.59 690 SER A C 1
ATOM 5566 O O . SER A 1 690 ? 44.688 -3.037 17.328 1 15.59 690 SER A O 1
ATOM 5568 N N . SER A 1 691 ? 44.875 -1.428 18.609 1 16.22 691 SER A N 1
ATOM 5569 C CA . SER A 1 691 ? 43.688 -1.925 19.266 1 16.22 691 SER A CA 1
ATOM 5570 C C . SER A 1 691 ? 42.562 -2.227 18.25 1 16.22 691 SER A C 1
ATOM 5572 O O . SER A 1 691 ? 42.281 -1.41 17.375 1 16.22 691 SER A O 1
ATOM 5574 N N . ALA A 1 692 ? 42.125 -3.537 18.109 1 16.31 692 ALA A N 1
ATOM 5575 C CA . ALA A 1 692 ? 41.25 -4.32 17.234 1 16.31 692 ALA A CA 1
ATOM 5576 C C . ALA A 1 692 ? 39.781 -3.91 17.391 1 16.31 692 ALA A C 1
ATOM 5578 O O . ALA A 1 692 ? 39 -4.613 18.031 1 16.31 692 ALA A O 1
ATOM 5579 N N . TYR A 1 693 ? 39.312 -2.74 17.531 1 15.99 693 TYR A N 1
ATOM 5580 C CA . TYR A 1 693 ? 37.875 -2.662 17.859 1 15.99 693 TYR A CA 1
ATOM 5581 C C . TYR A 1 693 ? 37.031 -3.291 16.75 1 15.99 693 TYR A C 1
ATOM 5583 O O . TYR A 1 693 ? 37.094 -2.865 15.602 1 15.99 693 TYR A O 1
ATOM 5591 N N . THR A 1 694 ? 36.781 -4.57 16.719 1 16.34 694 THR A N 1
ATOM 5592 C CA . THR A 1 694 ? 36.031 -5.336 15.727 1 16.34 694 THR A CA 1
ATOM 5593 C C . THR A 1 694 ? 34.562 -4.902 15.703 1 16.34 694 THR A C 1
ATOM 5595 O O . THR A 1 694 ? 33.844 -5.125 16.672 1 16.34 694 THR A O 1
ATOM 5598 N N . TYR A 1 695 ? 34.156 -3.732 15.492 1 16.05 695 TYR A N 1
ATOM 5599 C CA . TYR A 1 695 ? 32.719 -3.484 15.391 1 16.05 695 TYR A CA 1
ATOM 5600 C C . TYR A 1 695 ? 32.094 -4.348 14.305 1 16.05 695 TYR A C 1
ATOM 5602 O O . TYR A 1 695 ? 32.5 -4.289 13.141 1 16.05 695 TYR A O 1
ATOM 5610 N N . ASP A 1 696 ? 31.75 -5.609 14.523 1 17.16 696 ASP A N 1
ATOM 5611 C CA . ASP A 1 696 ? 31.078 -6.578 13.656 1 17.16 696 ASP A CA 1
ATOM 5612 C C . ASP A 1 696 ? 29.891 -5.945 12.938 1 17.16 696 ASP A C 1
ATOM 5614 O O . ASP A 1 696 ? 29.062 -5.289 13.57 1 17.16 696 ASP A O 1
ATOM 5618 N N . ALA A 1 697 ? 30.047 -5.551 11.625 1 17.78 697 ALA A N 1
ATOM 5619 C CA . ALA A 1 697 ? 29.188 -5.113 10.531 1 17.78 697 ALA A CA 1
ATOM 5620 C C . ALA A 1 697 ? 27.938 -5.992 10.43 1 17.78 697 ALA A C 1
ATOM 5622 O O . ALA A 1 697 ? 28.047 -7.223 10.398 1 17.78 697 ALA A O 1
ATOM 5623 N N . PHE A 1 698 ? 26.828 -5.484 10.883 1 17.8 698 PHE A N 1
ATOM 5624 C CA . PHE A 1 698 ? 25.438 -5.945 10.812 1 17.8 698 PHE A CA 1
ATOM 5625 C C . PHE A 1 698 ? 25.078 -6.332 9.383 1 17.8 698 PHE A C 1
ATOM 5627 O O . PHE A 1 698 ? 23.891 -6.543 9.078 1 17.8 698 PHE A O 1
ATOM 5634 N N . VAL A 1 699 ? 26.062 -6.336 8.367 1 16.89 699 VAL A N 1
ATOM 5635 C CA . VAL A 1 699 ? 25.562 -6.559 7.02 1 16.89 699 VAL A CA 1
ATOM 5636 C C . VAL A 1 699 ? 25.031 -7.984 6.895 1 16.89 699 VAL A C 1
ATOM 5638 O O . VAL A 1 699 ? 24.578 -8.391 5.824 1 16.89 699 VAL A O 1
ATOM 5641 N N . ASP A 1 700 ? 25.094 -8.938 7.746 1 17.48 700 ASP A N 1
ATOM 5642 C CA . ASP A 1 700 ? 25.234 -10.234 7.086 1 17.48 700 ASP A CA 1
ATOM 5643 C C . ASP A 1 700 ? 24.406 -10.297 5.805 1 17.48 700 ASP A C 1
ATOM 5645 O O . ASP A 1 700 ? 23.516 -9.469 5.59 1 17.48 700 ASP A O 1
ATOM 5649 N N . GLU A 1 701 ? 24.266 -11.625 5.258 1 17.45 701 GLU A N 1
ATOM 5650 C CA . GLU A 1 701 ? 23.312 -12.281 4.375 1 17.45 701 GLU A CA 1
ATOM 5651 C C . GLU A 1 701 ? 21.875 -11.938 4.77 1 17.45 701 GLU A C 1
ATOM 5653 O O . GLU A 1 701 ? 21.547 -11.875 5.957 1 17.45 701 GLU A O 1
ATOM 5658 N N . MET B 1 1 ? -35.25 1.562 31.344 1 28.84 1 MET B N 1
ATOM 5659 C CA . MET B 1 1 ? -34.281 1.769 30.25 1 28.84 1 MET B CA 1
ATOM 5660 C C . MET B 1 1 ? -32.938 2.232 30.797 1 28.84 1 MET B C 1
ATOM 5662 O O . MET B 1 1 ? -32.844 3.295 31.406 1 28.84 1 MET B O 1
ATOM 5666 N N . THR B 1 2 ? -32 1.347 31.016 1 33.25 2 THR B N 1
ATOM 5667 C CA . THR B 1 2 ? -30.859 1.574 31.875 1 33.25 2 THR B CA 1
ATOM 5668 C C . THR B 1 2 ? -29.969 2.666 31.297 1 33.25 2 THR B C 1
ATOM 5670 O O . THR B 1 2 ? -30.031 2.971 30.109 1 33.25 2 THR B O 1
ATOM 5673 N N . ALA B 1 3 ? -29.25 3.375 32.094 1 40.34 3 ALA B N 1
ATOM 5674 C CA . ALA B 1 3 ? -28.281 4.422 31.781 1 40.34 3 ALA B CA 1
ATOM 5675 C C . ALA B 1 3 ? -27.469 4.059 30.531 1 40.34 3 ALA B C 1
ATOM 5677 O O . ALA B 1 3 ? -27.109 4.938 29.734 1 40.34 3 ALA B O 1
ATOM 5678 N N . ASP B 1 4 ? -27.125 2.893 30.391 1 42.75 4 ASP B N 1
ATOM 5679 C CA . ASP B 1 4 ? -26.375 2.234 29.328 1 42.75 4 ASP B CA 1
ATOM 5680 C C . ASP B 1 4 ? -27.109 2.352 27.984 1 42.75 4 ASP B C 1
ATOM 5682 O O . ASP B 1 4 ? -26.484 2.518 26.938 1 42.75 4 ASP B O 1
ATOM 5686 N N . ASN B 1 5 ? -28.406 2.254 28.047 1 43.41 5 ASN B N 1
ATOM 5687 C CA . ASN B 1 5 ? -29.281 2.348 26.875 1 43.41 5 ASN B CA 1
ATOM 5688 C C . ASN B 1 5 ? -29.375 3.783 26.375 1 43.41 5 ASN B C 1
ATOM 5690 O O . ASN B 1 5 ? -29.531 4.012 25.172 1 43.41 5 ASN B O 1
ATOM 5694 N N . ILE B 1 6 ? -29.391 4.691 27.266 1 43.47 6 ILE B N 1
ATOM 5695 C CA . ILE B 1 6 ? -29.516 6.109 26.953 1 43.47 6 ILE B CA 1
ATOM 5696 C C . ILE B 1 6 ? -28.266 6.598 26.234 1 43.47 6 ILE B C 1
ATOM 5698 O O . ILE B 1 6 ? -28.344 7.336 25.25 1 43.47 6 ILE B O 1
ATOM 5702 N N . ASN B 1 7 ? -27.078 6.242 26.719 1 48.12 7 ASN B N 1
ATOM 5703 C CA . ASN B 1 7 ? -25.812 6.629 26.125 1 48.12 7 ASN B CA 1
ATOM 5704 C C . ASN B 1 7 ? -25.641 6.078 24.719 1 48.12 7 ASN B C 1
ATOM 5706 O O . ASN B 1 7 ? -25.078 6.742 23.844 1 48.12 7 ASN B O 1
ATOM 5710 N N . HIS B 1 8 ? -26.266 4.875 24.484 1 53.12 8 HIS B N 1
ATOM 5711 C CA . HIS B 1 8 ? -26.203 4.234 23.188 1 53.12 8 HIS B CA 1
ATOM 5712 C C . HIS B 1 8 ? -27 5.016 22.141 1 53.12 8 HIS B C 1
ATOM 5714 O O . HIS B 1 8 ? -26.562 5.168 21 1 53.12 8 HIS B O 1
ATOM 5720 N N . LEU B 1 9 ? -28.141 5.531 22.531 1 52.25 9 LEU B N 1
ATOM 5721 C CA . LEU B 1 9 ? -29.016 6.223 21.578 1 52.25 9 LEU B CA 1
ATOM 5722 C C . LEU B 1 9 ? -28.438 7.578 21.203 1 52.25 9 LEU B C 1
ATOM 5724 O O . LEU B 1 9 ? -28.625 8.039 20.062 1 52.25 9 LEU B O 1
ATOM 5728 N N . SER B 1 10 ? -27.641 8.156 22.203 1 59.69 10 SER B N 1
ATOM 5729 C CA . SER B 1 10 ? -27.141 9.508 21.984 1 59.69 10 SER B CA 1
ATOM 5730 C C . SER B 1 10 ? -26.062 9.531 20.922 1 59.69 10 SER B C 1
ATOM 5732 O O . SER B 1 10 ? -25.875 10.531 20.219 1 59.69 10 SER B O 1
ATOM 5734 N N . PHE B 1 11 ? -25.531 8.352 20.609 1 75.94 11 PHE B N 1
ATOM 5735 C CA . PHE B 1 11 ? -24.406 8.414 19.672 1 75.94 11 PHE B CA 1
ATOM 5736 C C . PHE B 1 11 ? -24.703 7.633 18.406 1 75.94 11 PHE B C 1
ATOM 5738 O O . PHE B 1 11 ? -23.812 7.363 17.609 1 75.94 11 PHE B O 1
ATOM 5745 N N . MET B 1 12 ? -26.016 7.469 18.188 1 78.38 12 MET B N 1
ATOM 5746 C CA . MET B 1 12 ? -26.484 6.773 16.984 1 78.38 12 MET B CA 1
ATOM 5747 C C . MET B 1 12 ? -26.156 7.578 15.734 1 78.38 12 MET B C 1
ATOM 5749 O O . MET B 1 12 ? -25.719 7.023 14.727 1 78.38 12 MET B O 1
ATOM 5753 N N . PRO B 1 13 ? -26.359 8.922 15.883 1 79.94 13 PRO B N 1
ATOM 5754 C CA . PRO B 1 13 ? -26 9.695 14.688 1 79.94 13 PRO B CA 1
ATOM 5755 C C . PRO B 1 13 ? -24.531 9.547 14.297 1 79.94 13 PRO B C 1
ATOM 5757 O O . PRO B 1 13 ? -24.203 9.539 13.109 1 79.94 13 PRO B O 1
ATOM 5760 N N . LEU B 1 14 ? -23.703 9.406 15.328 1 88.5 14 LEU B N 1
ATOM 5761 C CA . LEU B 1 14 ? -22.297 9.234 15.047 1 88.5 14 LEU B CA 1
ATOM 5762 C C . LEU B 1 14 ? -22.031 7.906 14.336 1 88.5 14 LEU B C 1
ATOM 5764 O O . LEU B 1 14 ? -21.234 7.836 13.406 1 88.5 14 LEU B O 1
ATOM 5768 N N . GLU B 1 15 ? -22.734 6.93 14.742 1 88.25 15 GLU B N 1
ATOM 5769 C CA . GLU B 1 15 ? -22.578 5.621 14.117 1 88.25 15 GLU B CA 1
ATOM 5770 C C . GLU B 1 15 ? -23 5.648 12.656 1 88.25 15 GLU B C 1
ATOM 5772 O O . GLU B 1 15 ? -22.328 5.07 11.797 1 88.25 15 GLU B O 1
ATOM 5777 N N . ASN B 1 16 ? -24.062 6.289 12.438 1 86.81 16 ASN B N 1
ATOM 5778 C CA . ASN B 1 16 ? -24.562 6.402 11.07 1 86.81 16 ASN B CA 1
ATOM 5779 C C . ASN B 1 16 ? -23.594 7.176 10.18 1 86.81 16 ASN B C 1
ATOM 5781 O O . ASN B 1 16 ? -23.375 6.805 9.031 1 86.81 16 ASN B O 1
ATOM 5785 N N . MET B 1 17 ? -23.094 8.219 10.766 1 91.19 17 MET B N 1
ATOM 5786 C CA . MET B 1 17 ? -22.172 9.047 9.984 1 91.19 17 MET B CA 1
ATOM 5787 C C . MET B 1 17 ? -20.859 8.305 9.727 1 91.19 17 MET B C 1
ATOM 5789 O O . MET B 1 17 ? -20.234 8.484 8.68 1 91.19 17 MET B O 1
ATOM 5793 N N . ILE B 1 18 ? -20.469 7.512 10.703 1 93.69 18 ILE B N 1
ATOM 5794 C CA . ILE B 1 18 ? -19.281 6.688 10.516 1 93.69 18 ILE B CA 1
ATOM 5795 C C . ILE B 1 18 ? -19.5 5.719 9.352 1 93.69 18 ILE B C 1
ATOM 5797 O O . ILE B 1 18 ? -18.656 5.621 8.453 1 93.69 18 ILE B O 1
ATOM 5801 N N . CYS B 1 19 ? -20.625 5.086 9.312 1 90.62 19 CYS B N 1
ATOM 5802 C CA . CYS B 1 19 ? -20.938 4.117 8.266 1 90.62 19 CYS B CA 1
ATOM 5803 C C . CYS B 1 19 ? -21.062 4.801 6.91 1 90.62 19 CYS B C 1
ATOM 5805 O O . CYS B 1 19 ? -20.578 4.285 5.902 1 90.62 19 CYS B O 1
ATOM 5807 N N . ASN B 1 20 ? -21.672 5.938 6.961 1 90.62 20 ASN B N 1
ATOM 5808 C CA . ASN B 1 20 ? -21.797 6.695 5.719 1 90.62 20 ASN B CA 1
ATOM 5809 C C . ASN B 1 20 ? -20.438 7.109 5.18 1 90.62 20 ASN B C 1
ATOM 5811 O O . ASN B 1 20 ? -20.188 7.047 3.973 1 90.62 20 ASN B O 1
ATOM 5815 N N . SER B 1 21 ? -19.609 7.582 6.082 1 94.94 21 SER B N 1
ATOM 5816 C CA . SER B 1 21 ? -18.266 7.984 5.688 1 94.94 21 SER B CA 1
ATOM 5817 C C . SER B 1 21 ? -17.469 6.797 5.152 1 94.94 21 SER B C 1
ATOM 5819 O O . SER B 1 21 ? -16.719 6.934 4.188 1 94.94 21 SER B O 1
ATOM 5821 N N . LEU B 1 22 ? -17.625 5.625 5.719 1 93.75 22 LEU B N 1
ATOM 5822 C CA . LEU B 1 22 ? -16.938 4.418 5.281 1 93.75 22 LEU B CA 1
ATOM 5823 C C . LEU B 1 22 ? -17.391 3.998 3.891 1 93.75 22 LEU B C 1
ATOM 5825 O O . LEU B 1 22 ? -16.562 3.633 3.047 1 93.75 22 LEU B O 1
ATOM 5829 N N . GLU B 1 23 ? -18.625 4.129 3.652 1 91.19 23 GLU B N 1
ATOM 5830 C CA . GLU B 1 23 ? -19.188 3.711 2.369 1 91.19 23 GLU B CA 1
ATOM 5831 C C . GLU B 1 23 ? -18.766 4.66 1.251 1 91.19 23 GLU B C 1
ATOM 5833 O O . GLU B 1 23 ? -18.672 4.258 0.09 1 91.19 23 GLU B O 1
ATOM 5838 N N . ASN B 1 24 ? -18.516 5.863 1.665 1 94 24 ASN B N 1
ATOM 5839 C CA . ASN B 1 24 ? -18.109 6.848 0.665 1 94 24 ASN B CA 1
ATOM 5840 C C . ASN B 1 24 ? -16.609 7.062 0.655 1 94 24 ASN B C 1
ATOM 5842 O O . ASN B 1 24 ? -16.125 8.055 0.103 1 94 24 ASN B O 1
ATOM 5846 N N . TYR B 1 25 ? -15.883 6.262 1.263 1 95.5 25 TYR B N 1
ATOM 5847 C CA . TYR B 1 25 ? -14.422 6.211 1.232 1 95.5 25 TYR B CA 1
ATOM 5848 C C . TYR B 1 25 ? -13.82 7.469 1.844 1 95.5 25 TYR B C 1
ATOM 5850 O O . TYR B 1 25 ? -12.781 7.953 1.39 1 95.5 25 TYR B O 1
ATOM 5858 N N . LEU B 1 26 ? -14.539 8.07 2.762 1 96.75 26 LEU B N 1
ATOM 5859 C CA . LEU B 1 26 ? -14.016 9.164 3.572 1 96.75 26 LEU B CA 1
ATOM 5860 C C . LEU B 1 26 ? -13.453 8.641 4.891 1 96.75 26 LEU B C 1
ATOM 5862 O O . LEU B 1 26 ? -13.992 8.93 5.957 1 96.75 26 LEU B O 1
ATOM 5866 N N . TYR B 1 27 ? -12.344 8.023 4.785 1 96.94 27 TYR B N 1
ATOM 5867 C CA . TYR B 1 27 ? -11.797 7.25 5.895 1 96.94 27 TYR B CA 1
ATOM 5868 C C . TYR B 1 27 ? -11.297 8.172 7.004 1 96.94 27 TYR B C 1
ATOM 5870 O O . TYR B 1 27 ? -11.414 7.844 8.188 1 96.94 27 TYR B O 1
ATOM 5878 N N . LYS B 1 28 ? -10.727 9.273 6.633 1 96.94 28 LYS B N 1
ATOM 5879 C CA . LYS B 1 28 ? -10.258 10.211 7.648 1 96.94 28 LYS B CA 1
ATOM 5880 C C . LYS B 1 28 ? -11.422 10.719 8.508 1 96.94 28 LYS B C 1
ATOM 5882 O O . LYS B 1 28 ? -11.305 10.797 9.727 1 96.94 28 LYS B O 1
ATOM 5887 N N . ASN B 1 29 ? -12.469 11.008 7.832 1 97.75 29 ASN B N 1
ATOM 5888 C CA . ASN B 1 29 ? -13.656 11.461 8.539 1 97.75 29 ASN B CA 1
ATOM 5889 C C . ASN B 1 29 ? -14.227 10.367 9.445 1 97.75 29 ASN B C 1
ATOM 5891 O O . ASN B 1 29 ? -14.562 10.625 10.602 1 97.75 29 ASN B O 1
ATOM 5895 N N . ALA B 1 30 ? -14.336 9.195 8.875 1 97.25 30 ALA B N 1
ATOM 5896 C CA . ALA B 1 30 ? -14.859 8.055 9.625 1 97.25 30 ALA B CA 1
ATOM 5897 C C . ALA B 1 30 ? -14.008 7.762 10.852 1 97.25 30 ALA B C 1
ATOM 5899 O O . ALA B 1 30 ? -14.539 7.504 11.938 1 97.25 30 ALA B O 1
ATOM 5900 N N . THR B 1 31 ? -12.695 7.824 10.75 1 97.75 31 THR B N 1
ATOM 5901 C CA . THR B 1 31 ? -11.781 7.504 11.836 1 97.75 31 THR B CA 1
ATOM 5902 C C . THR B 1 31 ? -11.922 8.5 12.984 1 97.75 31 THR B C 1
ATOM 5904 O O . THR B 1 31 ? -11.992 8.109 14.148 1 97.75 31 THR B O 1
ATOM 5907 N N . PHE B 1 32 ? -12.008 9.773 12.617 1 97.69 32 PHE B N 1
ATOM 5908 C CA . PHE B 1 32 ? -12.148 10.781 13.656 1 97.69 32 PHE B CA 1
ATOM 5909 C C . PHE B 1 32 ? -13.445 10.578 14.438 1 97.69 32 PHE B C 1
ATOM 5911 O O . PHE B 1 32 ? -13.438 10.578 15.672 1 97.69 32 PHE B O 1
ATOM 5918 N N . LEU B 1 33 ? -14.492 10.391 13.719 1 96.62 33 LEU B N 1
ATOM 5919 C CA . LEU B 1 33 ? -15.781 10.211 14.367 1 96.62 33 LEU B CA 1
ATOM 5920 C C . LEU B 1 33 ? -15.805 8.938 15.203 1 96.62 33 LEU B C 1
ATOM 5922 O O . LEU B 1 33 ? -16.375 8.906 16.297 1 96.62 33 LEU B O 1
ATOM 5926 N N . ALA B 1 34 ? -15.188 7.918 14.656 1 96.88 34 ALA B N 1
ATOM 5927 C CA . ALA B 1 34 ? -15.156 6.645 15.367 1 96.88 34 ALA B CA 1
ATOM 5928 C C . ALA B 1 34 ? -14.328 6.754 16.641 1 96.88 34 ALA B C 1
ATOM 5930 O O . ALA B 1 34 ? -14.648 6.109 17.656 1 96.88 34 ALA B O 1
ATOM 5931 N N . GLU B 1 35 ? -13.25 7.508 16.594 1 96.5 35 GLU B N 1
ATOM 5932 C CA . GLU B 1 35 ? -12.445 7.73 17.797 1 96.5 35 GLU B CA 1
ATOM 5933 C C . GLU B 1 35 ? -13.25 8.438 18.875 1 96.5 35 GLU B C 1
ATOM 5935 O O . GLU B 1 35 ? -13.133 8.109 20.062 1 96.5 35 GLU B O 1
ATOM 5940 N N . ARG B 1 36 ? -14.078 9.391 18.469 1 95.81 36 ARG B N 1
ATOM 5941 C CA . ARG B 1 36 ? -14.93 10.094 19.422 1 95.81 36 ARG B CA 1
ATOM 5942 C C . ARG B 1 36 ? -15.961 9.148 20.031 1 95.81 36 ARG B C 1
ATOM 5944 O O . ARG B 1 36 ? -16.219 9.203 21.234 1 95.81 36 ARG B O 1
ATOM 5951 N N . LEU B 1 37 ? -16.516 8.344 19.156 1 94.88 37 LEU B N 1
ATOM 5952 C CA . LEU B 1 37 ? -17.531 7.402 19.625 1 94.88 37 LEU B CA 1
ATOM 5953 C C . LEU B 1 37 ? -16.922 6.387 20.578 1 94.88 37 LEU B C 1
ATOM 5955 O O . LEU B 1 37 ? -17.484 6.113 21.641 1 94.88 37 LEU B O 1
ATOM 5959 N N . TYR B 1 38 ? -15.812 5.875 20.281 1 95.25 38 TYR B N 1
ATOM 5960 C CA . TYR B 1 38 ? -15.148 4.863 21.094 1 95.25 38 TYR B CA 1
ATOM 5961 C C . TYR B 1 38 ? -14.695 5.449 22.422 1 95.25 38 TYR B C 1
ATOM 5963 O O . TYR B 1 38 ? -14.734 4.77 23.453 1 95.25 38 TYR B O 1
ATOM 5971 N N . ALA B 1 39 ? -14.234 6.676 22.359 1 95.19 39 ALA B N 1
ATOM 5972 C CA . ALA B 1 39 ? -13.742 7.344 23.562 1 95.19 39 ALA B CA 1
ATOM 5973 C C . ALA B 1 39 ? -14.852 7.512 24.594 1 95.19 39 ALA B C 1
ATOM 5975 O O . ALA B 1 39 ? -14.586 7.59 25.797 1 95.19 39 ALA B O 1
ATOM 5976 N N . GLN B 1 40 ? -16.109 7.539 24.203 1 91.75 40 GLN B N 1
ATOM 5977 C CA . GLN B 1 40 ? -17.234 7.695 25.125 1 91.75 40 GLN B CA 1
ATOM 5978 C C . GLN B 1 40 ? -17.391 6.477 26.031 1 91.75 40 GLN B C 1
ATOM 5980 O O . GLN B 1 40 ? -17.719 6.609 27.203 1 91.75 40 GLN B O 1
ATOM 5985 N N . ASP B 1 41 ? -17.234 5.375 25.406 1 91.81 41 ASP B N 1
ATOM 5986 C CA . ASP B 1 41 ? -17.297 4.109 26.141 1 91.81 41 ASP B CA 1
ATOM 5987 C C . ASP B 1 41 ? -16.344 3.086 25.531 1 91.81 41 ASP B C 1
ATOM 5989 O O . ASP B 1 41 ? -16.688 2.395 24.578 1 91.81 41 ASP B O 1
ATOM 5993 N N . THR B 1 42 ? -15.242 2.922 26.188 1 91.56 42 THR B N 1
ATOM 5994 C CA . THR B 1 42 ? -14.195 2.062 25.641 1 91.56 42 THR B CA 1
ATOM 5995 C C . THR B 1 42 ? -14.547 0.591 25.844 1 91.56 42 THR B C 1
ATOM 5997 O O . THR B 1 42 ? -13.883 -0.292 25.297 1 91.56 42 THR B O 1
ATOM 6000 N N . THR B 1 43 ? -15.555 0.28 26.547 1 91.56 43 THR B N 1
ATOM 6001 C CA . THR B 1 43 ? -15.945 -1.103 26.797 1 91.56 43 THR B CA 1
ATOM 6002 C C . THR B 1 43 ? -16.969 -1.565 25.766 1 91.56 43 THR B C 1
ATOM 6004 O O . THR B 1 43 ? -17.266 -2.758 25.672 1 91.56 43 THR B O 1
ATOM 6007 N N . ASN B 1 44 ? -17.5 -0.613 24.984 1 92.19 44 ASN B N 1
ATOM 6008 C CA . ASN B 1 44 ? -18.484 -0.959 23.969 1 92.19 44 ASN B CA 1
ATOM 6009 C C . ASN B 1 44 ? -17.844 -1.699 22.797 1 92.19 44 ASN B C 1
ATOM 6011 O O . ASN B 1 44 ? -17.031 -1.131 22.078 1 92.19 44 ASN B O 1
ATOM 6015 N N . GLU B 1 45 ? -18.281 -2.887 22.516 1 93.06 45 GLU B N 1
ATOM 6016 C CA . GLU B 1 45 ? -17.672 -3.732 21.484 1 93.06 45 GLU B CA 1
ATOM 6017 C C . GLU B 1 45 ? -18.031 -3.238 20.078 1 93.06 45 GLU B C 1
ATOM 6019 O O . GLU B 1 45 ? -17.234 -3.369 19.156 1 93.06 45 GLU B O 1
ATOM 6024 N N . ASN B 1 46 ? -19.203 -2.711 19.969 1 92 46 ASN B N 1
ATOM 6025 C CA . ASN B 1 46 ? -19.594 -2.197 18.656 1 92 46 ASN B CA 1
ATOM 6026 C C . ASN B 1 46 ? -18.766 -0.982 18.25 1 92 46 ASN B C 1
ATOM 6028 O O . ASN B 1 46 ? -18.359 -0.856 17.094 1 92 46 ASN B O 1
ATOM 6032 N N . SER B 1 47 ? -18.609 -0.08 19.219 1 93.69 47 SER B N 1
ATOM 6033 C CA . SER B 1 47 ? -17.766 1.084 18.953 1 93.69 47 SER B CA 1
ATOM 6034 C C . SER B 1 47 ? -16.328 0.674 18.672 1 93.69 47 SER B C 1
ATOM 6036 O O . SER B 1 47 ? -15.664 1.276 17.828 1 93.69 47 SER B O 1
ATOM 6038 N N . ARG B 1 48 ? -15.883 -0.338 19.359 1 95.12 48 ARG B N 1
ATOM 6039 C CA . ARG B 1 48 ? -14.539 -0.869 19.109 1 95.12 48 ARG B CA 1
ATOM 6040 C C . ARG B 1 48 ? -14.422 -1.436 17.703 1 95.12 48 ARG B C 1
ATOM 6042 O O . ARG B 1 48 ? -13.438 -1.173 17.016 1 95.12 48 ARG B O 1
ATOM 6049 N N . PHE B 1 49 ? -15.469 -2.17 17.328 1 95.88 49 PHE B N 1
ATOM 6050 C CA . PHE B 1 49 ? -15.477 -2.766 16 1 95.88 49 PHE B CA 1
ATOM 6051 C C . PHE B 1 49 ? -15.453 -1.688 14.922 1 95.88 49 PHE B C 1
ATOM 6053 O O . PHE B 1 49 ? -14.719 -1.797 13.938 1 95.88 49 PHE B O 1
ATOM 6060 N N . LEU B 1 50 ? -16.25 -0.684 15.055 1 95.06 50 LEU B N 1
ATOM 6061 C CA . LEU B 1 50 ? -16.328 0.391 14.07 1 95.06 50 LEU B CA 1
ATOM 6062 C C . LEU B 1 50 ? -14.984 1.11 13.945 1 95.06 50 LEU B C 1
ATOM 6064 O O . LEU B 1 50 ? -14.539 1.407 12.836 1 95.06 50 LEU B O 1
ATOM 6068 N N . LEU B 1 51 ? -14.398 1.381 15.07 1 96.81 51 LEU B N 1
ATOM 6069 C CA . LEU B 1 51 ? -13.102 2.049 15.039 1 96.81 51 LEU B CA 1
ATOM 6070 C C . LEU B 1 51 ? -12.047 1.167 14.375 1 96.81 51 LEU B C 1
ATOM 6072 O O . LEU B 1 51 ? -11.273 1.641 13.539 1 96.81 51 LEU B O 1
ATOM 6076 N N . ALA B 1 52 ? -12.039 -0.098 14.711 1 97.31 52 ALA B N 1
ATOM 6077 C CA . ALA B 1 52 ? -11.102 -1.033 14.102 1 97.31 52 ALA B CA 1
ATOM 6078 C C . ALA B 1 52 ? -11.312 -1.126 12.594 1 97.31 52 ALA B C 1
ATOM 6080 O O . ALA B 1 52 ? -10.352 -1.225 11.828 1 97.31 52 ALA B O 1
ATOM 6081 N N . THR B 1 53 ? -12.562 -1.124 12.203 1 97 53 THR B N 1
ATOM 6082 C CA . THR B 1 53 ? -12.898 -1.146 10.781 1 97 53 THR B CA 1
ATOM 6083 C C . THR B 1 53 ? -12.336 0.086 10.078 1 97 53 THR B C 1
ATOM 6085 O O . THR B 1 53 ? -11.812 -0.014 8.969 1 97 53 THR B O 1
ATOM 6088 N N . CYS B 1 54 ? -12.461 1.207 10.727 1 97.56 54 CYS B N 1
ATOM 6089 C CA . CYS B 1 54 ? -11.922 2.436 10.148 1 97.56 54 CYS B CA 1
ATOM 6090 C C . CYS B 1 54 ? -10.406 2.348 10 1 97.56 54 CYS B C 1
ATOM 6092 O O . CYS B 1 54 ? -9.867 2.693 8.945 1 97.56 54 CYS B O 1
ATOM 6094 N N . TYR B 1 55 ? -9.758 1.833 11.039 1 97.25 55 TYR B N 1
ATOM 6095 C CA . TYR B 1 55 ? -8.312 1.658 10.969 1 97.25 55 TYR B CA 1
ATOM 6096 C C . TYR B 1 55 ? -7.934 0.683 9.867 1 97.25 55 TYR B C 1
ATOM 6098 O O . TYR B 1 55 ? -7.055 0.972 9.047 1 97.25 55 TYR B O 1
ATOM 6106 N N . TYR B 1 56 ? -8.602 -0.38 9.75 1 97 56 TYR B N 1
ATOM 6107 C CA . TYR B 1 56 ? -8.273 -1.43 8.789 1 97 56 TYR B CA 1
ATOM 6108 C C . TYR B 1 56 ? -8.469 -0.945 7.359 1 97 56 TYR B C 1
ATOM 6110 O O . TYR B 1 56 ? -7.598 -1.143 6.504 1 97 56 TYR B O 1
ATOM 6118 N N . ARG B 1 57 ? -9.602 -0.334 7.105 1 95.88 57 ARG B N 1
ATOM 6119 C CA . ARG B 1 57 ? -9.922 0.098 5.75 1 95.88 57 ARG B CA 1
ATOM 6120 C C . ARG B 1 57 ? -9.047 1.269 5.32 1 95.88 57 ARG B C 1
ATOM 6122 O O . ARG B 1 57 ? -8.867 1.514 4.125 1 95.88 57 ARG B O 1
ATOM 6129 N N . SER B 1 58 ? -8.555 1.967 6.305 1 94.75 58 SER B N 1
ATOM 6130 C CA . SER B 1 58 ? -7.652 3.07 5.98 1 94.75 58 SER B CA 1
ATOM 6131 C C . SER B 1 58 ? -6.215 2.59 5.84 1 94.75 58 SER B C 1
ATOM 6133 O O . SER B 1 58 ? -5.297 3.395 5.656 1 94.75 58 SER B O 1
ATOM 6135 N N . GLY B 1 59 ? -5.941 1.302 6.043 1 92.81 59 GLY B N 1
ATOM 6136 C CA . GLY B 1 59 ? -4.617 0.729 5.84 1 92.81 59 GLY B CA 1
ATOM 6137 C C . GLY B 1 59 ? -3.824 0.587 7.125 1 92.81 59 GLY B C 1
ATOM 6138 O O . GLY B 1 59 ? -2.686 0.113 7.105 1 92.81 59 GLY B O 1
ATOM 6139 N N . GLN B 1 60 ? -4.41 0.971 8.219 1 94.88 60 GLN B N 1
ATOM 6140 C CA . GLN B 1 60 ? -3.729 0.867 9.508 1 94.88 60 GLN B CA 1
ATOM 6141 C C . GLN B 1 60 ? -4.008 -0.478 10.172 1 94.88 60 GLN B C 1
ATOM 6143 O O . GLN B 1 60 ? -4.645 -0.535 11.227 1 94.88 60 GLN B O 1
ATOM 6148 N N . ARG B 1 61 ? -3.406 -1.511 9.641 1 95.94 61 ARG B N 1
ATOM 6149 C CA . ARG B 1 61 ? -3.695 -2.881 10.055 1 95.94 61 ARG B CA 1
ATOM 6150 C C . ARG B 1 61 ? -3.143 -3.162 11.445 1 95.94 61 ARG B C 1
ATOM 6152 O O . ARG B 1 61 ? -3.771 -3.865 12.234 1 95.94 61 ARG B O 1
ATOM 6159 N N . LYS B 1 62 ? -1.988 -2.621 11.766 1 95.75 62 LYS B N 1
ATOM 6160 C CA . LYS B 1 62 ? -1.384 -2.861 13.078 1 95.75 62 LYS B CA 1
ATOM 6161 C C . LYS B 1 62 ? -2.189 -2.191 14.188 1 95.75 62 LYS B C 1
ATOM 6163 O O . LYS B 1 62 ? -2.344 -2.752 15.273 1 95.75 62 LYS B O 1
ATOM 6168 N N . ALA B 1 63 ? -2.666 -0.961 13.898 1 95.94 63 ALA B N 1
ATOM 6169 C CA . ALA B 1 63 ? -3.516 -0.279 14.867 1 95.94 63 ALA B CA 1
ATOM 6170 C C . ALA B 1 63 ? -4.785 -1.082 15.148 1 95.94 63 ALA B C 1
ATOM 6172 O O . ALA B 1 63 ? -5.188 -1.23 16.297 1 95.94 63 ALA B O 1
ATOM 6173 N N . ALA B 1 64 ? -5.395 -1.576 14.047 1 97.75 64 ALA B N 1
ATOM 6174 C CA . ALA B 1 64 ? -6.582 -2.41 14.203 1 97.75 64 ALA B CA 1
ATOM 6175 C C . ALA B 1 64 ? -6.266 -3.668 15.008 1 97.75 64 ALA B C 1
ATOM 6177 O O . ALA B 1 64 ? -7.043 -4.066 15.883 1 97.75 64 ALA B O 1
ATOM 6178 N N . TYR B 1 65 ? -5.141 -4.328 14.766 1 97.62 65 TYR B N 1
ATOM 6179 C CA . TYR B 1 65 ? -4.684 -5.523 15.469 1 97.62 65 TYR B CA 1
ATOM 6180 C C . TYR B 1 65 ? -4.578 -5.266 16.969 1 97.62 65 TYR B C 1
ATOM 6182 O O . TYR B 1 65 ? -5.078 -6.051 17.781 1 97.62 65 TYR B O 1
ATOM 6190 N N . ASN B 1 66 ? -3.947 -4.102 17.328 1 95 66 ASN B N 1
ATOM 6191 C CA . ASN B 1 66 ? -3.752 -3.77 18.734 1 95 66 ASN B CA 1
ATOM 6192 C C . ASN B 1 66 ? -5.078 -3.479 19.438 1 95 66 ASN B C 1
ATOM 6194 O O . ASN B 1 66 ? -5.285 -3.889 20.578 1 95 66 ASN B O 1
ATOM 6198 N N . LEU B 1 67 ? -5.918 -2.836 18.75 1 96.06 67 LEU B N 1
ATOM 6199 C CA . LEU B 1 67 ? -7.207 -2.459 19.328 1 96.06 67 LEU B CA 1
ATOM 6200 C C . LEU B 1 67 ? -8.078 -3.689 19.562 1 96.06 67 LEU B C 1
ATOM 6202 O O . LEU B 1 67 ? -8.82 -3.75 20.547 1 96.06 67 LEU B O 1
ATOM 6206 N N . LEU B 1 68 ? -7.977 -4.703 18.672 1 97.19 68 LEU B N 1
ATOM 6207 C CA . LEU B 1 68 ? -8.906 -5.828 18.656 1 97.19 68 LEU B CA 1
ATOM 6208 C C . LEU B 1 68 ? -8.367 -6.988 19.484 1 97.19 68 LEU B C 1
ATOM 6210 O O . LEU B 1 68 ? -9.086 -7.957 19.734 1 97.19 68 LEU B O 1
ATOM 6214 N N . ASN B 1 69 ? -7.211 -6.93 19.938 1 94.31 69 ASN B N 1
ATOM 6215 C CA . ASN B 1 69 ? -6.555 -8.047 20.609 1 94.31 69 ASN B CA 1
ATOM 6216 C C . ASN B 1 69 ? -7.367 -8.523 21.812 1 94.31 69 ASN B C 1
ATOM 6218 O O . ASN B 1 69 ? -7.504 -9.727 22.031 1 94.31 69 ASN B O 1
ATOM 6222 N N . SER B 1 70 ? -8.016 -7.609 22.516 1 90.56 70 SER B N 1
ATOM 6223 C CA . SER B 1 70 ? -8.742 -7.965 23.734 1 90.56 70 SER B CA 1
ATOM 6224 C C . SER B 1 70 ? -10.242 -8.016 23.484 1 90.56 70 SER B C 1
ATOM 6226 O O . SER B 1 70 ? -11.031 -8.102 24.438 1 90.56 70 SER B O 1
ATOM 6228 N N . ALA B 1 71 ? -10.672 -8.031 22.281 1 93.12 71 ALA B N 1
ATOM 6229 C CA . ALA B 1 71 ? -12.102 -7.988 21.984 1 93.12 71 ALA B CA 1
ATOM 6230 C C . ALA B 1 71 ? -12.734 -9.367 22.125 1 93.12 71 ALA B C 1
ATOM 6232 O O . ALA B 1 71 ? -12.047 -10.391 22.062 1 93.12 71 ALA B O 1
ATOM 6233 N N . HIS B 1 72 ? -14.094 -9.367 22.297 1 91.81 72 HIS B N 1
ATOM 6234 C CA . HIS B 1 72 ? -14.766 -10.633 22.578 1 91.81 72 HIS B CA 1
ATOM 6235 C C . HIS B 1 72 ? -15.883 -10.898 21.578 1 91.81 72 HIS B C 1
ATOM 6237 O O . HIS B 1 72 ? -16.344 -12.031 21.438 1 91.81 72 HIS B O 1
ATOM 6243 N N . SER B 1 73 ? -16.344 -9.883 20.938 1 93.44 73 SER B N 1
ATOM 6244 C CA . SER B 1 73 ? -17.422 -10.078 19.984 1 93.44 73 SER B CA 1
ATOM 6245 C C . SER B 1 73 ? -16.969 -10.867 18.766 1 93.44 73 SER B C 1
ATOM 6247 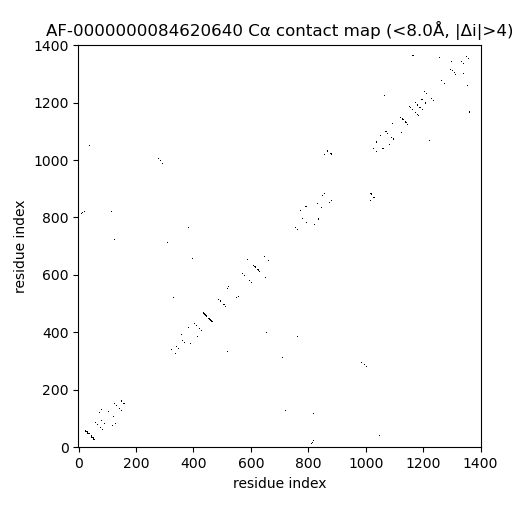O O . SER B 1 73 ? -15.789 -10.852 18.422 1 93.44 73 SER B O 1
ATOM 6249 N N . ILE B 1 74 ? -17.875 -11.586 18.094 1 94.5 74 ILE B N 1
ATOM 6250 C CA . ILE B 1 74 ? -17.578 -12.438 16.953 1 94.5 74 ILE B CA 1
ATOM 6251 C C . ILE B 1 74 ? -17 -11.586 15.812 1 94.5 74 ILE B C 1
ATOM 6253 O O . ILE B 1 74 ? -16 -11.953 15.195 1 94.5 74 ILE B O 1
ATOM 6257 N N . LYS B 1 75 ? -17.609 -10.445 15.562 1 94.12 75 LYS B N 1
ATOM 6258 C CA . LYS B 1 75 ? -17.156 -9.57 14.484 1 94.12 75 LYS B CA 1
ATOM 6259 C C . LYS B 1 75 ? -15.742 -9.062 14.75 1 94.12 75 LYS B C 1
ATOM 6261 O O . LYS B 1 75 ? -14.922 -8.977 13.836 1 94.12 75 LYS B O 1
ATOM 6266 N N . CYS B 1 76 ? -15.461 -8.742 16.031 1 96.56 76 CYS B N 1
ATOM 6267 C CA . CYS B 1 76 ? -14.133 -8.25 16.375 1 96.56 76 CYS B CA 1
ATOM 6268 C C . CYS B 1 76 ? -13.094 -9.359 16.266 1 96.56 76 CYS B C 1
ATOM 6270 O O . CYS B 1 76 ? -11.984 -9.125 15.773 1 96.56 76 CYS B O 1
ATOM 6272 N N . LYS B 1 77 ? -13.445 -10.539 16.656 1 96.94 77 LYS B N 1
ATOM 6273 C CA . LYS B 1 77 ? -12.516 -11.656 16.578 1 96.94 77 LYS B CA 1
ATOM 6274 C C . LYS B 1 77 ? -12.219 -12.016 15.125 1 96.94 77 LYS B C 1
ATOM 6276 O O . LYS B 1 77 ? -11.086 -12.359 14.789 1 96.94 77 LYS B O 1
ATOM 6281 N N . TYR B 1 78 ? -13.219 -11.961 14.266 1 97.06 78 TYR B N 1
ATOM 6282 C CA . TYR B 1 78 ? -13.016 -12.211 12.844 1 97.06 78 TYR B CA 1
ATOM 6283 C C . TYR B 1 78 ? -12.062 -11.195 12.242 1 97.06 78 TYR B C 1
ATOM 6285 O O . TYR B 1 78 ? -11.125 -11.555 11.523 1 97.06 78 TYR B O 1
ATOM 6293 N N . LEU B 1 79 ? -12.336 -9.93 12.523 1 97.5 79 LEU B N 1
ATOM 6294 C CA . LEU B 1 79 ? -11.484 -8.867 11.992 1 97.5 79 LEU B CA 1
ATOM 6295 C C . LEU B 1 79 ? -10.07 -8.977 12.555 1 97.5 79 LEU B C 1
ATOM 6297 O O . LEU B 1 79 ? -9.094 -8.68 11.859 1 97.5 79 LEU B O 1
ATOM 6301 N N . PHE B 1 80 ? -10 -9.414 13.812 1 98.19 80 PHE B N 1
ATOM 6302 C CA . PHE B 1 80 ? -8.688 -9.648 14.414 1 98.19 80 PHE B CA 1
ATOM 6303 C C . PHE B 1 80 ? -7.922 -10.719 13.641 1 98.19 80 PHE B C 1
ATOM 6305 O O . PHE B 1 80 ? -6.734 -10.547 13.359 1 98.19 80 PHE B O 1
ATOM 6312 N N . ALA B 1 81 ? -8.562 -11.727 13.336 1 98.19 81 ALA B N 1
ATOM 6313 C CA . ALA B 1 81 ? -7.93 -12.812 12.586 1 98.19 81 ALA B CA 1
ATOM 6314 C C . ALA B 1 81 ? -7.48 -12.344 11.203 1 98.19 81 ALA B C 1
ATOM 6316 O O . ALA B 1 81 ? -6.43 -12.75 10.711 1 98.19 81 ALA B O 1
ATOM 6317 N N . LYS B 1 82 ? -8.32 -11.547 10.586 1 98 82 LYS B N 1
ATOM 6318 C CA . LYS B 1 82 ? -7.945 -10.977 9.289 1 98 82 LYS B CA 1
ATOM 6319 C C . LYS B 1 82 ? -6.68 -10.125 9.414 1 98 82 LYS B C 1
ATOM 6321 O O . LYS B 1 82 ? -5.812 -10.18 8.539 1 98 82 LYS B O 1
ATOM 6326 N N . CYS B 1 83 ? -6.609 -9.352 10.461 1 98 83 CYS B N 1
ATOM 6327 C CA . CYS B 1 83 ? -5.398 -8.578 10.719 1 98 83 CYS B CA 1
ATOM 6328 C C . CYS B 1 83 ? -4.195 -9.492 10.906 1 98 83 CYS B C 1
ATOM 6330 O O . CYS B 1 83 ? -3.104 -9.195 10.414 1 98 83 CYS B O 1
ATOM 6332 N N . CYS B 1 84 ? -4.414 -10.578 11.602 1 98.12 84 CYS B N 1
ATOM 6333 C CA . CYS B 1 84 ? -3.344 -11.547 11.828 1 98.12 84 CYS B CA 1
ATOM 6334 C C . CYS B 1 84 ? -2.822 -12.102 10.508 1 98.12 84 CYS B C 1
ATOM 6336 O O . CYS B 1 84 ? -1.617 -12.297 10.336 1 98.12 84 CYS B O 1
ATOM 6338 N N . LEU B 1 85 ? -3.713 -12.344 9.586 1 97.38 85 LEU B N 1
ATOM 6339 C CA . LEU B 1 85 ? -3.316 -12.844 8.273 1 97.38 85 LEU B CA 1
ATOM 6340 C C . LEU B 1 85 ? -2.43 -11.836 7.555 1 97.38 85 LEU B C 1
ATOM 6342 O O . LEU B 1 85 ? -1.398 -12.203 6.984 1 97.38 85 LEU B O 1
ATOM 6346 N N . ASP B 1 86 ? -2.785 -10.586 7.617 1 95.69 86 ASP B N 1
ATOM 6347 C CA . ASP B 1 86 ? -2.051 -9.531 6.934 1 95.69 86 ASP B CA 1
ATOM 6348 C C . ASP B 1 86 ? -0.686 -9.297 7.578 1 95.69 86 ASP B C 1
ATOM 6350 O O . ASP B 1 86 ? 0.259 -8.875 6.91 1 95.69 86 ASP B O 1
ATOM 6354 N N . LEU B 1 87 ? -0.62 -9.609 8.859 1 95.31 87 LEU B N 1
ATOM 6355 C CA . LEU B 1 87 ? 0.608 -9.344 9.602 1 95.31 87 LEU B CA 1
ATOM 6356 C C . LEU B 1 87 ? 1.441 -10.609 9.75 1 95.31 87 LEU B C 1
ATOM 6358 O O . LEU B 1 87 ? 2.396 -10.641 10.531 1 95.31 87 LEU B O 1
ATOM 6362 N N . ASP B 1 88 ? 1.075 -11.703 9.078 1 93.5 88 ASP B N 1
ATOM 6363 C CA . ASP B 1 88 ? 1.777 -12.984 9.047 1 93.5 88 ASP B CA 1
ATOM 6364 C C . ASP B 1 88 ? 1.819 -13.617 10.43 1 93.5 88 ASP B C 1
ATOM 6366 O O . ASP B 1 88 ? 2.865 -14.109 10.867 1 93.5 88 ASP B O 1
ATOM 6370 N N . LYS B 1 89 ? 0.793 -13.414 11.125 1 96.81 89 LYS B N 1
ATOM 6371 C CA . LYS B 1 89 ? 0.578 -14.07 12.414 1 96.81 89 LYS B CA 1
ATOM 6372 C C . LYS B 1 89 ? -0.538 -15.109 12.328 1 96.81 89 LYS B C 1
ATOM 6374 O O . LYS B 1 89 ? -1.495 -15.07 13.102 1 96.81 89 LYS B O 1
ATOM 6379 N N . ALA B 1 90 ? -0.317 -16.109 11.516 1 96.81 90 ALA B N 1
ATOM 6380 C CA . ALA B 1 90 ? -1.356 -17.047 11.102 1 96.81 90 ALA B CA 1
ATOM 6381 C C . ALA B 1 90 ? -1.838 -17.891 12.273 1 96.81 90 ALA B C 1
ATOM 6383 O O . ALA B 1 90 ? -3.037 -18.141 12.422 1 96.81 90 ALA B O 1
ATOM 6384 N N . GLU B 1 91 ? -0.977 -18.312 13.18 1 96.88 91 GLU B N 1
ATOM 6385 C CA . GLU B 1 91 ? -1.344 -19.188 14.281 1 96.88 91 GLU B CA 1
ATOM 6386 C C . GLU B 1 91 ? -2.252 -18.469 15.281 1 96.88 91 GLU B C 1
ATOM 6388 O O . GLU B 1 91 ? -3.225 -19.047 15.766 1 96.88 91 GLU B O 1
ATOM 6393 N N . GLU B 1 92 ? -1.891 -17.234 15.531 1 96.94 92 GLU B N 1
ATOM 6394 C CA . GLU B 1 92 ? -2.709 -16.438 16.453 1 96.94 92 GLU B CA 1
ATOM 6395 C C . GLU B 1 92 ? -4.113 -16.234 15.891 1 96.94 92 GLU B C 1
ATOM 6397 O O . GLU B 1 92 ? -5.098 -16.312 16.625 1 96.94 92 GLU B O 1
ATOM 6402 N N . GLY B 1 93 ? -4.184 -15.922 14.609 1 97.94 93 GLY B N 1
ATOM 6403 C CA . GLY B 1 93 ? -5.477 -15.742 13.969 1 97.94 93 GLY B CA 1
ATOM 6404 C C . GLY B 1 93 ? -6.328 -17 13.984 1 97.94 93 GLY B C 1
ATOM 6405 O O . GLY B 1 93 ? -7.531 -16.938 14.234 1 97.94 93 GLY B O 1
ATOM 6406 N N . LYS B 1 94 ? -5.707 -18.125 13.742 1 97.44 94 LYS B N 1
ATOM 6407 C CA . LYS B 1 94 ? -6.402 -19.422 13.75 1 97.44 94 LYS B CA 1
ATOM 6408 C C . LYS B 1 94 ? -6.992 -19.719 15.125 1 97.44 94 LYS B C 1
ATOM 6410 O O . LYS B 1 94 ? -8.156 -20.109 15.234 1 97.44 94 LYS B O 1
ATOM 6415 N N . GLU B 1 95 ? -6.246 -19.469 16.156 1 96.44 95 GLU B N 1
ATOM 6416 C CA . GLU B 1 95 ? -6.703 -19.734 17.516 1 96.44 95 GLU B CA 1
ATOM 6417 C C . GLU B 1 95 ? -7.918 -18.875 17.859 1 96.44 95 GLU B C 1
ATOM 6419 O O . GLU B 1 95 ? -8.859 -19.359 18.5 1 96.44 95 GLU B O 1
ATOM 6424 N N . LYS B 1 96 ? -7.867 -17.688 17.422 1 96.31 96 LYS B N 1
ATOM 6425 C CA . LYS B 1 96 ? -8.977 -16.781 17.719 1 96.31 96 LYS B CA 1
ATOM 6426 C C . LYS B 1 96 ? -10.258 -17.25 17.016 1 96.31 96 LYS B C 1
ATOM 6428 O O . LYS B 1 96 ? -11.336 -17.219 17.594 1 96.31 96 LYS B O 1
ATOM 6433 N N . LEU B 1 97 ? -10.164 -17.688 15.766 1 97.12 97 LEU B N 1
ATOM 6434 C CA . LEU B 1 97 ? -11.328 -18.094 14.992 1 97.12 97 LEU B CA 1
ATOM 6435 C C . LEU B 1 97 ? -11.914 -19.391 15.531 1 97.12 97 LEU B C 1
ATOM 6437 O O . LEU B 1 97 ? -13.125 -19.594 15.477 1 97.12 97 LEU B O 1
ATOM 6441 N N . LEU B 1 98 ? -11.086 -20.234 16.047 1 96.31 98 LEU B N 1
ATOM 6442 C CA . LEU B 1 98 ? -11.547 -21.5 16.578 1 96.31 98 LEU B CA 1
ATOM 6443 C C . LEU B 1 98 ? -12.438 -21.297 17.797 1 96.31 98 LEU B C 1
ATOM 6445 O O . LEU B 1 98 ? -13.312 -22.109 18.078 1 96.31 98 LEU B O 1
ATOM 6449 N N . THR B 1 99 ? -12.273 -20.156 18.438 1 94.56 99 THR B N 1
ATOM 6450 C CA . THR B 1 99 ? -13.094 -19.859 19.609 1 94.56 99 THR B CA 1
ATOM 6451 C C . THR B 1 99 ? -14.508 -19.469 19.188 1 94.56 99 THR B C 1
ATOM 6453 O O . THR B 1 99 ? -15.438 -19.516 20 1 94.56 99 THR B O 1
ATOM 6456 N N . ILE B 1 100 ? -14.695 -19.125 17.922 1 93.69 100 ILE B N 1
ATOM 6457 C CA . ILE B 1 100 ? -15.992 -18.562 17.547 1 93.69 100 ILE B CA 1
ATOM 6458 C C . ILE B 1 100 ? -16.703 -19.5 16.562 1 93.69 100 ILE B C 1
ATOM 6460 O O . ILE B 1 100 ? -17.891 -19.359 16.312 1 93.69 100 ILE B O 1
ATOM 6464 N N . ILE B 1 101 ? -16.094 -20.438 16.016 1 92.69 101 ILE B N 1
ATOM 6465 C CA . ILE B 1 101 ? -16.609 -21.25 14.906 1 92.69 101 ILE B CA 1
ATOM 6466 C C . ILE B 1 101 ? -17.875 -21.969 15.336 1 92.69 101 ILE B C 1
ATOM 6468 O O . ILE B 1 101 ? -18.812 -22.141 14.547 1 92.69 101 ILE B O 1
ATOM 6472 N N . SER B 1 102 ? -17.969 -22.344 16.547 1 89.81 102 SER B N 1
ATOM 6473 C CA . SER B 1 102 ? -19.109 -23.125 17.047 1 89.81 102 SER B CA 1
ATOM 6474 C C . SER B 1 102 ? -20.359 -22.266 17.188 1 89.81 102 SER B C 1
ATOM 6476 O O . SER B 1 102 ? -21.469 -22.781 17.188 1 89.81 102 SER B O 1
ATOM 6478 N N . ASN B 1 103 ? -20.25 -20.938 17.203 1 88.44 103 ASN B N 1
ATOM 6479 C CA . ASN B 1 103 ? -21.375 -20.047 17.453 1 88.44 103 ASN B CA 1
ATOM 6480 C C . ASN B 1 103 ? -21.844 -19.375 16.156 1 88.44 103 ASN B C 1
ATOM 6482 O O . ASN B 1 103 ? -22.656 -18.438 16.203 1 88.44 103 ASN B O 1
ATOM 6486 N N . LEU B 1 104 ? -21.391 -19.953 15.062 1 90.06 104 LEU B N 1
ATOM 6487 C CA . LEU B 1 104 ? -21.703 -19.266 13.82 1 90.06 104 LEU B CA 1
ATOM 6488 C C . LEU B 1 104 ? -22.875 -19.938 13.109 1 90.06 104 LEU B C 1
ATOM 6490 O O . LEU B 1 104 ? -23.062 -21.141 13.211 1 90.06 104 LEU B O 1
ATOM 6494 N N . GLU B 1 105 ? -23.609 -19.031 12.531 1 83.44 105 GLU B N 1
ATOM 6495 C CA . GLU B 1 105 ? -24.75 -19.516 11.75 1 83.44 105 GLU B CA 1
ATOM 6496 C C . GLU B 1 105 ? -24.375 -19.641 10.273 1 83.44 105 GLU B C 1
ATOM 6498 O O . GLU B 1 105 ? -23.484 -18.953 9.781 1 83.44 105 GLU B O 1
ATOM 6503 N N . THR B 1 106 ? -25.047 -20.625 9.641 1 83.88 106 THR B N 1
ATOM 6504 C CA . THR B 1 106 ? -24.922 -20.766 8.195 1 83.88 106 THR B CA 1
ATOM 6505 C C . THR B 1 106 ? -25.953 -19.922 7.469 1 83.88 106 THR B C 1
ATOM 6507 O O . THR B 1 106 ? -27.125 -19.906 7.84 1 83.88 106 THR B O 1
ATOM 6510 N N . ARG B 1 107 ? -25.438 -19.047 6.707 1 77.19 107 ARG B N 1
ATOM 6511 C CA . ARG B 1 107 ? -26.328 -18.234 5.895 1 77.19 107 ARG B CA 1
ATOM 6512 C C . ARG B 1 107 ? -26.562 -18.859 4.523 1 77.19 107 ARG B C 1
ATOM 6514 O O . ARG B 1 107 ? -25.609 -19.344 3.895 1 77.19 107 ARG B O 1
ATOM 6521 N N . ASN B 1 108 ? -27.812 -19.016 4.199 1 74.56 108 ASN B N 1
ATOM 6522 C CA . ASN B 1 108 ? -28.125 -19.516 2.865 1 74.56 108 ASN B CA 1
ATOM 6523 C C . ASN B 1 108 ? -27.938 -18.438 1.804 1 74.56 108 ASN B C 1
ATOM 6525 O O . ASN B 1 108 ? -28.609 -17.406 1.827 1 74.56 108 ASN B O 1
ATOM 6529 N N . PRO B 1 109 ? -27.016 -18.641 1.026 1 71.31 109 PRO B N 1
ATOM 6530 C CA . PRO B 1 109 ? -26.734 -17.625 0.008 1 71.31 109 PRO B CA 1
ATOM 6531 C C . PRO B 1 109 ? -27.938 -17.344 -0.899 1 71.31 109 PRO B C 1
ATOM 6533 O O . PRO B 1 109 ? -27.984 -16.297 -1.55 1 71.31 109 PRO B O 1
ATOM 6536 N N . LEU B 1 110 ? -28.844 -18.312 -0.918 1 66.62 110 LEU B N 1
ATOM 6537 C CA . LEU B 1 110 ? -29.953 -18.234 -1.854 1 66.62 110 LEU B CA 1
ATOM 6538 C C . LEU B 1 110 ? -31.156 -17.547 -1.203 1 66.62 110 LEU B C 1
ATOM 6540 O O . LEU B 1 110 ? -32.156 -17.281 -1.87 1 66.62 110 LEU B O 1
ATOM 6544 N N . ASP B 1 111 ? -31 -17.359 0.166 1 63.09 111 ASP B N 1
ATOM 6545 C CA . ASP B 1 111 ? -32.094 -16.688 0.854 1 63.09 111 ASP B CA 1
ATOM 6546 C C . ASP B 1 111 ? -32.188 -15.219 0.433 1 63.09 111 ASP B C 1
ATOM 6548 O O . ASP B 1 111 ? -31.188 -14.594 0.101 1 63.09 111 ASP B O 1
ATOM 6552 N N . SER B 1 112 ? -33.375 -14.859 -0.111 1 52.84 112 SER B N 1
ATOM 6553 C CA . SER B 1 112 ? -33.656 -13.477 -0.494 1 52.84 112 SER B CA 1
ATOM 6554 C C . SER B 1 112 ? -33.094 -12.492 0.519 1 52.84 112 SER B C 1
ATOM 6556 O O . SER B 1 112 ? -33.625 -12.359 1.625 1 52.84 112 SER B O 1
ATOM 6558 N N . PHE B 1 113 ? -31.953 -12.602 0.82 1 49.81 113 PHE B N 1
ATOM 6559 C CA . PHE B 1 113 ? -31.406 -11.703 1.835 1 49.81 113 PHE B CA 1
ATOM 6560 C C . PHE B 1 113 ? -31.984 -10.297 1.678 1 49.81 113 PHE B C 1
ATOM 6562 O O . PHE B 1 113 ? -32.062 -9.781 0.562 1 49.81 113 PHE B O 1
ATOM 6569 N N . ASN B 1 114 ? -32.969 -9.984 2.447 1 46.22 114 ASN B N 1
ATOM 6570 C CA . ASN B 1 114 ? -33.188 -8.547 2.627 1 46.22 114 ASN B CA 1
ATOM 6571 C C . ASN B 1 114 ? -31.891 -7.766 2.475 1 46.22 114 ASN B C 1
ATOM 6573 O O . ASN B 1 114 ? -30.875 -8.117 3.074 1 46.22 114 ASN B O 1
ATOM 6577 N N . SER B 1 115 ? -31.531 -7.367 1.335 1 46.81 115 SER B N 1
ATOM 6578 C CA . SER B 1 115 ? -30.531 -6.469 0.756 1 46.81 115 SER B CA 1
ATOM 6579 C C . SER B 1 115 ? -29.812 -5.668 1.837 1 46.81 115 SER B C 1
ATOM 6581 O O . SER B 1 115 ? -28.953 -4.844 1.535 1 46.81 115 SER B O 1
ATOM 6583 N N . THR B 1 116 ? -30.312 -5.695 3.043 1 48.03 116 THR B N 1
ATOM 6584 C CA . THR B 1 116 ? -29.75 -4.645 3.877 1 48.03 116 THR B CA 1
ATOM 6585 C C . THR B 1 116 ? -28.406 -5.086 4.465 1 48.03 116 THR B C 1
ATOM 6587 O O . THR B 1 116 ? -28.344 -5.547 5.605 1 48.03 116 THR B O 1
ATOM 6590 N N . THR B 1 117 ? -27.609 -5.742 3.676 1 50.12 117 THR B N 1
ATOM 6591 C CA . THR B 1 117 ? -26.297 -6.043 4.238 1 50.12 117 THR B CA 1
ATOM 6592 C C . THR B 1 117 ? -25.703 -4.812 4.918 1 50.12 117 THR B C 1
ATOM 6594 O O . THR B 1 117 ? -25.391 -3.816 4.262 1 50.12 117 THR B O 1
ATOM 6597 N N . LYS B 1 118 ? -25.969 -4.66 6.211 1 56.47 118 LYS B N 1
ATOM 6598 C CA . LYS B 1 118 ? -25.531 -3.576 7.082 1 56.47 118 LYS B CA 1
ATOM 6599 C C . LYS B 1 118 ? -24.031 -3.693 7.387 1 56.47 118 LYS B C 1
ATOM 6601 O O . LYS B 1 118 ? -23.484 -4.797 7.418 1 56.47 118 LYS B O 1
ATOM 6606 N N . LEU B 1 119 ? -23.422 -2.533 7.328 1 58.62 119 LEU B N 1
ATOM 6607 C CA . LEU B 1 119 ? -22.078 -2.328 7.855 1 58.62 119 LEU B CA 1
ATOM 6608 C C . LEU B 1 119 ? -22 -2.746 9.32 1 58.62 119 LEU B C 1
ATOM 6610 O O . LEU B 1 119 ? -22.812 -2.309 10.141 1 58.62 119 LEU B O 1
ATOM 6614 N N . ASN B 1 120 ? -22.156 -4.145 9.672 1 64.44 120 ASN B N 1
ATOM 6615 C CA . ASN B 1 120 ? -22 -4.586 11.055 1 64.44 120 ASN B CA 1
ATOM 6616 C C . ASN B 1 120 ? -22.609 -5.965 11.273 1 64.44 120 ASN B C 1
ATOM 6618 O O . ASN B 1 120 ? -23.047 -6.289 12.383 1 64.44 120 ASN B O 1
ATOM 6622 N N . GLN B 1 121 ? -22.531 -6.535 10.211 1 76.56 121 GLN B N 1
ATOM 6623 C CA . GLN B 1 121 ? -23.094 -7.875 10.336 1 76.56 121 GLN B CA 1
ATOM 6624 C C . GLN B 1 121 ? -22.031 -8.883 10.758 1 76.56 121 GLN B C 1
ATOM 6626 O O . GLN B 1 121 ? -20.844 -8.703 10.469 1 76.56 121 GLN B O 1
ATOM 6631 N N . THR B 1 122 ? -22.531 -9.805 11.547 1 87.81 122 THR B N 1
ATOM 6632 C CA . THR B 1 122 ? -21.656 -10.898 11.953 1 87.81 122 THR B CA 1
ATOM 6633 C C . THR B 1 122 ? -21.297 -11.773 10.75 1 87.81 122 THR B C 1
ATOM 6635 O O . THR B 1 122 ? -22.141 -12.039 9.891 1 87.81 122 THR B O 1
ATOM 6638 N N . PRO B 1 123 ? -20.078 -12.125 10.656 1 92.62 123 PRO B N 1
ATOM 6639 C CA . PRO B 1 123 ? -19.672 -12.977 9.531 1 92.62 123 PRO B CA 1
ATOM 6640 C C . PRO B 1 123 ? -20.344 -14.352 9.562 1 92.62 123 PRO B C 1
ATOM 6642 O O . PRO B 1 123 ? -20.672 -14.859 10.641 1 92.62 123 PRO B O 1
ATOM 6645 N N . ASP B 1 124 ? -20.609 -14.906 8.445 1 91.94 124 ASP B N 1
ATOM 6646 C CA . ASP B 1 124 ? -21.203 -16.234 8.359 1 91.94 124 ASP B CA 1
ATOM 6647 C C . ASP B 1 124 ? -20.156 -17.328 8.492 1 91.94 124 ASP B C 1
ATOM 6649 O O . ASP B 1 124 ? -18.953 -17.047 8.445 1 91.94 124 ASP B O 1
ATOM 6653 N N . LEU B 1 125 ? -20.625 -18.5 8.625 1 94.56 125 LEU B N 1
ATOM 6654 C CA . LEU B 1 125 ? -19.75 -19.641 8.836 1 94.56 125 LEU B CA 1
ATOM 6655 C C . LEU B 1 125 ? -18.797 -19.828 7.648 1 94.56 125 LEU B C 1
ATOM 6657 O O . LEU B 1 125 ? -17.609 -20.078 7.828 1 94.56 125 LEU B O 1
ATOM 6661 N N . ALA B 1 126 ? -19.281 -19.719 6.414 1 95.5 126 ALA B N 1
ATOM 6662 C CA . ALA B 1 126 ? -18.469 -19.922 5.215 1 95.5 126 ALA B CA 1
ATOM 6663 C C . ALA B 1 126 ? -17.297 -18.953 5.184 1 95.5 126 ALA B C 1
ATOM 6665 O O . ALA B 1 126 ? -16.172 -19.344 4.836 1 95.5 126 ALA B O 1
ATOM 6666 N N . SER B 1 127 ? -17.531 -17.688 5.578 1 96.31 127 SER B N 1
ATOM 6667 C CA . SER B 1 127 ? -16.469 -16.688 5.594 1 96.31 127 SER B CA 1
ATOM 6668 C C . SER B 1 127 ? -15.391 -17.031 6.617 1 96.31 127 SER B C 1
ATOM 6670 O O . SER B 1 127 ? -14.195 -16.875 6.348 1 96.31 127 SER B O 1
ATOM 6672 N N . VAL B 1 128 ? -15.828 -17.5 7.742 1 97.44 128 VAL B N 1
ATOM 6673 C CA . VAL B 1 128 ? -14.891 -17.859 8.805 1 97.44 128 VAL B CA 1
ATOM 6674 C C . VAL B 1 128 ? -14.078 -19.078 8.375 1 97.44 128 VAL B C 1
ATOM 6676 O O . VAL B 1 128 ? -12.859 -19.125 8.586 1 97.44 128 VAL B O 1
ATOM 6679 N N . LEU B 1 129 ? -14.734 -20.047 7.754 1 97.88 129 LEU B N 1
ATOM 6680 C CA . LEU B 1 129 ? -14.047 -21.25 7.277 1 97.88 129 LEU B CA 1
ATOM 6681 C C . LEU B 1 129 ? -13.031 -20.906 6.195 1 97.88 129 LEU B C 1
ATOM 6683 O O . LEU B 1 129 ? -11.938 -21.453 6.168 1 97.88 129 LEU B O 1
ATOM 6687 N N . CYS B 1 130 ? -13.383 -20.031 5.332 1 98.12 130 CYS B N 1
ATOM 6688 C CA . CYS B 1 130 ? -12.469 -19.594 4.277 1 98.12 130 CYS B CA 1
ATOM 6689 C C . CYS B 1 130 ? -11.219 -18.953 4.867 1 98.12 130 CYS B C 1
ATOM 6691 O O . CYS B 1 130 ? -10.102 -19.266 4.453 1 98.12 1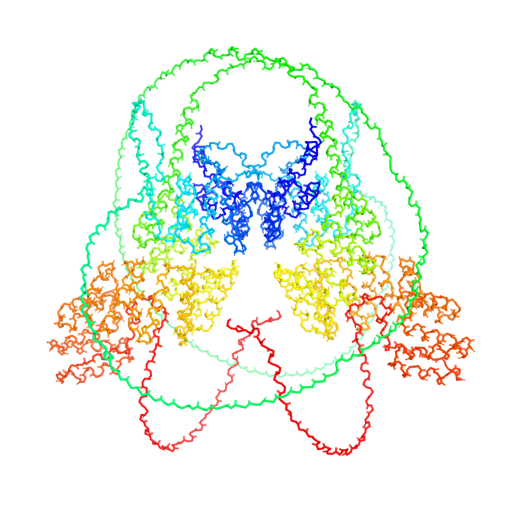30 CYS B O 1
ATOM 6693 N N . LEU B 1 131 ? -11.461 -18.078 5.828 1 98.25 131 LEU B N 1
ATOM 6694 C CA . LEU B 1 131 ? -10.328 -17.422 6.469 1 98.25 131 LEU B CA 1
ATOM 6695 C C . LEU B 1 131 ? -9.469 -18.422 7.238 1 98.25 131 LEU B C 1
ATOM 6697 O O . LEU B 1 131 ? -8.242 -18.312 7.242 1 98.25 131 LEU B O 1
ATOM 6701 N N . LEU B 1 132 ? -10.117 -19.391 7.902 1 98.31 132 LEU B N 1
ATOM 6702 C CA . LEU B 1 132 ? -9.398 -20.438 8.609 1 98.31 132 LEU B CA 1
ATOM 6703 C C . LEU B 1 132 ? -8.516 -21.234 7.652 1 98.31 132 LEU B C 1
ATOM 6705 O O . LEU B 1 132 ? -7.359 -21.531 7.969 1 98.31 132 LEU B O 1
ATOM 6709 N N . GLY B 1 133 ? -9.07 -21.578 6.508 1 98.25 133 GLY B N 1
ATOM 6710 C CA . GLY B 1 133 ? -8.281 -22.281 5.504 1 98.25 133 GLY B CA 1
ATOM 6711 C C . GLY B 1 133 ? -7.059 -21.5 5.055 1 98.25 133 GLY B C 1
ATOM 6712 O O . GLY B 1 133 ? -5.961 -22.047 4.965 1 98.25 133 GLY B O 1
ATOM 6713 N N . THR B 1 134 ? -7.227 -20.219 4.82 1 97.94 134 THR B N 1
ATOM 6714 C CA . THR B 1 134 ? -6.137 -19.359 4.359 1 97.94 134 THR B CA 1
ATOM 6715 C C . THR B 1 134 ? -5.074 -19.203 5.441 1 97.94 134 THR B C 1
ATOM 6717 O O . THR B 1 134 ? -3.877 -19.188 5.145 1 97.94 134 THR B O 1
ATOM 6720 N N . LEU B 1 135 ? -5.527 -19.094 6.684 1 98.19 135 LEU B N 1
ATOM 6721 C CA . LEU B 1 135 ? -4.598 -18.984 7.801 1 98.19 135 LEU B CA 1
ATOM 6722 C C . LEU B 1 135 ? -3.781 -20.266 7.945 1 98.19 135 LEU B C 1
ATOM 6724 O O . LEU B 1 135 ? -2.566 -20.219 8.148 1 98.19 135 LEU B O 1
ATOM 6728 N N . CYS B 1 136 ? -4.398 -21.375 7.77 1 97.5 136 CYS B N 1
ATOM 6729 C CA . CYS B 1 136 ? -3.703 -22.656 7.855 1 97.5 136 CYS B CA 1
ATOM 6730 C C . CYS B 1 136 ? -2.723 -22.828 6.703 1 97.5 136 CYS B C 1
ATOM 6732 O O . CYS B 1 136 ? -1.623 -23.359 6.887 1 97.5 136 CYS B O 1
ATOM 6734 N N . LYS B 1 137 ? -3.139 -22.438 5.559 1 95.19 137 LYS B N 1
ATOM 6735 C CA . LYS B 1 137 ? -2.248 -22.484 4.402 1 95.19 137 LYS B CA 1
ATOM 6736 C C . LYS B 1 137 ? -0.993 -21.656 4.641 1 95.19 137 LYS B C 1
ATOM 6738 O O . LYS B 1 137 ? 0.12 -22.094 4.352 1 95.19 137 LYS B O 1
ATOM 6743 N N . ASN B 1 138 ? -1.194 -20.453 5.219 1 93.81 138 ASN B N 1
ATOM 6744 C CA . ASN B 1 138 ? -0.072 -19.562 5.512 1 93.81 138 ASN B CA 1
ATOM 6745 C C . ASN B 1 138 ? 0.812 -20.125 6.621 1 93.81 138 ASN B C 1
ATOM 6747 O O . ASN B 1 138 ? 2.008 -19.844 6.672 1 93.81 138 ASN B O 1
ATOM 6751 N N . ALA B 1 139 ? 0.195 -20.938 7.512 1 93.81 139 ALA B N 1
ATOM 6752 C CA . ALA B 1 139 ? 0.935 -21.562 8.602 1 93.81 139 ALA B CA 1
ATOM 6753 C C . ALA B 1 139 ? 1.603 -22.859 8.133 1 93.81 139 ALA B C 1
ATOM 6755 O O . ALA B 1 139 ? 2.121 -23.625 8.953 1 93.81 139 ALA B O 1
ATOM 6756 N N . ARG B 1 140 ? 1.498 -23.203 6.855 1 91.19 140 ARG B N 1
ATOM 6757 C CA . ARG B 1 140 ? 2.133 -24.375 6.242 1 91.19 140 ARG B CA 1
ATOM 6758 C C . ARG B 1 140 ? 1.525 -25.672 6.766 1 91.19 140 ARG B C 1
ATOM 6760 O O . ARG B 1 140 ? 2.25 -26.609 7.105 1 91.19 140 ARG B O 1
ATOM 6767 N N . ARG B 1 141 ? 0.308 -25.562 6.938 1 94.44 141 ARG B N 1
ATOM 6768 C CA . ARG B 1 141 ? -0.485 -26.75 7.262 1 94.44 141 ARG B CA 1
ATOM 6769 C C . ARG B 1 141 ? -1.501 -27.047 6.164 1 94.44 141 ARG B C 1
ATOM 6771 O O . ARG B 1 141 ? -2.703 -26.859 6.355 1 94.44 141 ARG B O 1
ATOM 6778 N N . PRO B 1 142 ? -1.056 -27.609 5.078 1 93.56 142 PRO B N 1
ATOM 6779 C CA . PRO B 1 142 ? -1.904 -27.734 3.889 1 93.56 142 PRO B CA 1
ATOM 6780 C C . PRO B 1 142 ? -3.07 -28.703 4.102 1 93.56 142 PRO B C 1
ATOM 6782 O O . PRO B 1 142 ? -4.16 -28.484 3.559 1 93.56 142 PRO B O 1
ATOM 6785 N N . ASP B 1 143 ? -2.934 -29.719 4.887 1 95.44 143 ASP B N 1
ATOM 6786 C CA . ASP B 1 143 ? -4.008 -30.688 5.082 1 95.44 143 ASP B CA 1
ATOM 6787 C C . ASP B 1 143 ? -5.164 -30.078 5.863 1 95.44 143 ASP B C 1
ATOM 6789 O O . ASP B 1 143 ? -6.332 -30.266 5.512 1 95.44 143 ASP B O 1
ATOM 6793 N N . GLU B 1 144 ? -4.809 -29.375 6.906 1 96.38 144 GLU B N 1
ATOM 6794 C CA . GLU B 1 144 ? -5.844 -28.672 7.656 1 96.38 144 GLU B CA 1
ATOM 6795 C C . GLU B 1 144 ? -6.527 -27.625 6.797 1 96.38 144 GLU B C 1
ATOM 6797 O O . GLU B 1 144 ? -7.746 -27.438 6.871 1 96.38 144 GLU B O 1
ATOM 6802 N N . ALA B 1 145 ? -5.723 -26.922 6.078 1 97.44 145 ALA B N 1
ATOM 6803 C CA . ALA B 1 145 ? -6.27 -25.891 5.184 1 97.44 145 ALA B CA 1
ATOM 6804 C C . ALA B 1 145 ? -7.293 -26.5 4.223 1 97.44 145 ALA B C 1
ATOM 6806 O O . ALA B 1 145 ? -8.383 -25.953 4.039 1 97.44 145 ALA B O 1
ATOM 6807 N N . ALA B 1 146 ? -6.973 -27.625 3.645 1 97.44 146 ALA B N 1
ATOM 6808 C CA . ALA B 1 146 ? -7.848 -28.312 2.688 1 97.44 146 ALA B CA 1
ATOM 6809 C C . ALA B 1 146 ? -9.172 -28.703 3.338 1 97.44 146 ALA B C 1
ATOM 6811 O O . ALA B 1 146 ? -10.234 -28.562 2.727 1 97.44 146 ALA B O 1
ATOM 6812 N N . GLN B 1 147 ? -9.102 -29.141 4.57 1 97.44 147 GLN B N 1
ATOM 6813 C CA . GLN B 1 147 ? -10.312 -29.531 5.285 1 97.44 147 GLN B CA 1
ATOM 6814 C C . GLN B 1 147 ? -11.25 -28.344 5.48 1 97.44 147 GLN B C 1
ATOM 6816 O O . GLN B 1 147 ? -12.453 -28.453 5.266 1 97.44 147 GLN B O 1
ATOM 6821 N N . TYR B 1 148 ? -10.672 -27.25 5.875 1 97.94 148 TYR B N 1
ATOM 6822 C CA . TYR B 1 148 ? -11.492 -26.062 6.078 1 97.94 148 TYR B CA 1
ATOM 6823 C C . TYR B 1 148 ? -12.062 -25.562 4.754 1 97.94 148 TYR B C 1
ATOM 6825 O O . TYR B 1 148 ? -13.211 -25.109 4.695 1 97.94 148 TYR B O 1
ATOM 6833 N N . TYR B 1 149 ? -11.281 -25.594 3.682 1 97.81 149 TYR B N 1
ATOM 6834 C CA . TYR B 1 149 ? -11.773 -25.172 2.377 1 97.81 149 TYR B CA 1
ATOM 6835 C C . TYR B 1 149 ? -12.906 -26.062 1.902 1 97.81 149 TYR B C 1
ATOM 6837 O O . TYR B 1 149 ? -13.906 -25.578 1.366 1 97.81 149 TYR B O 1
ATOM 6845 N N . VAL B 1 150 ? -12.75 -27.375 2.102 1 97.44 150 VAL B N 1
ATOM 6846 C CA . VAL B 1 150 ? -13.789 -28.312 1.694 1 97.44 150 VAL B CA 1
ATOM 6847 C C . VAL B 1 150 ? -15.086 -28.016 2.447 1 97.44 150 VAL B C 1
ATOM 6849 O O . VAL B 1 150 ? -16.156 -27.953 1.847 1 97.44 150 VAL B O 1
ATOM 6852 N N . GLN B 1 151 ? -14.961 -27.812 3.746 1 96.25 151 GLN B N 1
ATOM 6853 C CA . GLN B 1 151 ? -16.125 -27.469 4.551 1 96.25 151 GLN B CA 1
ATOM 6854 C C . GLN B 1 151 ? -16.734 -26.141 4.094 1 96.25 151 GLN B C 1
ATOM 6856 O O . GLN B 1 151 ? -17.969 -26 4.059 1 96.25 151 GLN B O 1
ATOM 6861 N N . CYS B 1 152 ? -15.914 -25.203 3.777 1 96.75 152 CYS B N 1
ATOM 6862 C CA . CYS B 1 152 ? -16.359 -23.891 3.318 1 96.75 152 CYS B CA 1
ATOM 6863 C C . CYS B 1 152 ? -17.188 -24.016 2.043 1 96.75 152 CYS B C 1
ATOM 6865 O O . CYS B 1 152 ? -18.297 -23.484 1.967 1 96.75 152 CYS B O 1
ATOM 6867 N N . ILE B 1 153 ? -16.703 -24.766 1.097 1 95.69 153 ILE B N 1
ATOM 6868 C CA . ILE B 1 153 ? -17.344 -24.906 -0.204 1 95.69 153 ILE B CA 1
ATOM 6869 C C . ILE B 1 153 ? -18.656 -25.672 -0.049 1 95.69 153 ILE B C 1
ATOM 6871 O O . ILE B 1 153 ? -19.656 -25.359 -0.71 1 95.69 153 ILE B O 1
ATOM 6875 N N . LYS B 1 154 ? -18.641 -26.641 0.816 1 93.12 154 LYS B N 1
ATOM 6876 C CA . LYS B 1 154 ? -19.844 -27.406 1.059 1 93.12 154 LYS B CA 1
ATOM 6877 C C . LYS B 1 154 ? -20.922 -26.547 1.718 1 93.12 154 LYS B C 1
ATOM 6879 O O . LYS B 1 154 ? -22.125 -26.719 1.441 1 93.12 154 LYS B O 1
ATOM 6884 N N . THR B 1 155 ? -20.469 -25.641 2.576 1 92.69 155 THR B N 1
ATOM 6885 C CA . THR B 1 155 ? -21.391 -24.75 3.27 1 92.69 155 THR B CA 1
ATOM 6886 C C . THR B 1 155 ? -21.953 -23.703 2.316 1 92.69 155 THR B C 1
ATOM 6888 O O . THR B 1 155 ? -23.141 -23.359 2.377 1 92.69 155 THR B O 1
ATOM 6891 N N . ASN B 1 156 ? -21.141 -23.188 1.443 1 93.06 156 ASN B N 1
ATOM 6892 C CA . ASN B 1 156 ? -21.516 -22.156 0.479 1 93.06 156 ASN B CA 1
ATOM 6893 C C . ASN B 1 156 ? -20.75 -22.328 -0.837 1 93.06 156 ASN B C 1
ATOM 6895 O O . ASN B 1 156 ? -19.594 -21.938 -0.943 1 93.06 156 ASN B O 1
ATOM 6899 N N . PRO B 1 157 ? -21.406 -22.75 -1.835 1 92.12 157 PRO B N 1
ATOM 6900 C CA . PRO B 1 157 ? -20.734 -23.031 -3.107 1 92.12 157 PRO B CA 1
ATOM 6901 C C . PRO B 1 157 ? -20.266 -21.766 -3.818 1 92.12 157 PRO B C 1
ATOM 6903 O O . PRO B 1 157 ? -19.531 -21.844 -4.801 1 92.12 157 PRO B O 1
ATOM 6906 N N . PHE B 1 158 ? -20.578 -20.562 -3.316 1 93.12 158 PHE B N 1
ATOM 6907 C CA . PHE B 1 158 ? -20.203 -19.312 -3.951 1 93.12 158 PHE B CA 1
ATOM 6908 C C . PHE B 1 158 ? -18.828 -18.859 -3.473 1 93.12 158 PHE B C 1
ATOM 6910 O O . PHE B 1 158 ? -18.297 -17.859 -3.957 1 93.12 158 PHE B O 1
ATOM 6917 N N . MET B 1 159 ? -18.25 -19.656 -2.572 1 96.06 159 MET B N 1
ATOM 6918 C CA . MET B 1 159 ? -16.938 -19.312 -2.049 1 96.06 159 MET B CA 1
ATOM 6919 C C . MET B 1 159 ? -15.828 -19.781 -2.992 1 96.06 159 MET B C 1
ATOM 6921 O O . MET B 1 159 ? -15.078 -20.703 -2.666 1 96.06 159 MET B O 1
ATOM 6925 N N . TRP B 1 160 ? -15.656 -19.047 -4.055 1 96.62 160 TRP B N 1
ATOM 6926 C CA . TRP B 1 160 ? -14.719 -19.375 -5.125 1 96.62 160 TRP B CA 1
ATOM 6927 C C . TRP B 1 160 ? -13.281 -19.328 -4.617 1 96.62 160 TRP B C 1
ATOM 6929 O O . TRP B 1 160 ? -12.445 -20.141 -5.027 1 96.62 160 TRP B O 1
ATOM 6939 N N . GLU B 1 161 ? -12.992 -18.359 -3.77 1 97.56 161 GLU B N 1
ATOM 6940 C CA . GLU B 1 161 ? -11.633 -18.234 -3.246 1 97.56 161 GLU B CA 1
ATOM 6941 C C . GLU B 1 161 ? -11.18 -19.516 -2.564 1 97.56 161 GLU B C 1
ATOM 6943 O O . GLU B 1 161 ? -10.031 -19.938 -2.729 1 97.56 161 GLU B O 1
ATOM 6948 N N . ALA B 1 162 ? -12.055 -20.094 -1.8 1 97.81 162 ALA B N 1
ATOM 6949 C CA . ALA B 1 162 ? -11.742 -21.359 -1.151 1 97.81 162 ALA B CA 1
ATOM 6950 C C . ALA B 1 162 ? -11.516 -22.469 -2.184 1 97.81 162 ALA B C 1
ATOM 6952 O O . ALA B 1 162 ? -10.594 -23.281 -2.045 1 97.81 162 ALA B O 1
ATOM 6953 N N . PHE B 1 163 ? -12.367 -22.484 -3.184 1 97.19 163 PHE B N 1
ATOM 6954 C CA . PHE B 1 163 ? -12.258 -23.484 -4.242 1 97.19 163 PHE B CA 1
ATOM 6955 C C . PHE B 1 163 ? -10.938 -23.328 -4.992 1 97.19 163 PHE B C 1
ATOM 6957 O O . PHE B 1 163 ? -10.25 -24.328 -5.258 1 97.19 163 PHE B O 1
ATOM 6964 N N . GLU B 1 164 ? -10.586 -22.109 -5.336 1 97 164 GLU B N 1
ATOM 6965 C CA . GLU B 1 164 ? -9.344 -21.828 -6.039 1 97 164 GLU B CA 1
ATOM 6966 C C . GLU B 1 164 ? -8.133 -22.297 -5.23 1 97 164 GLU B C 1
ATOM 6968 O O . GLU B 1 164 ? -7.215 -22.906 -5.777 1 97 164 GLU B O 1
ATOM 6973 N N . ASN B 1 165 ? -8.156 -21.984 -3.959 1 96.62 165 ASN B N 1
ATOM 6974 C CA . ASN B 1 165 ? -7.047 -22.375 -3.1 1 96.62 165 ASN B CA 1
ATOM 6975 C C . ASN B 1 165 ? -6.938 -23.891 -2.99 1 96.62 165 ASN B C 1
ATOM 6977 O O . ASN B 1 165 ? -5.832 -24.453 -2.996 1 96.62 165 ASN B O 1
ATOM 6981 N N . LEU B 1 166 ? -8.031 -24.5 -2.93 1 96.69 166 LEU B N 1
ATOM 6982 C CA . LEU B 1 166 ? -8.055 -25.953 -2.857 1 96.69 166 LEU B CA 1
ATOM 6983 C C . LEU B 1 166 ? -7.449 -26.562 -4.117 1 96.69 166 LEU B C 1
ATOM 6985 O O . LEU B 1 166 ? -6.672 -27.516 -4.035 1 96.69 166 LEU B O 1
ATOM 6989 N N . CYS B 1 167 ? -7.816 -26.031 -5.273 1 96.44 167 CYS B N 1
ATOM 6990 C CA . CYS B 1 167 ? -7.297 -26.516 -6.547 1 96.44 167 CYS B CA 1
ATOM 6991 C C . CYS B 1 167 ? -5.793 -26.281 -6.645 1 96.44 167 CYS B C 1
ATOM 6993 O O . CYS B 1 167 ? -5.055 -27.172 -7.082 1 96.44 167 CYS B O 1
ATOM 6995 N N . GLN B 1 168 ? -5.375 -25.141 -6.227 1 94.25 168 GLN B N 1
ATOM 6996 C CA . GLN B 1 168 ? -3.959 -24.797 -6.312 1 94.25 168 GLN B CA 1
ATOM 6997 C C . GLN B 1 168 ? -3.117 -25.703 -5.418 1 94.25 168 GLN B C 1
ATOM 6999 O O . GLN B 1 168 ? -1.946 -25.969 -5.711 1 94.25 168 GLN B O 1
ATOM 7004 N N . MET B 1 169 ? -3.734 -26.234 -4.402 1 94.12 169 MET B N 1
ATOM 7005 C CA . MET B 1 169 ? -3.039 -27.125 -3.492 1 94.12 169 MET B CA 1
ATOM 7006 C C . MET B 1 169 ? -3.07 -28.562 -4.016 1 94.12 169 MET B C 1
ATOM 7008 O O . MET B 1 169 ? -2.482 -29.469 -3.412 1 94.12 169 MET B O 1
ATOM 7012 N N . GLY B 1 170 ? -3.742 -28.797 -5.145 1 91.44 170 GLY B N 1
ATOM 7013 C CA . GLY B 1 170 ? -3.801 -30.109 -5.754 1 91.44 170 GLY B CA 1
ATOM 7014 C C . GLY B 1 170 ? -4.777 -31.047 -5.066 1 91.44 170 GLY B C 1
ATOM 7015 O O . GLY B 1 170 ? -4.664 -32.25 -5.188 1 91.44 170 GLY B O 1
ATOM 7016 N N . LYS B 1 171 ? -5.68 -30.469 -4.348 1 92.19 171 LYS B N 1
ATOM 7017 C CA . LYS B 1 171 ? -6.578 -31.297 -3.551 1 92.19 171 LYS B CA 1
ATOM 7018 C C . LYS B 1 171 ? -8.023 -31.141 -4.012 1 92.19 171 LYS B C 1
ATOM 7020 O O . LYS B 1 171 ? -8.953 -31.328 -3.227 1 92.19 171 LYS B O 1
ATOM 7025 N N . SER B 1 172 ? -8.188 -30.766 -5.223 1 89.75 172 SER B N 1
ATOM 7026 C CA . SER B 1 172 ? -9.531 -30.578 -5.762 1 89.75 172 SER B CA 1
ATOM 7027 C C . SER B 1 172 ? -10.273 -31.906 -5.887 1 89.75 172 SER B C 1
ATOM 7029 O O . SER B 1 172 ? -11.5 -31.922 -5.969 1 89.75 172 SER B O 1
ATOM 7031 N N . THR B 1 173 ? -9.562 -32.969 -5.938 1 87.25 173 THR B N 1
ATOM 7032 C CA . THR B 1 173 ? -10.156 -34.312 -6.086 1 87.25 173 THR B CA 1
ATOM 7033 C C . THR B 1 173 ? -10.961 -34.688 -4.844 1 87.25 173 THR B C 1
ATOM 7035 O O . THR B 1 173 ? -11.766 -35.625 -4.875 1 87.25 173 THR B O 1
ATOM 7038 N N . GLN B 1 174 ? -10.781 -33.938 -3.822 1 86.06 174 GLN B N 1
ATOM 7039 C CA . GLN B 1 174 ? -11.508 -34.156 -2.582 1 86.06 174 GLN B CA 1
ATOM 7040 C C . GLN B 1 174 ? -12.953 -33.719 -2.689 1 86.06 174 GLN B C 1
ATOM 7042 O O . GLN B 1 174 ? -13.781 -34.031 -1.841 1 86.06 174 GLN B O 1
ATOM 7047 N N . LEU B 1 175 ? -13.188 -32.969 -3.752 1 91.31 175 LEU B N 1
ATOM 7048 C CA . LEU B 1 175 ? -14.531 -32.438 -3.932 1 91.31 175 LEU B CA 1
ATOM 7049 C C . LEU B 1 175 ? -15.195 -33 -5.176 1 91.31 175 LEU B C 1
ATOM 7051 O O . LEU B 1 175 ? -14.539 -33.188 -6.207 1 91.31 175 LEU B O 1
ATOM 7055 N N . ASP B 1 176 ? -16.406 -33.375 -4.996 1 92 176 ASP B N 1
ATOM 7056 C CA . ASP B 1 176 ? -17.234 -33.688 -6.168 1 92 176 ASP B CA 1
ATOM 7057 C C . ASP B 1 176 ? -17.891 -32.406 -6.715 1 92 176 ASP B C 1
ATOM 7059 O O . ASP B 1 176 ? -18.953 -32 -6.23 1 92 176 ASP B O 1
ATOM 7063 N N . ILE B 1 177 ? -17.328 -31.875 -7.727 1 92.81 177 ILE B N 1
ATOM 7064 C CA . ILE B 1 177 ? -17.734 -30.578 -8.266 1 92.81 177 ILE B CA 1
ATOM 7065 C C . ILE B 1 177 ? -19.188 -30.656 -8.727 1 92.81 177 ILE B C 1
ATOM 7067 O O . ILE B 1 177 ? -19.938 -29.688 -8.555 1 92.81 177 ILE B O 1
ATOM 7071 N N . ASP B 1 178 ? -19.641 -31.766 -9.258 1 90.44 178 ASP B N 1
ATOM 7072 C CA . ASP B 1 178 ? -21.016 -31.906 -9.742 1 90.44 178 ASP B CA 1
ATOM 7073 C C . ASP B 1 178 ? -22 -31.922 -8.578 1 90.44 178 ASP B C 1
ATOM 7075 O O . ASP B 1 178 ? -23.094 -31.359 -8.68 1 90.44 178 ASP B O 1
ATOM 7079 N N . GLU B 1 179 ? -21.594 -32.438 -7.5 1 89.44 179 GLU B N 1
ATOM 7080 C CA . GLU B 1 179 ? -22.453 -32.531 -6.332 1 89.44 179 GLU B CA 1
ATOM 7081 C C . GLU B 1 179 ? -22.594 -31.172 -5.633 1 89.44 179 GLU B C 1
ATOM 7083 O O . GLU B 1 179 ? -23.672 -30.812 -5.156 1 89.44 179 GLU B O 1
ATOM 7088 N N . ILE B 1 180 ? -21.562 -30.438 -5.555 1 89.06 180 ILE B N 1
ATOM 7089 C CA . ILE B 1 180 ? -21.516 -29.172 -4.816 1 89.06 180 ILE B CA 1
ATOM 7090 C C . ILE B 1 180 ? -22.391 -28.141 -5.504 1 89.06 180 ILE B C 1
ATOM 7092 O O . ILE B 1 180 ? -23.109 -27.391 -4.84 1 89.06 180 ILE B O 1
ATOM 7096 N N . PHE B 1 181 ? -22.406 -28.172 -6.816 1 85.5 181 PHE B N 1
ATOM 7097 C CA . PHE B 1 181 ? -23.094 -27.109 -7.543 1 85.5 181 PHE B CA 1
ATOM 7098 C C . PHE B 1 181 ? -24.469 -27.578 -8.016 1 85.5 181 PHE B C 1
ATOM 7100 O O . PHE B 1 181 ? -25.141 -26.875 -8.758 1 85.5 181 PHE B O 1
ATOM 7107 N N . GLN B 1 182 ? -24.938 -28.797 -7.598 1 78.06 182 GLN B N 1
ATOM 7108 C CA . GLN B 1 182 ? -26.297 -29.25 -7.906 1 78.06 182 GLN B CA 1
ATOM 7109 C C . GLN B 1 182 ? -27.312 -28.641 -6.945 1 78.06 182 GLN B C 1
ATOM 7111 O O . GLN B 1 182 ? -27.062 -28.547 -5.742 1 78.06 182 GLN B O 1
ATOM 7116 N N . PRO B 1 183 ? -28.328 -27.953 -7.633 1 62.94 183 PRO B N 1
ATOM 7117 C CA . PRO B 1 183 ? -29.344 -27.406 -6.73 1 62.94 183 PRO B CA 1
ATOM 7118 C C . PRO B 1 183 ? -29.938 -28.469 -5.812 1 62.94 183 PRO B C 1
ATOM 7120 O O . PRO B 1 183 ? -30.172 -29.609 -6.246 1 62.94 183 PRO B O 1
ATOM 7123 N N . LYS B 1 184 ? -29.781 -28.5 -4.59 1 53.81 184 LYS B N 1
ATOM 7124 C CA . LYS B 1 184 ? -30.438 -29.422 -3.664 1 53.81 184 LYS B CA 1
ATOM 7125 C C . LYS B 1 184 ? -31.953 -29.422 -3.873 1 53.81 184 LYS B C 1
ATOM 7127 O O . LYS B 1 184 ? -32.625 -28.406 -3.676 1 53.81 184 LYS B O 1
ATOM 7132 N N . THR B 1 185 ? -32.594 -30 -4.953 1 45.16 185 THR B N 1
ATOM 7133 C CA . THR B 1 185 ? -34.031 -30.25 -4.984 1 45.16 185 THR B CA 1
ATOM 7134 C C . THR B 1 185 ? -34.5 -30.766 -3.635 1 45.16 185 THR B C 1
ATOM 7136 O O . THR B 1 185 ? -33.938 -31.688 -3.064 1 45.16 185 THR B O 1
ATOM 7139 N N . GLU B 1 186 ? -35.312 -30.062 -2.98 1 40.25 186 GLU B N 1
ATOM 7140 C CA . GLU B 1 186 ? -36.094 -30.594 -1.867 1 40.25 186 GLU B CA 1
ATOM 7141 C C . GLU B 1 186 ? -36.812 -31.875 -2.266 1 40.25 186 GLU B C 1
ATOM 7143 O O . GLU B 1 186 ? -37.688 -31.859 -3.129 1 40.25 186 GLU B O 1
ATOM 7148 N N . LYS B 1 187 ? -36.438 -33.125 -2.379 1 36.88 187 LYS B N 1
ATOM 7149 C CA . LYS B 1 187 ? -37.344 -34.25 -2.254 1 36.88 187 LYS B CA 1
ATOM 7150 C C . LYS B 1 187 ? -38.344 -34.031 -1.105 1 36.88 187 LYS B C 1
ATOM 7152 O O . LYS B 1 187 ? -37.938 -33.844 0.042 1 36.88 187 LYS B O 1
ATOM 7157 N N . PHE B 1 188 ? -39.656 -33.594 -1.433 1 32.75 188 PHE B N 1
ATOM 7158 C CA . PHE B 1 188 ? -40.812 -33.875 -0.594 1 32.75 188 PHE B CA 1
ATOM 7159 C C . PHE B 1 188 ? -40.875 -35.344 -0.194 1 32.75 188 PHE B C 1
ATOM 7161 O O . PHE B 1 188 ? -41.375 -36.188 -0.948 1 32.75 188 PHE B O 1
ATOM 7168 N N . THR B 1 189 ? -40.031 -36.188 0.132 1 31.02 189 THR B N 1
ATOM 7169 C CA . THR B 1 189 ? -40.344 -37.469 0.755 1 31.02 189 THR B CA 1
ATOM 7170 C C . THR B 1 189 ? -41.281 -37.312 1.931 1 31.02 189 THR B C 1
ATOM 7172 O O . THR B 1 189 ? -40.969 -36.594 2.895 1 31.02 189 THR B O 1
ATOM 7175 N N . ASN B 1 190 ? -42.812 -37.406 1.804 1 27.81 190 ASN B N 1
ATOM 7176 C CA . ASN B 1 190 ? -43.812 -37.844 2.748 1 27.81 190 ASN B CA 1
ATOM 7177 C C . ASN B 1 190 ? -43.312 -39 3.609 1 27.81 190 ASN B C 1
ATOM 7179 O O . ASN B 1 190 ? -44.094 -39.562 4.383 1 27.81 190 ASN B O 1
ATOM 7183 N N . ASN B 1 191 ? -42.875 -40.156 3 1 26.72 191 ASN B N 1
ATOM 7184 C CA . ASN B 1 191 ? -42.688 -41.312 3.871 1 26.72 191 ASN B CA 1
ATOM 7185 C C . ASN B 1 191 ? -41.906 -40.969 5.129 1 26.72 191 ASN B C 1
ATOM 7187 O O . ASN B 1 191 ? -40.719 -40.594 5.051 1 26.72 191 ASN B O 1
ATOM 7191 N N . ARG B 1 192 ? -42.656 -40.406 6.223 1 25.67 192 ARG B N 1
ATOM 7192 C CA . ARG B 1 192 ? -42.281 -40.375 7.637 1 25.67 192 ARG B CA 1
ATOM 7193 C C . ARG B 1 192 ? -41.719 -41.719 8.078 1 25.67 192 ARG B C 1
ATOM 7195 O O . ARG B 1 192 ? -41.656 -42.031 9.273 1 25.67 192 ARG B O 1
ATOM 7202 N N . SER B 1 193 ? -41.812 -42.812 7.309 1 23.52 193 SER B N 1
ATOM 7203 C CA . SER B 1 193 ? -41.5 -43.906 8.242 1 23.52 193 SER B CA 1
ATOM 7204 C C . SER B 1 193 ? -40.312 -43.562 9.125 1 23.52 193 SER B C 1
ATOM 7206 O O . SER B 1 193 ? -39.312 -43 8.648 1 23.52 193 SER B O 1
ATOM 7208 N N . PRO B 1 194 ? -40.719 -43.406 10.523 1 24.77 194 PRO B N 1
ATOM 7209 C CA . PRO B 1 194 ? -39.75 -43.219 11.609 1 24.77 194 PRO B CA 1
ATOM 7210 C C . PRO B 1 194 ? -38.5 -44.094 11.445 1 24.77 194 PRO B C 1
ATOM 7212 O O . PRO B 1 194 ? -38.594 -45.312 11.562 1 24.77 194 PRO B O 1
ATOM 7215 N N . CYS B 1 195 ? -38.125 -44.25 10.234 1 20.12 195 CYS B N 1
ATOM 7216 C CA . CYS B 1 195 ? -37.031 -45.188 10.219 1 20.12 195 CYS B CA 1
ATOM 7217 C C . CYS B 1 195 ? -36.125 -45.031 11.43 1 20.12 195 CYS B C 1
ATOM 7219 O O . CYS B 1 195 ? -35.625 -43.906 11.672 1 20.12 195 CYS B O 1
ATOM 7221 N N . SER B 1 196 ? -36.5 -45.781 12.555 1 21.36 196 SER B N 1
ATOM 7222 C CA . SER B 1 196 ? -35.719 -46.188 13.703 1 21.36 196 SER B CA 1
ATOM 7223 C C . SER B 1 196 ? -34.25 -46.406 13.312 1 21.36 196 SER B C 1
ATOM 7225 O O . SER B 1 196 ? -33.719 -47.5 13.438 1 21.36 196 SER B O 1
ATOM 7227 N N . ASP B 1 197 ? -34.031 -45.906 12.18 1 19.17 197 ASP B N 1
ATOM 7228 C CA . ASP B 1 197 ? -32.688 -46.344 11.859 1 19.17 197 ASP B CA 1
ATOM 7229 C C . ASP B 1 197 ? -31.766 -46.219 13.07 1 19.17 197 ASP B C 1
ATOM 7231 O O . ASP B 1 197 ? -31.875 -45.25 13.836 1 19.17 197 ASP B O 1
ATOM 7235 N N . LYS B 1 198 ? -31.344 -47.344 13.391 1 22.05 198 LYS B N 1
ATOM 7236 C CA . LYS B 1 198 ? -30.312 -47.781 14.336 1 22.05 198 LYS B CA 1
ATOM 7237 C C . LYS B 1 198 ? -29.219 -46.719 14.445 1 22.05 198 LYS B C 1
ATOM 7239 O O . LYS B 1 198 ? -28.812 -46.125 13.445 1 22.05 198 LYS B O 1
ATOM 7244 N N . LEU B 1 199 ? -29.375 -46.031 15.539 1 18.56 199 LEU B N 1
ATOM 7245 C CA . LEU B 1 199 ? -28.312 -45.312 16.25 1 18.56 199 LEU B CA 1
ATOM 7246 C C . LEU B 1 199 ? -26.969 -45.969 16 1 18.56 199 LEU B C 1
ATOM 7248 O O . LEU B 1 199 ? -26.766 -47.156 16.359 1 18.56 199 LEU B O 1
ATOM 7252 N N . TYR B 1 200 ? -26.578 -45.844 14.734 1 17.83 200 TYR B N 1
ATOM 7253 C CA . TYR B 1 200 ? -25.219 -46.344 14.555 1 17.83 200 TYR B CA 1
ATOM 7254 C C . TYR B 1 200 ? -24.406 -46.156 15.836 1 17.83 200 TYR B C 1
ATOM 7256 O O . TYR B 1 200 ? -24.406 -45.094 16.438 1 17.83 200 TYR B O 1
ATOM 7264 N N . ASN B 1 201 ? -24.438 -47.219 16.578 1 17.81 201 ASN B N 1
ATOM 7265 C CA . ASN B 1 201 ? -23.516 -47.531 17.656 1 17.81 201 ASN B CA 1
ATOM 7266 C C . ASN B 1 201 ? -22.156 -46.906 17.438 1 17.81 201 ASN B C 1
ATOM 7268 O O . ASN B 1 201 ? -21.562 -47.062 16.375 1 17.81 201 ASN B O 1
ATOM 7272 N N . SER B 1 202 ? -22.109 -45.656 17.766 1 18.86 202 SER B N 1
ATOM 7273 C CA . SER B 1 202 ? -20.844 -45.031 18.156 1 18.86 202 SER B CA 1
ATOM 7274 C C . SER B 1 202 ? -19.891 -46.062 18.766 1 18.86 202 SER B C 1
ATOM 7276 O O . SER B 1 202 ? -19.859 -46.25 19.984 1 18.86 202 SER B O 1
ATOM 7278 N N . GLN B 1 203 ? -20.031 -47.312 18.156 1 18.69 203 GLN B N 1
ATOM 7279 C CA . GLN B 1 203 ? -19.141 -48.281 18.797 1 18.69 203 GLN B CA 1
ATOM 7280 C C . GLN B 1 203 ? -17.781 -47.625 19.125 1 18.69 203 GLN B C 1
ATOM 7282 O O . GLN B 1 203 ? -17.203 -46.938 18.281 1 18.69 203 GLN B O 1
ATOM 7287 N N . VAL B 1 204 ? -17.703 -47.281 20.406 1 20.03 204 VAL B N 1
ATOM 7288 C CA . VAL B 1 204 ? -16.562 -47.125 21.297 1 20.03 204 VAL B CA 1
ATOM 7289 C C . VAL B 1 204 ? -15.391 -48 20.828 1 20.03 204 VAL B C 1
ATOM 7291 O O . VAL B 1 204 ? -15.516 -49.219 20.781 1 20.03 204 VAL B O 1
ATOM 7294 N N . PHE B 1 205 ? -14.727 -47.5 19.672 1 18.17 205 PHE B N 1
ATOM 7295 C CA . PHE B 1 205 ? -13.523 -48.219 19.312 1 18.17 205 PHE B CA 1
ATOM 7296 C C . PHE B 1 205 ? -12.844 -48.812 20.547 1 18.17 205 PHE B C 1
ATOM 7298 O O . PHE B 1 205 ? -12.148 -48.094 21.266 1 18.17 205 PHE B O 1
ATOM 7305 N N . MET B 1 206 ? -13.672 -49.406 21.375 1 17.42 206 MET B N 1
ATOM 7306 C CA . MET B 1 206 ? -13.062 -50.156 22.469 1 17.42 206 MET B CA 1
ATOM 7307 C C . MET B 1 206 ? -11.859 -50.969 21.969 1 17.42 206 MET B C 1
ATOM 7309 O O . MET B 1 206 ? -11.867 -51.469 20.828 1 17.42 206 MET B O 1
ATOM 7313 N N . SER B 1 207 ? -10.797 -50.562 22.625 1 18.42 207 SER B N 1
ATOM 7314 C CA . SER B 1 207 ? -9.555 -51.344 22.625 1 18.42 207 SER B CA 1
ATOM 7315 C C . SER B 1 207 ? -9.836 -52.844 22.672 1 18.42 207 SER B C 1
ATOM 7317 O O . SER B 1 207 ? -10.477 -53.344 23.594 1 18.42 207 SER B O 1
ATOM 7319 N N . LYS B 1 208 ? -10.258 -53.312 21.625 1 17.09 208 LYS B N 1
ATOM 7320 C CA . LYS B 1 208 ? -10.445 -54.75 21.766 1 17.09 208 LYS B CA 1
ATOM 7321 C C . LYS B 1 208 ? -9.281 -55.375 22.516 1 17.09 208 LYS B C 1
ATOM 7323 O O . LYS B 1 208 ? -8.117 -55.188 22.141 1 17.09 208 LYS B O 1
ATOM 7328 N N . PRO B 1 209 ? -9.609 -55.812 23.75 1 18.52 209 PRO B N 1
ATOM 7329 C CA . PRO B 1 209 ? -8.633 -56.562 24.531 1 18.52 209 PRO B CA 1
ATOM 7330 C C . PRO B 1 209 ? -8.148 -57.812 23.812 1 18.52 209 PRO B C 1
ATOM 7332 O O . PRO B 1 209 ? -8.852 -58.812 23.781 1 18.52 209 PRO B O 1
ATOM 7335 N N . THR B 1 210 ? -7.852 -57.688 22.547 1 16.53 210 THR B N 1
ATOM 7336 C CA . THR B 1 210 ? -7.754 -59.062 22.031 1 16.53 210 THR B CA 1
ATOM 7337 C C . THR B 1 210 ? -6.98 -59.938 23.016 1 16.53 210 THR B C 1
ATOM 7339 O O . THR B 1 210 ? -5.984 -59.5 23.594 1 16.53 210 THR B O 1
ATOM 7342 N N . HIS B 1 211 ? -7.551 -61.125 23.359 1 16.06 211 HIS B N 1
ATOM 7343 C CA . HIS B 1 211 ? -7.168 -62.188 24.281 1 16.06 211 HIS B CA 1
ATOM 7344 C C . HIS B 1 211 ? -5.77 -62.719 23.969 1 16.06 211 HIS B C 1
ATOM 7346 O O . HIS B 1 211 ? -4.969 -62.938 24.875 1 16.06 211 HIS B O 1
ATOM 7352 N N . ASN B 1 212 ? -5.516 -63.281 22.797 1 16.62 212 ASN B N 1
ATOM 7353 C CA . ASN B 1 212 ? -5.348 -64.688 23.047 1 16.62 212 ASN B CA 1
ATOM 7354 C C . ASN B 1 212 ? -4.121 -65 23.906 1 16.62 212 ASN B C 1
ATOM 7356 O O . ASN B 1 212 ? -3.285 -64.125 24.109 1 16.62 212 ASN B O 1
ATOM 7360 N N . GLY B 1 213 ? -3.678 -66.312 23.734 1 16.66 213 GLY B N 1
ATOM 7361 C CA . GLY B 1 213 ? -3.01 -67.438 24.312 1 16.66 213 GLY B CA 1
ATOM 7362 C C . GLY B 1 213 ? -1.52 -67.25 24.516 1 16.66 213 GLY B C 1
ATOM 7363 O O . GLY B 1 213 ? -0.953 -66.25 24.016 1 16.66 213 GLY B O 1
ATOM 7364 N N . ASP B 1 214 ? -0.941 -68.375 24.859 1 16.47 214 ASP B N 1
ATOM 7365 C CA . ASP B 1 214 ? 0.133 -68.75 25.766 1 16.47 214 ASP B CA 1
ATOM 7366 C C . ASP B 1 214 ? 1.502 -68.438 25.156 1 16.47 214 ASP B C 1
ATOM 7368 O O . ASP B 1 214 ? 2.398 -68 25.859 1 16.47 214 ASP B O 1
ATOM 7372 N N . LYS B 1 215 ? 1.798 -68.938 23.922 1 17.25 215 LYS B N 1
ATOM 7373 C CA . LYS B 1 215 ? 2.621 -70.125 24.062 1 17.25 215 LYS B CA 1
ATOM 7374 C C . LYS B 1 215 ? 4.082 -69.75 24.297 1 17.25 215 LYS B C 1
ATOM 7376 O O . LYS B 1 215 ? 4.492 -68.625 24.078 1 17.25 215 LYS B O 1
ATOM 7381 N N . ILE B 1 216 ? 4.961 -70.438 23.531 1 15.62 216 ILE B N 1
ATOM 7382 C CA . ILE B 1 216 ? 6.168 -71.125 23.969 1 15.62 216 ILE B CA 1
ATOM 7383 C C . ILE B 1 216 ? 7.312 -70.125 24.109 1 15.62 216 ILE B C 1
ATOM 7385 O O . ILE B 1 216 ? 7.938 -70 25.172 1 15.62 216 ILE B O 1
ATOM 7389 N N . THR B 1 217 ? 8.438 -70.25 23.328 1 16.14 217 THR B N 1
ATOM 7390 C CA . THR B 1 217 ? 9.516 -71.125 23.719 1 16.14 217 THR B CA 1
ATOM 7391 C C . THR B 1 217 ? 10.789 -70.375 24.031 1 16.14 217 THR B C 1
ATOM 7393 O O . THR B 1 217 ? 10.969 -69.25 23.562 1 16.14 217 THR B O 1
ATOM 7396 N N . PRO B 1 218 ? 11.789 -71 24.562 1 15.85 218 PRO B N 1
ATOM 7397 C CA . PRO B 1 218 ? 12.945 -70.875 25.453 1 15.85 218 PRO B CA 1
ATOM 7398 C C . PRO B 1 218 ? 14.148 -70.25 24.766 1 15.85 218 PRO B C 1
ATOM 7400 O O . PRO B 1 218 ? 14.961 -69.562 25.422 1 15.85 218 PRO B O 1
ATOM 7403 N N . ASP B 1 219 ? 14.406 -70.312 23.391 1 15.52 219 ASP B N 1
ATOM 7404 C CA . ASP B 1 219 ? 15.703 -71 23.391 1 15.52 219 ASP B CA 1
ATOM 7405 C C . ASP B 1 219 ? 16.812 -70.062 23.875 1 15.52 219 ASP B C 1
ATOM 7407 O O . ASP B 1 219 ? 16.672 -68.812 23.812 1 15.52 219 ASP B O 1
ATOM 7411 N N . PRO B 1 220 ? 18.047 -70.562 23.766 1 15.99 220 PRO B N 1
ATOM 7412 C CA . PRO B 1 220 ? 19.266 -70.688 24.594 1 15.99 220 PRO B CA 1
ATOM 7413 C C . PRO B 1 220 ? 20.172 -69.438 24.484 1 15.99 220 PRO B C 1
ATOM 7415 O O . PRO B 1 220 ? 19.875 -68.5 23.703 1 15.99 220 PRO B O 1
ATOM 7418 N N . THR B 1 221 ? 21.391 -69.75 23.969 1 15.35 221 THR B N 1
ATOM 7419 C CA . THR B 1 221 ? 22.656 -69.75 24.688 1 15.35 221 THR B CA 1
ATOM 7420 C C . THR B 1 221 ? 23.422 -68.438 24.406 1 15.35 221 THR B C 1
ATOM 7422 O O . THR B 1 221 ? 23.953 -67.812 25.328 1 15.35 221 THR B O 1
ATOM 7425 N N . ARG B 1 222 ? 23.953 -68.125 23.094 1 15.39 222 ARG B N 1
ATOM 7426 C CA . ARG B 1 222 ? 25.391 -68.312 23.047 1 15.39 222 ARG B CA 1
ATOM 7427 C C . ARG B 1 222 ? 26.109 -67 23.375 1 15.39 222 ARG B C 1
ATOM 7429 O O . ARG B 1 222 ? 25.797 -65.938 22.797 1 15.39 222 ARG B O 1
ATOM 7436 N N . ARG B 1 223 ? 27.062 -67 24.344 1 14.61 223 ARG B N 1
ATOM 7437 C CA . ARG B 1 223 ? 27.922 -66.188 25.188 1 14.61 223 ARG B CA 1
ATOM 7438 C C . ARG B 1 223 ? 28.844 -65.312 24.359 1 14.61 223 ARG B C 1
ATOM 7440 O O . ARG B 1 223 ? 29.25 -64.188 24.781 1 14.61 223 ARG B O 1
ATOM 7447 N N . THR B 1 224 ? 29.359 -65.625 23.172 1 14.67 224 THR B N 1
ATOM 7448 C CA . THR B 1 224 ? 30.797 -65.75 23.359 1 14.67 224 THR B CA 1
ATOM 7449 C C . THR B 1 224 ? 31.422 -64.375 23.469 1 14.67 224 THR B C 1
ATOM 7451 O O . THR B 1 224 ? 30.828 -63.375 23.047 1 14.67 224 THR B O 1
ATOM 7454 N N . ARG B 1 225 ? 32.781 -64.312 23.656 1 14.7 225 ARG B N 1
ATOM 7455 C CA . ARG B 1 225 ? 33.875 -63.688 24.422 1 14.7 225 ARG B CA 1
ATOM 7456 C C . ARG B 1 225 ? 34.312 -62.375 23.797 1 14.7 225 ARG B C 1
ATOM 7458 O O . ARG B 1 225 ? 34.438 -61.344 24.484 1 14.7 225 ARG B O 1
ATOM 7465 N N . PRO B 1 226 ? 35.156 -62.219 22.641 1 15.23 226 PRO B N 1
ATOM 7466 C CA . PRO B 1 226 ? 36.562 -62.188 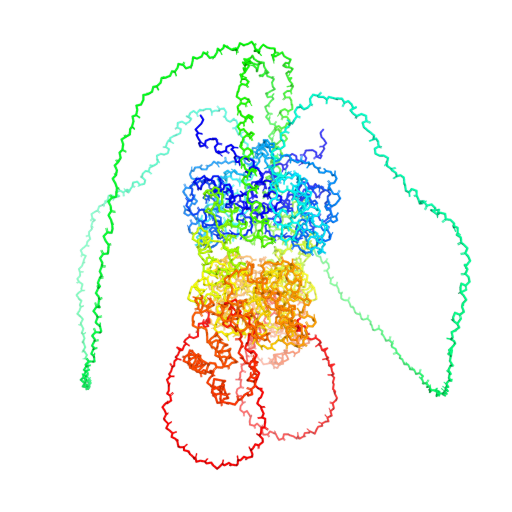23.062 1 15.23 226 PRO B CA 1
ATOM 7467 C C . PRO B 1 226 ? 37.062 -60.781 23.344 1 15.23 226 PRO B C 1
ATOM 7469 O O . PRO B 1 226 ? 37.156 -60.375 24.5 1 15.23 226 PRO B O 1
ATOM 7472 N N . SER B 1 227 ? 38.156 -60.281 22.547 1 14.98 227 SER B N 1
ATOM 7473 C CA . SER B 1 227 ? 39.562 -60.062 22.859 1 14.98 227 SER B CA 1
ATOM 7474 C C . SER B 1 227 ? 39.844 -58.562 22.984 1 14.98 227 SER B C 1
ATOM 7476 O O . SER B 1 227 ? 39.031 -57.719 22.609 1 14.98 227 SER B O 1
ATOM 7478 N N . SER B 1 228 ? 41.031 -57.938 22.391 1 15.1 228 SER B N 1
ATOM 7479 C CA . SER B 1 228 ? 42.312 -57.594 22.953 1 15.1 228 SER B CA 1
ATOM 7480 C C . SER B 1 228 ? 42.469 -56.094 23.141 1 15.1 228 SER B C 1
ATOM 7482 O O . SER B 1 228 ? 41.531 -55.438 23.641 1 15.1 228 SER B O 1
ATOM 7484 N N . MET B 1 229 ? 43.625 -55.406 22.609 1 14.88 229 MET B N 1
ATOM 7485 C CA . MET B 1 229 ? 44.875 -54.969 23.234 1 14.88 229 MET B CA 1
ATOM 7486 C C . MET B 1 229 ? 44.906 -53.438 23.391 1 14.88 229 MET B C 1
ATOM 7488 O O . MET B 1 229 ? 45.156 -52.938 24.484 1 14.88 229 MET B O 1
ATOM 7492 N N . ILE B 1 230 ? 45.812 -52.656 22.656 1 14.9 230 ILE B N 1
ATOM 7493 C CA . ILE B 1 230 ? 47.031 -52.094 23.234 1 14.9 230 ILE B CA 1
ATOM 7494 C C . ILE B 1 230 ? 46.781 -50.656 23.656 1 14.9 230 ILE B C 1
ATOM 7496 O O . ILE B 1 230 ? 47.031 -50.281 24.812 1 14.9 230 ILE B O 1
ATOM 7500 N N . ARG B 1 231 ? 47.469 -49.5 22.969 1 15.01 231 ARG B N 1
ATOM 7501 C CA . ARG B 1 231 ? 48.719 -48.906 23.391 1 15.01 231 ARG B CA 1
ATOM 7502 C C . ARG B 1 231 ? 48.5 -47.531 24.031 1 15.01 231 ARG B C 1
ATOM 7504 O O . ARG B 1 231 ? 47.469 -46.906 23.844 1 15.01 231 ARG B O 1
ATOM 7511 N N . HIS B 1 232 ? 49.5 -46.5 23.938 1 14.64 232 HIS B N 1
ATOM 7512 C CA . HIS B 1 232 ? 50.5 -45.906 24.828 1 14.64 232 HIS B CA 1
ATOM 7513 C C . HIS B 1 232 ? 50.094 -44.5 25.219 1 14.64 232 HIS B C 1
ATOM 7515 O O . HIS B 1 232 ? 49.969 -44.188 26.422 1 14.64 232 HIS B O 1
ATOM 7521 N N . ALA B 1 233 ? 51.062 -43.344 25.047 1 14.3 233 ALA B N 1
ATOM 7522 C CA . ALA B 1 233 ? 51.969 -42.688 25.984 1 14.3 233 ALA B CA 1
ATOM 7523 C C . ALA B 1 233 ? 51.5 -41.281 26.328 1 14.3 233 ALA B C 1
ATOM 7525 O O . ALA B 1 233 ? 51.406 -40.906 27.5 1 14.3 233 ALA B O 1
ATOM 7526 N N . ALA B 1 234 ? 52.094 -40 25.688 1 14.33 234 ALA B N 1
ATOM 7527 C CA . ALA B 1 234 ? 53.062 -39.188 26.406 1 14.33 234 ALA B CA 1
ATOM 7528 C C . ALA B 1 234 ? 52.375 -38 27.094 1 14.33 234 ALA B C 1
ATOM 7530 O O . ALA B 1 234 ? 51.219 -37.688 26.797 1 14.33 234 ALA B O 1
ATOM 7531 N N . GLN B 1 235 ? 52.781 -36.5 26.766 1 14.51 235 GLN B N 1
ATOM 7532 C CA . GLN B 1 235 ? 53.656 -35.688 27.594 1 14.51 235 GLN B CA 1
ATOM 7533 C C . GLN B 1 235 ? 52.844 -34.656 28.359 1 14.51 235 GLN B C 1
ATOM 7535 O O . GLN B 1 235 ? 51.75 -34.281 27.969 1 14.51 235 GLN B O 1
ATOM 7540 N N . PRO B 1 236 ? 53.531 -33.406 29.078 1 15.06 236 PRO B N 1
ATOM 7541 C CA . PRO B 1 236 ? 53.719 -32.844 30.422 1 15.06 236 PRO B CA 1
ATOM 7542 C C . PRO B 1 236 ? 52.969 -31.531 30.609 1 15.06 236 PRO B C 1
ATOM 7544 O O . PRO B 1 236 ? 52.281 -31.344 31.609 1 15.06 236 PRO B O 1
ATOM 7547 N N . LEU B 1 237 ? 53.219 -30.266 29.922 1 14.59 237 LEU B N 1
ATOM 7548 C CA . LEU B 1 237 ? 53.969 -29.266 30.688 1 14.59 237 LEU B CA 1
ATOM 7549 C C . LEU B 1 237 ? 53.031 -28.422 31.531 1 14.59 237 LEU B C 1
ATOM 7551 O O . LEU B 1 237 ? 51.812 -28.375 31.281 1 14.59 237 LEU B O 1
ATOM 7555 N N . THR B 1 238 ? 53.25 -26.828 31.719 1 14.73 238 THR B N 1
ATOM 7556 C CA . THR B 1 238 ? 53.75 -26.016 32.844 1 14.73 238 THR B CA 1
ATOM 7557 C C . THR B 1 238 ? 52.625 -25.156 33.406 1 14.73 238 THR B C 1
ATOM 7559 O O . THR B 1 238 ? 51.594 -24.953 32.75 1 14.73 238 THR B O 1
ATOM 7562 N N . SER B 1 239 ? 52.906 -23.828 34.25 1 14.84 239 SER B N 1
ATOM 7563 C CA . SER B 1 239 ? 52.781 -23.375 35.656 1 14.84 239 SER B CA 1
ATOM 7564 C C . SER B 1 239 ? 51.75 -22.25 35.75 1 14.84 239 SER B C 1
ATOM 7566 O O . SER B 1 239 ? 50.844 -22.328 36.594 1 14.84 239 SER B O 1
ATOM 7568 N N . THR B 1 240 ? 51.906 -20.797 35.469 1 14.94 240 THR B N 1
ATOM 7569 C CA . THR B 1 240 ? 52.188 -19.859 36.562 1 14.94 240 THR B CA 1
ATOM 7570 C C . THR B 1 240 ? 50.906 -19.203 37.062 1 14.94 240 THR B C 1
ATOM 7572 O O . THR B 1 240 ? 49.938 -19.109 36.312 1 14.94 240 THR B O 1
ATOM 7575 N N . PRO B 1 241 ? 50.875 -18.078 38.25 1 14.9 241 PRO B N 1
ATOM 7576 C CA . PRO B 1 241 ? 50.219 -17.766 39.531 1 14.9 241 PRO B CA 1
ATOM 7577 C C . PRO B 1 241 ? 49.281 -16.562 39.406 1 14.9 241 PRO B C 1
ATOM 7579 O O . PRO B 1 241 ? 48.156 -16.594 39.969 1 14.9 241 PRO B O 1
ATOM 7582 N N . ALA B 1 242 ? 49.531 -15.195 38.969 1 14.31 242 ALA B N 1
ATOM 7583 C CA . ALA B 1 242 ? 49.688 -14.047 39.844 1 14.31 242 ALA B CA 1
ATOM 7584 C C . ALA B 1 242 ? 48.312 -13.484 40.25 1 14.31 242 ALA B C 1
ATOM 7586 O O . ALA B 1 242 ? 47.312 -13.719 39.562 1 14.31 242 ALA B O 1
ATOM 7587 N N . SER B 1 243 ? 48.156 -11.93 40.75 1 14.61 243 SER B N 1
ATOM 7588 C CA . SER B 1 243 ? 47.969 -11.203 42 1 14.61 243 SER B CA 1
ATOM 7589 C C . SER B 1 243 ? 46.625 -10.516 42.031 1 14.61 243 SER B C 1
ATOM 7591 O O . SER B 1 243 ? 45.938 -10.414 41 1 14.61 243 SER B O 1
ATOM 7593 N N . ASP B 1 244 ? 46.5 -9.055 42.531 1 14.5 244 ASP B N 1
ATOM 7594 C CA . ASP B 1 244 ? 46.094 -8.406 43.781 1 14.5 244 ASP B CA 1
ATOM 7595 C C . ASP B 1 244 ? 44.781 -7.672 43.625 1 14.5 244 ASP B C 1
ATOM 7597 O O . ASP B 1 244 ? 44.281 -7.492 42.5 1 14.5 244 ASP B O 1
ATOM 7601 N N . ASN B 1 245 ? 44.656 -6.055 44 1 13.83 245 ASN B N 1
ATOM 7602 C CA . ASN B 1 245 ? 44.188 -5.312 45.156 1 13.83 245 ASN B CA 1
ATOM 7603 C C . ASN B 1 245 ? 42.938 -4.516 44.844 1 13.83 245 ASN B C 1
ATOM 7605 O O . ASN B 1 245 ? 42.188 -4.168 45.781 1 13.83 245 ASN B O 1
ATOM 7609 N N . ARG B 1 246 ? 42.688 -3.66 43.812 1 14.8 246 ARG B N 1
ATOM 7610 C CA . ARG B 1 246 ? 42.438 -2.246 44.062 1 14.8 246 ARG B CA 1
ATOM 7611 C C . ARG B 1 246 ? 41.062 -2.035 44.719 1 14.8 246 ARG B C 1
ATOM 7613 O O . ARG B 1 246 ? 40.125 -2.736 44.406 1 14.8 246 ARG B O 1
ATOM 7620 N N . GLU B 1 247 ? 40.719 -0.794 45.469 1 14.05 247 GLU B N 1
ATOM 7621 C CA . GLU B 1 247 ? 40.219 -0.177 46.688 1 14.05 247 GLU B CA 1
ATOM 7622 C C . GLU B 1 247 ? 38.719 0.166 46.562 1 14.05 247 GLU B C 1
ATOM 7624 O O . GLU B 1 247 ? 38.188 0.117 45.469 1 14.05 247 GLU B O 1
ATOM 7629 N N . LYS B 1 248 ? 38.281 1.66 47.031 1 14.88 248 LYS B N 1
ATOM 7630 C CA . LYS B 1 248 ? 37.625 2.201 48.219 1 14.88 248 LYS B CA 1
ATOM 7631 C C . LYS B 1 248 ? 36.125 2.471 47.938 1 14.88 248 LYS B C 1
ATOM 7633 O O . LYS B 1 248 ? 35.719 2.504 46.812 1 14.88 248 LYS B O 1
ATOM 7638 N N . LYS B 1 249 ? 35.5 3.764 48.656 1 14.02 249 LYS B N 1
ATOM 7639 C CA . LYS B 1 249 ? 34.688 4.074 49.844 1 14.02 249 LYS B CA 1
ATOM 7640 C C . LYS B 1 249 ? 33.406 4.805 49.438 1 14.02 249 LYS B C 1
ATOM 7642 O O . LYS B 1 249 ? 32.438 4.859 50.219 1 14.02 249 LYS B O 1
ATOM 7647 N N . ARG B 1 250 ? 33.219 5.562 48.406 1 14.03 250 ARG B N 1
ATOM 7648 C CA . ARG B 1 250 ? 32.688 6.867 48.75 1 14.03 250 ARG B CA 1
ATOM 7649 C C . ARG B 1 250 ? 31.328 6.719 49.469 1 14.03 250 ARG B C 1
ATOM 7651 O O . ARG B 1 250 ? 30.531 5.84 49.125 1 14.03 250 ARG B O 1
ATOM 7658 N N . SER B 1 251 ? 31.047 7.621 50.406 1 13.96 251 SER B N 1
ATOM 7659 C CA . SER B 1 251 ? 30.406 7.961 51.656 1 13.96 251 SER B CA 1
ATOM 7660 C C . SER B 1 251 ? 28.906 8.102 51.5 1 13.96 251 SER B C 1
ATOM 7662 O O . SER B 1 251 ? 28.406 8.188 50.375 1 13.96 251 SER B O 1
ATOM 7664 N N . ARG B 1 252 ? 28.219 9.086 52.5 1 13.7 252 ARG B N 1
ATOM 7665 C CA . ARG B 1 252 ? 27.359 9.055 53.688 1 13.7 252 ARG B CA 1
ATOM 7666 C C . ARG B 1 252 ? 25.969 9.594 53.344 1 13.7 252 ARG B C 1
ATOM 7668 O O . ARG B 1 252 ? 24.969 8.984 53.719 1 13.7 252 ARG B O 1
ATOM 7675 N N . ILE B 1 253 ? 25.828 10.992 53.031 1 14.32 253 ILE B N 1
ATOM 7676 C CA . ILE B 1 253 ? 25.188 11.844 54.031 1 14.32 253 ILE B CA 1
ATOM 7677 C C . ILE B 1 253 ? 23.672 11.57 54.031 1 14.32 253 ILE B C 1
ATOM 7679 O O . ILE B 1 253 ? 23.125 11.102 53.062 1 14.32 253 ILE B O 1
ATOM 7683 N N . GLY B 1 254 ? 22.922 12.531 54.812 1 13.91 254 GLY B N 1
ATOM 7684 C CA . GLY B 1 254 ? 22.094 12.68 56 1 13.91 254 GLY B CA 1
ATOM 7685 C C . GLY B 1 254 ? 20.609 12.711 55.688 1 13.91 254 GLY B C 1
ATOM 7686 O O . GLY B 1 254 ? 19.953 11.664 55.688 1 13.91 254 GLY B O 1
ATOM 7687 N N . ASN B 1 255 ? 19.969 14.031 55.938 1 14.2 255 ASN B N 1
ATOM 7688 C CA . ASN B 1 255 ? 19.094 14.438 57 1 14.2 255 ASN B CA 1
ATOM 7689 C C . ASN B 1 255 ? 17.625 14.164 56.656 1 14.2 255 ASN B C 1
ATOM 7691 O O . ASN B 1 255 ? 17.297 13.859 55.531 1 14.2 255 ASN B O 1
ATOM 7695 N N . GLU B 1 256 ? 16.766 15.383 56.875 1 14.86 256 GLU B N 1
ATOM 7696 C CA . GLU B 1 256 ? 15.805 15.742 57.906 1 14.86 256 GLU B CA 1
ATOM 7697 C C . GLU B 1 256 ? 14.383 15.375 57.5 1 14.86 256 GLU B C 1
ATOM 7699 O O . GLU B 1 256 ? 14.125 15.109 56.312 1 14.86 256 GLU B O 1
ATOM 7704 N N . ASP B 1 257 ? 13.328 16.297 58.031 1 14.31 257 ASP B N 1
ATOM 7705 C CA . ASP B 1 257 ? 12.273 16.281 59.031 1 14.31 257 ASP B CA 1
ATOM 7706 C C . ASP B 1 257 ? 10.898 16.203 58.375 1 14.31 257 ASP B C 1
ATOM 7708 O O . ASP B 1 257 ? 10.055 15.398 58.781 1 14.31 257 ASP B O 1
ATOM 7712 N N . VAL B 1 258 ? 10.461 17.25 57.531 1 14.41 258 VAL B N 1
ATOM 7713 C CA . VAL B 1 258 ? 9.359 18.062 58.031 1 14.41 258 VAL B CA 1
ATOM 7714 C C . VAL B 1 258 ? 8.055 17.281 57.969 1 14.41 258 VAL B C 1
ATOM 7716 O O . VAL B 1 258 ? 7.777 16.594 57 1 14.41 258 VAL B O 1
ATOM 7719 N N . SER B 1 259 ? 7.23 17.328 59.094 1 13.82 259 SER B N 1
ATOM 7720 C CA . SER B 1 259 ? 6.109 16.672 59.75 1 13.82 259 SER B CA 1
ATOM 7721 C C . SER B 1 259 ? 4.789 16.984 59.062 1 13.82 259 SER B C 1
ATOM 7723 O O . SER B 1 259 ? 3.771 16.344 59.344 1 13.82 259 SER B O 1
ATOM 7725 N N . LEU B 1 260 ? 4.645 18.047 58.312 1 14.23 260 LEU B N 1
ATOM 7726 C CA . LEU B 1 260 ? 3.486 18.844 58.688 1 14.23 260 LEU B CA 1
ATOM 7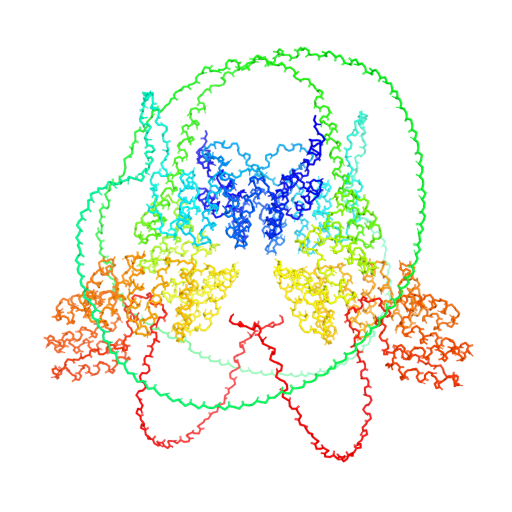727 C C . LEU B 1 260 ? 2.23 17.984 58.781 1 14.23 260 LEU B C 1
ATOM 7729 O O . LEU B 1 260 ? 2.068 17.047 57.969 1 14.23 260 LEU B O 1
ATOM 7733 N N . MET B 1 261 ? 1.21 18.438 59.594 1 14.18 261 MET B N 1
ATOM 7734 C CA . MET B 1 261 ? 0.134 18.219 60.562 1 14.18 261 MET B CA 1
ATOM 7735 C C . MET B 1 261 ? -1.121 17.703 59.844 1 14.18 261 MET B C 1
ATOM 7737 O O . MET B 1 261 ? -1.219 17.734 58.625 1 14.18 261 MET B O 1
ATOM 7741 N N . GLY B 1 262 ? -2.396 18.109 60.5 1 13.75 262 GLY B N 1
ATOM 7742 C CA . GLY B 1 262 ? -3.492 17.578 61.281 1 13.75 262 GLY B CA 1
ATOM 7743 C C . GLY B 1 262 ? -4.758 17.359 60.469 1 13.75 262 GLY B C 1
ATOM 7744 O O . GLY B 1 262 ? -5.434 16.344 60.625 1 13.75 262 GLY B O 1
ATOM 7745 N N . LEU B 1 263 ? -5.352 18.5 59.812 1 13.95 263 LEU B N 1
ATOM 7746 C CA . LEU B 1 263 ? -6.652 18.984 60.25 1 13.95 263 LEU B CA 1
ATOM 7747 C C . LEU B 1 263 ? -7.75 17.969 59.938 1 13.95 263 LEU B C 1
ATOM 7749 O O . LEU B 1 263 ? -7.691 17.281 58.906 1 13.95 263 LEU B O 1
ATOM 7753 N N . ASP B 1 264 ? -8.883 17.859 60.719 1 13.94 264 ASP B N 1
ATOM 7754 C CA . ASP B 1 264 ? -9.922 17.203 61.5 1 13.94 264 ASP B CA 1
ATOM 7755 C C . ASP B 1 264 ? -11.125 16.859 60.625 1 13.94 264 ASP B C 1
ATOM 7757 O O . ASP B 1 264 ? -11.523 15.695 60.531 1 13.94 264 ASP B O 1
ATOM 7761 N N . ASP B 1 265 ? -12.438 17.469 60.969 1 13.86 265 ASP B N 1
ATOM 7762 C CA . ASP B 1 265 ? -13.594 17.016 61.75 1 13.86 265 ASP B CA 1
ATOM 7763 C C . ASP B 1 265 ? -14.727 16.578 60.812 1 13.86 265 ASP B C 1
ATOM 7765 O O . ASP B 1 265 ? -15.234 15.461 60.938 1 13.86 265 ASP B O 1
ATOM 7769 N N . GLU B 1 266 ? -16.031 17.422 60.75 1 14.3 266 GLU B N 1
ATOM 7770 C CA . GLU B 1 266 ? -17.344 17.234 61.375 1 14.3 266 GLU B CA 1
ATOM 7771 C C . GLU B 1 266 ? -18.312 16.547 60.406 1 14.3 266 GLU B C 1
ATOM 7773 O O . GLU B 1 266 ? -18.094 16.531 59.188 1 14.3 266 GLU B O 1
ATOM 7778 N N . ASN B 1 267 ? -19.875 16.703 60.656 1 14.05 267 ASN B N 1
ATOM 7779 C CA . ASN B 1 267 ? -21.062 16.031 61.156 1 14.05 267 ASN B CA 1
ATOM 7780 C C . ASN B 1 267 ? -22.062 15.766 60.031 1 14.05 267 ASN B C 1
ATOM 7782 O O . ASN B 1 267 ? -22.562 14.648 59.875 1 14.05 267 ASN B O 1
ATOM 7786 N N . LYS B 1 268 ? -23 16.75 59.406 1 14.18 268 LYS B N 1
ATOM 7787 C CA . LYS B 1 268 ? -24.406 16.875 59.781 1 14.18 268 LYS B CA 1
ATOM 7788 C C . LYS B 1 268 ? -25.266 15.938 58.969 1 14.18 268 LYS B C 1
ATOM 7790 O O . LYS B 1 268 ? -24.891 15.539 57.844 1 14.18 268 LYS B O 1
ATOM 7795 N N . CYS B 1 269 ? -26.812 16.078 58.969 1 13.84 269 CYS B N 1
ATOM 7796 C CA . CYS B 1 269 ? -28.078 15.469 59.312 1 13.84 269 CYS B CA 1
ATOM 7797 C C . CYS B 1 269 ? -28.75 14.883 58.062 1 13.84 269 CYS B C 1
ATOM 7799 O O . CYS B 1 269 ? -28.344 15.172 56.938 1 13.84 269 CYS B O 1
ATOM 7801 N N . TYR B 1 270 ? -30.281 14.836 58.094 1 14.21 270 TYR B N 1
ATOM 7802 C CA . TYR B 1 270 ? -31.422 13.93 58.219 1 14.21 270 TYR B CA 1
ATOM 7803 C C . TYR B 1 270 ? -32.094 13.734 56.844 1 14.21 270 TYR B C 1
ATOM 7805 O O . TYR B 1 270 ? -32.219 12.609 56.375 1 14.21 270 TYR B O 1
ATOM 7813 N N . ARG B 1 271 ? -33.562 14.195 56.688 1 14.19 271 ARG B N 1
ATOM 7814 C CA . ARG B 1 271 ? -34.844 13.523 56.75 1 14.19 271 ARG B CA 1
ATOM 7815 C C . ARG B 1 271 ? -35.469 13.359 55.344 1 14.19 271 ARG B C 1
ATOM 7817 O O . ARG B 1 271 ? -35.906 12.273 54.969 1 14.19 271 ARG B O 1
ATOM 7824 N N . LEU B 1 272 ? -36.344 14.375 54.781 1 14.27 272 LEU B N 1
ATOM 7825 C CA . LEU B 1 272 ? -37.781 14.289 54.719 1 14.27 272 LEU B CA 1
ATOM 7826 C C . LEU B 1 272 ? -38.25 13.602 53.438 1 14.27 272 LEU B C 1
ATOM 7828 O O . LEU B 1 272 ? -37.469 13.453 52.5 1 14.27 272 LEU B O 1
ATOM 7832 N N . GLY B 1 273 ? -39.5 14.102 52.719 1 14.52 273 GLY B N 1
ATOM 7833 C CA . GLY B 1 273 ? -40.906 13.773 52.625 1 14.52 273 GLY B CA 1
ATOM 7834 C C . GLY B 1 273 ? -41.312 13.195 51.281 1 14.52 273 GLY B C 1
ATOM 7835 O O . GLY B 1 273 ? -41.656 12.016 51.188 1 14.52 273 GLY B O 1
ATOM 7836 N N . LYS B 1 274 ? -42.188 13.961 50.312 1 15.22 274 LYS B N 1
ATOM 7837 C CA . LYS B 1 274 ? -43.594 13.836 49.969 1 15.22 274 LYS B CA 1
ATOM 7838 C C . LYS B 1 274 ? -43.781 13.016 48.688 1 15.22 274 LYS B C 1
ATOM 7840 O O . LYS B 1 274 ? -42.844 12.891 47.875 1 15.22 274 LYS B O 1
ATOM 7845 N N . ASP B 1 275 ? -45.156 12.906 48.094 1 15.21 275 ASP B N 1
ATOM 7846 C CA . ASP B 1 275 ? -46.344 12.125 47.719 1 15.21 275 ASP B CA 1
ATOM 7847 C C . ASP B 1 275 ? -46.5 12.055 46.219 1 15.21 275 ASP B C 1
ATOM 7849 O O . ASP B 1 275 ? -47.375 11.359 45.688 1 15.21 275 ASP B O 1
ATOM 7853 N N . VAL B 1 276 ? -45.781 12.508 45.25 1 14.73 276 VAL B N 1
ATOM 7854 C CA . VAL B 1 276 ? -46.562 12.977 44.125 1 14.73 276 VAL B CA 1
ATOM 7855 C C . VAL B 1 276 ? -47.156 11.789 43.375 1 14.73 276 VAL B C 1
ATOM 7857 O O . VAL B 1 276 ? -46.406 10.93 42.875 1 14.73 276 VAL B O 1
ATOM 7860 N N . ARG B 1 277 ? -48.562 11.539 43.281 1 16.02 277 ARG B N 1
ATOM 7861 C CA . ARG B 1 277 ? -49.688 10.648 42.969 1 16.02 277 ARG B CA 1
ATOM 7862 C C . ARG B 1 277 ? -49.688 10.297 41.469 1 16.02 277 ARG B C 1
ATOM 7864 O O . ARG B 1 277 ? -49.719 9.125 41.125 1 16.02 277 ARG B O 1
ATOM 7871 N N . SER B 1 278 ? -50.594 11.023 40.531 1 15.41 278 SER B N 1
ATOM 7872 C CA . SER B 1 278 ? -51.906 10.578 40.062 1 15.41 278 SER B CA 1
ATOM 7873 C C . SER B 1 278 ? -51.812 10.078 38.625 1 15.41 278 SER B C 1
ATOM 7875 O O . SER B 1 278 ? -52.719 9.414 38.125 1 15.41 278 SER B O 1
ATOM 7877 N N . LEU B 1 279 ? -51 10.547 37.688 1 15.83 279 LEU B N 1
ATOM 7878 C CA . LEU B 1 279 ? -51.688 10.852 36.406 1 15.83 279 LEU B CA 1
ATOM 7879 C C . LEU B 1 279 ? -52.094 9.57 35.688 1 15.83 279 LEU B C 1
ATOM 7881 O O . LEU B 1 279 ? -51.312 8.641 35.562 1 15.83 279 LEU B O 1
ATOM 7885 N N . VAL B 1 280 ? -53.406 9.391 35.156 1 15.79 280 VAL B N 1
ATOM 7886 C CA . VAL B 1 280 ? -54.562 8.57 34.812 1 15.79 280 VAL B CA 1
ATOM 7887 C C . VAL B 1 280 ? -54.312 7.836 33.5 1 15.79 280 VAL B C 1
ATOM 7889 O O . VAL B 1 280 ? -53.375 8.164 32.781 1 15.79 280 VAL B O 1
ATOM 7892 N N . ASN B 1 281 ? -55.5 7.637 32.5 1 16.69 281 ASN B N 1
ATOM 7893 C CA . ASN B 1 281 ? -56.406 6.598 32.031 1 16.69 281 ASN B CA 1
ATOM 7894 C C . ASN B 1 281 ? -56.219 6.285 30.562 1 16.69 281 ASN B C 1
ATOM 7896 O O . ASN B 1 281 ? -56.75 5.297 30.047 1 16.69 281 ASN B O 1
ATOM 7900 N N . VAL B 1 282 ? -55.781 7.219 29.594 1 18.11 282 VAL B N 1
ATOM 7901 C CA . VAL B 1 282 ? -56.562 7.316 28.344 1 18.11 282 VAL B CA 1
ATOM 7902 C C . VAL B 1 282 ? -56.25 6.125 27.453 1 18.11 282 VAL B C 1
ATOM 7904 O O . VAL B 1 282 ? -55.156 6.031 26.906 1 18.11 282 VAL B O 1
ATOM 7907 N N . GLU B 1 283 ? -56.625 4.82 27.656 1 17.44 283 GLU B N 1
ATOM 7908 C CA . GLU B 1 283 ? -56.406 3.471 27.141 1 17.44 283 GLU B CA 1
ATOM 7909 C C . GLU B 1 283 ? -56.906 3.334 25.719 1 17.44 283 GLU B C 1
ATOM 7911 O O . GLU B 1 283 ? -56.281 2.709 24.875 1 17.44 283 GLU B O 1
ATOM 7916 N N . ASN B 1 284 ? -58.281 3.582 25.422 1 16.98 284 ASN B N 1
ATOM 7917 C CA . ASN B 1 284 ? -59.156 2.568 24.859 1 16.98 284 ASN B CA 1
ATOM 7918 C C . ASN B 1 284 ? -59 2.471 23.344 1 16.98 284 ASN B C 1
ATOM 7920 O O . ASN B 1 284 ? -58.906 1.372 22.797 1 16.98 284 ASN B O 1
ATOM 7924 N N . GLU B 1 285 ? -59.625 3.484 22.516 1 18.22 285 GLU B N 1
ATOM 7925 C CA . GLU B 1 285 ? -60.594 3.289 21.453 1 18.22 285 GLU B CA 1
ATOM 7926 C C . GLU B 1 285 ? -59.906 2.916 20.141 1 18.22 285 GLU B C 1
ATOM 7928 O O . GLU B 1 285 ? -60.531 2.326 19.25 1 18.22 285 GLU B O 1
ATOM 7933 N N . VAL B 1 286 ? -58.844 3.498 19.75 1 19.73 286 VAL B N 1
ATOM 7934 C CA . VAL B 1 286 ? -58.625 3.691 18.312 1 19.73 286 VAL B CA 1
ATOM 7935 C C . VAL B 1 286 ? -58.344 2.346 17.656 1 19.73 286 VAL B C 1
ATOM 7937 O O . VAL B 1 286 ? -57.75 2.289 16.562 1 19.73 286 VAL B O 1
ATOM 7940 N N . THR B 1 287 ? -58.906 1.183 18.234 1 18.89 287 THR B N 1
ATOM 7941 C CA . THR B 1 287 ? -58.781 -0.205 17.797 1 18.89 287 THR B CA 1
ATOM 7942 C C . THR B 1 287 ? -59.312 -0.386 16.375 1 18.89 287 THR B C 1
ATOM 7944 O O . THR B 1 287 ? -58.719 -1.132 15.586 1 18.89 287 THR B O 1
ATOM 7947 N N . GLU B 1 288 ? -60.562 0.164 16.109 1 19.89 288 GLU B N 1
ATOM 7948 C CA . GLU B 1 288 ? -61.531 -0.484 15.219 1 19.89 288 GLU B CA 1
ATOM 7949 C C . GLU B 1 288 ? -61.094 -0.392 13.766 1 19.89 288 GLU B C 1
ATOM 7951 O O . GLU B 1 288 ? -61.281 -1.34 12.992 1 19.89 288 GLU B O 1
ATOM 7956 N N . ALA B 1 289 ? -60.938 0.877 13.383 1 20.39 289 ALA B N 1
ATOM 7957 C CA . ALA B 1 289 ? -61.25 1.164 11.984 1 20.39 289 ALA B CA 1
ATOM 7958 C C . ALA B 1 289 ? -60.281 0.431 11.047 1 20.39 289 ALA B C 1
ATOM 7960 O O . ALA B 1 289 ? -60.5 0.407 9.836 1 20.39 289 ALA B O 1
ATOM 7961 N N . LEU B 1 290 ? -59.062 0.147 11.5 1 20.05 290 LEU B N 1
ATOM 7962 C CA . LEU B 1 290 ? -58.031 -0.206 10.523 1 20.05 290 LEU B CA 1
ATOM 7963 C C . LEU B 1 290 ? -58.375 -1.542 9.859 1 20.05 290 LEU B C 1
ATOM 7965 O O . LEU B 1 290 ? -57.531 -2.102 9.148 1 20.05 290 LEU B O 1
ATOM 7969 N N . GLN B 1 291 ? -59.594 -2.166 10.062 1 21.11 291 GLN B N 1
ATOM 7970 C CA . GLN B 1 291 ? -59.906 -3.533 9.68 1 21.11 291 GLN B CA 1
ATOM 7971 C C . GLN B 1 291 ? -59.969 -3.682 8.164 1 21.11 291 GLN B C 1
ATOM 7973 O O . GLN B 1 291 ? -59.812 -4.777 7.629 1 21.11 291 GLN B O 1
ATOM 7978 N N . LYS B 1 292 ? -60.875 -2.863 7.457 1 21.66 292 LYS B N 1
ATOM 7979 C CA . LYS B 1 292 ? -61.688 -3.395 6.387 1 21.66 292 LYS B CA 1
ATOM 7980 C C . LYS B 1 292 ? -60.844 -3.861 5.207 1 21.66 292 LYS B C 1
ATOM 7982 O O . LYS B 1 292 ? -61.125 -4.898 4.602 1 21.66 292 LYS B O 1
ATOM 7987 N N . THR B 1 293 ? -60.406 -2.936 4.367 1 23.17 293 THR B N 1
ATOM 7988 C CA . THR B 1 293 ? -60.406 -3.26 2.943 1 23.17 293 THR B CA 1
ATOM 7989 C C . THR B 1 293 ? -59.281 -4.238 2.619 1 23.17 293 THR B C 1
ATOM 7991 O O . THR B 1 293 ? -58.125 -3.85 2.555 1 23.17 293 THR B O 1
ATOM 7994 N N . THR B 1 294 ? -59.281 -5.508 3.115 1 24.66 294 THR B N 1
ATOM 7995 C CA . THR B 1 294 ? -58.406 -6.652 3.031 1 24.66 294 THR B CA 1
ATOM 7996 C C . THR B 1 294 ? -58.312 -7.164 1.598 1 24.66 294 THR B C 1
ATOM 7998 O O . THR B 1 294 ? -59.062 -8.062 1.204 1 24.66 294 THR B O 1
ATOM 8001 N N . LEU B 1 295 ? -58.5 -6.309 0.501 1 26.8 295 LEU B N 1
ATOM 8002 C CA . LEU B 1 295 ? -58.469 -6.992 -0.785 1 26.8 295 LEU B CA 1
ATOM 8003 C C . LEU B 1 295 ? -57.312 -8 -0.847 1 26.8 295 LEU B C 1
ATOM 8005 O O . LEU B 1 295 ? -56.188 -7.688 -0.454 1 26.8 295 LEU B O 1
ATOM 8009 N N . ASP B 1 296 ? -57.688 -9.312 -1.016 1 26.02 296 ASP B N 1
ATOM 8010 C CA . ASP B 1 296 ? -57 -10.602 -1.05 1 26.02 296 ASP B CA 1
ATOM 8011 C C . ASP B 1 296 ? -55.875 -10.602 -2.109 1 26.02 296 ASP B C 1
ATOM 8013 O O . ASP B 1 296 ? -56.188 -10.617 -3.309 1 26.02 296 ASP B O 1
ATOM 8017 N N . PRO B 1 297 ? -55.062 -9.711 -2.258 1 31.95 297 PRO B N 1
ATOM 8018 C CA . PRO B 1 297 ? -54.312 -9.633 -3.531 1 31.95 297 PRO B CA 1
ATOM 8019 C C . PRO B 1 297 ? -53.75 -10.977 -3.967 1 31.95 297 PRO B C 1
ATOM 8021 O O . PRO B 1 297 ? -53.25 -11.742 -3.133 1 31.95 297 PRO B O 1
ATOM 8024 N N . ASP B 1 298 ? -54.125 -11.602 -5.176 1 28.08 298 ASP B N 1
ATOM 8025 C CA . ASP B 1 298 ? -54.031 -12.859 -5.906 1 28.08 298 ASP B CA 1
ATOM 8026 C C . ASP B 1 298 ? -52.594 -13.414 -5.863 1 28.08 298 ASP B C 1
ATOM 8028 O O . ASP B 1 298 ? -51.656 -12.656 -5.992 1 28.08 298 ASP B O 1
ATOM 8032 N N . ASN B 1 299 ? -52.406 -14.648 -5.355 1 30.97 299 ASN B N 1
ATOM 8033 C CA . ASN B 1 299 ? -51.438 -15.672 -4.965 1 30.97 299 ASN B CA 1
ATOM 8034 C C . ASN B 1 299 ? -50.469 -15.992 -6.102 1 30.97 299 ASN B C 1
ATOM 8036 O O . ASN B 1 299 ? -49.688 -16.953 -6.016 1 30.97 299 ASN B O 1
ATOM 8040 N N . ASN B 1 300 ? -50.844 -15.609 -7.344 1 31.38 300 ASN B N 1
ATOM 8041 C CA . ASN B 1 300 ? -50.156 -16.078 -8.531 1 31.38 300 ASN B CA 1
ATOM 8042 C C . ASN B 1 300 ? -48.75 -15.453 -8.648 1 31.38 300 ASN B C 1
ATOM 8044 O O . ASN B 1 300 ? -48 -15.75 -9.586 1 31.38 300 ASN B O 1
ATOM 8048 N N . TYR B 1 301 ? -48.625 -14.297 -8.164 1 33.94 301 TYR B N 1
ATOM 8049 C CA . TYR B 1 301 ? -47.312 -13.664 -8.242 1 33.94 301 TYR B CA 1
ATOM 8050 C C . TYR B 1 301 ? -46.312 -14.352 -7.328 1 33.94 301 TYR B C 1
ATOM 8052 O O . TYR B 1 301 ? -45.125 -14.047 -7.363 1 33.94 301 TYR B O 1
ATOM 8060 N N . GLU B 1 302 ? -46.75 -15.102 -6.348 1 35.25 302 GLU B N 1
ATOM 8061 C CA . GLU B 1 302 ? -45.844 -15.773 -5.422 1 35.25 302 GLU B CA 1
ATOM 8062 C C . GLU B 1 302 ? -45.25 -17.047 -6.047 1 35.25 302 GLU B C 1
ATOM 8064 O O . GLU B 1 302 ? -44.125 -17.422 -5.75 1 35.25 302 GLU B O 1
ATOM 8069 N N . LYS B 1 303 ? -46 -17.859 -6.844 1 39.84 303 LYS B N 1
ATOM 8070 C CA . LYS B 1 303 ? -45.562 -19.125 -7.441 1 39.84 303 LYS B CA 1
ATOM 8071 C C . LYS B 1 303 ? -44.625 -18.875 -8.609 1 39.84 303 LYS B C 1
ATOM 8073 O O . LYS B 1 303 ? -43.75 -19.703 -8.898 1 39.84 303 LYS B O 1
ATOM 8078 N N . MET B 1 304 ? -44.938 -17.969 -9.531 1 39.19 304 MET B N 1
ATOM 8079 C CA . MET B 1 304 ? -44.062 -17.672 -10.648 1 39.19 304 MET B CA 1
ATOM 8080 C C . MET B 1 304 ? -42.75 -17.047 -10.148 1 39.19 304 MET B C 1
ATOM 8082 O O . MET B 1 304 ? -41.719 -17.219 -10.766 1 39.19 304 MET B O 1
ATOM 8086 N N . GLU B 1 305 ? -42.75 -16.297 -9.125 1 42.44 305 GLU B N 1
ATOM 8087 C CA . GLU B 1 305 ? -41.562 -15.703 -8.508 1 42.44 305 GLU B CA 1
ATOM 8088 C C . GLU B 1 305 ? -40.688 -16.781 -7.883 1 42.44 305 GLU B C 1
ATOM 8090 O O . GLU B 1 305 ? -39.469 -16.688 -7.93 1 42.44 305 GLU B O 1
ATOM 8095 N N . ASP B 1 306 ? -41.312 -17.797 -7.273 1 45.41 306 ASP B N 1
ATOM 8096 C CA . ASP B 1 306 ? -40.562 -18.906 -6.691 1 45.41 306 ASP B CA 1
ATOM 8097 C C . ASP B 1 306 ? -39.906 -19.75 -7.773 1 45.41 306 ASP B C 1
ATOM 8099 O O . ASP B 1 306 ? -38.781 -20.219 -7.605 1 45.41 306 ASP B O 1
ATOM 8103 N N . THR B 1 307 ? -40.688 -20.062 -8.812 1 47.12 307 THR B N 1
ATOM 8104 C CA . THR B 1 307 ? -40.125 -20.875 -9.891 1 47.12 307 THR B CA 1
ATOM 8105 C C . THR B 1 307 ? -39 -20.125 -10.617 1 47.12 307 THR B C 1
ATOM 8107 O O . THR B 1 307 ? -38 -20.719 -10.984 1 47.12 307 THR B O 1
ATOM 8110 N N . ASP B 1 308 ? -39.219 -18.906 -10.914 1 48.69 308 ASP B N 1
ATOM 8111 C CA . ASP B 1 308 ? -38.219 -18.109 -11.617 1 48.69 308 ASP B CA 1
ATOM 8112 C C . ASP B 1 308 ? -37 -17.859 -10.742 1 48.69 308 ASP B C 1
ATOM 8114 O O . ASP B 1 308 ? -35.875 -17.844 -11.227 1 48.69 308 ASP B O 1
ATOM 8118 N N . TRP B 1 309 ? -37.312 -17.688 -9.461 1 53 309 TRP B N 1
ATOM 8119 C CA . TRP B 1 309 ? -36.219 -17.531 -8.523 1 53 309 TRP B CA 1
ATOM 8120 C C . TRP B 1 309 ? -35.375 -18.812 -8.469 1 53 309 TRP B C 1
ATOM 8122 O O . TRP B 1 309 ? -34.156 -18.75 -8.43 1 53 309 TRP B O 1
ATOM 8132 N N . LYS B 1 310 ? -36.031 -19.969 -8.438 1 53.72 310 LYS B N 1
ATOM 8133 C CA . LYS B 1 310 ? -35.344 -21.25 -8.406 1 53.72 310 LYS B CA 1
ATOM 8134 C C . LYS B 1 310 ? -34.594 -21.5 -9.711 1 53.72 310 LYS B C 1
ATOM 8136 O O . LYS B 1 310 ? -33.469 -22.016 -9.695 1 53.72 310 LYS B O 1
ATOM 8141 N N . SER B 1 311 ? -35.219 -21.094 -10.789 1 55.75 311 SER B N 1
ATOM 8142 C CA . SER B 1 311 ? -34.562 -21.281 -12.078 1 55.75 311 SER B CA 1
ATOM 8143 C C . SER B 1 311 ? -33.312 -20.422 -12.211 1 55.75 311 SER B C 1
ATOM 8145 O O . SER B 1 311 ? -32.281 -20.891 -12.695 1 55.75 311 SER B O 1
ATOM 8147 N N . ASN B 1 312 ? -33.375 -19.156 -11.68 1 59.16 312 ASN B N 1
ATOM 8148 C CA . ASN B 1 312 ? -32.25 -18.25 -11.766 1 59.16 312 ASN B CA 1
ATOM 8149 C C . ASN B 1 312 ? -31.094 -18.688 -10.875 1 59.16 312 ASN B C 1
ATOM 8151 O O . ASN B 1 312 ? -29.922 -18.562 -11.25 1 59.16 312 ASN B O 1
ATOM 8155 N N . ARG B 1 313 ? -31.484 -19.281 -9.836 1 66.12 313 ARG B N 1
ATOM 8156 C CA . ARG B 1 313 ? -30.5 -19.844 -8.914 1 66.12 313 ARG B CA 1
ATOM 8157 C C . ARG B 1 313 ? -29.719 -20.984 -9.555 1 66.12 313 ARG B C 1
ATOM 8159 O O . ARG B 1 313 ? -28.5 -21.078 -9.383 1 66.12 313 ARG B O 1
ATOM 8166 N N . HIS B 1 314 ? -30.406 -21.594 -10.344 1 75.62 314 HIS B N 1
ATOM 8167 C CA . HIS B 1 314 ? -29.812 -22.766 -10.969 1 75.62 314 HIS B CA 1
ATOM 8168 C C . HIS B 1 314 ? -28.859 -22.391 -12.086 1 75.62 314 HIS B C 1
ATOM 8170 O O . HIS B 1 314 ? -27.797 -22.984 -12.234 1 75.62 314 HIS B O 1
ATOM 8176 N N . GLU B 1 315 ? -29.109 -21.219 -12.57 1 82.12 315 GLU B N 1
ATOM 8177 C CA . GLU B 1 315 ? -28.281 -20.828 -13.695 1 82.12 315 GLU B CA 1
ATOM 8178 C C . GLU B 1 315 ? -26.891 -20.375 -13.234 1 82.12 315 GLU B C 1
ATOM 8180 O O . GLU B 1 315 ? -25.891 -20.688 -13.867 1 82.12 315 GLU B O 1
ATOM 8185 N N . VAL B 1 316 ? -26.859 -19.703 -12.18 1 87.62 316 VAL B N 1
ATOM 8186 C CA . VAL B 1 316 ? -25.594 -19.188 -11.672 1 87.62 316 VAL B CA 1
ATOM 8187 C C . VAL B 1 316 ? -24.734 -20.344 -11.172 1 87.62 316 VAL B C 1
ATOM 8189 O O . VAL B 1 316 ? -23.516 -20.375 -11.406 1 87.62 316 VAL B O 1
ATOM 8192 N N . LEU B 1 317 ? -25.359 -21.25 -10.531 1 88.75 317 LEU B N 1
ATOM 8193 C CA . LEU B 1 317 ? -24.625 -22.391 -10.008 1 88.75 317 LEU B CA 1
ATOM 8194 C C . LEU B 1 317 ? -24.094 -23.266 -11.141 1 88.75 317 LEU B C 1
ATOM 8196 O O . LEU B 1 317 ? -23 -23.828 -11.039 1 88.75 317 LEU B O 1
ATOM 8200 N N . GLU B 1 318 ? -24.906 -23.375 -12.133 1 89.81 318 GLU B N 1
ATOM 8201 C CA . GLU B 1 318 ? -24.453 -24.125 -13.305 1 89.81 318 GLU B CA 1
ATOM 8202 C C . GLU B 1 318 ? -23.234 -23.453 -13.953 1 89.81 318 GLU B C 1
ATOM 8204 O O . GLU B 1 318 ? -22.312 -24.141 -14.398 1 89.81 318 GLU B O 1
ATOM 8209 N N . LEU B 1 319 ? -23.312 -22.203 -14.062 1 92.38 319 LEU B N 1
ATOM 8210 C CA . LEU B 1 319 ? -22.188 -21.453 -14.609 1 92.38 319 LEU B CA 1
ATOM 8211 C C . LEU B 1 319 ? -20.922 -21.672 -13.781 1 92.38 319 LEU B C 1
ATOM 8213 O O . LEU B 1 319 ? -19.859 -21.953 -14.328 1 92.38 319 LEU B O 1
ATOM 8217 N N . LEU B 1 320 ? -21.047 -21.578 -12.477 1 93.5 320 LEU B N 1
ATOM 8218 C CA . LEU B 1 320 ? -19.906 -21.75 -11.586 1 93.5 320 LEU B CA 1
ATOM 8219 C C . LEU B 1 320 ? -19.375 -23.172 -11.672 1 93.5 320 LEU B C 1
ATOM 8221 O O . LEU B 1 320 ? -18.156 -23.406 -11.562 1 93.5 320 LEU B O 1
ATOM 8225 N N . GLN B 1 321 ? -20.297 -24.062 -11.859 1 94.44 321 GLN B N 1
ATOM 8226 C CA . GLN B 1 321 ? -19.906 -25.469 -12.008 1 94.44 321 GLN B CA 1
ATOM 8227 C C . GLN B 1 321 ? -19 -25.656 -13.219 1 94.44 321 GLN B C 1
ATOM 8229 O O . GLN B 1 321 ? -17.969 -26.328 -13.133 1 94.44 321 GLN B O 1
ATOM 8234 N N . LYS B 1 322 ? -19.391 -25.109 -14.312 1 95.31 322 LYS B N 1
ATOM 8235 C CA . LYS B 1 322 ? -18.609 -25.234 -15.547 1 95.31 322 LYS B CA 1
ATOM 8236 C C . LYS B 1 322 ? -17.234 -24.578 -15.391 1 95.31 322 LYS B C 1
ATOM 8238 O O . LYS B 1 322 ? -16.219 -25.125 -15.82 1 95.31 322 LYS B O 1
ATOM 8243 N N . ILE B 1 323 ? -17.203 -23.422 -14.828 1 97.12 323 ILE B N 1
ATOM 8244 C CA . ILE B 1 323 ? -15.953 -22.719 -14.617 1 97.12 323 ILE B CA 1
ATOM 8245 C C . ILE B 1 323 ? -15.07 -23.5 -13.648 1 97.12 323 ILE B C 1
ATOM 8247 O O . ILE B 1 323 ? -13.859 -23.625 -13.859 1 97.12 323 ILE B O 1
ATOM 8251 N N . ALA B 1 324 ? -15.734 -24.062 -12.609 1 97.19 324 ALA B N 1
ATOM 8252 C CA . ALA B 1 324 ? -15.016 -24.828 -11.602 1 97.19 324 ALA B CA 1
ATOM 8253 C C . ALA B 1 324 ? -14.359 -26.062 -12.219 1 97.19 324 ALA B C 1
ATOM 8255 O O . ALA B 1 324 ? -13.227 -26.406 -11.883 1 97.19 324 ALA B O 1
ATOM 8256 N N . LYS B 1 325 ? -15.07 -26.703 -13.07 1 96.31 325 LYS B N 1
ATOM 8257 C CA . LYS B 1 325 ? -14.523 -27.875 -13.75 1 96.31 325 LYS B CA 1
ATOM 8258 C C . LYS B 1 325 ? -13.305 -27.5 -14.586 1 96.31 325 LYS B C 1
ATOM 8260 O O . LYS B 1 325 ? -12.266 -28.172 -14.508 1 96.31 325 LYS B O 1
ATOM 8265 N N . GLY B 1 326 ? -13.438 -26.469 -15.367 1 97.56 326 GLY B N 1
ATOM 8266 C CA . GLY B 1 326 ? -12.312 -26.016 -16.172 1 97.56 326 GLY B CA 1
ATOM 8267 C C . GLY B 1 326 ? -11.094 -25.672 -15.336 1 97.56 326 GLY B C 1
ATOM 8268 O O . GLY B 1 326 ? -9.969 -26.047 -15.68 1 97.56 326 GLY B O 1
ATOM 8269 N N . TYR B 1 327 ? -11.352 -24.938 -14.25 1 97.75 327 TYR B N 1
ATOM 8270 C CA . TYR B 1 327 ? -10.258 -24.516 -13.391 1 97.75 327 TYR B CA 1
ATOM 8271 C C . TYR B 1 327 ? -9.617 -25.703 -12.703 1 97.75 327 TYR B C 1
ATOM 8273 O O . TYR B 1 327 ? -8.391 -25.766 -12.555 1 97.75 327 TYR B O 1
ATOM 8281 N N . ALA B 1 328 ? -10.406 -26.641 -12.234 1 96.88 328 ALA B N 1
ATOM 8282 C CA . ALA B 1 328 ? -9.898 -27.844 -11.578 1 96.88 328 ALA B CA 1
ATOM 8283 C C . ALA B 1 328 ? -9.047 -28.672 -12.531 1 96.88 328 ALA B C 1
ATOM 8285 O O . ALA B 1 328 ? -7.961 -29.125 -12.156 1 96.88 328 ALA B O 1
ATOM 8286 N N . TYR B 1 329 ? -9.516 -28.844 -13.781 1 96.44 329 TYR B N 1
ATOM 8287 C CA . TYR B 1 329 ? -8.758 -29.594 -14.781 1 96.44 329 TYR B CA 1
ATOM 8288 C C . TYR B 1 329 ? -7.41 -28.922 -15.047 1 96.44 329 TYR B C 1
ATOM 8290 O O . TYR B 1 329 ? -6.387 -29.594 -15.164 1 96.44 329 TYR B O 1
ATOM 8298 N N . LEU B 1 330 ? -7.434 -27.625 -15.117 1 96.62 330 LEU B N 1
ATOM 8299 C CA . LEU B 1 330 ? -6.211 -26.891 -15.398 1 96.62 330 LEU B CA 1
ATOM 8300 C C . LEU B 1 330 ? -5.184 -27.094 -14.297 1 96.62 330 LEU B C 1
ATOM 8302 O O . LEU B 1 330 ? -3.994 -27.281 -14.57 1 96.62 330 LEU B O 1
ATOM 8306 N N . ASN B 1 331 ? -5.633 -27.125 -13.039 1 95.88 331 ASN B N 1
ATOM 8307 C CA . ASN B 1 331 ? -4.715 -27.25 -11.906 1 95.88 331 ASN B CA 1
ATOM 8308 C C . ASN B 1 331 ? -4.254 -28.688 -11.711 1 95.88 331 ASN B C 1
ATOM 8310 O O . ASN B 1 331 ? -3.283 -28.938 -10.992 1 95.88 331 ASN B O 1
ATOM 8314 N N . GLN B 1 332 ? -4.863 -29.578 -12.414 1 93.56 332 GLN B N 1
ATOM 8315 C CA . GLN B 1 332 ? -4.41 -30.953 -12.453 1 93.56 332 GLN B CA 1
ATOM 8316 C C . GLN B 1 332 ? -3.6 -31.234 -13.719 1 93.56 332 GLN B C 1
ATOM 8318 O O . GLN B 1 332 ? -3.203 -32.375 -13.977 1 93.56 332 GLN B O 1
ATOM 8323 N N . TYR B 1 333 ? -3.447 -30.234 -14.516 1 93.94 333 TYR B N 1
ATOM 8324 C CA . TYR B 1 333 ? -2.674 -30.25 -15.75 1 93.94 333 TYR B CA 1
ATOM 8325 C C . TYR B 1 333 ? -3.346 -31.141 -16.797 1 93.94 333 TYR B C 1
ATOM 8327 O O . TYR B 1 333 ? -2.668 -31.797 -17.594 1 93.94 333 TYR B O 1
ATOM 8335 N N . GLU B 1 334 ? -4.605 -31.312 -16.625 1 93.62 334 GLU B N 1
ATOM 8336 C CA . GLU B 1 334 ? -5.441 -31.844 -17.703 1 93.62 334 GLU B CA 1
ATOM 8337 C C . GLU B 1 334 ? -5.902 -30.734 -18.641 1 93.62 334 GLU B C 1
ATOM 8339 O O . GLU B 1 334 ? -7.09 -30.406 -18.688 1 93.62 334 GLU B O 1
ATOM 8344 N N . CYS B 1 335 ? -5.02 -30.312 -19.438 1 94.62 335 CYS B N 1
ATOM 8345 C CA . CYS B 1 335 ? -5.152 -29.062 -20.188 1 94.62 335 CYS B CA 1
ATOM 8346 C C . CYS B 1 335 ? -6.195 -29.188 -21.281 1 94.62 335 CYS B C 1
ATOM 8348 O O . CYS B 1 335 ? -6.988 -28.266 -21.5 1 94.62 335 CYS B O 1
ATOM 8350 N N . ALA B 1 336 ? -6.227 -30.281 -21.969 1 93.19 336 ALA B N 1
ATOM 8351 C CA . ALA B 1 336 ? -7.199 -30.469 -23.047 1 93.19 336 ALA B CA 1
ATOM 8352 C C . ALA B 1 336 ? -8.625 -30.406 -22.516 1 93.19 336 ALA B C 1
ATOM 8354 O O . ALA B 1 336 ? -9.492 -29.766 -23.109 1 93.19 336 ALA B O 1
ATOM 8355 N N . LYS B 1 337 ? -8.867 -31.062 -21.375 1 96.06 337 LYS B N 1
ATOM 8356 C CA . LYS B 1 337 ? -10.18 -31.031 -20.734 1 96.06 337 LYS B CA 1
ATOM 8357 C C . LYS B 1 337 ? -10.531 -29.625 -20.25 1 96.06 337 LYS B C 1
ATOM 8359 O O . LYS B 1 337 ? -11.68 -29.203 -20.344 1 96.06 337 LYS B O 1
ATOM 8364 N N . ALA B 1 338 ? -9.547 -28.984 -19.734 1 97.81 338 ALA B N 1
ATOM 8365 C CA . ALA B 1 338 ? -9.75 -27.609 -19.266 1 97.81 338 ALA B CA 1
ATOM 8366 C C . ALA B 1 338 ? -10.172 -26.703 -20.406 1 97.81 338 ALA B C 1
ATOM 8368 O O . ALA B 1 338 ? -11.117 -25.906 -20.266 1 97.81 338 ALA B O 1
ATOM 8369 N N . ILE B 1 339 ? -9.43 -26.781 -21.547 1 97.94 339 ILE B N 1
ATOM 8370 C CA . ILE B 1 339 ? -9.734 -25.969 -22.703 1 97.94 339 ILE B CA 1
ATOM 8371 C C . ILE B 1 339 ? -11.156 -26.25 -23.188 1 97.94 339 ILE B C 1
ATOM 8373 O O . ILE B 1 339 ? -11.922 -25.328 -23.484 1 97.94 339 ILE B O 1
ATOM 8377 N N . ASP B 1 340 ? -11.469 -27.516 -23.188 1 97.75 340 ASP B N 1
ATOM 8378 C CA . ASP B 1 340 ? -12.805 -27.922 -23.625 1 97.75 340 ASP B CA 1
ATOM 8379 C C . ASP B 1 340 ? -13.883 -27.344 -22.703 1 97.75 340 ASP B C 1
ATOM 8381 O O . ASP B 1 340 ? -14.875 -26.797 -23.172 1 97.75 340 ASP B O 1
ATOM 8385 N N . ALA B 1 341 ? -13.719 -27.453 -21.422 1 97.44 341 ALA B N 1
ATOM 8386 C CA . ALA B 1 341 ? -14.68 -26.969 -20.438 1 97.44 341 ALA B CA 1
ATOM 8387 C C . ALA B 1 341 ? -14.852 -25.453 -20.547 1 97.44 341 ALA B C 1
ATOM 8389 O O . ALA B 1 341 ? -15.977 -24.953 -20.5 1 97.44 341 ALA B O 1
ATOM 8390 N N . LEU B 1 342 ? -13.805 -24.734 -20.703 1 98.19 342 LEU B N 1
ATOM 8391 C CA . LEU B 1 342 ? -13.836 -23.281 -20.703 1 98.19 342 LEU B CA 1
ATOM 8392 C C . LEU B 1 342 ? -14.344 -22.75 -22.047 1 98.19 342 LEU B C 1
ATOM 8394 O O . LEU B 1 342 ? -14.977 -21.688 -22.094 1 98.19 342 LEU B O 1
ATOM 8398 N N . THR B 1 343 ? -14.023 -23.438 -23.078 1 97.44 343 THR B N 1
ATOM 8399 C CA . THR B 1 343 ? -14.484 -23.016 -24.391 1 97.44 343 THR B CA 1
ATOM 8400 C C . THR B 1 343 ? -15.992 -23.203 -24.516 1 97.44 343 THR B C 1
ATOM 8402 O O . THR B 1 343 ? -16.641 -22.5 -25.297 1 97.44 343 THR B O 1
ATOM 8405 N N . ASN B 1 344 ? -16.562 -24.109 -23.75 1 96.5 344 ASN B N 1
ATOM 8406 C CA . ASN B 1 344 ? -17.984 -24.406 -23.828 1 96.5 344 ASN B CA 1
ATOM 8407 C C . ASN B 1 344 ? -18.797 -23.453 -22.938 1 96.5 344 ASN B C 1
ATOM 8409 O O . ASN B 1 344 ? -20.016 -23.594 -22.828 1 96.5 344 ASN B O 1
ATOM 8413 N N . LEU B 1 345 ? -18.234 -22.453 -22.422 1 97.19 345 LEU B N 1
ATOM 8414 C CA . LEU B 1 345 ? -18.938 -21.453 -21.625 1 97.19 345 LEU B CA 1
ATOM 8415 C C . LEU B 1 345 ? -19.766 -20.531 -22.516 1 97.19 345 LEU B C 1
ATOM 8417 O O . LEU B 1 345 ? -19.484 -20.406 -23.703 1 97.19 345 LEU B O 1
ATOM 8421 N N . PRO B 1 346 ? -20.812 -19.953 -21.828 1 95.06 346 PRO B N 1
ATOM 8422 C CA . PRO B 1 346 ? -21.531 -18.938 -22.609 1 95.06 346 PRO B CA 1
ATOM 8423 C C . PRO B 1 346 ? -20.625 -17.828 -23.125 1 95.06 346 PRO B C 1
ATOM 8425 O O . PRO B 1 346 ? -19.641 -17.469 -22.453 1 95.06 346 PRO B O 1
ATOM 8428 N N . LYS B 1 347 ? -20.922 -17.234 -24.219 1 95.75 347 LYS B N 1
ATOM 8429 C CA . LYS B 1 347 ? -20.094 -16.234 -24.891 1 95.75 347 LYS B CA 1
ATOM 8430 C C . LYS B 1 347 ? -19.766 -15.078 -23.953 1 95.75 347 LYS B C 1
ATOM 8432 O O . LYS B 1 347 ? -18.656 -14.547 -23.969 1 95.75 347 LYS B O 1
ATOM 8437 N N . SER B 1 348 ? -20.75 -14.711 -23.203 1 94.38 348 SER B N 1
ATOM 8438 C CA . SER B 1 348 ? -20.531 -13.594 -22.297 1 94.38 348 SER B CA 1
ATOM 8439 C C . SER B 1 348 ? -19.406 -13.883 -21.312 1 94.38 348 SER B C 1
ATOM 8441 O O . SER B 1 348 ? -18.656 -12.992 -20.938 1 94.38 348 SER B O 1
ATOM 8443 N N . GLN B 1 349 ? -19.297 -15.125 -20.953 1 96 349 GLN B N 1
ATOM 8444 C CA . GLN B 1 349 ? -18.281 -15.516 -19.969 1 96 349 GLN B CA 1
ATOM 8445 C C . GLN B 1 349 ? -16.969 -15.883 -20.672 1 96 349 GLN B C 1
ATOM 8447 O O . GLN B 1 349 ? -15.898 -15.617 -20.141 1 96 349 GLN B O 1
ATOM 8452 N N . TYR B 1 350 ? -17.172 -16.438 -21.844 1 97.38 350 TYR B N 1
ATOM 8453 C CA . TYR B 1 350 ? -16.016 -16.859 -22.609 1 97.38 350 TYR B CA 1
ATOM 8454 C C . TYR B 1 350 ? -15.117 -15.68 -22.953 1 97.38 350 TYR B C 1
ATOM 8456 O O . TYR B 1 350 ? -13.891 -15.789 -22.906 1 97.38 350 TYR B O 1
ATOM 8464 N N . TYR B 1 351 ? -15.734 -14.57 -23.234 1 96.44 351 TYR B N 1
ATOM 8465 C CA . TYR B 1 351 ? -14.977 -13.391 -23.625 1 96.44 351 TYR B CA 1
ATOM 8466 C C . TYR B 1 351 ? -14.68 -12.508 -22.422 1 96.44 351 TYR B C 1
ATOM 8468 O O . TYR B 1 351 ? -15.023 -11.32 -22.406 1 96.44 351 TYR B O 1
ATOM 8476 N N . THR B 1 352 ? -14.094 -13.055 -21.469 1 97.06 352 THR B N 1
ATOM 8477 C CA . THR B 1 352 ? -13.547 -12.359 -20.312 1 97.06 352 THR B CA 1
ATOM 8478 C C . THR B 1 352 ? -12.047 -12.633 -20.172 1 97.06 352 THR B C 1
ATOM 8480 O O . THR B 1 352 ? -11.555 -13.656 -20.641 1 97.06 352 THR B O 1
ATOM 8483 N N . GLY B 1 353 ? -11.336 -11.641 -19.578 1 97.19 353 GLY B N 1
ATOM 8484 C CA . GLY B 1 353 ? -9.906 -11.797 -19.406 1 97.19 353 GLY B CA 1
ATOM 8485 C C . GLY B 1 353 ? -9.539 -13.023 -18.594 1 97.19 353 GLY B C 1
ATOM 8486 O O . GLY B 1 353 ? -8.531 -13.68 -18.875 1 97.19 353 GLY B O 1
ATOM 8487 N N . TRP B 1 354 ? -10.344 -13.359 -17.641 1 97.75 354 TRP B N 1
ATOM 8488 C CA . TRP B 1 354 ? -10.078 -14.508 -16.781 1 97.75 354 TRP B CA 1
ATOM 8489 C C . TRP B 1 354 ? -10.094 -15.805 -17.578 1 97.75 354 TRP B C 1
ATOM 8491 O O . TRP B 1 354 ? -9.164 -16.609 -17.469 1 97.75 354 TRP B O 1
ATOM 8501 N N . VAL B 1 355 ? -11.172 -16.031 -18.359 1 98.44 355 VAL B N 1
ATOM 8502 C CA . VAL B 1 355 ? -11.336 -17.266 -19.109 1 98.44 355 VAL B CA 1
ATOM 8503 C C . VAL B 1 355 ? -10.258 -17.359 -20.188 1 98.44 355 VAL B C 1
ATOM 8505 O O . VAL B 1 355 ? -9.602 -18.406 -20.328 1 98.44 355 VAL B O 1
ATOM 8508 N N . GLN B 1 356 ? -10.031 -16.281 -20.906 1 98.56 356 GLN B N 1
ATOM 8509 C CA . GLN B 1 356 ? -9.039 -16.281 -21.984 1 98.56 356 GLN B CA 1
ATOM 8510 C C . GLN B 1 356 ? -7.641 -16.547 -21.438 1 98.56 356 GLN B C 1
ATOM 8512 O O . GLN B 1 356 ? -6.859 -17.266 -22.062 1 98.56 356 GLN B O 1
ATOM 8517 N N . SER B 1 357 ? -7.32 -15.938 -20.359 1 98.31 357 SER B N 1
ATOM 8518 C CA . SER B 1 357 ? -6.008 -16.125 -19.75 1 98.31 357 SER B CA 1
ATOM 8519 C C . SER B 1 357 ? -5.801 -17.578 -19.312 1 98.31 357 SER B C 1
ATOM 8521 O O . SER B 1 357 ? -4.711 -18.125 -19.484 1 98.31 357 SER B O 1
ATOM 8523 N N . HIS B 1 358 ? -6.84 -18.203 -18.797 1 98.56 358 HIS B N 1
ATOM 8524 C CA . HIS B 1 358 ? -6.703 -19.578 -18.328 1 98.56 358 HIS B CA 1
ATOM 8525 C C . HIS B 1 358 ? -6.613 -20.547 -19.5 1 98.56 358 HIS B C 1
ATOM 8527 O O . HIS B 1 358 ? -5.938 -21.578 -19.406 1 98.56 358 HIS B O 1
ATOM 8533 N N . ILE B 1 359 ? -7.25 -20.25 -20.578 1 98.62 359 ILE B N 1
ATOM 8534 C CA . ILE B 1 359 ? -7.059 -21.047 -21.781 1 98.62 359 ILE B CA 1
ATOM 8535 C C . ILE B 1 359 ? -5.633 -20.859 -22.297 1 98.62 359 ILE B C 1
ATOM 8537 O O . ILE B 1 359 ? -4.992 -21.828 -22.719 1 98.62 359 ILE B O 1
ATOM 8541 N N . GLY B 1 360 ? -5.176 -19.594 -22.266 1 98.44 360 GLY B N 1
ATOM 8542 C CA . GLY B 1 360 ? -3.789 -19.344 -22.625 1 98.44 360 GLY B CA 1
ATOM 8543 C C . GLY B 1 360 ? -2.807 -20.141 -21.781 1 98.44 360 GLY B C 1
ATOM 8544 O O . GLY B 1 360 ? -1.842 -20.703 -22.312 1 98.44 360 GLY B O 1
ATOM 8545 N N . LYS B 1 361 ? -3.061 -20.234 -20.516 1 97.94 361 LYS B N 1
ATOM 8546 C CA . LYS B 1 361 ? -2.213 -21 -19.594 1 97.94 361 LYS B CA 1
ATOM 8547 C C . LYS B 1 361 ? -2.238 -22.484 -19.938 1 97.94 361 LYS B C 1
ATOM 8549 O O . LYS B 1 361 ? -1.217 -23.172 -19.844 1 97.94 361 LYS B O 1
ATOM 8554 N N . ALA B 1 362 ? -3.408 -22.969 -20.281 1 97.38 362 ALA B N 1
ATOM 8555 C CA . ALA B 1 362 ? -3.533 -24.375 -20.672 1 97.38 362 ALA B CA 1
ATOM 8556 C C . ALA B 1 362 ? -2.668 -24.672 -21.891 1 97.38 362 ALA B C 1
ATOM 8558 O O . ALA B 1 362 ? -1.939 -25.672 -21.906 1 97.38 362 ALA B O 1
ATOM 8559 N N . TYR B 1 363 ? -2.729 -23.828 -22.859 1 95.69 363 TYR B N 1
ATOM 8560 C CA . TYR B 1 363 ? -1.908 -24.016 -24.062 1 95.69 363 TYR B CA 1
ATOM 8561 C C . TYR B 1 363 ? -0.427 -23.891 -23.719 1 95.69 363 TYR B C 1
ATOM 8563 O O . TYR B 1 363 ? 0.408 -24.594 -24.297 1 95.69 363 TYR B O 1
ATOM 8571 N N . PHE B 1 364 ? -0.129 -23.016 -22.859 1 95.75 364 PHE B N 1
ATOM 8572 C CA . PHE B 1 364 ? 1.247 -22.859 -22.406 1 95.75 364 PHE B CA 1
ATOM 8573 C C . PHE B 1 364 ? 1.781 -24.141 -21.797 1 95.75 364 PHE B C 1
ATOM 8575 O O . PHE B 1 364 ? 2.889 -24.578 -22.125 1 95.75 364 PHE B O 1
ATOM 8582 N N . GLU B 1 365 ? 0.949 -24.766 -20.969 1 92.62 365 GLU B N 1
ATOM 8583 C CA . GLU B 1 365 ? 1.341 -26 -20.297 1 92.62 365 GLU B CA 1
ATOM 8584 C C . GLU B 1 365 ? 1.488 -27.141 -21.297 1 92.62 365 GLU B C 1
ATOM 8586 O O . GLU B 1 365 ? 2.268 -28.078 -21.078 1 92.62 365 GLU B O 1
ATOM 8591 N N . MET B 1 366 ? 0.792 -27.031 -22.391 1 89 366 MET B N 1
ATOM 8592 C CA . MET B 1 366 ? 0.883 -28.031 -23.453 1 89 366 MET B CA 1
ATOM 8593 C C . MET B 1 366 ? 2.029 -27.719 -24.406 1 89 366 MET B C 1
ATOM 8595 O O . MET B 1 366 ? 2.176 -28.375 -25.438 1 89 366 MET B O 1
ATOM 8599 N N . VAL B 1 367 ? 2.756 -26.625 -24.125 1 87.38 367 VAL B N 1
ATOM 8600 C CA . VAL B 1 367 ? 3.928 -26.188 -24.891 1 87.38 367 VAL B CA 1
ATOM 8601 C C . VAL B 1 367 ? 3.502 -25.719 -26.281 1 87.38 367 VAL B C 1
ATOM 8603 O O . VAL B 1 367 ? 4.242 -25.891 -27.25 1 87.38 367 VAL B O 1
ATOM 8606 N N . ASP B 1 368 ? 2.291 -25.422 -26.422 1 90.44 368 ASP B N 1
ATOM 8607 C CA . ASP B 1 368 ? 1.788 -24.734 -27.609 1 90.44 368 ASP B CA 1
ATOM 8608 C C . ASP B 1 368 ? 1.82 -23.219 -27.453 1 90.44 368 ASP B C 1
ATOM 8610 O O . ASP B 1 368 ? 0.779 -22.594 -27.25 1 90.44 368 ASP B O 1
ATOM 8614 N N . TYR B 1 369 ? 2.938 -22.609 -27.625 1 93.69 369 TYR B N 1
ATOM 8615 C CA . TYR B 1 369 ? 3.182 -21.219 -27.281 1 93.69 369 TYR B CA 1
ATOM 8616 C C . TYR B 1 369 ? 2.455 -20.281 -28.25 1 93.69 369 TYR B C 1
ATOM 8618 O O . TYR B 1 369 ? 1.922 -19.25 -27.844 1 93.69 369 TYR B O 1
ATOM 8626 N N . PRO B 1 370 ? 2.398 -20.625 -29.547 1 95.12 370 PRO B N 1
ATOM 8627 C CA . PRO B 1 370 ? 1.675 -19.734 -30.453 1 95.12 370 PRO B CA 1
ATOM 8628 C C . PRO B 1 370 ? 0.208 -19.547 -30.062 1 95.12 370 PRO B C 1
ATOM 8630 O O . PRO B 1 370 ? -0.299 -18.422 -30.047 1 95.12 370 PRO B O 1
ATOM 8633 N N . MET B 1 371 ? -0.367 -20.719 -29.75 1 96.44 371 MET B N 1
ATOM 8634 C CA . MET B 1 371 ? -1.762 -20.609 -29.328 1 96.44 371 MET B CA 1
ATOM 8635 C C . MET B 1 371 ? -1.875 -19.891 -27.984 1 96.44 371 MET B C 1
ATOM 8637 O O . MET B 1 371 ? -2.812 -19.109 -27.781 1 96.44 371 MET B O 1
ATOM 8641 N N . ALA B 1 372 ? -1.019 -20.172 -27.094 1 98.19 372 ALA B N 1
ATOM 8642 C CA . ALA B 1 372 ? -1.008 -19.484 -25.797 1 98.19 372 ALA B CA 1
ATOM 8643 C C . ALA B 1 372 ? -0.949 -17.969 -26 1 98.19 372 ALA B C 1
ATOM 8645 O O . ALA B 1 372 ? -1.701 -17.219 -25.375 1 98.19 372 ALA B O 1
ATOM 8646 N N . GLU B 1 373 ? -0.039 -17.5 -26.891 1 98.44 373 GLU B N 1
ATOM 8647 C CA . GLU B 1 373 ? 0.107 -16.078 -27.172 1 98.44 373 GLU B CA 1
ATOM 8648 C C . GLU B 1 373 ? -1.21 -15.469 -27.641 1 98.44 373 GLU B C 1
ATOM 8650 O O . GLU B 1 373 ? -1.574 -14.367 -27.219 1 98.44 373 GLU B O 1
ATOM 8655 N N . ARG B 1 374 ? -1.868 -16.188 -28.484 1 98.5 374 ARG B N 1
ATOM 8656 C CA . ARG B 1 374 ? -3.121 -15.688 -29.047 1 98.5 374 ARG B CA 1
ATOM 8657 C C . ARG B 1 374 ? -4.145 -15.422 -27.938 1 98.5 374 ARG B C 1
ATOM 8659 O O . ARG B 1 374 ? -4.801 -14.383 -27.938 1 98.5 374 ARG B O 1
ATOM 8666 N N . PHE B 1 375 ? -4.258 -16.328 -27.094 1 98.69 375 PHE B N 1
ATOM 8667 C CA . PHE B 1 375 ? -5.254 -16.203 -26.031 1 98.69 375 PHE B CA 1
ATOM 8668 C C . PHE B 1 375 ? -4.828 -15.164 -25 1 98.69 375 PHE B C 1
ATOM 8670 O O . PHE B 1 375 ? -5.668 -14.445 -24.469 1 98.69 375 PHE B O 1
ATOM 8677 N N . PHE B 1 376 ? -3.572 -15.039 -24.672 1 98.56 376 PHE B N 1
ATOM 8678 C CA . PHE B 1 376 ? -3.102 -13.984 -23.766 1 98.56 376 PHE B CA 1
ATOM 8679 C C . PHE B 1 376 ? -3.316 -12.609 -24.391 1 98.56 376 PHE B C 1
ATOM 8681 O O . PHE B 1 376 ? -3.672 -11.656 -23.688 1 98.56 376 PHE B O 1
ATOM 8688 N N . GLN B 1 377 ? -3.041 -12.531 -25.672 1 98.06 377 GLN B N 1
ATOM 8689 C CA . GLN B 1 377 ? -3.275 -11.273 -26.375 1 98.06 377 GLN B CA 1
ATOM 8690 C C . GLN B 1 377 ? -4.75 -10.883 -26.312 1 98.06 377 GLN B C 1
ATOM 8692 O O . GLN B 1 377 ? -5.082 -9.711 -26.141 1 98.06 377 GLN B O 1
ATOM 8697 N N . LYS B 1 378 ? -5.555 -11.906 -26.547 1 98.06 378 LYS B N 1
ATOM 8698 C CA . LYS B 1 378 ? -6.988 -11.656 -26.453 1 98.06 378 LYS B CA 1
ATOM 8699 C C . LYS B 1 378 ? -7.375 -11.195 -25.062 1 98.06 378 LYS B C 1
ATOM 8701 O O . LYS B 1 378 ? -8.203 -10.297 -24.891 1 98.06 378 LYS B O 1
ATOM 8706 N N . ALA B 1 379 ? -6.859 -11.789 -24.062 1 97.88 379 ALA B N 1
ATOM 8707 C CA . ALA B 1 379 ? -7.113 -11.383 -22.688 1 97.88 379 ALA B CA 1
ATOM 8708 C C . ALA B 1 379 ? -6.73 -9.922 -22.453 1 97.88 379 ALA B C 1
ATOM 8710 O O . ALA B 1 379 ? -7.457 -9.18 -21.797 1 97.88 379 ALA B O 1
ATOM 8711 N N . ARG B 1 380 ? -5.613 -9.469 -23.031 1 96.62 380 ARG B N 1
ATOM 8712 C CA . ARG B 1 380 ? -5.137 -8.094 -22.891 1 96.62 380 ARG B CA 1
ATOM 8713 C C . ARG B 1 380 ? -6.066 -7.121 -23.609 1 96.62 380 ARG B C 1
ATOM 8715 O O . ARG B 1 380 ? -6.289 -6.008 -23.125 1 96.62 380 ARG B O 1
ATOM 8722 N N . GLN B 1 381 ? -6.547 -7.562 -24.688 1 96.5 381 GLN B N 1
ATOM 8723 C CA . GLN B 1 381 ? -7.461 -6.723 -25.453 1 96.5 381 GLN B CA 1
ATOM 8724 C C . GLN B 1 381 ? -8.766 -6.496 -24.703 1 96.5 381 GLN B C 1
ATOM 8726 O O . GLN B 1 381 ? -9.312 -5.387 -24.703 1 96.5 381 GLN B O 1
ATOM 8731 N N . LEU B 1 382 ? -9.203 -7.551 -24.094 1 95.31 382 LEU B N 1
ATOM 8732 C CA . LEU B 1 382 ? -10.469 -7.484 -23.375 1 95.31 382 LEU B CA 1
ATOM 8733 C C . LEU B 1 382 ? -10.312 -6.699 -22.078 1 95.31 382 LEU B C 1
ATOM 8735 O O . LEU B 1 382 ? -11.188 -5.914 -21.719 1 95.31 382 LEU B O 1
ATOM 8739 N N . GLU B 1 383 ? -9.258 -6.953 -21.375 1 95.38 383 GLU B N 1
ATOM 8740 C CA . GLU B 1 383 ? -8.992 -6.324 -20.078 1 95.38 383 GLU B CA 1
ATOM 8741 C C . GLU B 1 383 ? -7.555 -5.828 -20 1 95.38 383 GLU B C 1
ATOM 8743 O O . GLU B 1 383 ? -6.727 -6.414 -19.297 1 95.38 383 GLU B O 1
ATOM 8748 N N . PRO B 1 384 ? -7.281 -4.703 -20.531 1 92.62 384 PRO B N 1
ATOM 8749 C CA . PRO B 1 384 ? -5.91 -4.188 -20.547 1 92.62 384 PRO B CA 1
ATOM 8750 C C . PRO B 1 384 ? -5.363 -3.891 -19.156 1 92.62 384 PRO B C 1
ATOM 8752 O O . PRO B 1 384 ? -4.148 -3.768 -18.984 1 92.62 384 PRO B O 1
ATOM 8755 N N . TYR B 1 385 ? -6.203 -3.893 -18.172 1 92.31 385 TYR B N 1
ATOM 8756 C CA . TYR B 1 385 ? -5.789 -3.57 -16.812 1 92.31 385 TYR B CA 1
ATOM 8757 C C . TYR B 1 385 ? -5.488 -4.836 -16.016 1 92.31 385 TYR B C 1
ATOM 8759 O O . TYR B 1 385 ? -5.121 -4.766 -14.836 1 92.31 385 TYR B O 1
ATOM 8767 N N . ARG B 1 386 ? -5.539 -5.934 -16.672 1 93.56 386 ARG B N 1
ATOM 8768 C CA . ARG B 1 386 ? -5.289 -7.195 -15.992 1 93.56 386 ARG B CA 1
ATOM 8769 C C . ARG B 1 386 ? -3.795 -7.473 -15.883 1 93.56 386 ARG B C 1
ATOM 8771 O O . ARG B 1 386 ? -3.078 -7.453 -16.891 1 93.56 386 ARG B O 1
ATOM 8778 N N . LEU B 1 387 ? -3.293 -7.695 -14.695 1 96.06 387 LEU B N 1
ATOM 8779 C CA . LEU B 1 387 ? -1.888 -7.996 -14.445 1 96.06 387 LEU B CA 1
ATOM 8780 C C . LEU B 1 387 ? -1.687 -9.492 -14.219 1 96.06 387 LEU B C 1
ATOM 8782 O O . LEU B 1 387 ? -0.612 -10.031 -14.492 1 96.06 387 LEU B O 1
ATOM 8786 N N . GLU B 1 388 ? -2.709 -10.164 -13.766 1 95.56 388 GLU B N 1
ATOM 8787 C CA . GLU B 1 388 ? -2.631 -11.586 -13.445 1 95.56 388 GLU B CA 1
ATOM 8788 C C . GLU B 1 388 ? -2.258 -12.414 -14.672 1 95.56 388 GLU B C 1
ATOM 8790 O O . GLU B 1 388 ? -2.779 -12.18 -15.766 1 95.56 388 GLU B O 1
ATOM 8795 N N . ASP B 1 389 ? -1.305 -13.25 -14.547 1 97.06 389 ASP B N 1
ATOM 8796 C CA . ASP B 1 389 ? -0.859 -14.227 -15.539 1 97.06 389 ASP B CA 1
ATOM 8797 C C . ASP B 1 389 ? 0.016 -13.57 -16.609 1 97.06 389 ASP B C 1
ATOM 8799 O O . ASP B 1 389 ? 0.448 -14.227 -17.547 1 97.06 389 ASP B O 1
ATOM 8803 N N . MET B 1 390 ? 0.373 -12.305 -16.453 1 98.06 390 MET B N 1
ATOM 8804 C CA . MET B 1 390 ? 1.19 -11.641 -17.453 1 98.06 390 MET B CA 1
ATOM 8805 C C . MET B 1 390 ? 2.641 -12.109 -17.375 1 98.06 390 MET B C 1
ATOM 8807 O O . MET B 1 390 ? 3.389 -11.992 -18.344 1 98.06 390 MET B O 1
ATOM 8811 N N . GLU B 1 391 ? 3.021 -12.633 -16.203 1 98 391 GLU B N 1
ATOM 8812 C CA . GLU B 1 391 ? 4.348 -13.234 -16.141 1 98 391 GLU B CA 1
ATOM 8813 C C . GLU B 1 391 ? 4.453 -14.453 -17.047 1 98 391 GLU B C 1
ATOM 8815 O O . GLU B 1 391 ? 5.508 -14.695 -17.641 1 98 391 GLU B O 1
ATOM 8820 N N . ILE B 1 392 ? 3.367 -15.148 -17.172 1 98.25 392 ILE B N 1
ATOM 8821 C CA . ILE B 1 392 ? 3.338 -16.312 -18.031 1 98.25 392 ILE B CA 1
ATOM 8822 C C . ILE B 1 392 ? 3.281 -15.883 -19.5 1 98.25 392 ILE B C 1
ATOM 8824 O O . ILE B 1 392 ? 3.928 -16.484 -20.359 1 98.25 392 ILE B O 1
ATOM 8828 N N . PHE B 1 393 ? 2.492 -14.867 -19.75 1 98.5 393 PHE B N 1
ATOM 8829 C CA . PHE B 1 393 ? 2.461 -14.312 -21.094 1 98.5 393 PHE B CA 1
ATOM 8830 C C . PHE B 1 393 ? 3.85 -13.859 -21.531 1 98.5 393 PHE B C 1
ATOM 8832 O O . PHE B 1 393 ? 4.285 -14.156 -22.641 1 98.5 393 PHE B O 1
ATOM 8839 N N . SER B 1 394 ? 4.527 -13.164 -20.625 1 98.56 394 SER B N 1
ATOM 8840 C CA . SER B 1 394 ? 5.879 -12.711 -20.922 1 98.56 394 SER B CA 1
ATOM 8841 C C . SER B 1 394 ? 6.801 -13.891 -21.219 1 98.56 394 SER B C 1
ATOM 8843 O O . SER B 1 394 ? 7.633 -13.82 -22.125 1 98.56 394 SER B O 1
ATOM 8845 N N . THR B 1 395 ? 6.727 -14.953 -20.469 1 98.06 395 THR B N 1
ATOM 8846 C CA . THR B 1 395 ? 7.527 -16.156 -20.688 1 98.06 395 THR B CA 1
ATOM 8847 C C . THR B 1 395 ? 7.164 -16.797 -22.016 1 98.06 395 THR B C 1
ATOM 8849 O O . THR B 1 395 ? 8.031 -17.359 -22.703 1 98.06 395 THR B O 1
ATOM 8852 N N . THR B 1 396 ? 5.859 -16.734 -22.344 1 98.25 396 THR B N 1
ATOM 8853 C CA . THR B 1 396 ? 5.418 -17.234 -23.641 1 98.25 396 THR B CA 1
ATOM 8854 C C . THR B 1 396 ? 6.117 -16.484 -24.781 1 98.25 396 THR B C 1
ATOM 8856 O O . THR B 1 396 ? 6.621 -17.109 -25.719 1 98.25 396 THR B O 1
ATOM 8859 N N . LEU B 1 397 ? 6.133 -15.219 -24.625 1 98.38 397 LEU B N 1
ATOM 8860 C CA . LEU B 1 397 ? 6.789 -14.391 -25.641 1 98.38 397 LEU B CA 1
ATOM 8861 C C . LEU B 1 397 ? 8.289 -14.648 -25.656 1 98.38 397 LEU B C 1
ATOM 8863 O O . LEU B 1 397 ? 8.922 -14.586 -26.703 1 98.38 397 LEU B O 1
ATOM 8867 N N . TRP B 1 398 ? 8.859 -14.898 -24.516 1 97.44 398 TRP B N 1
ATOM 8868 C CA . TRP B 1 398 ? 10.266 -15.273 -24.391 1 97.44 398 TRP B CA 1
ATOM 8869 C C . TRP B 1 398 ? 10.57 -16.531 -25.188 1 97.44 398 TRP B C 1
ATOM 8871 O O . TRP B 1 398 ? 11.539 -16.578 -25.953 1 97.44 398 TRP B O 1
ATOM 8881 N N . HIS B 1 399 ? 9.695 -17.562 -25.141 1 93.44 399 HIS B N 1
ATOM 8882 C CA . HIS B 1 399 ? 9.859 -18.812 -25.859 1 93.44 399 HIS B CA 1
ATOM 8883 C C . HIS B 1 399 ? 9.711 -18.625 -27.359 1 93.44 399 HIS B C 1
ATOM 8885 O O . HIS B 1 399 ? 10.383 -19.281 -28.156 1 93.44 399 HIS B O 1
ATOM 8891 N N . LEU B 1 400 ? 8.875 -17.719 -27.688 1 95.62 400 LEU B N 1
ATOM 8892 C CA . LEU B 1 400 ? 8.602 -17.469 -29.094 1 95.62 400 LEU B CA 1
ATOM 8893 C C . LEU B 1 400 ? 9.648 -16.531 -29.703 1 95.62 400 LEU B C 1
ATOM 8895 O O . LEU B 1 400 ? 9.641 -16.266 -30.906 1 95.62 400 LEU B O 1
ATOM 8899 N N . ARG B 1 401 ? 10.5 -16.016 -28.891 1 95 401 ARG B N 1
ATOM 8900 C CA . ARG B 1 401 ? 11.562 -15.102 -29.281 1 95 401 ARG B CA 1
ATOM 8901 C C . ARG B 1 401 ? 11 -13.859 -29.953 1 95 401 ARG B C 1
ATOM 8903 O O . ARG B 1 401 ? 11.516 -13.414 -30.984 1 95 401 ARG B O 1
ATOM 8910 N N . LYS B 1 402 ? 9.953 -13.422 -29.453 1 96.88 402 LYS B N 1
ATOM 8911 C CA . LYS B 1 402 ? 9.359 -12.172 -29.938 1 96.88 402 LYS B CA 1
ATOM 8912 C C . LYS B 1 402 ? 9.781 -10.992 -29.062 1 96.88 402 LYS B C 1
ATOM 8914 O O . LYS B 1 402 ? 8.977 -10.461 -28.297 1 96.88 402 LYS B O 1
ATOM 8919 N N . ASP B 1 403 ? 10.867 -10.477 -29.297 1 96.31 403 ASP B N 1
ATOM 8920 C CA . ASP B 1 403 ? 11.523 -9.5 -28.422 1 96.31 403 ASP B CA 1
ATOM 8921 C C . ASP B 1 403 ? 10.789 -8.172 -28.438 1 96.31 403 ASP B C 1
ATOM 8923 O O . ASP B 1 403 ? 10.625 -7.535 -27.391 1 96.31 403 ASP B O 1
ATOM 8927 N N . THR B 1 404 ? 10.336 -7.754 -29.547 1 97.31 404 THR B N 1
ATOM 8928 C CA . THR B 1 404 ? 9.672 -6.461 -29.656 1 97.31 404 THR B CA 1
ATOM 8929 C C . THR B 1 404 ? 8.344 -6.469 -28.891 1 97.31 404 THR B C 1
ATOM 8931 O O . THR B 1 404 ? 8.055 -5.539 -28.141 1 97.31 404 THR B O 1
ATOM 8934 N N . VAL B 1 405 ? 7.617 -7.562 -29.156 1 97.75 405 VAL B N 1
ATOM 8935 C CA . VAL B 1 405 ? 6.324 -7.68 -28.484 1 97.75 405 VAL B CA 1
ATOM 8936 C C . VAL B 1 405 ? 6.535 -7.801 -26.984 1 97.75 405 VAL B C 1
ATOM 8938 O O . VAL B 1 405 ? 5.777 -7.227 -26.203 1 97.75 405 VAL B O 1
ATOM 8941 N N . LEU B 1 406 ? 7.508 -8.508 -26.578 1 98.31 406 LEU B N 1
ATOM 8942 C CA . LEU B 1 406 ? 7.84 -8.688 -25.172 1 98.31 406 LEU B CA 1
ATOM 8943 C C . LEU B 1 406 ? 8.219 -7.355 -24.531 1 98.31 406 LEU B C 1
ATOM 8945 O O . LEU B 1 406 ? 7.777 -7.043 -23.422 1 98.31 406 LEU B O 1
ATOM 8949 N N . SER B 1 407 ? 9.047 -6.602 -25.188 1 98 407 SER B N 1
ATOM 8950 C CA . SER B 1 407 ? 9.461 -5.293 -24.688 1 98 407 SER B CA 1
ATOM 8951 C C . SER B 1 407 ? 8.266 -4.355 -24.562 1 98 407 SER B C 1
ATOM 8953 O O . SER B 1 407 ? 8.172 -3.602 -23.594 1 98 407 SER B O 1
ATOM 8955 N N . THR B 1 408 ? 7.41 -4.41 -25.531 1 98 408 THR B N 1
ATOM 8956 C CA . THR B 1 408 ? 6.207 -3.584 -25.484 1 98 408 THR B CA 1
ATOM 8957 C C . THR B 1 408 ? 5.336 -3.965 -24.297 1 98 408 THR B C 1
ATOM 8959 O O . THR B 1 408 ? 4.836 -3.094 -23.578 1 98 408 THR B O 1
ATOM 8962 N N . LEU B 1 409 ? 5.156 -5.238 -24.125 1 98 409 LEU B N 1
ATOM 8963 C CA . LEU B 1 409 ? 4.379 -5.715 -22.984 1 98 409 LEU B CA 1
ATOM 8964 C C . LEU B 1 409 ? 4.996 -5.246 -21.672 1 98 409 LEU B C 1
ATOM 8966 O O . LEU B 1 409 ? 4.285 -4.77 -20.781 1 98 409 LEU B O 1
ATOM 8970 N N . ALA B 1 410 ? 6.305 -5.406 -21.531 1 98.38 410 ALA B N 1
ATOM 8971 C CA . ALA B 1 410 ? 7.012 -5.008 -20.312 1 98.38 410 ALA B CA 1
ATOM 8972 C C . ALA B 1 410 ? 6.809 -3.525 -20.016 1 98.38 410 ALA B C 1
ATOM 8974 O O . ALA B 1 410 ? 6.539 -3.143 -18.875 1 98.38 410 ALA B O 1
ATOM 8975 N N . HIS B 1 411 ? 6.91 -2.762 -21.047 1 97.5 411 HIS B N 1
ATOM 8976 C CA . HIS B 1 411 ? 6.734 -1.32 -20.906 1 97.5 411 HIS B CA 1
ATOM 8977 C C . HIS B 1 411 ? 5.316 -0.98 -20.469 1 97.5 411 HIS B C 1
ATOM 8979 O O . HIS B 1 411 ? 5.117 -0.138 -19.578 1 97.5 411 HIS B O 1
ATOM 8985 N N . GLU B 1 412 ? 4.422 -1.596 -21.078 1 97.12 412 GLU B N 1
ATOM 8986 C CA . GLU B 1 412 ? 3.02 -1.35 -20.75 1 97.12 412 GLU B CA 1
ATOM 8987 C C . GLU B 1 412 ? 2.705 -1.735 -19.312 1 97.12 412 GLU B C 1
ATOM 8989 O O . GLU B 1 412 ? 1.969 -1.028 -18.625 1 97.12 412 GLU B O 1
ATOM 8994 N N . LEU B 1 413 ? 3.23 -2.805 -18.875 1 97.69 413 LEU B N 1
ATOM 8995 C CA . LEU B 1 413 ? 2.961 -3.285 -17.531 1 97.69 413 LEU B CA 1
ATOM 8996 C C . LEU B 1 413 ? 3.594 -2.367 -16.484 1 97.69 413 LEU B C 1
ATOM 8998 O O . LEU B 1 413 ? 2.979 -2.066 -15.461 1 97.69 413 LEU B O 1
ATOM 9002 N N . VAL B 1 414 ? 4.832 -1.92 -16.75 1 96.19 414 VAL B N 1
ATOM 9003 C CA . VAL B 1 414 ? 5.527 -1.027 -15.828 1 96.19 414 VAL B CA 1
ATOM 9004 C C . VAL B 1 414 ? 4.805 0.317 -15.766 1 96.19 414 VAL B C 1
ATOM 9006 O O . VAL B 1 414 ? 4.633 0.889 -14.688 1 96.19 414 VAL B O 1
ATOM 9009 N N . GLU B 1 415 ? 4.395 0.782 -16.906 1 94.5 415 GLU B N 1
ATOM 9010 C CA . GLU B 1 415 ? 3.678 2.053 -16.969 1 94.5 415 GLU B CA 1
ATOM 9011 C C . GLU B 1 415 ? 2.35 1.968 -16.219 1 94.5 415 GLU B C 1
ATOM 9013 O O . GLU B 1 415 ? 1.937 2.928 -15.57 1 94.5 415 GLU B O 1
ATOM 9018 N N . PHE B 1 416 ? 1.755 0.893 -16.359 1 94.38 416 PHE B N 1
ATOM 9019 C CA . PHE B 1 416 ? 0.458 0.718 -15.719 1 94.38 416 PHE B CA 1
ATOM 9020 C C . PHE B 1 416 ? 0.615 0.586 -14.203 1 94.38 416 PHE B C 1
ATOM 9022 O O . PHE B 1 416 ? -0.052 1.289 -13.445 1 94.38 416 PHE B O 1
ATOM 9029 N N . GLU B 1 417 ? 1.519 -0.355 -13.82 1 94 417 GLU B N 1
ATOM 9030 C CA . GLU B 1 417 ? 1.748 -0.571 -12.398 1 94 417 GLU B CA 1
ATOM 9031 C C . GLU B 1 417 ? 3.201 -0.95 -12.125 1 94 417 GLU B C 1
ATOM 9033 O O . GLU B 1 417 ? 3.559 -2.129 -12.172 1 94 417 GLU B O 1
ATOM 9038 N N . ARG B 1 418 ? 3.891 -0.052 -11.641 1 92.5 418 ARG B N 1
ATOM 9039 C CA . ARG B 1 418 ? 5.32 -0.245 -11.414 1 92.5 418 ARG B CA 1
ATOM 9040 C C . ARG B 1 418 ? 5.57 -1.127 -10.195 1 92.5 418 ARG B C 1
ATOM 9042 O O . ARG B 1 418 ? 6.609 -1.785 -10.102 1 92.5 418 ARG B O 1
ATOM 9049 N N . LEU B 1 419 ? 4.66 -1.201 -9.344 1 92.12 419 LEU B N 1
ATOM 9050 C CA . LEU B 1 419 ? 4.855 -1.958 -8.109 1 92.12 419 LEU B CA 1
ATOM 9051 C C . LEU B 1 419 ? 4.23 -3.344 -8.219 1 92.12 419 LEU B C 1
ATOM 9053 O O . LEU B 1 419 ? 3.777 -3.904 -7.215 1 92.12 419 LEU B O 1
ATOM 9057 N N . SER B 1 420 ? 4.184 -3.928 -9.398 1 96 420 SER B N 1
ATOM 9058 C CA . SER B 1 420 ? 3.674 -5.281 -9.609 1 96 420 SER B CA 1
ATOM 9059 C C . SER B 1 420 ? 4.801 -6.25 -9.945 1 96 420 SER B C 1
ATOM 9061 O O . SER B 1 420 ? 5.688 -5.934 -10.734 1 96 420 SER B O 1
ATOM 9063 N N . PRO B 1 421 ? 4.766 -7.402 -9.32 1 97.88 421 PRO B N 1
ATOM 9064 C CA . PRO B 1 421 ? 5.805 -8.383 -9.641 1 97.88 421 PRO B CA 1
ATOM 9065 C C . PRO B 1 421 ? 5.719 -8.875 -11.086 1 97.88 421 PRO B C 1
ATOM 9067 O O . PRO B 1 421 ? 6.746 -9.172 -11.703 1 97.88 421 PRO B O 1
ATOM 9070 N N . GLN B 1 422 ? 4.562 -8.914 -11.695 1 98.38 422 GLN B N 1
ATOM 9071 C CA . GLN B 1 422 ? 4.379 -9.359 -13.07 1 98.38 422 GLN B CA 1
ATOM 9072 C C . GLN B 1 422 ? 5.156 -8.477 -14.039 1 98.38 422 GLN B C 1
ATOM 9074 O O . GLN B 1 422 ? 5.785 -8.969 -14.984 1 98.38 422 GLN B O 1
ATOM 9079 N N . ALA B 1 423 ? 5.098 -7.184 -13.75 1 98.31 423 ALA B N 1
ATOM 9080 C CA . ALA B 1 423 ? 5.793 -6.227 -14.609 1 98.31 423 ALA B CA 1
ATOM 9081 C C . ALA B 1 423 ? 7.297 -6.473 -14.594 1 98.31 423 ALA B C 1
ATOM 9083 O O . ALA B 1 423 ? 7.945 -6.473 -15.648 1 98.31 423 ALA B O 1
ATOM 9084 N N . TRP B 1 424 ? 7.805 -6.762 -13.453 1 98.56 424 TRP B N 1
ATOM 9085 C CA . TRP B 1 424 ? 9.25 -6.926 -13.32 1 98.56 424 TRP B CA 1
ATOM 9086 C C . TRP B 1 424 ? 9.695 -8.281 -13.859 1 98.56 424 TRP B C 1
ATOM 9088 O O . TRP B 1 424 ? 10.82 -8.422 -14.344 1 98.56 424 TRP B O 1
ATOM 9098 N N . CYS B 1 425 ? 8.844 -9.258 -13.805 1 98.62 425 CYS B N 1
ATOM 9099 C CA . CYS B 1 425 ? 9.141 -10.508 -14.492 1 98.62 425 CYS B CA 1
ATOM 9100 C C . CYS B 1 425 ? 9.25 -10.289 -16 1 98.62 425 CYS B C 1
ATOM 9102 O O . CYS B 1 425 ? 10.141 -10.844 -16.656 1 98.62 425 CYS B O 1
ATOM 9104 N N . ALA B 1 426 ? 8.359 -9.469 -16.531 1 98.75 426 ALA B N 1
ATOM 9105 C CA . ALA B 1 426 ? 8.383 -9.188 -17.953 1 98.75 426 ALA B CA 1
ATOM 9106 C C . ALA B 1 426 ? 9.656 -8.438 -18.344 1 98.75 426 ALA B C 1
ATOM 9108 O O . ALA B 1 426 ? 10.281 -8.75 -19.359 1 98.75 426 ALA B O 1
ATOM 9109 N N . VAL B 1 427 ? 10.062 -7.473 -17.531 1 98.69 427 VAL B N 1
ATOM 9110 C CA . VAL B 1 427 ? 11.297 -6.73 -17.797 1 98.69 427 VAL B CA 1
ATOM 9111 C C . VAL B 1 427 ? 12.492 -7.672 -17.703 1 98.69 427 VAL B C 1
ATOM 9113 O O . VAL B 1 427 ? 13.414 -7.602 -18.516 1 98.69 427 VAL B O 1
ATOM 9116 N N . GLY B 1 428 ? 12.477 -8.477 -16.672 1 98.69 428 GLY B N 1
ATOM 9117 C CA . GLY B 1 428 ? 13.539 -9.453 -16.531 1 98.69 428 GLY B CA 1
ATOM 9118 C C . GLY B 1 428 ? 13.664 -10.375 -17.734 1 98.69 428 GLY B C 1
ATOM 9119 O O . GLY B 1 428 ? 14.773 -10.672 -18.172 1 98.69 428 GLY B O 1
ATOM 9120 N N . ASN B 1 429 ? 12.586 -10.836 -18.266 1 98.5 429 ASN B N 1
ATOM 9121 C CA . ASN B 1 429 ? 12.586 -11.695 -19.438 1 98.5 429 ASN B CA 1
ATOM 9122 C C . ASN B 1 429 ? 13.164 -10.977 -20.656 1 98.5 429 ASN B C 1
ATOM 9124 O O . ASN B 1 429 ? 13.797 -11.602 -21.516 1 98.5 429 ASN B O 1
ATOM 9128 N N . CYS B 1 430 ? 12.938 -9.656 -20.734 1 98.19 430 CYS B N 1
ATOM 9129 C CA . CYS B 1 430 ? 13.547 -8.875 -21.797 1 98.19 430 CYS B CA 1
ATOM 9130 C C . CYS B 1 430 ? 15.062 -8.93 -21.719 1 98.19 430 CYS B C 1
ATOM 9132 O O . CYS B 1 430 ? 15.734 -9.164 -22.734 1 98.19 430 CYS B O 1
ATOM 9134 N N . PHE B 1 431 ? 15.594 -8.758 -20.547 1 98.06 431 PHE B N 1
ATOM 9135 C CA . PHE B 1 431 ? 17.031 -8.781 -20.344 1 98.06 431 PHE B CA 1
ATOM 9136 C C . PHE B 1 431 ? 17.594 -10.188 -20.531 1 98.06 431 PHE B C 1
ATOM 9138 O O . PHE B 1 431 ? 18.703 -10.367 -21.047 1 98.06 431 PHE B O 1
ATOM 9145 N N . SER B 1 432 ? 16.812 -11.133 -20.078 1 97.31 432 SER B N 1
ATOM 9146 C CA . SER B 1 432 ? 17.219 -12.523 -20.266 1 97.31 432 SER B CA 1
ATOM 9147 C C . SER B 1 432 ? 17.375 -12.867 -21.734 1 97.31 432 SER B C 1
ATOM 9149 O O . SER B 1 432 ? 18.328 -13.539 -22.125 1 97.31 432 SER B O 1
ATOM 9151 N N . ARG B 1 433 ? 16.484 -12.414 -22.562 1 95.44 433 ARG B N 1
ATOM 9152 C CA . ARG B 1 433 ? 16.547 -12.633 -24.016 1 95.44 433 ARG B CA 1
ATOM 9153 C C . ARG B 1 433 ? 17.781 -11.992 -24.609 1 95.44 433 ARG B C 1
ATOM 9155 O O . ARG B 1 433 ? 18.328 -12.484 -25.609 1 95.44 433 ARG B O 1
ATOM 9162 N N . GLN B 1 434 ? 18.281 -10.961 -24 1 94.25 434 GLN B N 1
ATOM 9163 C CA . GLN B 1 434 ? 19.453 -10.242 -24.469 1 94.25 434 GLN B CA 1
ATOM 9164 C C . GLN B 1 434 ? 20.734 -10.812 -23.828 1 94.25 434 GLN B C 1
ATOM 9166 O O . GLN B 1 434 ? 21.812 -10.258 -24 1 94.25 434 GLN B O 1
ATOM 9171 N N . GLN B 1 435 ? 20.578 -11.82 -23.047 1 93.62 435 GLN B N 1
ATOM 9172 C CA . GLN B 1 435 ? 21.656 -12.531 -22.375 1 93.62 435 GLN B CA 1
ATOM 9173 C C . GLN B 1 435 ? 22.344 -11.641 -21.344 1 93.62 435 GLN B C 1
ATOM 9175 O O . GLN B 1 435 ? 23.547 -11.742 -21.125 1 93.62 435 GLN B O 1
ATOM 9180 N N . GLU B 1 436 ? 21.562 -10.672 -20.953 1 95.94 436 GLU B N 1
ATOM 9181 C CA . GLU B 1 436 ? 22 -9.867 -19.812 1 95.94 436 GLU B CA 1
ATOM 9182 C C . GLU B 1 436 ? 21.516 -10.469 -18.5 1 95.94 436 GLU B C 1
ATOM 9184 O O . GLU B 1 436 ? 20.641 -9.898 -17.828 1 95.94 436 GLU B O 1
ATOM 9189 N N . HIS B 1 437 ? 22.156 -11.406 -18.047 1 95.12 437 HIS B N 1
ATOM 9190 C CA . HIS B 1 437 ? 21.688 -12.258 -16.953 1 95.12 437 HIS B CA 1
ATOM 9191 C C . HIS B 1 437 ? 21.719 -11.508 -15.633 1 95.12 437 HIS B C 1
ATOM 9193 O O . HIS B 1 437 ? 20.812 -11.672 -14.805 1 95.12 437 HIS B O 1
ATOM 9199 N N . ASP B 1 438 ? 22.672 -10.711 -15.461 1 95.69 438 ASP B N 1
ATOM 9200 C CA . ASP B 1 438 ? 22.781 -9.984 -14.195 1 95.69 438 ASP B CA 1
ATOM 9201 C C . ASP B 1 438 ? 21.625 -8.984 -14.047 1 95.69 438 ASP B C 1
ATOM 9203 O O . ASP B 1 438 ? 21.047 -8.852 -12.961 1 95.69 438 ASP B O 1
ATOM 9207 N N . LEU B 1 439 ? 21.391 -8.375 -15.156 1 97.06 439 LEU B N 1
ATOM 9208 C CA . LEU B 1 439 ? 20.297 -7.418 -15.133 1 97.06 439 LEU B CA 1
ATOM 9209 C C . LEU B 1 439 ? 18.953 -8.125 -14.961 1 97.06 439 LEU B C 1
ATOM 9211 O O . LEU B 1 439 ? 18.062 -7.633 -14.266 1 97.06 439 LEU B O 1
ATOM 9215 N N . ALA B 1 440 ? 18.797 -9.234 -15.625 1 98.19 440 ALA B N 1
ATOM 9216 C CA . ALA B 1 440 ? 17.578 -10.031 -15.477 1 98.19 440 ALA B CA 1
ATOM 9217 C C . ALA B 1 440 ? 17.359 -10.445 -14.023 1 98.19 440 ALA B C 1
ATOM 9219 O O . ALA B 1 440 ? 16.25 -10.328 -13.5 1 98.19 440 ALA B O 1
ATOM 9220 N N . LEU B 1 441 ? 18.438 -10.844 -13.383 1 98.19 441 LEU B N 1
ATOM 9221 C CA . LEU B 1 441 ? 18.375 -11.281 -11.992 1 98.19 441 LEU B CA 1
ATOM 9222 C C . LEU B 1 441 ? 17.953 -10.133 -11.078 1 98.19 441 LEU B C 1
ATOM 9224 O O . LEU B 1 441 ? 17.188 -10.336 -10.133 1 98.19 441 LEU B O 1
ATOM 9228 N N . LYS B 1 442 ? 18.453 -9.016 -11.383 1 97.94 442 LYS B N 1
ATOM 9229 C CA . LYS B 1 442 ? 18.078 -7.844 -10.594 1 97.94 442 LYS B CA 1
ATOM 9230 C C . LYS B 1 442 ? 16.578 -7.566 -10.711 1 97.94 442 LYS B C 1
ATOM 9232 O O . LYS B 1 442 ? 15.93 -7.195 -9.727 1 97.94 442 LYS B O 1
ATOM 9237 N N . CYS B 1 443 ? 16.062 -7.703 -11.875 1 98.56 443 CYS B N 1
ATOM 9238 C CA . CYS B 1 443 ? 14.648 -7.477 -12.109 1 98.56 443 CYS B CA 1
ATOM 9239 C C . CYS B 1 443 ? 13.805 -8.531 -11.406 1 98.56 443 CYS B C 1
ATOM 9241 O O . CYS B 1 443 ? 12.789 -8.203 -10.781 1 98.56 443 CYS B O 1
ATOM 9243 N N . PHE B 1 444 ? 14.195 -9.766 -11.492 1 98.56 444 PHE B N 1
ATOM 9244 C CA . PHE B 1 444 ? 13.469 -10.82 -10.812 1 98.56 444 PHE B CA 1
ATOM 9245 C C . PHE B 1 444 ? 13.531 -10.641 -9.297 1 98.56 444 PHE B C 1
ATOM 9247 O O . PHE B 1 444 ? 12.57 -10.93 -8.594 1 98.56 444 PHE B O 1
ATOM 9254 N N . GLN B 1 445 ? 14.641 -10.156 -8.852 1 97.88 445 GLN B N 1
ATOM 9255 C CA . GLN B 1 445 ? 14.781 -9.883 -7.422 1 97.88 445 GLN B CA 1
ATOM 9256 C C . GLN B 1 445 ? 13.844 -8.758 -6.988 1 97.88 445 GLN B C 1
ATOM 9258 O O . GLN B 1 445 ? 13.297 -8.789 -5.883 1 97.88 445 GLN B O 1
ATOM 9263 N N . ARG B 1 446 ? 13.734 -7.793 -7.828 1 97.5 446 ARG B N 1
ATOM 9264 C CA . ARG B 1 446 ? 12.781 -6.727 -7.543 1 97.5 446 ARG B CA 1
ATOM 9265 C C . ARG B 1 446 ? 11.359 -7.277 -7.43 1 97.5 446 ARG B C 1
ATOM 9267 O O . ARG B 1 446 ? 10.594 -6.852 -6.566 1 97.5 446 ARG B O 1
ATOM 9274 N N . ALA B 1 447 ? 11.008 -8.195 -8.312 1 98.12 447 ALA B N 1
ATOM 9275 C CA . ALA B 1 447 ? 9.703 -8.852 -8.25 1 98.12 447 ALA B CA 1
ATOM 9276 C C . ALA B 1 447 ? 9.516 -9.562 -6.91 1 98.12 447 ALA B C 1
ATOM 9278 O O . ALA B 1 447 ? 8.438 -9.484 -6.309 1 98.12 447 ALA B O 1
ATOM 9279 N N . ILE B 1 448 ? 10.547 -10.18 -6.395 1 97.69 448 ILE B N 1
ATOM 9280 C CA . ILE B 1 448 ? 10.5 -10.93 -5.141 1 97.69 448 ILE B CA 1
ATOM 9281 C C . ILE B 1 448 ? 10.398 -9.953 -3.969 1 97.69 448 ILE B C 1
ATOM 9283 O O . ILE B 1 448 ? 9.719 -10.242 -2.98 1 97.69 448 ILE B O 1
ATOM 9287 N N . GLN B 1 449 ? 11.039 -8.812 -4.078 1 94.69 449 GLN B N 1
ATOM 9288 C CA . GLN B 1 449 ? 10.961 -7.797 -3.035 1 94.69 449 GLN B CA 1
ATOM 9289 C C . GLN B 1 449 ? 9.539 -7.254 -2.906 1 94.69 449 GLN B C 1
ATOM 9291 O O . GLN B 1 449 ? 9.086 -6.949 -1.801 1 94.69 449 GLN B O 1
ATOM 9296 N N . LEU B 1 450 ? 8.938 -7.137 -4.004 1 94.25 450 LEU B N 1
ATOM 9297 C CA . LEU B 1 450 ? 7.574 -6.613 -4.02 1 94.25 450 LEU B CA 1
ATOM 9298 C C . LEU B 1 450 ? 6.59 -7.637 -3.471 1 94.25 450 LEU B C 1
ATOM 9300 O O . LEU B 1 450 ? 5.625 -7.277 -2.793 1 94.25 450 LEU B O 1
ATOM 9304 N N . ASP B 1 451 ? 6.816 -8.914 -3.779 1 95.25 451 ASP B N 1
ATOM 9305 C CA . ASP B 1 451 ? 6 -10.016 -3.279 1 95.25 451 ASP B CA 1
ATOM 9306 C C . ASP B 1 451 ? 6.844 -11.266 -3.039 1 95.25 451 ASP B C 1
ATOM 9308 O O . ASP B 1 451 ? 7.039 -12.07 -3.947 1 95.25 451 ASP B O 1
ATOM 9312 N N . PRO B 1 452 ? 7.168 -11.445 -1.86 1 94.62 452 PRO B N 1
ATOM 9313 C CA . PRO B 1 452 ? 8.039 -12.578 -1.538 1 94.62 452 PRO B CA 1
ATOM 9314 C C . PRO B 1 452 ? 7.379 -13.93 -1.804 1 94.62 452 PRO B C 1
ATOM 9316 O O . PRO B 1 452 ? 8.07 -14.945 -1.913 1 94.62 452 PRO B O 1
ATOM 9319 N N . LYS B 1 453 ? 6.094 -13.969 -1.991 1 92.94 453 LYS B N 1
ATOM 9320 C CA . LYS B 1 453 ? 5.379 -15.227 -2.199 1 92.94 453 LYS B CA 1
ATOM 9321 C C . LYS B 1 453 ? 5.094 -15.461 -3.68 1 92.94 453 LYS B C 1
ATOM 9323 O O . LYS B 1 453 ? 4.359 -16.375 -4.039 1 92.94 453 LYS B O 1
ATOM 9328 N N . PHE B 1 454 ? 5.691 -14.609 -4.547 1 96.75 454 PHE B N 1
ATOM 9329 C CA . PHE B 1 454 ? 5.512 -14.75 -5.988 1 96.75 454 PHE B CA 1
ATOM 9330 C C . PHE B 1 454 ? 6.406 -15.859 -6.535 1 96.75 454 PHE B C 1
ATOM 9332 O O . PHE B 1 454 ? 7.5 -15.594 -7.035 1 96.75 454 PHE B O 1
ATOM 9339 N N . THR B 1 455 ? 5.965 -17.047 -6.629 1 97.25 455 THR B N 1
ATOM 9340 C CA . THR B 1 455 ? 6.699 -18.281 -6.867 1 97.25 455 THR B CA 1
ATOM 9341 C C . THR B 1 455 ? 7.453 -18.219 -8.188 1 97.25 455 THR B C 1
ATOM 9343 O O . THR B 1 455 ? 8.625 -18.594 -8.266 1 97.25 455 THR B O 1
ATOM 9346 N N . TYR B 1 456 ? 6.848 -17.703 -9.156 1 97.62 456 TYR B N 1
ATOM 9347 C CA . TYR B 1 456 ? 7.387 -17.734 -10.516 1 97.62 456 TYR B CA 1
ATOM 9348 C C . TYR B 1 456 ? 8.68 -16.938 -10.602 1 97.62 456 TYR B C 1
ATOM 9350 O O . TYR B 1 456 ? 9.609 -17.312 -11.32 1 97.62 456 TYR B O 1
ATOM 9358 N N . ALA B 1 457 ? 8.766 -15.906 -9.883 1 98.38 457 ALA B N 1
ATOM 9359 C CA . ALA B 1 457 ? 9.961 -15.07 -9.898 1 98.38 457 ALA B CA 1
ATOM 9360 C C . ALA B 1 457 ? 11.156 -15.805 -9.312 1 98.38 457 ALA B C 1
ATOM 9362 O O . ALA B 1 457 ? 12.289 -15.633 -9.773 1 98.38 457 ALA B O 1
ATOM 9363 N N . HIS B 1 458 ? 10.938 -16.609 -8.328 1 98.25 458 HIS B N 1
ATOM 9364 C CA . HIS B 1 458 ? 12 -17.422 -7.758 1 98.25 458 HIS B CA 1
ATOM 9365 C C . HIS B 1 458 ? 12.539 -18.422 -8.781 1 98.25 458 HIS B C 1
ATOM 9367 O O . HIS B 1 458 ? 13.758 -18.609 -8.891 1 98.25 458 HIS B O 1
ATOM 9373 N N . THR B 1 459 ? 11.672 -18.984 -9.469 1 98.31 459 THR B N 1
ATOM 9374 C CA . THR B 1 459 ? 12.055 -19.969 -10.469 1 98.31 459 THR B CA 1
ATOM 9375 C C . THR B 1 459 ? 12.852 -19.312 -11.594 1 98.31 459 THR B C 1
ATOM 9377 O O . THR B 1 459 ? 13.883 -19.844 -12.023 1 98.31 459 THR B O 1
ATOM 9380 N N . LEU B 1 460 ? 12.383 -18.188 -12.047 1 98.19 460 LEU B N 1
ATOM 9381 C CA . LEU B 1 460 ? 13.109 -17.469 -13.094 1 98.19 460 LEU B CA 1
ATOM 9382 C C . LEU B 1 460 ? 14.492 -17.062 -12.609 1 98.19 460 LEU B C 1
ATOM 9384 O O . LEU B 1 460 ? 15.461 -17.141 -13.367 1 98.19 460 LEU B O 1
ATOM 9388 N N . SER B 1 461 ? 14.609 -16.688 -11.352 1 98.38 461 SER B N 1
ATOM 9389 C CA . SER B 1 461 ? 15.906 -16.344 -10.773 1 98.38 461 SER B CA 1
ATOM 9390 C C . SER B 1 461 ? 16.828 -17.547 -10.758 1 98.38 461 SER B C 1
ATOM 9392 O O . SER B 1 461 ? 18.047 -17.406 -10.977 1 98.38 461 SER B O 1
ATOM 9394 N N . GLY B 1 462 ? 16.297 -18.672 -10.461 1 98.06 462 GLY B N 1
ATOM 9395 C CA . GLY B 1 462 ? 17.078 -19.891 -10.477 1 98.06 462 GLY B CA 1
ATOM 9396 C C . GLY B 1 462 ? 17.641 -20.219 -11.852 1 98.06 462 GLY B C 1
ATOM 9397 O O . GLY B 1 462 ? 18.828 -20.516 -11.984 1 98.06 462 GLY B O 1
ATOM 9398 N N . HIS B 1 463 ? 16.844 -20.125 -12.852 1 96.75 463 HIS B N 1
ATOM 9399 C CA . HIS B 1 463 ? 17.281 -20.406 -14.219 1 96.75 463 HIS B CA 1
ATOM 9400 C C . HIS B 1 463 ? 18.359 -19.422 -14.664 1 96.75 463 HIS B C 1
ATOM 9402 O O . HIS B 1 463 ? 19.328 -19.812 -15.32 1 96.75 463 HIS B O 1
ATOM 9408 N N . GLU B 1 464 ? 18.188 -18.156 -14.281 1 96.38 464 GLU B N 1
ATOM 9409 C CA . GLU B 1 464 ? 19.172 -17.156 -14.641 1 96.38 464 GLU B CA 1
ATOM 9410 C C . GLU B 1 464 ? 20.484 -17.375 -13.898 1 96.38 464 GLU B C 1
ATOM 9412 O O . GLU B 1 464 ? 21.562 -17.156 -14.453 1 96.38 464 GLU B O 1
ATOM 9417 N N . SER B 1 465 ? 20.406 -17.812 -12.703 1 96.88 465 SER B N 1
ATOM 9418 C CA . SER B 1 465 ? 21.609 -18.125 -11.93 1 96.88 465 SER B CA 1
ATOM 9419 C C . SER B 1 465 ? 22.328 -19.344 -12.508 1 96.88 465 SER B C 1
ATOM 9421 O O . SER B 1 465 ? 23.562 -19.391 -12.516 1 96.88 465 SER B O 1
ATOM 9423 N N . MET B 1 466 ? 21.594 -20.281 -13.016 1 95.06 466 MET B N 1
ATOM 9424 C CA . MET B 1 466 ? 22.188 -21.422 -13.703 1 95.06 466 MET B CA 1
ATOM 9425 C C . MET B 1 466 ? 22.953 -20.969 -14.945 1 95.06 466 MET B C 1
ATOM 9427 O O . MET B 1 466 ? 24.078 -21.422 -15.188 1 95.06 466 MET B O 1
ATOM 9431 N N . ALA B 1 467 ? 22.328 -20.062 -15.625 1 92.69 467 ALA B N 1
ATOM 9432 C CA . ALA B 1 467 ? 22.938 -19.562 -16.859 1 92.69 467 ALA B CA 1
ATOM 9433 C C . ALA B 1 467 ? 24.203 -18.781 -16.562 1 92.69 467 ALA B C 1
ATOM 9435 O O . ALA B 1 467 ? 25.156 -18.797 -17.359 1 92.69 467 ALA B O 1
ATOM 9436 N N . ASN B 1 468 ? 24.219 -18.234 -15.375 1 91.12 468 ASN B N 1
ATOM 9437 C CA . ASN B 1 468 ? 25.375 -17.453 -14.953 1 91.12 468 ASN B CA 1
ATOM 9438 C C . ASN B 1 468 ? 26.438 -18.328 -14.289 1 91.12 468 ASN B C 1
ATOM 9440 O O . ASN B 1 468 ? 27.484 -17.828 -13.875 1 91.12 468 ASN B O 1
ATOM 9444 N N . GLY B 1 469 ? 26.219 -19.547 -14.102 1 92.31 469 GLY B N 1
ATOM 9445 C CA . GLY B 1 469 ? 27.156 -20.469 -13.492 1 92.31 469 GLY B CA 1
ATOM 9446 C C . GLY B 1 469 ? 27.156 -20.406 -11.969 1 92.31 469 GLY B C 1
ATOM 9447 O O . GLY B 1 469 ? 28.016 -20.984 -11.32 1 92.31 469 GLY B O 1
ATOM 9448 N N . ASN B 1 470 ? 26.25 -19.625 -11.492 1 94.44 470 ASN B N 1
ATOM 9449 C CA . ASN B 1 470 ? 26.109 -19.594 -10.039 1 94.44 470 ASN B CA 1
ATOM 9450 C C . ASN B 1 470 ? 25.172 -20.672 -9.531 1 94.44 470 ASN B C 1
ATOM 9452 O O . ASN B 1 470 ? 24.047 -20.391 -9.125 1 94.44 470 ASN B O 1
ATOM 9456 N N . PHE B 1 471 ? 25.609 -21.844 -9.344 1 94.94 471 PHE B N 1
ATOM 9457 C CA . PHE B 1 471 ? 24.797 -23.031 -9.102 1 94.94 471 PHE B CA 1
ATOM 9458 C C . PHE B 1 471 ? 24.266 -23.031 -7.676 1 94.94 471 PHE B C 1
ATOM 9460 O O . PHE B 1 471 ? 23.141 -23.469 -7.434 1 94.94 471 PHE B O 1
ATOM 9467 N N . GLU B 1 472 ? 25.047 -22.5 -6.77 1 94.31 472 GLU B N 1
ATOM 9468 C CA . GLU B 1 472 ? 24.578 -22.453 -5.383 1 94.31 472 GLU B CA 1
ATOM 9469 C C . GLU B 1 472 ? 23.359 -21.547 -5.234 1 94.31 472 GLU B C 1
ATOM 9471 O O . GLU B 1 472 ? 22.375 -21.922 -4.59 1 94.31 472 GLU B O 1
ATOM 9476 N N . LYS B 1 473 ? 23.5 -20.469 -5.84 1 96.38 473 LYS B N 1
ATOM 9477 C CA . LYS B 1 473 ? 22.375 -19.531 -5.785 1 96.38 473 LYS B CA 1
ATOM 9478 C C . LYS B 1 473 ? 21.172 -20.078 -6.539 1 96.38 473 LYS B C 1
ATOM 9480 O O . LYS B 1 473 ? 20.016 -19.812 -6.152 1 96.38 473 LYS B O 1
ATOM 9485 N N . ALA B 1 474 ? 21.406 -20.75 -7.613 1 97.44 474 ALA B N 1
ATOM 9486 C CA . ALA B 1 474 ? 20.328 -21.359 -8.383 1 97.44 474 ALA B CA 1
ATOM 9487 C C . ALA B 1 474 ? 19.531 -22.344 -7.523 1 97.44 474 ALA B C 1
ATOM 9489 O O . ALA B 1 474 ? 18.297 -22.297 -7.504 1 97.44 474 ALA B O 1
ATOM 9490 N N . GLN B 1 475 ? 20.266 -23.156 -6.848 1 97.56 475 GLN B N 1
ATOM 9491 C CA . GLN B 1 475 ? 19.625 -24.125 -5.969 1 97.56 475 GLN B CA 1
ATOM 9492 C C . GLN B 1 475 ? 18.766 -23.438 -4.918 1 97.56 475 GLN B C 1
ATOM 9494 O O . GLN B 1 475 ? 17.656 -23.875 -4.625 1 97.56 475 GLN B O 1
ATOM 9499 N N . GLU B 1 476 ? 19.328 -22.406 -4.387 1 97.88 476 GLU B N 1
ATOM 9500 C CA . GLU B 1 476 ? 18.609 -21.656 -3.361 1 97.88 476 GLU B CA 1
ATOM 9501 C C . GLU B 1 476 ? 17.312 -21.078 -3.906 1 97.88 476 GLU B C 1
ATOM 9503 O O . GLU B 1 476 ? 16.281 -21.141 -3.238 1 97.88 476 GLU B O 1
ATOM 9508 N N . HIS B 1 477 ? 17.344 -20.5 -5.059 1 98.12 477 HIS B N 1
ATOM 9509 C CA . HIS B 1 477 ? 16.156 -19.922 -5.684 1 98.12 477 HIS B CA 1
ATOM 9510 C C . HIS B 1 477 ? 15.102 -20.984 -5.949 1 98.12 477 HIS B C 1
ATOM 9512 O O . HIS B 1 477 ? 13.914 -20.766 -5.715 1 98.12 477 HIS B O 1
ATOM 9518 N N . PHE B 1 478 ? 15.477 -22.125 -6.457 1 98.25 478 PHE B N 1
ATOM 9519 C CA . PHE B 1 478 ? 14.523 -23.188 -6.727 1 98.25 478 PHE B CA 1
ATOM 9520 C C . PHE B 1 478 ? 13.898 -23.703 -5.434 1 98.25 478 PHE B C 1
ATOM 9522 O O . PHE B 1 478 ? 12.703 -23.984 -5.387 1 98.25 478 PHE B O 1
ATOM 9529 N N . ARG B 1 479 ? 14.664 -23.766 -4.402 1 97.75 479 ARG B N 1
ATOM 9530 C CA . ARG B 1 479 ? 14.148 -24.188 -3.105 1 97.75 479 ARG B CA 1
ATOM 9531 C C . ARG B 1 479 ? 13.156 -23.172 -2.555 1 97.75 479 ARG B C 1
ATOM 9533 O O . ARG B 1 479 ? 12.133 -23.531 -1.971 1 97.75 479 ARG B O 1
ATOM 9540 N N . ASN B 1 480 ? 13.516 -21.938 -2.746 1 97.31 480 ASN B N 1
ATOM 9541 C CA . ASN B 1 480 ? 12.609 -20.891 -2.311 1 97.31 480 ASN B CA 1
ATOM 9542 C C . ASN B 1 480 ? 11.281 -20.953 -3.061 1 97.31 480 ASN B C 1
ATOM 9544 O O . ASN B 1 480 ? 10.227 -20.688 -2.482 1 97.31 480 ASN B O 1
ATOM 9548 N N . ALA B 1 481 ? 11.336 -21.25 -4.324 1 97.88 481 ALA B N 1
ATOM 9549 C CA . ALA B 1 481 ? 10.117 -21.406 -5.109 1 97.88 481 ALA B CA 1
ATOM 9550 C C . ALA B 1 481 ? 9.25 -22.531 -4.551 1 97.88 481 ALA B C 1
ATOM 9552 O O . ALA B 1 481 ? 8.023 -22.391 -4.438 1 97.88 481 ALA B O 1
ATOM 9553 N N . LEU B 1 482 ? 9.852 -23.594 -4.152 1 96.44 482 LEU B N 1
ATOM 9554 C CA . LEU B 1 482 ? 9.133 -24.75 -3.627 1 96.44 482 LEU B CA 1
ATOM 9555 C C . LEU B 1 482 ? 8.602 -24.469 -2.225 1 96.44 482 LEU B C 1
ATOM 9557 O O . LEU B 1 482 ? 7.605 -25.047 -1.802 1 96.44 482 LEU B O 1
ATOM 9561 N N . ASN B 1 483 ? 9.273 -23.578 -1.509 1 93.88 483 ASN B N 1
ATOM 9562 C CA . ASN B 1 483 ? 8.781 -23.156 -0.198 1 93.88 483 ASN B CA 1
ATOM 9563 C C . ASN B 1 483 ? 7.484 -22.375 -0.309 1 93.88 483 ASN B C 1
ATOM 9565 O O . ASN B 1 483 ? 6.629 -22.453 0.574 1 93.88 483 ASN B O 1
ATOM 9569 N N . THR B 1 484 ? 7.375 -21.641 -1.328 1 92.69 484 THR B N 1
ATOM 9570 C CA . THR B 1 484 ? 6.168 -20.844 -1.537 1 92.69 484 THR B CA 1
ATOM 9571 C C . THR B 1 484 ? 5.055 -21.719 -2.125 1 92.69 484 THR B C 1
ATOM 9573 O O . THR B 1 484 ? 3.881 -21.531 -1.796 1 92.69 484 THR B O 1
ATOM 9576 N N . ASN B 1 485 ? 5.426 -22.594 -2.992 1 93.62 485 ASN B N 1
ATOM 9577 C CA . ASN B 1 485 ? 4.492 -23.531 -3.617 1 93.62 485 ASN B CA 1
ATOM 9578 C C . ASN B 1 485 ? 5.129 -24.906 -3.822 1 93.62 485 ASN B C 1
ATOM 9580 O O . ASN B 1 485 ? 5.887 -25.109 -4.77 1 93.62 485 ASN B O 1
ATOM 9584 N N . LYS B 1 486 ? 4.684 -25.812 -3.125 1 91.88 486 LYS B N 1
ATOM 9585 C CA . LYS B 1 486 ? 5.277 -27.141 -3.137 1 91.88 486 LYS B CA 1
ATOM 9586 C C . LYS B 1 486 ? 4.941 -27.891 -4.43 1 91.88 486 LYS B C 1
ATOM 9588 O O . LYS B 1 486 ? 5.641 -28.828 -4.809 1 91.88 486 LYS B O 1
ATOM 9593 N N . ARG B 1 487 ? 4 -27.438 -5.156 1 93.31 487 ARG B N 1
ATOM 9594 C CA . ARG B 1 487 ? 3.541 -28.141 -6.352 1 93.31 487 ARG B CA 1
ATOM 9595 C C . ARG B 1 487 ? 4.031 -27.438 -7.617 1 93.31 487 ARG B C 1
ATOM 9597 O O . ARG B 1 487 ? 3.564 -27.734 -8.719 1 93.31 487 ARG B O 1
ATOM 9604 N N . HIS B 1 488 ? 4.93 -26.609 -7.441 1 95.88 488 HIS B N 1
ATOM 9605 C CA . HIS B 1 488 ? 5.473 -25.891 -8.586 1 95.88 488 HIS B CA 1
ATOM 9606 C C . HIS B 1 488 ? 6.496 -26.734 -9.336 1 95.88 488 HIS B C 1
ATOM 9608 O O . HIS B 1 488 ? 7.699 -26.625 -9.094 1 95.88 488 HIS B O 1
ATOM 9614 N N . TYR B 1 489 ? 6.125 -27.516 -10.305 1 96.69 489 TYR B N 1
ATOM 9615 C CA . TYR B 1 489 ? 6.973 -28.531 -10.938 1 96.69 489 TYR B CA 1
ATOM 9616 C C . TYR B 1 489 ? 8.102 -27.859 -11.719 1 96.69 489 TYR B C 1
ATOM 9618 O O . TYR B 1 489 ? 9.156 -28.484 -11.938 1 96.69 489 TYR B O 1
ATOM 9626 N N . ASN B 1 490 ? 7.906 -26.578 -12.102 1 96.06 490 ASN B N 1
ATOM 9627 C CA . ASN B 1 490 ? 8.977 -25.859 -12.789 1 96.06 490 ASN B CA 1
ATOM 9628 C C . ASN B 1 490 ? 10.219 -25.734 -11.914 1 96.06 490 ASN B C 1
ATOM 9630 O O . ASN B 1 490 ? 11.344 -25.781 -12.414 1 96.06 490 ASN B O 1
ATOM 9634 N N . ALA B 1 491 ? 9.977 -25.531 -10.695 1 97.88 491 ALA B N 1
ATOM 9635 C CA . ALA B 1 491 ? 11.102 -25.438 -9.766 1 97.88 491 ALA B CA 1
ATOM 9636 C C . ALA B 1 491 ? 11.742 -26.812 -9.547 1 97.88 491 ALA B C 1
ATOM 9638 O O . ALA B 1 491 ? 12.961 -26.906 -9.391 1 97.88 491 ALA B O 1
ATOM 9639 N N . LEU B 1 492 ? 10.977 -27.859 -9.508 1 97.69 492 LEU B N 1
ATOM 9640 C CA . LEU B 1 492 ? 11.508 -29.219 -9.414 1 97.69 492 LEU B CA 1
ATOM 9641 C C . LEU B 1 492 ? 12.352 -29.547 -10.641 1 97.69 492 LEU B C 1
ATOM 9643 O O . LEU B 1 492 ? 13.43 -30.141 -10.516 1 97.69 492 LEU B O 1
ATOM 9647 N N . TYR B 1 493 ? 11.867 -29.188 -11.75 1 96.69 493 TYR B N 1
ATOM 9648 C CA . TYR B 1 493 ? 12.625 -29.312 -12.984 1 96.69 493 TYR B CA 1
ATOM 9649 C C . TYR B 1 493 ? 13.953 -28.578 -12.891 1 96.69 493 TYR B C 1
ATOM 9651 O O . TYR B 1 493 ? 15 -29.125 -13.273 1 96.69 493 TYR B O 1
ATOM 9659 N N . GLY B 1 494 ? 13.891 -27.375 -12.383 1 97.25 494 GLY B N 1
ATOM 9660 C CA . GLY B 1 494 ? 15.102 -26.609 -12.195 1 97.25 494 GLY B CA 1
ATOM 9661 C C . GLY B 1 494 ? 16.094 -27.266 -11.258 1 97.25 494 GLY B C 1
ATOM 9662 O O . GLY B 1 494 ? 17.297 -27.312 -11.547 1 97.25 494 GLY B O 1
ATOM 9663 N N . LEU B 1 495 ? 15.672 -27.812 -10.195 1 97.38 495 LEU B N 1
ATOM 9664 C CA . LEU B 1 495 ? 16.531 -28.516 -9.242 1 97.38 495 LEU B CA 1
ATOM 9665 C C . LEU B 1 495 ? 17.141 -29.766 -9.859 1 97.38 495 LEU B C 1
ATOM 9667 O O . LEU B 1 495 ? 18.312 -30.078 -9.625 1 97.38 495 LEU B O 1
ATOM 9671 N N . ALA B 1 496 ? 16.328 -30.453 -10.562 1 97.5 496 ALA B N 1
ATOM 9672 C CA . ALA B 1 496 ? 16.828 -31.641 -11.242 1 97.5 496 ALA B CA 1
ATOM 9673 C C . ALA B 1 496 ? 17.938 -31.297 -12.219 1 97.5 496 ALA B C 1
ATOM 9675 O O . ALA B 1 496 ? 18.953 -32 -12.281 1 97.5 496 ALA B O 1
ATOM 9676 N N . ASN B 1 497 ? 17.766 -30.281 -12.969 1 95.31 497 ASN B N 1
ATOM 9677 C CA . ASN B 1 497 ? 18.781 -29.812 -13.898 1 95.31 497 ASN B CA 1
ATOM 9678 C C . ASN B 1 497 ? 20.062 -29.391 -13.164 1 95.31 497 ASN B C 1
ATOM 9680 O O . ASN B 1 497 ? 21.172 -29.609 -13.664 1 95.31 497 ASN B O 1
ATOM 9684 N N . TYR B 1 498 ? 19.844 -28.703 -12.094 1 95.75 498 TYR B N 1
ATOM 9685 C CA . TYR B 1 498 ? 20.984 -28.344 -11.25 1 95.75 498 TYR B CA 1
ATOM 9686 C C . TYR B 1 498 ? 21.766 -29.594 -10.828 1 95.75 498 TYR B C 1
ATOM 9688 O O . TYR B 1 498 ? 22.984 -29.641 -10.961 1 95.75 498 TYR B O 1
ATOM 9696 N N . TYR B 1 499 ? 21.125 -30.656 -10.398 1 96.5 499 TYR B N 1
ATOM 9697 C CA . TYR B 1 499 ? 21.766 -31.891 -9.945 1 96.5 499 TYR B CA 1
ATOM 9698 C C . TYR B 1 499 ? 22.438 -32.625 -11.109 1 96.5 499 TYR B C 1
ATOM 9700 O O . TYR B 1 499 ? 23.516 -33.188 -10.953 1 96.5 499 TYR B O 1
ATOM 9708 N N . MET B 1 500 ? 21.828 -32.531 -12.227 1 94.25 500 MET B N 1
ATOM 9709 C CA . MET B 1 500 ? 22.422 -33.125 -13.422 1 94.25 500 MET B CA 1
ATOM 9710 C C . MET B 1 500 ? 23.734 -32.438 -13.781 1 94.25 500 MET B C 1
ATOM 9712 O O . MET B 1 500 ? 24.703 -33.094 -14.164 1 94.25 500 MET B O 1
ATOM 9716 N N . THR B 1 501 ? 23.672 -31.141 -13.648 1 93.5 501 THR B N 1
ATOM 9717 C CA . THR B 1 501 ? 24.859 -30.344 -13.945 1 93.5 501 THR B CA 1
ATOM 9718 C C . THR B 1 501 ? 25.969 -30.656 -12.953 1 93.5 501 THR B C 1
ATOM 9720 O O . THR B 1 501 ? 27.156 -30.641 -13.32 1 93.5 501 THR B O 1
ATOM 9723 N N . CYS B 1 502 ? 25.625 -30.984 -11.766 1 92.81 502 CYS B N 1
ATOM 9724 C CA . CYS B 1 502 ? 26.594 -31.328 -10.734 1 92.81 502 CYS B CA 1
ATOM 9725 C C . CYS B 1 502 ? 26.906 -32.812 -10.75 1 92.81 502 CYS B C 1
ATOM 9727 O O . CYS B 1 502 ? 27.609 -33.312 -9.867 1 92.81 502 CYS B O 1
ATOM 9729 N N . ASP B 1 503 ? 26.406 -33.562 -11.719 1 93.56 503 ASP B N 1
ATOM 9730 C CA . ASP B 1 503 ? 26.609 -35 -11.953 1 93.56 503 ASP B CA 1
ATOM 9731 C C . ASP B 1 503 ? 26.078 -35.812 -10.797 1 93.56 503 ASP B C 1
ATOM 9733 O O . ASP B 1 503 ? 26.703 -36.812 -10.383 1 93.56 503 ASP B O 1
ATOM 9737 N N . LYS B 1 504 ? 25.062 -35.281 -10.219 1 96 504 LYS B N 1
ATOM 9738 C CA . LYS B 1 504 ? 24.312 -36 -9.195 1 96 504 LYS B CA 1
ATOM 9739 C C . LYS B 1 504 ? 23.047 -36.625 -9.773 1 96 504 LYS B C 1
ATOM 9741 O O . LYS B 1 504 ? 21.953 -36.156 -9.547 1 96 504 LYS B O 1
ATOM 9746 N N . LYS B 1 505 ? 23.109 -37.75 -10.375 1 96.19 505 LYS B N 1
ATOM 9747 C CA . LYS B 1 505 ? 22.078 -38.375 -11.188 1 96.19 505 LYS B CA 1
ATOM 9748 C C . LYS B 1 505 ? 20.922 -38.906 -10.312 1 96.19 505 LYS B C 1
ATOM 9750 O O . LYS B 1 505 ? 19.766 -38.812 -10.711 1 96.19 505 LYS B O 1
ATOM 9755 N N . ASP B 1 506 ? 21.297 -39.375 -9.117 1 96.88 506 ASP B N 1
ATOM 9756 C CA . ASP B 1 506 ? 20.266 -39.906 -8.242 1 96.88 506 ASP B CA 1
ATOM 9757 C C . ASP B 1 506 ? 19.297 -38.781 -7.801 1 96.88 506 ASP B C 1
ATOM 9759 O O . ASP B 1 506 ? 18.078 -39 -7.816 1 96.88 506 ASP B O 1
ATOM 9763 N N . GLN B 1 507 ? 19.906 -37.688 -7.414 1 97.19 507 GLN B N 1
ATOM 9764 C CA . GLN B 1 507 ? 19.078 -36.562 -6.996 1 97.19 507 GLN B CA 1
ATOM 9765 C C . GLN B 1 507 ? 18.266 -36 -8.164 1 97.19 507 GLN B C 1
ATOM 9767 O O . GLN B 1 507 ? 17.109 -35.625 -7.984 1 97.19 507 GLN B O 1
ATOM 9772 N N . ALA B 1 508 ? 18.797 -35.938 -9.289 1 97.75 508 ALA B N 1
ATOM 9773 C CA . ALA B 1 508 ? 18.094 -35.469 -10.477 1 97.75 508 ALA B CA 1
ATOM 9774 C C . ALA B 1 508 ? 16.875 -36.344 -10.773 1 97.75 508 ALA B C 1
ATOM 9776 O O . ALA B 1 508 ? 15.789 -35.844 -11.07 1 97.75 508 ALA B O 1
ATOM 9777 N N . GLU B 1 509 ? 17.094 -37.656 -10.711 1 97.56 509 GLU B N 1
ATOM 9778 C CA . GLU B 1 509 ? 16 -38.594 -10.945 1 97.56 509 GLU B CA 1
ATOM 9779 C C . GLU B 1 509 ? 14.852 -38.344 -9.984 1 97.56 509 GLU B C 1
ATOM 9781 O O . GLU B 1 509 ? 13.688 -38.344 -10.398 1 97.56 509 GLU B O 1
ATOM 9786 N N . ILE B 1 510 ? 15.242 -38.188 -8.719 1 97.75 510 ILE B N 1
ATOM 9787 C CA . ILE B 1 510 ? 14.234 -38 -7.688 1 97.75 510 ILE B CA 1
ATOM 9788 C C . ILE B 1 510 ? 13.391 -36.75 -8.016 1 97.75 510 ILE B C 1
ATOM 9790 O O . ILE B 1 510 ? 12.164 -36.812 -7.957 1 97.75 510 ILE B O 1
ATOM 9794 N N . HIS B 1 511 ? 13.969 -35.688 -8.359 1 97.69 511 HIS B N 1
ATOM 9795 C CA . HIS B 1 511 ? 13.273 -34.438 -8.578 1 97.69 511 HIS B CA 1
ATOM 9796 C C . HIS B 1 511 ? 12.492 -34.469 -9.891 1 97.69 511 HIS B C 1
ATOM 9798 O O . HIS B 1 511 ? 11.406 -33.875 -9.977 1 97.69 511 HIS B O 1
ATOM 9804 N N . TYR B 1 512 ? 12.977 -35.125 -10.945 1 97.44 512 TYR B N 1
ATOM 9805 C CA . TYR B 1 512 ? 12.211 -35.281 -12.172 1 97.44 512 TYR B CA 1
ATOM 9806 C C . TYR B 1 512 ? 10.977 -36.125 -11.945 1 97.44 512 TYR B C 1
ATOM 9808 O O . TYR B 1 512 ? 9.898 -35.844 -12.484 1 97.44 512 TYR B O 1
ATOM 9816 N N . LYS B 1 513 ? 11.141 -37.125 -11.172 1 97.25 513 LYS B N 1
ATOM 9817 C CA . LYS B 1 513 ? 10.008 -38 -10.852 1 97.25 513 LYS B CA 1
ATOM 9818 C C . LYS B 1 513 ? 8.93 -37.219 -10.086 1 97.25 513 LYS B C 1
ATOM 9820 O O . LYS B 1 513 ? 7.738 -37.375 -10.359 1 97.25 513 LYS B O 1
ATOM 9825 N N . LEU B 1 514 ? 9.406 -36.438 -9.117 1 97.06 514 LEU B N 1
ATOM 9826 C CA . LEU B 1 514 ? 8.469 -35.594 -8.367 1 97.06 514 LEU B CA 1
ATOM 9827 C C . LEU B 1 514 ? 7.742 -34.625 -9.281 1 97.06 514 LEU B C 1
ATOM 9829 O O . LEU B 1 514 ? 6.539 -34.406 -9.133 1 97.06 514 LEU B O 1
ATOM 9833 N N . ALA B 1 515 ? 8.461 -34 -10.18 1 97.38 515 ALA B N 1
ATOM 9834 C CA . ALA B 1 515 ? 7.867 -33.094 -11.148 1 97.38 515 ALA B CA 1
ATOM 9835 C C . ALA B 1 515 ? 6.828 -33.812 -12.008 1 97.38 515 ALA B C 1
ATOM 9837 O O . ALA B 1 515 ? 5.75 -33.25 -12.273 1 97.38 515 ALA B O 1
ATOM 9838 N N . MET B 1 516 ? 7.105 -35 -12.414 1 94.94 516 MET B N 1
ATOM 9839 C CA . MET B 1 516 ? 6.223 -35.781 -13.273 1 94.94 516 MET B CA 1
ATOM 9840 C C . MET B 1 516 ? 4.973 -36.219 -12.523 1 94.94 516 MET B C 1
ATOM 9842 O O . MET B 1 516 ? 3.92 -36.438 -13.125 1 94.94 516 MET B O 1
ATOM 9846 N N . GLU B 1 517 ? 5.117 -36.406 -11.25 1 94.81 517 GLU B N 1
ATOM 9847 C CA . GLU B 1 517 ? 3.953 -36.719 -10.43 1 94.81 517 GLU B CA 1
ATOM 9848 C C . GLU B 1 517 ? 2.957 -35.562 -10.414 1 94.81 517 GLU B C 1
ATOM 9850 O O . GLU B 1 517 ? 1.745 -35.781 -10.367 1 94.81 517 GLU B O 1
ATOM 9855 N N . ILE B 1 518 ? 3.443 -34.375 -10.406 1 94.69 518 ILE B N 1
ATOM 9856 C CA . ILE B 1 518 ? 2.609 -33.188 -10.398 1 94.69 518 ILE B CA 1
ATOM 9857 C C . ILE B 1 518 ? 2.01 -32.938 -11.781 1 94.69 518 ILE B C 1
ATOM 9859 O O . ILE B 1 518 ? 0.812 -32.688 -11.914 1 94.69 518 ILE B O 1
ATOM 9863 N N . ASN B 1 519 ? 2.855 -33.062 -12.797 1 93.06 519 ASN B N 1
ATOM 9864 C CA . ASN B 1 519 ? 2.434 -32.938 -14.188 1 93.06 519 ASN B CA 1
ATOM 9865 C C . ASN B 1 519 ? 2.793 -34.188 -14.992 1 93.06 519 ASN B C 1
ATOM 9867 O O . ASN B 1 519 ? 3.781 -34.188 -15.727 1 93.06 519 ASN B O 1
ATOM 9871 N N . PRO B 1 520 ? 1.928 -35.125 -14.969 1 89.31 520 PRO B N 1
ATOM 9872 C CA . PRO B 1 520 ? 2.254 -36.406 -15.562 1 89.31 520 PRO B CA 1
ATOM 9873 C C . PRO B 1 520 ? 2.217 -36.375 -17.094 1 89.31 520 PRO B C 1
ATOM 9875 O O . PRO B 1 520 ? 2.77 -37.281 -17.734 1 89.31 520 PRO B O 1
ATOM 9878 N N . ASN B 1 521 ? 1.608 -35.469 -17.672 1 85.62 521 ASN B N 1
ATOM 9879 C CA . ASN B 1 521 ? 1.461 -35.438 -19.125 1 85.62 521 ASN B CA 1
ATOM 9880 C C . ASN B 1 521 ? 2.352 -34.344 -19.75 1 85.62 521 ASN B C 1
ATOM 9882 O O . ASN B 1 521 ? 1.923 -33.625 -20.656 1 85.62 521 ASN B O 1
ATOM 9886 N N . HIS B 1 522 ? 3.52 -34.312 -19.234 1 88.94 522 HIS B N 1
ATOM 9887 C CA . HIS B 1 522 ? 4.477 -33.344 -19.75 1 88.94 522 HIS B CA 1
ATOM 9888 C C . HIS B 1 522 ? 5.633 -34.031 -20.469 1 88.94 522 HIS B C 1
ATOM 9890 O O . HIS B 1 522 ? 6.566 -34.5 -19.812 1 88.94 522 HIS B O 1
ATOM 9896 N N . ALA B 1 523 ? 5.648 -33.969 -21.734 1 87.88 523 ALA B N 1
ATOM 9897 C CA . ALA B 1 523 ? 6.586 -34.719 -22.562 1 87.88 523 ALA B CA 1
ATOM 9898 C C . ALA B 1 523 ? 8.023 -34.312 -22.297 1 87.88 523 ALA B C 1
ATOM 9900 O O . ALA B 1 523 ? 8.938 -35.125 -22.281 1 87.88 523 ALA B O 1
ATOM 9901 N N . VAL B 1 524 ? 8.234 -33.062 -22.109 1 88 524 VAL B N 1
ATOM 9902 C CA . VAL B 1 524 ? 9.586 -32.562 -21.891 1 88 524 VAL B CA 1
ATOM 9903 C C . VAL B 1 524 ? 10.164 -33.156 -20.609 1 88 524 VAL B C 1
ATOM 9905 O O . VAL B 1 524 ? 11.336 -33.531 -20.562 1 88 524 VAL B O 1
ATOM 9908 N N . LEU B 1 525 ? 9.391 -33.219 -19.594 1 92.25 525 LEU B N 1
ATOM 9909 C CA . LEU B 1 525 ? 9.836 -33.812 -18.344 1 92.25 525 LEU B CA 1
ATOM 9910 C C . LEU B 1 525 ? 10.211 -35.281 -18.531 1 92.25 525 LEU B C 1
ATOM 9912 O O . LEU B 1 525 ? 11.203 -35.75 -17.969 1 92.25 525 LEU B O 1
ATOM 9916 N N . MET B 1 526 ? 9.484 -35.969 -19.344 1 92.56 526 MET B N 1
ATOM 9917 C CA . MET B 1 526 ? 9.758 -37.375 -19.625 1 92.56 526 MET B CA 1
ATOM 9918 C C . MET B 1 526 ? 11.086 -37.531 -20.359 1 92.56 526 MET B C 1
ATOM 9920 O O . MET B 1 526 ? 11.867 -38.438 -20.031 1 92.56 526 MET B O 1
ATOM 9924 N N . CYS B 1 527 ? 11.266 -36.656 -21.25 1 90.81 527 CYS B N 1
ATOM 9925 C CA . CYS B 1 527 ? 12.508 -36.719 -22.016 1 90.81 527 CYS B CA 1
ATOM 9926 C C . CYS B 1 527 ? 13.711 -36.406 -21.141 1 90.81 527 CYS B C 1
ATOM 9928 O O . CYS B 1 527 ? 14.758 -37.062 -21.266 1 90.81 527 CYS B O 1
ATOM 9930 N N . CYS B 1 528 ? 13.555 -35.469 -20.266 1 93.12 528 CYS B N 1
ATOM 9931 C CA . CYS B 1 528 ? 14.648 -35.125 -19.359 1 93.12 528 CYS B CA 1
ATOM 9932 C C . CYS B 1 528 ? 14.969 -36.281 -18.438 1 93.12 528 CYS B C 1
ATOM 9934 O O . CYS B 1 528 ? 16.141 -36.594 -18.203 1 93.12 528 CYS B O 1
ATOM 9936 N N . LEU B 1 529 ? 13.969 -36.938 -17.906 1 95.31 529 LEU B N 1
ATOM 9937 C CA . LEU B 1 529 ? 14.18 -38.094 -17.062 1 95.31 529 LEU B CA 1
ATOM 9938 C C . LEU B 1 529 ? 14.812 -39.219 -17.859 1 95.31 529 LEU B C 1
ATOM 9940 O O . LEU B 1 529 ? 15.656 -39.969 -17.344 1 95.31 529 LEU B O 1
ATOM 9944 N N . GLY B 1 530 ? 14.359 -39.375 -19.094 1 94.75 530 GLY B N 1
ATOM 9945 C CA . GLY B 1 530 ? 14.984 -40.375 -19.969 1 94.75 530 GLY B CA 1
ATOM 9946 C C . GLY B 1 530 ? 16.484 -40.156 -20.141 1 94.75 530 GLY B C 1
ATOM 9947 O O . GLY B 1 530 ? 17.25 -41.094 -20.125 1 94.75 530 GLY B O 1
ATOM 9948 N N . LYS B 1 531 ? 16.891 -38.906 -20.297 1 92.62 531 LYS B N 1
ATOM 9949 C CA . LYS B 1 531 ? 18.297 -38.562 -20.422 1 92.62 531 LYS B CA 1
ATOM 9950 C C . LYS B 1 531 ? 19.078 -39 -19.172 1 92.62 531 LYS B C 1
ATOM 9952 O O . LYS B 1 531 ? 20.219 -39.438 -19.25 1 92.62 531 LYS B O 1
ATOM 9957 N N . VAL B 1 532 ? 18.5 -38.781 -18.047 1 95.69 532 VAL B N 1
ATOM 9958 C CA . VAL B 1 532 ? 19.109 -39.188 -16.797 1 95.69 532 VAL B CA 1
ATOM 9959 C C . VAL B 1 532 ? 19.312 -40.688 -16.781 1 95.69 532 VAL B C 1
ATOM 9961 O O . VAL B 1 532 ? 20.375 -41.188 -16.406 1 95.69 532 VAL B O 1
ATOM 9964 N N . TYR B 1 533 ? 18.297 -41.438 -17.266 1 95.44 533 TYR B N 1
ATOM 9965 C CA . TYR B 1 533 ? 18.375 -42.906 -17.312 1 95.44 533 TYR B CA 1
ATOM 9966 C C . TYR B 1 533 ? 19.469 -43.344 -18.266 1 95.44 533 TYR B C 1
ATOM 9968 O O . TYR B 1 533 ? 20.172 -44.344 -18 1 95.44 533 TYR B O 1
ATOM 9976 N N . GLU B 1 534 ? 19.625 -42.656 -19.312 1 91.31 534 GLU B N 1
ATOM 9977 C CA . GLU B 1 534 ? 20.703 -42.969 -20.234 1 91.31 534 GLU B CA 1
ATOM 9978 C C . GLU B 1 534 ? 22.062 -42.812 -19.562 1 91.31 534 GLU B C 1
ATOM 9980 O O . GLU B 1 534 ? 22.922 -43.688 -19.703 1 91.31 534 GLU B O 1
ATOM 9985 N N . LYS B 1 535 ? 22.203 -41.781 -18.859 1 91.75 535 LYS B N 1
ATOM 9986 C CA . LYS B 1 535 ? 23.453 -41.5 -18.172 1 91.75 535 LYS B CA 1
ATOM 9987 C C . LYS B 1 535 ? 23.703 -42.531 -17.078 1 91.75 535 LYS B C 1
ATOM 9989 O O . LYS B 1 535 ? 24.859 -42.812 -16.734 1 91.75 535 LYS B O 1
ATOM 9994 N N . MET B 1 536 ? 22.672 -43.094 -16.594 1 94.44 536 MET B N 1
ATOM 9995 C CA . MET B 1 536 ? 22.766 -44.094 -15.539 1 94.44 536 MET B CA 1
ATOM 9996 C C . MET B 1 536 ? 22.906 -45.5 -16.125 1 94.44 536 MET B C 1
ATOM 9998 O O . MET B 1 536 ? 23.062 -46.469 -15.398 1 94.44 536 MET B O 1
ATOM 10002 N N . GLY B 1 537 ? 22.844 -45.625 -17.469 1 91.5 537 GLY B N 1
ATOM 10003 C CA . GLY B 1 537 ? 22.984 -46.906 -18.141 1 91.5 537 GLY B CA 1
ATOM 10004 C C . GLY B 1 537 ? 21.688 -47.688 -18.219 1 91.5 537 GLY B C 1
ATOM 10005 O O . GLY B 1 537 ? 21.688 -48.844 -18.609 1 91.5 537 GLY B O 1
ATOM 10006 N N . ARG B 1 538 ? 20.656 -47.062 -17.797 1 94.25 538 ARG B N 1
ATOM 10007 C CA . ARG B 1 538 ? 19.344 -47.719 -17.859 1 94.25 538 ARG B CA 1
ATOM 10008 C C . ARG B 1 538 ? 18.641 -47.375 -19.172 1 94.25 538 ARG B C 1
ATOM 10010 O O . ARG B 1 538 ? 17.609 -46.688 -19.172 1 94.25 538 ARG B O 1
ATOM 10017 N N . ASN B 1 539 ? 19 -47.906 -20.234 1 90.19 539 ASN B N 1
ATOM 10018 C CA . ASN B 1 539 ? 18.562 -47.531 -21.578 1 90.19 539 ASN B CA 1
ATOM 10019 C C . ASN B 1 539 ? 17.141 -48 -21.859 1 90.19 539 ASN B C 1
ATOM 10021 O O . ASN B 1 539 ? 16.406 -47.344 -22.594 1 90.19 539 ASN B O 1
ATOM 10025 N N . ASP B 1 540 ? 16.766 -49.094 -21.297 1 92.81 540 ASP B N 1
ATOM 10026 C CA . ASP B 1 540 ? 15.414 -49.562 -21.516 1 92.81 540 ASP B CA 1
ATOM 10027 C C . ASP B 1 540 ? 14.383 -48.625 -20.891 1 92.81 540 ASP B C 1
ATOM 10029 O O . ASP B 1 540 ? 13.352 -48.344 -21.516 1 92.81 540 ASP B O 1
ATOM 10033 N N . ASP B 1 541 ? 14.727 -48.25 -19.688 1 94.56 541 ASP B N 1
ATOM 10034 C CA . ASP B 1 541 ? 13.844 -47.312 -19.016 1 94.56 541 ASP B CA 1
ATOM 10035 C C . ASP B 1 541 ? 13.75 -46 -19.812 1 94.56 541 ASP B C 1
ATOM 10037 O O . ASP B 1 541 ? 12.672 -45.406 -19.906 1 94.56 541 ASP B O 1
ATOM 10041 N N . ALA B 1 542 ? 14.797 -45.5 -20.25 1 94.62 542 ALA B N 1
ATOM 10042 C CA . ALA B 1 542 ? 14.836 -44.281 -21.047 1 94.62 542 ALA B CA 1
ATOM 10043 C C . ALA B 1 542 ? 13.961 -44.406 -22.297 1 94.62 542 ALA B C 1
ATOM 10045 O O . ALA B 1 542 ? 13.172 -43.5 -22.609 1 94.62 542 ALA B O 1
ATOM 10046 N N . HIS B 1 543 ? 14.148 -45.531 -22.953 1 91.62 543 HIS B N 1
ATOM 10047 C CA . HIS B 1 543 ? 13.391 -45.812 -24.172 1 91.62 543 HIS B CA 1
ATOM 10048 C C . HIS B 1 543 ? 11.891 -45.781 -23.891 1 91.62 543 HIS B C 1
ATOM 10050 O O . HIS B 1 543 ? 11.117 -45.188 -24.656 1 91.62 543 HIS B O 1
ATOM 10056 N N . GLN B 1 544 ? 11.5 -46.406 -22.859 1 93.81 544 GLN B N 1
ATOM 10057 C CA . GLN B 1 544 ? 10.094 -46.438 -22.484 1 93.81 544 GLN B CA 1
ATOM 10058 C C . GLN B 1 544 ? 9.539 -45.031 -22.25 1 93.81 544 GLN B C 1
ATOM 10060 O O . GLN B 1 544 ? 8.406 -44.75 -22.609 1 93.81 544 GLN B O 1
ATOM 10065 N N . LEU B 1 545 ? 10.32 -44.25 -21.625 1 94.06 545 LEU B N 1
ATOM 10066 C CA . LEU B 1 545 ? 9.914 -42.875 -21.344 1 94.06 545 LEU B CA 1
ATOM 10067 C C . LEU B 1 545 ? 9.781 -42.062 -22.641 1 94.06 545 LEU B C 1
ATOM 10069 O O . LEU B 1 545 ? 8.867 -41.25 -22.766 1 94.06 545 LEU B O 1
ATOM 10073 N N . TYR B 1 546 ? 10.664 -42.219 -23.547 1 92 546 TYR B N 1
ATOM 10074 C CA . TYR B 1 546 ? 10.602 -41.5 -24.828 1 92 546 TYR B CA 1
ATOM 10075 C C . TYR B 1 546 ? 9.359 -41.906 -25.625 1 92 546 TYR B C 1
ATOM 10077 O O . TYR B 1 546 ? 8.711 -41.062 -26.25 1 92 546 TYR B O 1
ATOM 10085 N N . VAL B 1 547 ? 9.109 -43.156 -25.562 1 91.06 547 VAL B N 1
ATOM 10086 C CA . VAL B 1 547 ? 7.922 -43.656 -26.234 1 91.06 547 VAL B CA 1
ATOM 10087 C C . VAL B 1 547 ? 6.672 -43.031 -25.609 1 91.06 547 VAL B C 1
ATOM 10089 O O . VAL B 1 547 ? 5.77 -42.594 -26.328 1 91.06 547 VAL B O 1
ATOM 10092 N N . ARG B 1 548 ? 6.652 -43.031 -24.328 1 91.44 548 ARG B N 1
ATOM 10093 C CA . ARG B 1 548 ? 5.527 -42.406 -23.625 1 91.44 548 ARG B CA 1
ATOM 10094 C C . ARG B 1 548 ? 5.398 -40.938 -23.953 1 91.44 548 ARG B C 1
ATOM 10096 O O . ARG B 1 548 ? 4.285 -40.438 -24.109 1 91.44 548 ARG B O 1
ATOM 10103 N N . ALA B 1 549 ? 6.48 -40.25 -23.953 1 90.94 549 ALA B N 1
ATOM 10104 C CA . ALA B 1 549 ? 6.488 -38.812 -24.281 1 90.94 549 ALA B CA 1
ATOM 10105 C C . ALA B 1 549 ? 5.859 -38.562 -25.641 1 90.94 549 ALA B C 1
ATOM 10107 O O . ALA B 1 549 ? 5.117 -37.594 -25.828 1 90.94 549 ALA B O 1
ATOM 10108 N N . CYS B 1 550 ? 6.133 -39.406 -26.578 1 87.88 550 CYS B N 1
ATOM 10109 C CA . CYS B 1 550 ? 5.598 -39.281 -27.922 1 87.88 550 CYS B CA 1
ATOM 10110 C C . CYS B 1 550 ? 4.102 -39.562 -27.953 1 87.88 550 CYS B C 1
ATOM 10112 O O . CYS B 1 550 ? 3.383 -39.031 -28.812 1 87.88 550 CYS B O 1
ATOM 10114 N N . LEU B 1 551 ? 3.66 -40.312 -27.047 1 86.25 551 LEU B N 1
ATOM 10115 C CA . LEU B 1 551 ? 2.242 -40.656 -26.969 1 86.25 551 LEU B CA 1
ATOM 10116 C C . LEU B 1 551 ? 1.449 -39.5 -26.344 1 86.25 551 LEU B C 1
ATOM 10118 O O . LEU B 1 551 ? 0.326 -39.219 -26.766 1 86.25 551 LEU B O 1
ATOM 10122 N N . VAL B 1 552 ? 2.023 -38.875 -25.344 1 82.19 552 VAL B N 1
ATOM 10123 C CA . VAL B 1 552 ? 1.347 -37.844 -24.594 1 82.19 552 VAL B CA 1
ATOM 10124 C C . VAL B 1 552 ? 1.241 -36.562 -25.453 1 82.19 552 VAL B C 1
ATOM 10126 O O . VAL B 1 552 ? 0.183 -35.938 -25.516 1 82.19 552 VAL B O 1
ATOM 10129 N N . THR B 1 553 ? 2.406 -36.25 -26.047 1 78.12 553 THR B N 1
ATOM 10130 C CA . THR B 1 553 ? 2.402 -35.125 -26.984 1 78.12 553 THR B CA 1
ATOM 10131 C C . THR B 1 553 ? 3.031 -35.531 -28.312 1 78.12 553 THR B C 1
ATOM 10133 O O . THR B 1 553 ? 4.238 -35.375 -28.5 1 78.12 553 THR B O 1
ATOM 10136 N N . PRO B 1 554 ? 2.232 -35.938 -29.156 1 71.81 554 PRO B N 1
ATOM 10137 C CA . PRO B 1 554 ? 2.742 -36.594 -30.375 1 71.81 554 PRO B CA 1
ATOM 10138 C C . PRO B 1 554 ? 3.619 -35.656 -31.203 1 71.81 554 PRO B C 1
ATOM 10140 O O . PRO B 1 554 ? 4.496 -36.125 -31.938 1 71.81 554 PRO B O 1
ATOM 10143 N N . GLN B 1 555 ? 3.504 -34.438 -31.078 1 72.94 555 GLN B N 1
ATOM 10144 C CA . GLN B 1 555 ? 4.273 -33.562 -31.969 1 72.94 555 GLN B CA 1
ATOM 10145 C C . GLN B 1 555 ? 5.379 -32.844 -31.203 1 72.94 555 GLN B C 1
ATOM 10147 O O . GLN B 1 555 ? 5.805 -31.766 -31.609 1 72.94 555 GLN B O 1
ATOM 10152 N N . THR B 1 556 ? 5.969 -33.594 -30.281 1 78.56 556 THR B N 1
ATOM 10153 C CA . THR B 1 556 ? 7.078 -33 -29.547 1 78.56 556 THR B CA 1
ATOM 10154 C C . THR B 1 556 ? 8.414 -33.375 -30.172 1 78.56 556 THR B C 1
ATOM 10156 O O . THR B 1 556 ? 8.875 -34.5 -30.047 1 78.56 556 THR B O 1
ATOM 10159 N N . PRO B 1 557 ? 9.047 -32.531 -30.797 1 82.88 557 PRO B N 1
ATOM 10160 C CA . PRO B 1 557 ? 10.273 -32.812 -31.547 1 82.88 557 PRO B CA 1
ATOM 10161 C C . PRO B 1 557 ? 11.344 -33.5 -30.688 1 82.88 557 PRO B C 1
ATOM 10163 O O . PRO B 1 557 ? 11.969 -34.469 -31.125 1 82.88 557 PRO B O 1
ATOM 10166 N N . LEU B 1 558 ? 11.484 -33.062 -29.5 1 83.06 558 LEU B N 1
ATOM 10167 C CA . LEU B 1 558 ? 12.516 -33.594 -28.625 1 83.06 558 LEU B CA 1
ATOM 10168 C C . LEU B 1 558 ? 12.234 -35.062 -28.328 1 83.06 558 LEU B C 1
ATOM 10170 O O . LEU B 1 558 ? 13.148 -35.906 -28.359 1 83.06 558 LEU B O 1
ATOM 10174 N N . ALA B 1 559 ? 11.047 -35.375 -28.094 1 87.38 559 ALA B N 1
ATOM 10175 C CA . ALA B 1 559 ? 10.656 -36.75 -27.766 1 87.38 559 ALA B CA 1
ATOM 10176 C C . ALA B 1 559 ? 10.883 -37.656 -28.953 1 87.38 559 ALA B C 1
ATOM 10178 O O . ALA B 1 559 ? 11.398 -38.781 -28.797 1 87.38 559 ALA B O 1
ATOM 10179 N N . ILE B 1 560 ? 10.539 -37.219 -30.109 1 89.81 560 ILE B N 1
ATOM 10180 C CA . ILE B 1 560 ? 10.695 -38 -31.328 1 89.81 560 ILE B CA 1
ATOM 10181 C C . ILE B 1 560 ? 12.18 -38.25 -31.594 1 89.81 560 ILE B C 1
ATOM 10183 O O . ILE B 1 560 ? 12.578 -39.375 -31.922 1 89.81 560 ILE B O 1
ATOM 10187 N N . PHE B 1 561 ? 12.938 -37.281 -31.422 1 91.19 561 PHE B N 1
ATOM 10188 C CA . PHE B 1 561 ? 14.375 -37.406 -31.656 1 91.19 561 PHE B CA 1
ATOM 10189 C C . PHE B 1 561 ? 15.016 -38.375 -30.688 1 91.19 561 PHE B C 1
ATOM 10191 O O . PHE B 1 561 ? 15.812 -39.219 -31.094 1 91.19 561 PHE B O 1
ATOM 10198 N N . LYS B 1 562 ? 14.664 -38.219 -29.484 1 90.25 562 LYS B N 1
ATOM 10199 C CA . LYS B 1 562 ? 15.234 -39.094 -28.469 1 90.25 562 LYS B CA 1
ATOM 10200 C C . LYS B 1 562 ? 14.797 -40.531 -28.672 1 90.25 562 LYS B C 1
ATOM 10202 O O . LYS B 1 562 ? 15.586 -41.469 -28.438 1 90.25 562 LYS B O 1
ATOM 10207 N N . LYS B 1 563 ? 13.586 -40.656 -29.047 1 91.19 563 LYS B N 1
ATOM 10208 C CA . LYS B 1 563 ? 13.109 -42 -29.391 1 91.19 563 LYS B CA 1
ATOM 10209 C C . LYS B 1 563 ? 13.906 -42.594 -30.547 1 91.19 563 LYS B C 1
ATOM 10211 O O . LYS B 1 563 ? 14.352 -43.75 -30.484 1 91.19 563 LYS B O 1
ATOM 10216 N N . ALA B 1 564 ? 14.094 -41.812 -31.531 1 93.38 564 ALA B N 1
ATOM 10217 C CA . ALA B 1 564 ? 14.859 -42.25 -32.688 1 93.38 564 ALA B CA 1
ATOM 10218 C C . ALA B 1 564 ? 16.297 -42.594 -32.281 1 93.38 564 ALA B C 1
ATOM 10220 O O . ALA B 1 564 ? 16.844 -43.594 -32.75 1 93.38 564 ALA B O 1
ATOM 10221 N N . LYS B 1 565 ? 16.875 -41.781 -31.516 1 91.94 565 LYS B N 1
ATOM 10222 C CA . LYS B 1 565 ? 18.234 -42 -31.047 1 91.94 565 LYS B CA 1
ATOM 10223 C C . LYS B 1 565 ? 18.344 -43.312 -30.25 1 91.94 565 LYS B C 1
ATOM 10225 O O . LYS B 1 565 ? 19.312 -44.031 -30.375 1 91.94 565 LYS B O 1
ATOM 10230 N N . SER B 1 566 ? 17.359 -43.5 -29.438 1 90.06 566 SER B N 1
ATOM 10231 C CA . SER B 1 566 ? 17.344 -44.75 -28.656 1 90.06 566 SER B CA 1
ATOM 10232 C C . SER B 1 566 ? 17.203 -45.969 -29.547 1 90.06 566 SER B C 1
ATOM 10234 O O . SER B 1 566 ? 17.828 -47 -29.297 1 90.06 566 SER B O 1
ATOM 10236 N N . LEU B 1 567 ? 16.438 -45.844 -30.578 1 90.81 567 LEU B N 1
ATOM 10237 C CA . LEU B 1 567 ? 16.266 -46.938 -31.531 1 90.81 567 LEU B CA 1
ATOM 10238 C C . LEU B 1 567 ? 17.562 -47.188 -32.281 1 90.81 567 LEU B C 1
ATOM 10240 O O . LEU B 1 567 ? 17.922 -48.344 -32.531 1 90.81 567 LEU B O 1
ATOM 10244 N N . TYR B 1 568 ? 18.297 -46.188 -32.562 1 91.06 568 TYR B N 1
ATOM 10245 C CA . TYR B 1 568 ? 19.578 -46.312 -33.25 1 91.06 568 TYR B CA 1
ATOM 10246 C C . TYR B 1 568 ? 20.578 -47.062 -32.344 1 91.06 568 TYR B C 1
ATOM 10248 O O . TYR B 1 568 ? 21.297 -47.938 -32.844 1 91.06 568 TYR B O 1
ATOM 10256 N N . LYS B 1 569 ? 20.562 -46.719 -31.062 1 87.81 569 LYS B N 1
ATOM 10257 C CA . LYS B 1 569 ? 21.469 -47.344 -30.125 1 87.81 569 LYS B CA 1
ATOM 10258 C C . LYS B 1 569 ? 21.172 -48.844 -30 1 87.81 569 LYS B C 1
ATOM 10260 O O . LYS B 1 569 ? 22.078 -49.656 -29.812 1 87.81 569 LYS B O 1
ATOM 10265 N N . ASP B 1 570 ? 19.938 -49.156 -30.234 1 87.62 570 ASP B N 1
ATOM 10266 C CA . ASP B 1 570 ? 19.516 -50.562 -30.156 1 87.62 570 ASP B CA 1
ATOM 10267 C C . ASP B 1 570 ? 19.609 -51.25 -31.516 1 87.62 570 ASP B C 1
ATOM 10269 O O . ASP B 1 570 ? 19.219 -52.406 -31.656 1 87.62 570 ASP B O 1
ATOM 10273 N N . ARG B 1 571 ? 19.969 -50.5 -32.562 1 89.75 571 ARG B N 1
ATOM 10274 C CA . ARG B 1 571 ? 20.266 -51 -33.906 1 89.75 571 ARG B CA 1
ATOM 10275 C C . ARG B 1 571 ? 18.984 -51.25 -34.688 1 89.75 571 ARG B C 1
ATOM 10277 O O . ARG B 1 571 ? 18.953 -52.125 -35.562 1 89.75 571 ARG B O 1
ATOM 10284 N N . TYR B 1 572 ? 18 -50.656 -34.219 1 92.56 572 TYR B N 1
ATOM 10285 C CA . TYR B 1 572 ? 16.781 -50.625 -35 1 92.56 572 TYR B CA 1
ATOM 10286 C C . TYR B 1 572 ? 16.781 -49.469 -36 1 92.56 572 TYR B C 1
ATOM 10288 O O . TYR B 1 572 ? 16.047 -48.5 -35.844 1 92.56 572 TYR B O 1
ATOM 10296 N N . TYR B 1 573 ? 17.484 -49.594 -37 1 93.81 573 TYR B N 1
ATOM 10297 C CA . TYR B 1 573 ? 17.828 -48.5 -37.906 1 93.81 573 TYR B CA 1
ATOM 10298 C C . TYR B 1 573 ? 16.625 -48.031 -38.719 1 93.81 573 TYR B C 1
ATOM 10300 O O . TYR B 1 573 ? 16.359 -46.844 -38.844 1 93.81 573 TYR B O 1
ATOM 10308 N N . GLU B 1 574 ? 15.867 -49.031 -39.188 1 94.12 574 GLU B N 1
ATOM 10309 C CA . GLU B 1 574 ? 14.727 -48.688 -40.031 1 94.12 574 GLU B CA 1
ATOM 10310 C C . GLU B 1 574 ? 13.672 -47.938 -39.219 1 94.12 574 GLU B C 1
ATOM 10312 O O . GLU B 1 574 ? 13.094 -46.938 -39.719 1 94.12 574 GLU B O 1
ATOM 10317 N N . SER B 1 575 ? 13.438 -48.469 -38.094 1 94 575 SER B N 1
ATOM 10318 C CA . SER B 1 575 ? 12.477 -47.812 -37.219 1 94 575 SER B CA 1
ATOM 10319 C C . SER B 1 575 ? 12.938 -46.406 -36.844 1 94 575 SER B C 1
ATOM 10321 O O . SER B 1 575 ? 12.125 -45.469 -36.781 1 94 575 SER B O 1
ATOM 10323 N N . ALA B 1 576 ? 14.148 -46.188 -36.531 1 95.19 576 ALA B N 1
ATOM 10324 C CA . ALA B 1 576 ? 14.719 -44.906 -36.219 1 95.19 576 ALA B CA 1
ATOM 10325 C C . ALA B 1 576 ? 14.547 -43.906 -37.375 1 95.19 576 ALA B C 1
ATOM 10327 O O . ALA B 1 576 ? 14.195 -42.75 -37.156 1 95.19 576 ALA B O 1
ATOM 10328 N N . LEU B 1 577 ? 14.789 -44.438 -38.594 1 94.81 577 LEU B N 1
ATOM 10329 C CA . LEU B 1 577 ? 14.688 -43.594 -39.781 1 94.81 577 LEU B CA 1
ATOM 10330 C C . LEU B 1 577 ? 13.25 -43.156 -40 1 94.81 577 LEU B C 1
ATOM 10332 O O . LEU B 1 577 ? 13.008 -42.031 -40.469 1 94.81 577 LEU B O 1
ATOM 10336 N N . ILE B 1 578 ? 12.32 -44 -39.688 1 94.56 578 ILE B N 1
ATOM 10337 C CA . ILE B 1 578 ? 10.906 -43.656 -39.812 1 94.56 578 ILE B CA 1
ATOM 10338 C C . ILE B 1 578 ? 10.57 -42.469 -38.906 1 94.56 578 ILE B C 1
ATOM 10340 O O . ILE B 1 578 ? 9.898 -41.531 -39.344 1 94.56 578 ILE B O 1
ATOM 10344 N N . GLU B 1 579 ? 11.023 -42.531 -37.688 1 93.25 579 GLU B N 1
ATOM 10345 C CA . GLU B 1 579 ? 10.789 -41.469 -36.75 1 93.25 579 GLU B CA 1
ATOM 10346 C C . GLU B 1 579 ? 11.469 -40.188 -37.188 1 93.25 579 GLU B C 1
ATOM 10348 O O . GLU B 1 579 ? 10.906 -39.094 -37.062 1 93.25 579 GLU B O 1
ATOM 10353 N N . LEU B 1 580 ? 12.688 -40.25 -37.688 1 94.75 580 LEU B N 1
ATOM 10354 C CA . LEU B 1 580 ? 13.453 -39.094 -38.094 1 94.75 580 LEU B CA 1
ATOM 10355 C C . LEU B 1 580 ? 12.844 -38.438 -39.312 1 94.75 580 LEU B C 1
ATOM 10357 O O . LEU B 1 580 ? 12.891 -37.188 -39.469 1 94.75 580 LEU B O 1
ATOM 10361 N N . ARG B 1 581 ? 12.258 -39.188 -40.188 1 93.38 581 ARG B N 1
ATOM 10362 C CA . ARG B 1 581 ? 11.57 -38.625 -41.344 1 93.38 581 ARG B CA 1
ATOM 10363 C C . ARG B 1 581 ? 10.344 -37.844 -40.938 1 93.38 581 ARG B C 1
ATOM 10365 O O . ARG B 1 581 ? 10.07 -36.781 -41.5 1 93.38 581 ARG B O 1
ATOM 10372 N N . ARG B 1 582 ? 9.688 -38.375 -40 1 90.88 582 ARG B N 1
ATOM 10373 C CA . ARG B 1 582 ? 8.562 -37.625 -39.438 1 90.88 582 ARG B CA 1
ATOM 10374 C C . ARG B 1 582 ? 9.031 -36.312 -38.812 1 90.88 582 ARG B C 1
ATOM 10376 O O . ARG B 1 582 ? 8.398 -35.281 -39 1 90.88 582 ARG B O 1
ATOM 10383 N N . LEU B 1 583 ? 10.094 -36.406 -38.062 1 90.81 583 LEU B N 1
ATOM 10384 C CA . LEU B 1 583 ? 10.648 -35.219 -37.375 1 90.81 583 LEU B CA 1
ATOM 10385 C C . LEU B 1 583 ? 11.117 -34.188 -38.375 1 90.81 583 LEU B C 1
ATOM 10387 O O . LEU B 1 583 ? 10.984 -32.969 -38.156 1 90.81 583 LEU B O 1
ATOM 10391 N N . LYS B 1 584 ? 11.664 -34.656 -39.469 1 91.19 584 LYS B N 1
ATOM 10392 C CA . LYS B 1 584 ? 12.125 -33.781 -40.531 1 91.19 584 LYS B CA 1
ATOM 10393 C C . LYS B 1 584 ? 10.984 -32.906 -41.094 1 91.19 584 LYS B C 1
ATOM 10395 O O . LYS B 1 584 ? 11.188 -31.766 -41.469 1 91.19 584 LYS B O 1
ATOM 10400 N N . GLU B 1 585 ? 9.844 -33.406 -41.062 1 88.75 585 GLU B N 1
ATOM 10401 C CA . GLU B 1 585 ? 8.664 -32.688 -41.531 1 88.75 585 GLU B CA 1
ATOM 10402 C C . GLU B 1 585 ? 8.227 -31.625 -40.531 1 88.75 585 GLU B C 1
ATOM 10404 O O . GLU B 1 585 ? 7.73 -30.562 -40.906 1 88.75 585 GLU B O 1
ATOM 10409 N N . ILE B 1 586 ? 8.43 -31.938 -39.312 1 83.38 586 ILE B N 1
ATOM 10410 C CA . ILE B 1 586 ? 8 -31.031 -38.25 1 83.38 586 ILE B CA 1
ATOM 10411 C C . ILE B 1 586 ? 9.008 -29.891 -38.094 1 83.38 586 ILE B C 1
ATOM 10413 O O . ILE B 1 586 ? 8.625 -28.719 -38 1 83.38 586 ILE B O 1
ATOM 10417 N N . VAL B 1 587 ? 10.305 -30.281 -38.031 1 86.19 587 VAL B N 1
ATOM 10418 C CA . VAL B 1 587 ? 11.359 -29.297 -37.875 1 86.19 587 VAL B CA 1
ATOM 10419 C C . VAL B 1 587 ? 12.438 -29.516 -38.938 1 86.19 587 VAL B C 1
ATOM 10421 O O . VAL B 1 587 ? 13.531 -30 -38.625 1 86.19 587 VAL B O 1
ATOM 10424 N N . PRO B 1 588 ? 12.258 -29 -40.062 1 87.06 588 PRO B N 1
ATOM 10425 C CA . PRO B 1 588 ? 13.156 -29.328 -41.188 1 87.06 588 PRO B CA 1
ATOM 10426 C C . PRO B 1 588 ? 14.516 -28.641 -41.062 1 87.06 588 PRO B C 1
ATOM 10428 O O . PRO B 1 588 ? 15.492 -29.078 -41.656 1 87.06 588 PRO B O 1
ATOM 10431 N N . GLU B 1 589 ? 14.68 -27.672 -40.25 1 85.69 589 GLU B N 1
ATOM 10432 C CA . GLU B 1 589 ? 15.906 -26.875 -40.219 1 85.69 589 GLU B CA 1
ATOM 10433 C C . GLU B 1 589 ? 16.797 -27.281 -39.062 1 85.69 589 GLU B C 1
ATOM 10435 O O . GLU B 1 589 ? 17.781 -26.594 -38.75 1 85.69 589 GLU B O 1
ATOM 10440 N N . GLU B 1 590 ? 16.578 -28.453 -38.469 1 86.38 590 GLU B N 1
ATOM 10441 C CA . GLU B 1 590 ? 17.391 -28.906 -37.344 1 86.38 590 GLU B CA 1
ATOM 10442 C C . GLU B 1 590 ? 18.516 -29.812 -37.812 1 86.38 590 GLU B C 1
ATOM 10444 O O . GLU B 1 590 ? 18.281 -30.938 -38.219 1 86.38 590 GLU B O 1
ATOM 10449 N N . PRO B 1 591 ? 19.734 -29.375 -37.719 1 89.25 591 PRO B N 1
ATOM 10450 C CA . PRO B 1 591 ? 20.875 -30.125 -38.25 1 89.25 591 PRO B CA 1
ATOM 10451 C C . PRO B 1 591 ? 21.062 -31.484 -37.562 1 89.25 591 PRO B C 1
ATOM 10453 O O . PRO B 1 591 ? 21.531 -32.438 -38.219 1 89.25 591 PRO B O 1
ATOM 10456 N N . LYS B 1 592 ? 20.672 -31.594 -36.344 1 88.88 592 LYS B N 1
ATOM 10457 C CA . LYS B 1 592 ? 20.891 -32.812 -35.562 1 88.88 592 LYS B CA 1
ATOM 10458 C C . LYS B 1 592 ? 20.109 -34 -36.188 1 88.88 592 LYS B C 1
ATOM 10460 O O . LYS B 1 592 ? 20.531 -35.125 -36.062 1 88.88 592 LYS B O 1
ATOM 10465 N N . ILE B 1 593 ? 19.062 -33.656 -36.812 1 92.56 593 ILE B N 1
ATOM 10466 C CA . ILE B 1 593 ? 18.25 -34.688 -37.438 1 92.56 593 ILE B CA 1
ATOM 10467 C C . ILE B 1 593 ? 19.016 -35.312 -38.594 1 92.56 593 ILE B C 1
ATOM 10469 O O . ILE B 1 593 ? 19.125 -36.562 -38.656 1 92.56 593 ILE B O 1
ATOM 10473 N N . TYR B 1 594 ? 19.625 -34.5 -39.344 1 92.75 594 TYR B N 1
ATOM 10474 C CA . TYR B 1 594 ? 20.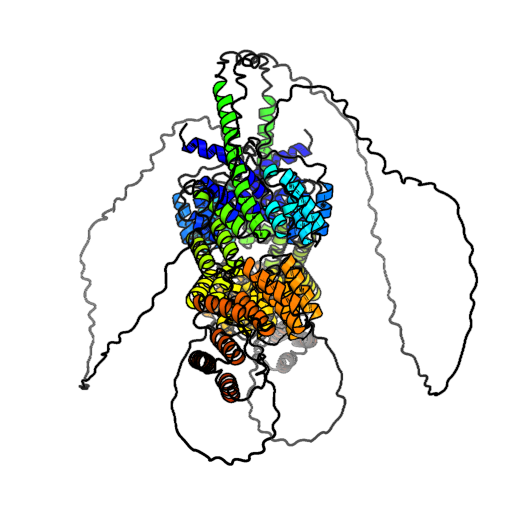375 -34.969 -40.5 1 92.75 594 TYR B CA 1
ATOM 10475 C C . TYR B 1 594 ? 21.656 -35.688 -40.094 1 92.75 594 TYR B C 1
ATOM 10477 O O . TYR B 1 594 ? 22.047 -36.656 -40.719 1 92.75 594 TYR B O 1
ATOM 10485 N N . PHE B 1 595 ? 22.188 -35.219 -39.125 1 92.69 595 PHE B N 1
ATOM 10486 C CA . PHE B 1 595 ? 23.406 -35.875 -38.625 1 92.69 595 PHE B CA 1
ATOM 10487 C C . PHE B 1 595 ? 23.109 -37.281 -38.156 1 92.69 595 PHE B C 1
ATOM 10489 O O . PHE B 1 595 ? 23.844 -38.219 -38.5 1 92.69 595 PHE B O 1
ATOM 10496 N N . LEU B 1 596 ? 22.094 -37.469 -37.406 1 93.12 596 LEU B N 1
ATOM 10497 C CA . LEU B 1 596 ? 21.719 -38.781 -36.938 1 93.12 596 LEU B CA 1
ATOM 10498 C C . LEU B 1 596 ? 21.328 -39.688 -38.094 1 93.12 596 LEU B C 1
ATOM 10500 O O . LEU B 1 596 ? 21.641 -40.875 -38.094 1 93.12 596 LEU B O 1
ATOM 10504 N N . MET B 1 597 ? 20.609 -39.156 -39.062 1 94.69 597 MET B N 1
ATOM 10505 C CA . MET B 1 597 ? 20.266 -39.938 -40.25 1 94.69 597 MET B CA 1
ATOM 10506 C C . MET B 1 597 ? 21.531 -40.375 -40.969 1 94.69 597 MET B C 1
ATOM 10508 O O . MET B 1 597 ? 21.609 -41.531 -41.438 1 94.69 597 MET B O 1
ATOM 10512 N N . GLY B 1 598 ? 22.469 -39.469 -41.031 1 93.5 598 GLY B N 1
ATOM 10513 C CA . GLY B 1 598 ? 23.734 -39.844 -41.625 1 93.5 598 GLY B CA 1
ATOM 10514 C C . GLY B 1 598 ? 24.422 -41 -40.906 1 93.5 598 GLY B C 1
ATOM 10515 O O . GLY B 1 598 ? 24.953 -41.906 -41.531 1 93.5 598 GLY B O 1
ATOM 10516 N N . LYS B 1 599 ? 24.391 -40.906 -39.625 1 92.12 599 LYS B N 1
ATOM 10517 C CA . LYS B 1 599 ? 24.984 -42 -38.812 1 92.12 599 LYS B CA 1
ATOM 10518 C C . LYS B 1 599 ? 24.281 -43.312 -39.062 1 92.12 599 LYS B C 1
ATOM 10520 O O . LYS B 1 599 ? 24.922 -44.375 -39.094 1 92.12 599 LYS B O 1
ATOM 10525 N N . ILE B 1 600 ? 23.047 -43.281 -39.188 1 94.25 600 ILE B N 1
ATOM 10526 C CA . ILE B 1 600 ? 22.25 -44.5 -39.375 1 94.25 600 ILE B CA 1
ATOM 10527 C C . ILE B 1 600 ? 22.516 -45.062 -40.781 1 94.25 600 ILE B C 1
ATOM 10529 O O . ILE B 1 600 ? 22.703 -46.281 -40.906 1 94.25 600 ILE B O 1
ATOM 10533 N N . TYR B 1 601 ? 22.547 -44.25 -41.781 1 94.12 601 TYR B N 1
ATOM 10534 C CA . TYR B 1 601 ? 22.828 -44.719 -43.125 1 94.12 601 TYR B CA 1
ATOM 10535 C C . TYR B 1 601 ? 24.234 -45.312 -43.219 1 94.12 601 TYR B C 1
ATOM 10537 O O . TYR B 1 601 ? 24.469 -46.281 -43.969 1 94.12 601 TYR B O 1
ATOM 10545 N N . LYS B 1 602 ? 25.094 -44.656 -42.531 1 92 602 LYS B N 1
ATOM 10546 C CA . LYS B 1 602 ? 26.453 -45.219 -42.469 1 92 602 LYS B CA 1
ATOM 10547 C C . LYS B 1 602 ? 26.453 -46.594 -41.844 1 92 602 LYS B C 1
ATOM 10549 O O . LYS B 1 602 ? 27.078 -47.531 -42.375 1 92 602 LYS B O 1
ATOM 10554 N N . ALA B 1 603 ? 25.734 -46.781 -40.812 1 91.56 603 ALA B N 1
ATOM 10555 C CA . ALA B 1 603 ? 25.656 -48.062 -40.125 1 91.56 603 ALA B CA 1
ATOM 10556 C C . ALA B 1 603 ? 24.984 -49.094 -41.031 1 91.56 603 ALA B C 1
ATOM 10558 O O . ALA B 1 603 ? 25.312 -50.281 -40.969 1 91.56 603 ALA B O 1
ATOM 10559 N N . MET B 1 604 ? 24.094 -48.656 -41.875 1 92.56 604 MET B N 1
ATOM 10560 C CA . MET B 1 604 ? 23.375 -49.531 -42.75 1 92.56 604 MET B CA 1
ATOM 10561 C C . MET B 1 604 ? 24.188 -49.844 -44 1 92.56 604 MET B C 1
ATOM 10563 O O . MET B 1 604 ? 23.812 -50.688 -44.812 1 92.56 604 MET B O 1
ATOM 10567 N N . GLY B 1 605 ? 25.266 -49.094 -44.188 1 89.12 605 GLY B N 1
ATOM 10568 C CA . GLY B 1 605 ? 26.156 -49.344 -45.312 1 89.12 605 GLY B CA 1
ATOM 10569 C C . GLY B 1 605 ? 25.828 -48.5 -46.531 1 89.12 605 GLY B C 1
ATOM 10570 O O . GLY B 1 605 ? 26.406 -48.719 -47.594 1 89.12 605 GLY B O 1
ATOM 10571 N N . ASP B 1 606 ? 24.922 -47.719 -46.375 1 92.56 606 ASP B N 1
ATOM 10572 C CA . ASP B 1 606 ? 24.578 -46.812 -47.469 1 92.56 606 ASP B CA 1
ATOM 10573 C C . ASP B 1 606 ? 25.422 -45.531 -47.406 1 92.56 606 ASP B C 1
ATOM 10575 O O . ASP B 1 606 ? 24.984 -44.5 -46.906 1 92.56 606 ASP B O 1
ATOM 10579 N N . LYS B 1 607 ? 26.484 -45.5 -48.031 1 89.88 607 LYS B N 1
ATOM 10580 C CA . LYS B 1 607 ? 27.469 -44.438 -47.938 1 89.88 607 LYS B CA 1
ATOM 10581 C C . LYS B 1 607 ? 26.984 -43.156 -48.656 1 89.88 607 LYS B C 1
ATOM 10583 O O . LYS B 1 607 ? 27.281 -42.062 -48.219 1 89.88 607 LYS B O 1
ATOM 10588 N N . VAL B 1 608 ? 26.266 -43.375 -49.688 1 91.38 608 VAL B N 1
ATOM 10589 C CA . VAL B 1 608 ? 25.797 -42.25 -50.469 1 91.38 608 VAL B CA 1
ATOM 10590 C C . VAL B 1 608 ? 24.828 -41.406 -49.656 1 91.38 608 VAL B C 1
ATOM 10592 O O . VAL B 1 608 ? 25 -40.188 -49.531 1 91.38 608 VAL B O 1
ATOM 10595 N N . LYS B 1 609 ? 23.891 -42.062 -49.125 1 93.94 609 LYS B N 1
ATOM 10596 C CA . LYS B 1 609 ? 22.906 -41.344 -48.344 1 93.94 609 LYS B CA 1
ATOM 10597 C C . LYS B 1 609 ? 23.547 -40.781 -47.062 1 93.94 609 LYS B C 1
ATOM 10599 O O . LYS B 1 609 ? 23.156 -39.719 -46.594 1 93.94 609 LYS B O 1
ATOM 10604 N N . ALA B 1 610 ? 24.438 -41.438 -46.438 1 93.94 610 ALA B N 1
ATOM 10605 C CA . ALA B 1 610 ? 25.141 -40.938 -45.281 1 93.94 610 ALA B CA 1
ATOM 10606 C C . ALA B 1 610 ? 25.844 -39.625 -45.594 1 93.94 610 ALA B C 1
ATOM 10608 O O . ALA B 1 610 ? 25.734 -38.656 -44.812 1 93.94 610 ALA B O 1
ATOM 10609 N N . LEU B 1 611 ? 26.578 -39.656 -46.719 1 90.06 611 LEU B N 1
ATOM 10610 C CA . LEU B 1 611 ? 27.328 -38.469 -47.125 1 90.06 611 LEU B CA 1
ATOM 10611 C C . LEU B 1 611 ? 26.375 -37.281 -47.406 1 90.06 611 LEU B C 1
ATOM 10613 O O . LEU B 1 611 ? 26.688 -36.156 -47.094 1 90.06 611 LEU B O 1
ATOM 10617 N N . GLN B 1 612 ? 25.312 -37.594 -48 1 93.75 612 GLN B N 1
ATOM 10618 C CA . GLN B 1 612 ? 24.328 -36.562 -48.312 1 93.75 612 GLN B CA 1
ATOM 10619 C C . GLN B 1 612 ? 23.812 -35.906 -47.031 1 93.75 612 GLN B C 1
ATOM 10621 O O . GLN B 1 612 ? 23.672 -34.688 -46.938 1 93.75 612 GLN B O 1
ATOM 10626 N N . ASN B 1 613 ? 23.453 -36.688 -46.062 1 94.06 613 ASN B N 1
ATOM 10627 C CA . ASN B 1 613 ? 22.922 -36.188 -44.781 1 94.06 613 ASN B CA 1
ATOM 10628 C C . ASN B 1 613 ? 24 -35.438 -44 1 94.06 613 ASN B C 1
ATOM 10630 O O . ASN B 1 613 ? 23.719 -34.438 -43.344 1 94.06 613 ASN B O 1
ATOM 10634 N N . PHE B 1 614 ? 25.203 -35.875 -44 1 92.19 614 PHE B N 1
ATOM 10635 C CA . PHE B 1 614 ? 26.281 -35.156 -43.344 1 92.19 614 PHE B CA 1
ATOM 10636 C C . PHE B 1 614 ? 26.547 -33.812 -44 1 92.19 614 PHE B C 1
ATOM 10638 O O . PHE B 1 614 ? 26.797 -32.812 -43.312 1 92.19 614 PHE B O 1
ATOM 10645 N N . THR B 1 615 ? 26.438 -33.812 -45.25 1 90.25 615 THR B N 1
ATOM 10646 C CA . THR B 1 615 ? 26.609 -32.562 -45.969 1 90.25 615 THR B CA 1
ATOM 10647 C C . THR B 1 615 ? 25.5 -31.594 -45.625 1 90.25 615 THR B C 1
ATOM 10649 O O . THR B 1 615 ? 25.75 -30.391 -45.438 1 90.25 615 THR B O 1
ATOM 10652 N N . THR B 1 616 ? 24.344 -32.125 -45.625 1 92.62 616 THR B N 1
ATOM 10653 C CA . THR B 1 616 ? 23.203 -31.281 -45.25 1 92.62 616 THR B CA 1
ATOM 10654 C C . THR B 1 616 ? 23.391 -30.719 -43.812 1 92.62 616 THR B C 1
ATOM 10656 O O . THR B 1 616 ? 23.047 -29.578 -43.562 1 92.62 616 THR B O 1
ATOM 10659 N N . THR B 1 617 ? 23.797 -31.484 -42.875 1 91.69 617 THR B N 1
ATOM 10660 C CA . THR B 1 617 ? 24.078 -31.047 -41.5 1 91.69 617 THR B CA 1
ATOM 10661 C C . THR B 1 617 ? 25.031 -29.859 -41.5 1 91.69 617 THR B C 1
ATOM 10663 O O . THR B 1 617 ? 24.812 -28.875 -40.812 1 91.69 617 THR B O 1
ATOM 10666 N N . PHE B 1 618 ? 26.047 -29.969 -42.312 1 86.94 618 PHE B N 1
ATOM 10667 C CA . PHE B 1 618 ? 27.062 -28.922 -42.406 1 86.94 618 PHE B CA 1
ATOM 10668 C C . PHE B 1 618 ? 26.484 -27.656 -43 1 86.94 618 PHE B C 1
ATOM 10670 O O . PHE B 1 618 ? 26.812 -26.547 -42.562 1 86.94 618 PHE B O 1
ATOM 10677 N N . ASN B 1 619 ? 25.672 -27.797 -43.938 1 89 619 ASN B N 1
ATOM 10678 C CA . ASN B 1 619 ? 25.062 -26.641 -44.594 1 89 619 ASN B CA 1
ATOM 10679 C C . ASN B 1 619 ? 24.141 -25.906 -43.625 1 89 619 ASN B C 1
ATOM 10681 O O . ASN B 1 619 ? 24.016 -24.672 -43.719 1 89 619 ASN B O 1
ATOM 10685 N N . LEU B 1 620 ? 23.531 -26.656 -42.781 1 88.94 620 LEU B N 1
ATOM 10686 C CA . LEU B 1 620 ? 22.578 -26.062 -41.844 1 88.94 620 LEU B CA 1
ATOM 10687 C C . LEU B 1 620 ? 23.312 -25.422 -40.688 1 88.94 620 LEU B C 1
ATOM 10689 O O . LEU B 1 620 ? 22.859 -24.406 -40.156 1 88.94 620 LEU B O 1
ATOM 10693 N N . ASP B 1 621 ? 24.328 -26.062 -40.219 1 87.31 621 ASP B N 1
ATOM 10694 C CA . ASP B 1 621 ? 25.094 -25.516 -39.094 1 87.31 621 ASP B CA 1
ATOM 10695 C C . ASP B 1 621 ? 26.594 -25.672 -39.344 1 87.31 621 ASP B C 1
ATOM 10697 O O . ASP B 1 621 ? 27.188 -26.672 -38.938 1 87.31 621 ASP B O 1
ATOM 10701 N N . PRO B 1 622 ? 27.156 -24.703 -39.844 1 85.12 622 PRO B N 1
ATOM 10702 C CA . PRO B 1 622 ? 28.578 -24.766 -40.188 1 85.12 622 PRO B CA 1
ATOM 10703 C C . PRO B 1 622 ? 29.469 -24.953 -38.969 1 85.12 622 PRO B C 1
ATOM 10705 O O . PRO B 1 622 ? 30.609 -25.391 -39.094 1 85.12 622 PRO B O 1
ATOM 10708 N N . LYS B 1 623 ? 28.922 -24.703 -37.719 1 79.44 623 LYS B N 1
ATOM 10709 C CA . LYS B 1 623 ? 29.703 -24.859 -36.5 1 79.44 623 LYS B CA 1
ATOM 10710 C C . LYS B 1 623 ? 29.984 -26.328 -36.219 1 79.44 623 LYS B C 1
ATOM 10712 O O . LYS B 1 623 ? 30.922 -26.656 -35.5 1 79.44 623 LYS B O 1
ATOM 10717 N N . MET B 1 624 ? 29.219 -27.125 -36.969 1 80.56 624 MET B N 1
ATOM 10718 C CA . MET B 1 624 ? 29.359 -28.562 -36.75 1 80.56 624 MET B CA 1
ATOM 10719 C C . MET B 1 624 ? 30.359 -29.156 -37.75 1 80.56 624 MET B C 1
ATOM 10721 O O . MET B 1 624 ? 30.406 -30.375 -37.938 1 80.56 624 MET B O 1
ATOM 10725 N N . MET B 1 625 ? 31.141 -28.344 -38.281 1 80.06 625 MET B N 1
ATOM 10726 C CA . MET B 1 625 ? 32.062 -28.75 -39.312 1 80.06 625 MET B CA 1
ATOM 10727 C C . MET B 1 625 ? 33 -29.844 -38.812 1 80.06 625 MET B C 1
ATOM 10729 O O . MET B 1 625 ? 33.25 -30.844 -39.5 1 80.06 625 MET B O 1
ATOM 10733 N N . HIS B 1 626 ? 33.5 -29.672 -37.562 1 82.5 626 HIS B N 1
ATOM 10734 C CA . HIS B 1 626 ? 34.5 -30.609 -37.031 1 82.5 626 HIS B CA 1
ATOM 10735 C C . HIS B 1 626 ? 33.906 -31.984 -36.844 1 82.5 626 HIS B C 1
ATOM 10737 O O . HIS B 1 626 ? 34.531 -33 -37.156 1 82.5 626 HIS B O 1
ATOM 10743 N N . VAL B 1 627 ? 32.688 -32 -36.406 1 82.94 627 VAL B N 1
ATOM 10744 C CA . VAL B 1 627 ? 32 -33.281 -36.125 1 82.94 627 VAL B CA 1
ATOM 10745 C C . VAL B 1 627 ? 31.641 -33.969 -37.438 1 82.94 627 VAL B C 1
ATOM 10747 O O . VAL B 1 627 ? 31.781 -35.188 -37.562 1 82.94 627 VAL B O 1
ATOM 10750 N N . VAL B 1 628 ? 31.234 -33.219 -38.406 1 86.31 628 VAL B N 1
ATOM 10751 C CA . VAL B 1 628 ? 30.812 -33.75 -39.719 1 86.31 628 VAL B CA 1
ATOM 10752 C C . VAL B 1 628 ? 32.031 -34.281 -40.5 1 86.31 628 VAL B C 1
ATOM 10754 O O . VAL B 1 628 ? 31.953 -35.344 -41.125 1 86.31 628 VAL B O 1
ATOM 10757 N N . LYS B 1 629 ? 33.094 -33.5 -40.406 1 82.25 629 LYS B N 1
ATOM 10758 C CA . LYS B 1 629 ? 34.312 -33.906 -41.094 1 82.25 629 LYS B CA 1
ATOM 10759 C C . LYS B 1 629 ? 34.844 -35.219 -40.562 1 82.25 629 LYS B C 1
ATOM 10761 O O . LYS B 1 629 ? 35.25 -36.094 -41.312 1 82.25 629 LYS B O 1
ATOM 10766 N N . THR B 1 630 ? 34.812 -35.344 -39.281 1 85.69 630 THR B N 1
ATOM 10767 C CA . THR B 1 630 ? 35.25 -36.562 -38.656 1 85.69 630 THR B CA 1
ATOM 10768 C C . THR B 1 630 ? 34.375 -37.75 -39.062 1 85.69 630 THR B C 1
ATOM 10770 O O . THR B 1 630 ? 34.875 -38.844 -39.281 1 85.69 630 THR B O 1
ATOM 10773 N N . ALA B 1 631 ? 33.125 -37.531 -39.25 1 85.25 631 ALA B N 1
ATOM 10774 C CA . ALA B 1 631 ? 32.188 -38.562 -39.625 1 85.25 631 ALA B CA 1
ATOM 10775 C C . ALA B 1 631 ? 32.375 -39 -41.062 1 85.25 631 ALA B C 1
ATOM 10777 O O . ALA B 1 631 ? 32.281 -40.188 -41.406 1 85.25 631 ALA B O 1
ATOM 10778 N N . ILE B 1 632 ? 32.75 -38.062 -41.875 1 81.5 632 ILE B N 1
ATOM 10779 C CA . ILE B 1 632 ? 32.938 -38.344 -43.312 1 81.5 632 ILE B CA 1
ATOM 10780 C C . ILE B 1 632 ? 34.25 -39.094 -43.531 1 81.5 632 ILE B C 1
ATOM 10782 O O . ILE B 1 632 ? 34.312 -40 -44.344 1 81.5 632 ILE B O 1
ATOM 10786 N N . GLU B 1 633 ? 35.25 -38.719 -42.719 1 80.12 633 GLU B N 1
ATOM 10787 C CA . GLU B 1 633 ? 36.531 -39.375 -42.812 1 80.12 633 GLU B CA 1
ATOM 10788 C C . GLU B 1 633 ? 36.469 -40.812 -42.375 1 80.12 633 GLU B C 1
ATOM 10790 O O . GLU B 1 633 ? 37.188 -41.656 -42.875 1 80.12 633 GLU B O 1
ATOM 10795 N N . ARG B 1 634 ? 35.594 -41.031 -41.531 1 77.5 634 ARG B N 1
ATOM 10796 C CA . ARG B 1 634 ? 35.469 -42.375 -41 1 77.5 634 ARG B CA 1
ATOM 10797 C C . ARG B 1 634 ? 34.438 -43.188 -41.812 1 77.5 634 ARG B C 1
ATOM 10799 O O . ARG B 1 634 ? 34.062 -44.281 -41.375 1 77.5 634 ARG B O 1
ATOM 10806 N N . LEU B 1 635 ? 33.938 -42.75 -42.812 1 74.62 635 LEU B N 1
ATOM 10807 C CA . LEU B 1 635 ? 32.906 -43.375 -43.656 1 74.62 635 LEU B CA 1
ATOM 10808 C C . LEU B 1 635 ? 33.438 -44.688 -44.219 1 74.62 635 LEU B C 1
ATOM 10810 O O . LEU B 1 635 ? 32.688 -45.656 -44.344 1 74.62 635 LEU B O 1
ATOM 10814 N N . ASP B 1 636 ? 34.812 -44.688 -44.594 1 67.5 636 ASP B N 1
ATOM 10815 C CA . ASP B 1 636 ? 35.406 -45.875 -45.219 1 67.5 636 ASP B CA 1
ATOM 10816 C C . ASP B 1 636 ? 35.938 -46.812 -44.156 1 67.5 636 ASP B C 1
ATOM 10818 O O . ASP B 1 636 ? 36.188 -48 -44.469 1 67.5 636 ASP B O 1
ATOM 10822 N N . ASN B 1 637 ? 36.25 -46.281 -42.875 1 60.5 637 ASN B N 1
ATOM 10823 C CA . ASN B 1 637 ? 36.812 -47.125 -41.844 1 60.5 637 ASN B CA 1
ATOM 10824 C C . ASN B 1 637 ? 35.75 -47.625 -40.906 1 60.5 637 ASN B C 1
ATOM 10826 O O . ASN B 1 637 ? 34.719 -46.969 -40.688 1 60.5 637 ASN B O 1
ATOM 10830 N N . ASP B 1 638 ? 35.469 -48.938 -40.688 1 53.28 638 ASP B N 1
ATOM 10831 C CA . ASP B 1 638 ? 34.438 -49.656 -39.938 1 53.28 638 ASP B CA 1
ATOM 10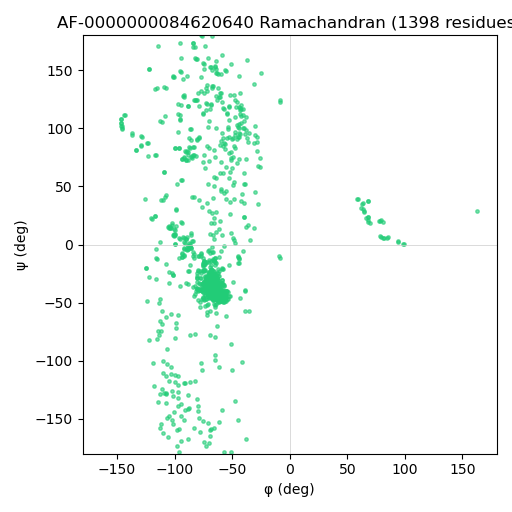832 C C . ASP B 1 638 ? 34.219 -49.062 -38.562 1 53.28 638 ASP B C 1
ATOM 10834 O O . ASP B 1 638 ? 33.562 -49.688 -37.719 1 53.28 638 ASP B O 1
ATOM 10838 N N . ASN B 1 639 ? 35.031 -48.156 -38.031 1 45.84 639 ASN B N 1
ATOM 10839 C CA . ASN B 1 639 ? 34.969 -47.938 -36.594 1 45.84 639 ASN B CA 1
ATOM 10840 C C . ASN B 1 639 ? 33.75 -47.094 -36.188 1 45.84 639 ASN B C 1
ATOM 10842 O O . ASN B 1 639 ? 33.281 -46.312 -37 1 45.84 639 ASN B O 1
ATOM 10846 N N . GLU B 1 640 ? 33.031 -47.594 -35.156 1 46.53 640 GLU B N 1
ATOM 10847 C CA . GLU B 1 640 ? 31.875 -47.031 -34.5 1 46.53 640 GLU B CA 1
ATOM 10848 C C . GLU B 1 640 ? 32.062 -45.531 -34.219 1 46.53 640 GLU B C 1
ATOM 10850 O O . GLU B 1 640 ? 33.062 -45.125 -33.656 1 46.53 640 GLU B O 1
ATOM 10855 N N . ILE B 1 641 ? 31.672 -44.719 -35.031 1 44.91 641 ILE B N 1
ATOM 10856 C CA . ILE B 1 641 ? 31.719 -43.281 -34.781 1 44.91 641 ILE B CA 1
ATOM 10857 C C . ILE B 1 641 ? 30.953 -42.969 -33.5 1 44.91 641 ILE B C 1
ATOM 10859 O O . ILE B 1 641 ? 29.75 -43.219 -33.375 1 44.91 641 ILE B O 1
ATOM 10863 N N . SER B 1 642 ? 31.641 -43.062 -32.312 1 38.53 642 SER B N 1
ATOM 10864 C CA . SER B 1 642 ? 31.031 -42.656 -31.062 1 38.53 642 SER B CA 1
ATOM 10865 C C . SER B 1 642 ? 30.484 -41.219 -31.141 1 38.53 642 SER B C 1
ATOM 10867 O O . SER B 1 642 ? 31.156 -40.344 -31.656 1 38.53 642 SER B O 1
ATOM 10869 N N . MET B 1 643 ? 29.328 -41.062 -31.297 1 38.53 643 MET B N 1
ATOM 10870 C CA . MET B 1 643 ? 28.688 -39.75 -31.156 1 38.53 643 MET B CA 1
ATOM 10871 C C . MET B 1 643 ? 29.094 -39.062 -29.859 1 38.53 643 MET B C 1
ATOM 10873 O O . MET B 1 643 ? 28.578 -39.406 -28.781 1 38.53 643 MET B O 1
ATOM 10877 N N . THR B 1 644 ? 30.344 -38.906 -29.484 1 32.88 644 THR B N 1
ATOM 10878 C CA . THR B 1 644 ? 30.547 -38.094 -28.297 1 32.88 644 THR B CA 1
ATOM 10879 C C . THR B 1 644 ? 29.703 -36.812 -28.375 1 32.88 644 THR B C 1
ATOM 10881 O O . THR B 1 644 ? 30.016 -35.906 -29.156 1 32.88 644 THR B O 1
ATOM 10884 N N . THR B 1 645 ? 28.484 -36.969 -28.266 1 33.59 645 THR B N 1
ATOM 10885 C CA . THR B 1 645 ? 27.359 -36.031 -28.203 1 33.59 645 THR B CA 1
ATOM 10886 C C . THR B 1 645 ? 27.609 -34.969 -27.141 1 33.59 645 THR B C 1
ATOM 10888 O O . THR B 1 645 ? 26.656 -34.344 -26.625 1 33.59 645 THR B O 1
ATOM 10891 N N . SER B 1 646 ? 28.828 -34.844 -26.547 1 30.08 646 SER B N 1
ATOM 10892 C CA . SER B 1 646 ? 28.781 -33.875 -25.438 1 30.08 646 SER B CA 1
ATOM 10893 C C . SER B 1 646 ? 28.281 -32.531 -25.906 1 30.08 646 SER B C 1
ATOM 10895 O O . SER B 1 646 ? 27.703 -31.766 -25.125 1 30.08 646 SER B O 1
ATOM 10897 N N . ALA B 1 647 ? 28.844 -32.031 -27.016 1 31.38 647 ALA B N 1
ATOM 10898 C CA . ALA B 1 647 ? 28.719 -30.578 -27.219 1 31.38 647 ALA B CA 1
ATOM 10899 C C . ALA B 1 647 ? 27.344 -30.219 -27.781 1 31.38 647 ALA B C 1
ATOM 10901 O O . ALA B 1 647 ? 27.047 -29.047 -28.016 1 31.38 647 ALA B O 1
ATOM 10902 N N . MET B 1 648 ? 26.641 -31.156 -28.422 1 31.67 648 MET B N 1
ATOM 10903 C CA . MET B 1 648 ? 25.5 -30.562 -29.109 1 31.67 648 MET B CA 1
ATOM 10904 C C . MET B 1 648 ? 24.328 -30.391 -28.172 1 31.67 648 MET B C 1
ATOM 10906 O O . MET B 1 648 ? 23.781 -31.359 -27.656 1 31.67 648 MET B O 1
ATOM 10910 N N . SER B 1 649 ? 24.266 -29.438 -27.469 1 34.31 649 SER B N 1
ATOM 10911 C CA . SER B 1 649 ? 23.141 -29.031 -26.625 1 34.31 649 SER B CA 1
ATOM 10912 C C . SER B 1 649 ? 21.812 -29.156 -27.359 1 34.31 649 SER B C 1
ATOM 10914 O O . SER B 1 649 ? 21.719 -28.828 -28.547 1 34.31 649 SER B O 1
ATOM 10916 N N . ASP B 1 650 ? 21.172 -30.234 -27.156 1 35.09 650 ASP B N 1
ATOM 10917 C CA . ASP B 1 650 ? 19.812 -30.484 -27.656 1 35.09 650 ASP B CA 1
ATOM 10918 C C . ASP B 1 650 ? 18.953 -29.219 -27.531 1 35.09 650 ASP B C 1
ATOM 10920 O O . ASP B 1 650 ? 17.734 -29.312 -27.406 1 35.09 650 ASP B O 1
ATOM 10924 N N . THR B 1 651 ? 19.578 -28.078 -27.484 1 38.78 651 THR B N 1
ATOM 10925 C CA . THR B 1 651 ? 18.781 -26.891 -27.188 1 38.78 651 THR B CA 1
ATOM 10926 C C . THR B 1 651 ? 17.625 -26.75 -28.172 1 38.78 651 THR B C 1
ATOM 10928 O O . THR B 1 651 ? 16.516 -26.406 -27.781 1 38.78 651 THR B O 1
ATOM 10931 N N . ASN B 1 652 ? 18.094 -27.047 -29.562 1 40.59 652 ASN B N 1
ATOM 10932 C CA . ASN B 1 652 ? 17.078 -26.656 -30.531 1 40.59 652 ASN B CA 1
ATOM 10933 C C . ASN B 1 652 ? 15.977 -27.719 -30.656 1 40.59 652 ASN B C 1
ATOM 10935 O O . ASN B 1 652 ? 14.961 -27.484 -31.312 1 40.59 652 ASN B O 1
ATOM 10939 N N . LEU B 1 653 ? 16.375 -28.969 -30.406 1 45.09 653 LEU B N 1
ATOM 10940 C CA . LEU B 1 653 ? 15.375 -30.016 -30.484 1 45.09 653 LEU B CA 1
ATOM 10941 C C . LEU B 1 653 ? 14.422 -29.953 -29.297 1 45.09 653 LEU B C 1
ATOM 10943 O O . LEU B 1 653 ? 13.391 -30.641 -29.297 1 45.09 653 LEU B O 1
ATOM 10947 N N . GLU B 1 654 ? 15.016 -29.5 -28.188 1 40.44 654 GLU B N 1
ATOM 10948 C CA . GLU B 1 654 ? 14.125 -29.297 -27.047 1 40.44 654 GLU B CA 1
ATOM 10949 C C . GLU B 1 654 ? 13.008 -28.312 -27.391 1 40.44 654 GLU B C 1
ATOM 10951 O O . GLU B 1 654 ? 13.219 -27.375 -28.156 1 40.44 654 GLU B O 1
ATOM 10956 N N . GLY B 1 655 ? 12.023 -28.672 -27.922 1 32.19 655 GLY B N 1
ATOM 10957 C CA . GLY B 1 655 ? 10.984 -27.656 -28.016 1 32.19 655 GLY B CA 1
ATOM 10958 C C . GLY B 1 655 ? 11.312 -26.391 -27.234 1 32.19 655 GLY B C 1
ATOM 10959 O O . GLY B 1 655 ? 12.141 -26.422 -26.328 1 32.19 655 GLY B O 1
ATOM 10960 N N . GLU B 1 656 ? 11.305 -25.156 -27.906 1 32.25 656 GLU B N 1
ATOM 10961 C CA . GLU B 1 656 ? 11.75 -23.859 -27.406 1 32.25 656 GLU B CA 1
ATOM 10962 C C . GLU B 1 656 ? 11.391 -23.688 -25.938 1 32.25 656 GLU B C 1
ATOM 10964 O O . GLU B 1 656 ? 11.305 -22.562 -25.438 1 32.25 656 GLU B O 1
ATOM 10969 N N . SER B 1 657 ? 11.062 -24.812 -25.375 1 28.06 657 SER B N 1
ATOM 10970 C CA . SER B 1 657 ? 10.719 -24.516 -23.984 1 28.06 657 SER B CA 1
ATOM 10971 C C . SER B 1 657 ? 11.961 -24.219 -23.156 1 28.06 657 SER B C 1
ATOM 10973 O O . SER B 1 657 ? 11.883 -24.047 -21.938 1 28.06 657 SER B O 1
ATOM 10975 N N . SER B 1 658 ? 13.195 -24.703 -23.641 1 26.59 658 SER B N 1
ATOM 10976 C CA . SER B 1 658 ? 14.312 -24.719 -22.703 1 26.59 658 SER B CA 1
ATOM 10977 C C . SER B 1 658 ? 14.773 -23.297 -22.391 1 26.59 658 SER B C 1
ATOM 10979 O O . SER B 1 658 ? 15.289 -22.594 -23.25 1 26.59 658 SER B O 1
ATOM 10981 N N . SER B 1 659 ? 14.211 -22.594 -21.531 1 24.45 659 SER B N 1
ATOM 10982 C CA . SER B 1 659 ? 14.789 -21.344 -21.062 1 24.45 659 SER B CA 1
ATOM 10983 C C . SER B 1 659 ? 16.297 -21.469 -20.859 1 24.45 659 SER B C 1
ATOM 10985 O O . SER B 1 659 ? 17.062 -20.672 -21.422 1 24.45 659 SER B O 1
ATOM 10987 N N . SER B 1 660 ? 16.75 -21.641 -19.562 1 25.06 660 SER B N 1
ATOM 10988 C CA . SER B 1 660 ? 17.984 -21.141 -18.953 1 25.06 660 SER B CA 1
ATOM 10989 C C . SER B 1 660 ? 19.172 -22.047 -19.266 1 25.06 660 SER B C 1
ATOM 10991 O O . SER B 1 660 ? 20.312 -21.672 -19.031 1 25.06 660 SER B O 1
ATOM 10993 N N . ALA B 1 661 ? 19.094 -23.328 -19.359 1 23.52 661 ALA B N 1
ATOM 10994 C CA . ALA B 1 661 ? 20.188 -24.141 -18.859 1 23.52 661 ALA B CA 1
ATOM 10995 C C . ALA B 1 661 ? 21.328 -24.203 -19.891 1 23.52 661 ALA B C 1
ATOM 10997 O O . ALA B 1 661 ? 22.484 -24.453 -19.516 1 23.52 661 ALA B O 1
ATOM 10998 N N . ALA B 1 662 ? 21.109 -24.312 -21.156 1 23.78 662 ALA B N 1
ATOM 10999 C CA . ALA B 1 662 ? 22.047 -25.203 -21.844 1 23.78 662 ALA B CA 1
ATOM 11000 C C . ALA B 1 662 ? 23.391 -24.531 -22.062 1 23.78 662 ALA B C 1
ATOM 11002 O O . ALA B 1 662 ? 24.234 -25.031 -22.812 1 23.78 662 ALA B O 1
ATOM 11003 N N . ALA B 1 663 ? 23.516 -23.266 -21.828 1 23.22 663 ALA B N 1
ATOM 11004 C CA . ALA B 1 663 ? 24.828 -22.859 -22.344 1 23.22 663 ALA B CA 1
ATOM 11005 C C . ALA B 1 663 ? 25.953 -23.453 -21.531 1 23.22 663 ALA B C 1
ATOM 11007 O O . ALA B 1 663 ? 26.547 -22.781 -20.688 1 23.22 663 ALA B O 1
ATOM 11008 N N . ALA B 1 664 ? 25.812 -24.5 -20.734 1 20.94 664 ALA B N 1
ATOM 11009 C CA . ALA B 1 664 ? 27.031 -24.859 -20.016 1 20.94 664 ALA B CA 1
ATOM 11010 C C . ALA B 1 664 ? 28.109 -25.328 -21 1 20.94 664 ALA B C 1
ATOM 11012 O O . ALA B 1 664 ? 27.984 -26.391 -21.609 1 20.94 664 ALA B O 1
ATOM 11013 N N . ALA B 1 665 ? 28.766 -24.391 -21.766 1 22.08 665 ALA B N 1
ATOM 11014 C CA . ALA B 1 665 ? 29.938 -24.656 -22.594 1 22.08 66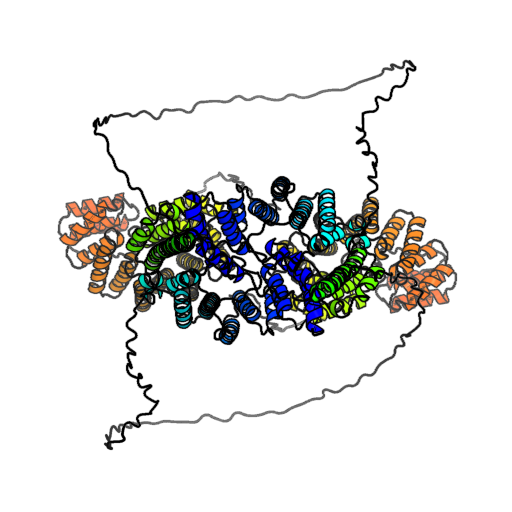5 ALA B CA 1
ATOM 11015 C C . ALA B 1 665 ? 31.016 -25.391 -21.797 1 22.08 665 ALA B C 1
ATOM 11017 O O . ALA B 1 665 ? 31.453 -24.906 -20.75 1 22.08 665 ALA B O 1
ATOM 11018 N N . PHE B 1 666 ? 31.062 -26.672 -21.766 1 19.84 666 PHE B N 1
ATOM 11019 C CA . PHE B 1 666 ? 32.156 -27.516 -21.266 1 19.84 666 PHE B CA 1
ATOM 11020 C C . PHE B 1 666 ? 33.5 -27.094 -21.844 1 19.84 666 PHE B C 1
ATOM 11022 O O . PHE B 1 666 ? 33.719 -27.234 -23.047 1 19.84 666 PHE B O 1
ATOM 11029 N N . VAL B 1 667 ? 34.125 -25.953 -21.375 1 20.42 667 VAL B N 1
ATOM 11030 C CA . VAL B 1 667 ? 35.5 -25.5 -21.688 1 20.42 667 VAL B CA 1
ATOM 11031 C C . VAL B 1 667 ? 36.5 -26.609 -21.406 1 20.42 667 VAL B C 1
ATOM 11033 O O . VAL B 1 667 ? 36.719 -26.984 -20.25 1 20.42 667 VAL B O 1
ATOM 11036 N N . GLY B 1 668 ? 36.375 -27.828 -22.016 1 18.06 668 GLY B N 1
ATOM 11037 C CA . GLY B 1 668 ? 37.5 -28.734 -21.828 1 18.06 668 GLY B CA 1
ATOM 11038 C C . GLY B 1 668 ? 38.812 -28.109 -22.203 1 18.06 668 GLY B C 1
ATOM 11039 O O . GLY B 1 668 ? 39 -27.625 -23.328 1 18.06 668 GLY B O 1
ATOM 11040 N N . ASP B 1 669 ? 39.531 -27.5 -21.25 1 19.06 669 ASP B N 1
ATOM 11041 C CA . ASP B 1 669 ? 40.844 -26.875 -21.234 1 19.06 669 ASP B CA 1
ATOM 11042 C C . ASP B 1 669 ? 41.906 -27.891 -21.656 1 19.06 669 ASP B C 1
ATOM 11044 O O . ASP B 1 669 ? 42.219 -28.828 -20.922 1 19.06 669 ASP B O 1
ATOM 11048 N N . ASP B 1 670 ? 41.844 -28.422 -22.875 1 17.98 670 ASP B N 1
ATOM 11049 C CA . ASP B 1 670 ? 43.094 -29.078 -23.297 1 17.98 670 ASP B CA 1
ATOM 11050 C C . ASP B 1 670 ? 44.281 -28.141 -23.156 1 17.98 670 ASP B C 1
ATOM 11052 O O . ASP B 1 670 ? 44.25 -27.016 -23.625 1 17.98 670 ASP B O 1
ATOM 11056 N N . GLU B 1 671 ? 45.156 -28.359 -22.172 1 18.84 671 GLU B N 1
ATOM 11057 C CA . GLU B 1 671 ? 46.375 -27.703 -21.75 1 18.84 671 GLU B CA 1
ATOM 11058 C C . GLU B 1 671 ? 47.438 -27.734 -22.844 1 18.84 671 GLU B C 1
ATOM 11060 O O . GLU B 1 671 ? 48.594 -27.359 -22.625 1 18.84 671 GLU B O 1
ATOM 11065 N N . GLU B 1 672 ? 47.094 -28.078 -24.094 1 17.86 672 GLU B N 1
ATOM 11066 C CA . GLU B 1 672 ? 48.375 -28.234 -24.766 1 17.86 672 GLU B CA 1
ATOM 11067 C C . GLU B 1 672 ? 49.188 -26.953 -24.719 1 17.86 672 GLU B C 1
ATOM 11069 O O . GLU B 1 672 ? 48.656 -25.859 -24.859 1 17.86 672 GLU B O 1
ATOM 11074 N N . HIS B 1 673 ? 50.406 -27.016 -24.156 1 18.73 673 HIS B N 1
ATOM 11075 C CA . HIS B 1 673 ? 51.531 -26.141 -23.797 1 18.73 673 HIS B CA 1
ATOM 11076 C C . HIS B 1 673 ? 52.156 -25.516 -25.047 1 18.73 673 HIS B C 1
ATOM 11078 O O . HIS B 1 673 ? 53.188 -24.844 -24.953 1 18.73 673 HIS B O 1
ATOM 11084 N N . ASN B 1 674 ? 51.438 -25.688 -26.172 1 17.12 674 ASN B N 1
ATOM 11085 C CA . ASN B 1 674 ? 52.438 -25.422 -27.203 1 17.12 674 ASN B CA 1
ATOM 11086 C C . ASN B 1 674 ? 53 -24.016 -27.094 1 17.12 674 ASN B C 1
ATOM 11088 O O . ASN B 1 674 ? 52.281 -23.078 -26.766 1 17.12 674 ASN B O 1
ATOM 11092 N N . GLN B 1 675 ? 54.344 -23.875 -27.031 1 17.69 675 GLN B N 1
ATOM 11093 C CA . GLN B 1 675 ? 55.406 -22.906 -26.828 1 17.69 675 GLN B CA 1
ATOM 11094 C C . GLN B 1 675 ? 55.375 -21.828 -27.906 1 17.69 675 GLN B C 1
ATOM 11096 O O . GLN B 1 675 ? 56.062 -20.812 -27.781 1 17.69 675 GLN B O 1
ATOM 11101 N N . HIS B 1 676 ? 54.531 -22.094 -28.953 1 16.94 676 HIS B N 1
ATOM 11102 C CA . HIS B 1 676 ? 55.25 -21.453 -30.062 1 16.94 676 HIS B CA 1
ATOM 11103 C C . HIS B 1 676 ? 55.344 -19.953 -29.859 1 16.94 676 HIS B C 1
ATOM 11105 O O . HIS B 1 676 ? 54.406 -19.328 -29.312 1 16.94 676 HIS B O 1
ATOM 11111 N N . HIS B 1 677 ? 56.531 -19.391 -29.938 1 17.78 677 HIS B N 1
ATOM 11112 C CA . HIS B 1 677 ? 57.25 -18.141 -29.75 1 17.78 677 HIS B CA 1
ATOM 11113 C C . HIS B 1 677 ? 56.812 -17.078 -30.75 1 17.78 677 HIS B C 1
ATOM 11115 O O . HIS B 1 677 ? 57.375 -15.977 -30.781 1 17.78 677 HIS B O 1
ATOM 11121 N N . GLN B 1 678 ? 55.75 -17.484 -31.562 1 16.27 678 GLN B N 1
ATOM 11122 C CA . GLN B 1 678 ? 56 -16.672 -32.75 1 16.27 678 GLN B CA 1
ATOM 11123 C C . GLN B 1 678 ? 55.906 -15.18 -32.438 1 16.27 678 GLN B C 1
ATOM 11125 O O . GLN B 1 678 ? 55.031 -14.781 -31.625 1 16.27 678 GLN B O 1
ATOM 11130 N N . GLN B 1 679 ? 56.844 -14.391 -32.906 1 17.27 679 GLN B N 1
ATOM 11131 C CA . GLN B 1 679 ? 57.438 -13.062 -32.906 1 17.27 679 GLN B CA 1
ATOM 11132 C C . GLN B 1 679 ? 56.531 -12.031 -33.562 1 17.27 679 GLN B C 1
ATOM 11134 O O . GLN B 1 679 ? 56.906 -10.859 -33.656 1 17.27 679 GLN B O 1
ATOM 11139 N N . ASP B 1 680 ? 55.281 -12.508 -33.844 1 15.73 680 ASP B N 1
ATOM 11140 C CA . ASP B 1 680 ? 54.906 -11.633 -34.969 1 15.73 680 ASP B CA 1
ATOM 11141 C C . ASP B 1 680 ? 54.938 -10.172 -34.531 1 15.73 680 ASP B C 1
ATOM 11143 O O . ASP B 1 680 ? 54.812 -9.859 -33.344 1 15.73 680 ASP B O 1
ATOM 11147 N N . GLN B 1 681 ? 54.969 -9.391 -35.562 1 16.94 681 GLN B N 1
ATOM 11148 C CA . GLN B 1 681 ? 55.344 -8.078 -36.125 1 16.94 681 GLN B CA 1
ATOM 11149 C C . GLN B 1 681 ? 54.344 -7.012 -35.688 1 16.94 681 GLN B C 1
ATOM 11151 O O . GLN B 1 681 ? 53.188 -7.316 -35.406 1 16.94 681 GLN B O 1
ATOM 11156 N N . VAL B 1 682 ? 54.875 -5.883 -35.469 1 17.36 682 VAL B N 1
ATOM 11157 C CA . VAL B 1 682 ? 54.719 -4.566 -34.875 1 17.36 682 VAL B CA 1
ATOM 11158 C C . VAL B 1 682 ? 53.656 -3.768 -35.625 1 17.36 682 VAL B C 1
ATOM 11160 O O . VAL B 1 682 ? 53.531 -2.559 -35.438 1 17.36 682 VAL B O 1
ATOM 11163 N N . VAL B 1 683 ? 52.688 -4.574 -36.25 1 16.38 683 VAL B N 1
ATOM 11164 C CA . VAL B 1 683 ? 52.188 -3.605 -37.219 1 16.38 683 VAL B CA 1
ATOM 11165 C C . VAL B 1 683 ? 51.562 -2.402 -36.469 1 16.38 683 VAL B C 1
ATOM 11167 O O . VAL B 1 683 ? 50.969 -2.553 -35.406 1 16.38 683 VAL B O 1
ATOM 11170 N N . HIS B 1 684 ? 51.719 -1.253 -37.094 1 16.39 684 HIS B N 1
ATOM 11171 C CA . HIS B 1 684 ? 51.75 0.181 -36.812 1 16.39 684 HIS B CA 1
ATOM 11172 C C . HIS B 1 684 ? 50.312 0.733 -36.688 1 16.39 684 HIS B C 1
ATOM 11174 O O . HIS B 1 684 ? 50.094 1.711 -35.969 1 16.39 684 HIS B O 1
ATOM 11180 N N . GLY B 1 685 ? 49.344 0.138 -37.469 1 15.59 685 GLY B N 1
ATOM 11181 C CA . GLY B 1 685 ? 48.719 1.269 -38.125 1 15.59 685 GLY B CA 1
ATOM 11182 C C . GLY B 1 685 ? 47.906 2.158 -37.188 1 15.59 685 GLY B C 1
ATOM 11183 O O . GLY B 1 685 ? 47.656 1.778 -36.062 1 15.59 685 GLY B O 1
ATOM 11184 N N . GLU B 1 686 ? 47 2.918 -37.844 1 16.36 686 GLU B N 1
ATOM 11185 C CA . GLU B 1 686 ? 46.594 4.32 -37.938 1 16.36 686 GLU B CA 1
ATOM 11186 C C . GLU B 1 686 ? 45.469 4.633 -36.938 1 16.36 686 GLU B C 1
ATOM 11188 O O . GLU B 1 686 ? 44.812 3.721 -36.438 1 16.36 686 GLU B O 1
ATOM 11193 N N . GLU B 1 687 ? 44.656 5.605 -37.312 1 16.2 687 GLU B N 1
ATOM 11194 C CA . GLU B 1 687 ? 44.312 6.906 -36.75 1 16.2 687 GLU B CA 1
ATOM 11195 C C . GLU B 1 687 ? 43.031 6.82 -35.938 1 16.2 687 GLU B C 1
ATOM 11197 O O . GLU B 1 687 ? 42.344 5.793 -35.938 1 16.2 687 GLU B O 1
ATOM 11202 N N . ASP B 1 688 ? 42.062 7.668 -36.219 1 16.11 688 ASP B N 1
ATOM 11203 C CA . ASP B 1 688 ? 41.625 8.844 -35.5 1 16.11 688 ASP B CA 1
ATOM 11204 C C . ASP B 1 688 ? 40.281 8.586 -34.781 1 16.11 688 ASP B C 1
ATOM 11206 O O . ASP B 1 688 ? 40.156 8.781 -33.562 1 16.11 688 ASP B O 1
ATOM 11210 N N . GLN B 1 689 ? 39.062 9.125 -35.375 1 16.44 689 GLN B N 1
ATOM 11211 C CA . GLN B 1 689 ? 38.25 10.188 -34.781 1 16.44 689 GLN B CA 1
ATOM 11212 C C . GLN B 1 689 ? 37.094 9.625 -33.969 1 16.44 689 GLN B C 1
ATOM 11214 O O . GLN B 1 689 ? 36.688 8.484 -34.188 1 16.44 689 GLN B O 1
ATOM 11219 N N . SER B 1 690 ? 36.312 10.555 -33.219 1 15.91 690 SER B N 1
ATOM 11220 C CA . SER B 1 690 ? 35.656 10.898 -31.969 1 15.91 690 SER B CA 1
ATOM 11221 C C . SER B 1 690 ? 34.188 10.57 -32.031 1 15.91 690 SER B C 1
ATOM 11223 O O . SER B 1 690 ? 33.406 11.055 -31.188 1 15.91 690 SER B O 1
ATOM 11225 N N . SER B 1 691 ? 33.719 9.406 -32.375 1 16.08 691 SER B N 1
ATOM 11226 C CA . SER B 1 691 ? 32.25 9.32 -32.531 1 16.08 691 SER B CA 1
ATOM 11227 C C . SER B 1 691 ? 31.547 9.57 -31.203 1 16.08 691 SER B C 1
ATOM 11229 O O . SER B 1 691 ? 31.781 8.867 -30.219 1 16.08 691 SER B O 1
ATOM 11231 N N . ALA B 1 692 ? 31.016 10.75 -30.938 1 16.39 692 ALA B N 1
ATOM 11232 C CA . ALA B 1 692 ? 30.344 11.312 -29.766 1 16.39 692 ALA B CA 1
ATOM 11233 C C . ALA B 1 692 ? 29.016 10.617 -29.5 1 16.39 692 ALA B C 1
ATOM 11235 O O . ALA B 1 692 ? 28.047 10.836 -30.203 1 16.39 692 ALA B O 1
ATOM 11236 N N . TYR B 1 693 ? 28.797 9.375 -29.422 1 15.93 693 TYR B N 1
ATOM 11237 C CA . TYR B 1 693 ? 27.422 8.914 -29.219 1 15.93 693 TYR B CA 1
ATOM 11238 C C . TYR B 1 693 ? 26.906 9.352 -27.859 1 15.93 693 TYR B C 1
ATOM 11240 O O . TYR B 1 693 ? 27.438 8.953 -26.812 1 15.93 693 TYR B O 1
ATOM 11248 N N . THR B 1 694 ? 26.422 10.578 -27.609 1 16.45 694 THR B N 1
ATOM 11249 C CA . THR B 1 694 ? 25.969 11.133 -26.344 1 16.45 694 THR B CA 1
ATOM 11250 C C . THR B 1 694 ? 24.703 10.398 -25.859 1 16.45 694 THR B C 1
ATOM 11252 O O . THR B 1 694 ? 23.641 10.531 -26.453 1 16.45 694 THR B O 1
ATOM 11255 N N . TYR B 1 695 ? 24.609 9.195 -25.641 1 15.75 695 TYR B N 1
ATOM 11256 C CA . TYR B 1 695 ? 23.375 8.688 -25.062 1 15.75 695 TYR B CA 1
ATOM 11257 C C . TYR B 1 695 ? 23.078 9.367 -23.719 1 15.75 695 TYR B C 1
ATOM 11259 O O . TYR B 1 695 ? 23.938 9.375 -22.828 1 15.75 695 TYR B O 1
ATOM 11267 N N . ASP B 1 696 ? 22.328 10.469 -23.609 1 17.06 696 ASP B N 1
ATOM 11268 C CA . ASP B 1 696 ? 21.812 11.297 -22.531 1 17.06 696 ASP B CA 1
ATOM 11269 C C . ASP B 1 696 ? 21.234 10.43 -21.406 1 17.06 696 ASP B C 1
ATOM 11271 O O . ASP B 1 696 ? 20.359 9.586 -21.656 1 17.06 696 ASP B O 1
ATOM 11275 N N . ALA B 1 697 ? 21.969 10.195 -20.25 1 17.48 697 ALA B N 1
ATOM 11276 C CA . ALA B 1 697 ? 21.859 9.648 -18.906 1 17.48 697 ALA B CA 1
ATOM 11277 C C . ALA B 1 697 ? 20.625 10.18 -18.188 1 17.48 697 ALA B C 1
ATOM 11279 O O . ALA B 1 697 ? 20.359 11.383 -18.203 1 17.48 697 ALA B O 1
ATOM 11280 N N . PHE B 1 698 ? 19.656 9.32 -17.984 1 17.62 698 PHE B N 1
ATOM 11281 C CA . PHE B 1 698 ? 18.469 9.32 -17.156 1 17.62 698 PHE B CA 1
ATOM 11282 C C . PHE B 1 698 ? 18.797 9.742 -15.727 1 17.62 698 PHE B C 1
ATOM 11284 O O . PHE B 1 698 ? 17.984 9.594 -14.82 1 17.62 698 PHE B O 1
ATOM 11291 N N . VAL B 1 699 ? 20.156 10.156 -15.383 1 16.7 699 VAL B N 1
ATOM 11292 C CA . VAL B 1 699 ? 20.406 10.312 -13.953 1 16.7 699 VAL B CA 1
ATOM 11293 C C . VAL B 1 699 ? 19.562 11.477 -13.414 1 16.7 699 VAL B C 1
ATOM 11295 O O . VAL B 1 699 ? 19.438 11.633 -12.195 1 16.7 699 VAL B O 1
ATOM 11298 N N . ASP B 1 700 ? 19.312 12.633 -14.062 1 17.22 700 ASP B N 1
ATOM 11299 C CA . ASP B 1 700 ? 19.703 13.836 -13.336 1 17.22 700 ASP B CA 1
ATOM 11300 C C . ASP B 1 700 ? 19.266 13.758 -11.875 1 17.22 700 ASP B C 1
ATOM 11302 O O . ASP B 1 700 ? 18.578 12.812 -11.477 1 17.22 700 ASP B O 1
ATOM 11306 N N . GLU B 1 701 ? 19.031 15.094 -11.383 1 17.55 701 GLU B N 1
ATOM 11307 C CA . GLU B 1 701 ? 18.344 15.836 -10.328 1 17.55 701 GLU B CA 1
ATOM 11308 C C . GLU B 1 701 ? 16.922 15.328 -10.125 1 17.55 701 GLU B C 1
ATOM 11310 O O . GLU B 1 701 ? 16.219 15.047 -11.102 1 17.55 701 GLU B O 1
#

Solvent-accessible surface area (backbone atoms only — not comparable to full-atom values): 79426 Å² total; per-residue (Å²): 132,56,74,72,56,56,60,54,61,31,45,42,47,55,52,51,49,27,52,53,22,51,75,66,69,34,39,70,34,17,36,53,50,24,51,57,55,20,39,73,40,79,82,40,63,65,40,48,39,52,33,31,49,31,30,40,75,64,66,36,41,67,47,22,36,65,68,27,69,82,48,81,50,67,52,32,33,51,53,30,24,52,32,20,51,77,68,71,34,22,67,64,19,42,56,48,45,65,74,43,59,85,78,46,52,81,64,61,68,77,50,81,59,74,72,50,57,34,94,81,57,70,70,38,39,41,61,53,27,35,50,43,14,51,24,27,44,74,60,70,33,59,68,62,12,44,52,29,19,52,52,16,32,71,65,34,70,79,44,48,49,32,52,51,53,30,21,72,68,64,50,44,83,81,51,59,62,71,66,61,41,44,76,81,71,78,76,82,74,77,80,64,74,74,73,74,69,76,72,75,74,74,76,67,81,68,71,70,69,72,79,76,70,81,79,76,74,67,82,72,60,91,66,86,62,86,82,89,83,89,86,92,81,90,92,82,90,95,92,99,95,94,92,94,86,90,83,97,84,92,84,87,90,81,88,78,87,76,82,75,79,87,79,82,85,72,93,75,76,83,86,80,84,78,76,88,75,73,88,81,78,90,47,80,74,92,60,70,80,79,43,64,92,36,76,53,78,77,70,66,65,58,55,54,50,48,48,50,49,52,51,20,50,45,49,53,33,48,51,50,37,42,52,48,51,15,53,44,27,43,55,56,56,37,29,70,60,13,42,52,38,45,68,70,40,58,66,50,55,38,73,32,36,69,49,23,36,52,43,13,49,32,28,42,73,68,69,36,42,70,61,13,49,53,27,36,51,49,14,39,70,71,31,72,69,64,58,81,64,40,40,56,47,32,50,39,28,56,48,66,65,36,61,66,64,34,47,50,50,20,50,51,34,36,72,73,38,68,85,38,42,37,23,26,38,19,45,14,46,50,30,43,75,67,66,34,44,68,61,14,40,52,27,19,47,50,16,33,71,68,33,78,70,47,37,68,36,29,32,54,36,12,33,40,24,40,57,69,67,38,54,70,59,13,50,51,24,18,50,51,16,36,69,61,33,78,74,45,37,69,22,30,45,48,45,16,50,53,26,47,74,70,70,33,58,68,61,15,49,54,27,35,51,53,21,34,68,60,38,71,76,37,34,68,59,31,40,54,45,18,53,51,26,46,76,70,68,38,52,66,63,17,43,54,30,16,52,49,15,32,68,68,36,69,84,40,56,36,23,41,50,51,35,20,51,48,29,43,76,72,64,36,49,69,64,17,48,54,42,48,53,55,41,40,72,75,49,68,83,48,35,67,58,30,39,51,50,12,54,44,27,46,74,71,64,39,56,65,60,12,51,53,23,33,48,49,17,32,73,64,35,62,87,44,41,68,63,42,51,54,53,60,68,39,65,84,47,90,64,80,77,72,72,78,60,77,77,66,63,59,54,81,45,33,57,60,72,67,72,46,52,75,79,71,77,80,77,76,74,77,78,74,70,79,71,80,72,81,76,81,80,78,82,74,82,88,76,90,72,77,83,74,80,75,76,81,76,85,63,71,134,132,56,73,72,55,56,60,53,60,31,44,42,47,55,52,51,50,26,51,52,23,53,74,66,70,33,40,68,33,17,36,53,50,24,50,56,55,20,37,73,41,78,81,40,63,65,39,47,39,54,32,30,49,31,29,40,77,65,68,35,42,68,46,20,36,65,67,28,68,82,49,81,51,67,52,31,34,52,52,30,23,53,32,20,52,77,69,72,34,23,66,64,19,43,57,50,45,63,74,44,59,85,79,45,53,81,62,62,68,78,51,81,60,74,72,51,58,33,91,77,60,69,70,38,37,42,59,52,26,35,51,45,13,52,23,27,44,75,60,71,33,59,69,62,12,44,52,28,19,53,52,16,33,70,64,33,70,80,42,47,50,32,51,52,52,30,21,73,70,64,51,44,82,80,51,59,62,69,65,60,41,44,76,80,72,79,78,81,73,76,79,63,72,74,69,74,65,71,72,73,68,74,67,65,83,58,76,71,73,76,71,83,84,82,81,83,81,78,80,87,79,89,76,82,79,88,86,90,84,84,90,88,83,89,92,84,89,95,88,93,89,93,92,92,79,91,88,94,76,89,88,83,88,87,88,89,79,90,73,83,89,80,92,85,88,93,86,92,94,89,85,92,87,92,75,96,80,74,92,84,75,96,70,77,71,75,26,66,76,84,40,66,91,67,76,66,77,78,45,65,64,59,51,57,50,50,51,51,49,53,51,20,52,44,49,53,32,47,51,51,36,43,51,47,50,15,52,44,27,42,56,56,56,38,32,70,60,12,43,51,39,45,68,68,40,59,67,48,54,37,72,32,37,69,48,24,37,52,44,12,48,31,28,43,73,68,67,36,42,72,62,12,49,53,26,37,51,49,13,40,70,70,32,72,70,64,58,82,66,40,40,55,48,34,51,38,30,56,50,67,65,37,61,68,62,33,46,51,50,18,50,51,35,36,71,72,38,69,88,36,41,36,24,26,39,18,46,14,48,48,29,43,75,69,68,35,44,68,60,13,40,53,26,19,48,51,17,32,70,69,34,78,70,46,37,67,37,29,32,53,37,12,34,40,24,43,54,69,67,38,52,68,60,14,50,50,24,19,51,51,16,36,71,60,33,79,74,45,37,69,22,30,45,49,44,16,52,52,24,48,73,70,69,33,57,69,61,14,49,54,27,35,52,54,21,35,69,60,39,72,75,37,35,67,59,31,40,54,44,18,52,50,25,45,76,70,68,37,50,66,63,17,45,53,30,16,52,48,16,31,67,68,36,68,84,39,54,36,23,43,51,52,34,21,51,48,29,45,76,71,66,37,47,69,64,17,50,54,42,46,54,54,42,40,71,75,49,69,81,46,35,69,58,30,39,53,49,12,55,46,27,45,73,71,64,38,56,68,61,14,52,52,25,34,48,50,19,32,73,64,34,64,86,44,41,68,63,42,50,54,52,59,68,38,66,85,46,88,66,80,79,73,73,79,60,77,79,63,60,60,57,82,43,34,52,62,71,70,76,39,62,70,74,68,75,79,77,75,78,75,69,79,70,79,71,80,71,78,72,81,77,76,81,74,80,84,87,84,87,74,83,75,78,77,78,85,74,89,64,78,133

Secondary structure (DSSP, 8-state):
--HHHHHHHHTHHHHHHHHHHHHTT-HHHHHHHHHHHHHH-TT-HHHHHHHHHHHHHTT-HHHHHHHHTT--SHHHHHHHHHHHHHTT-HHHHHHHHHTTGGGPPPP-TTS---S---TTPPPPHHHHHHHHHHHHHHTT-HHHHHHHHHHHHHH-TT-HHHHHHHHHTT-GGGS-HHHHTS-----------------------------------------------------------------------------------------------------S-TTGGGSS------THHHHHHHHHHHHHHHHHHHHHHHHHHHHHHHHTT-HHHHHHHHHTS-HHHHTSHHHHHHHHHHHHHTT-HHHHHHHHHHHHHH-TT--TTHHHHHHHHHHHT-HHHHHHHHHHHHHH-TT-HHHHHHHHHHHHHTT-HHHHHHHHHHHHHH-TT-HHHHHHHHHHHHHTT-HHHHHHHHHHHHHH-TT-HHHHHHHHHHHHHTT-HHHHHHHHHHHHHH-TT-HHHHHHHHHHHHHTT-HHHHHHHHHHHHHHSTT-HHHHHHHHHHHHHTT-HHHHHHHHHHHHHH-TT-HHHHHHHHHHHHHHT-HHHHHHHHHHHHHH-GGGHHHHHHHHHTTSS-------TTS--TTTTS-TT--SS------------------------------------S---/--HHHHHHHHTHHHHHHHHHHHHTT-HHHHHHHHHHHHHH-TT-HHHHHHHHHHHHHTT-HHHHHHHHTT--SHHHHHHHHHHHHHTT-HHHHHHHHHTTGGGPPPP-TTS---S---TTPPPPHHHHHHHHHHHHHHTT-HHHHHHHHHHHHHH-TT-HHHHHHHHHTT-GGGS-HHHHTS-------------------------------------------------------------------------------------------------------TTSGGGS------THHHHHHHHHHHHHHHHHHHHHHHHHHHHHHHHTT-HHHHHHHHHTS-HHHHTSHHHHHHHHHHHHHTT-HHHHHHHHHHHHHH-TT--TTHHHHHHHHHHTT-HHHHHHHHHHHHHH-TT-HHHHHHHHHHHHHTT-HHHHHHHHHHHHHH-TT-HHHHHHHHHHHHHTT-HHHHHHHHHHHHHH-TT-HHHHHHHHHHHHHTT-HHHHHHHHHHHHHHSTT-HHHHHHHHHHHHHTT-HHHHHHHHHHHHHHSTT-HHHHHHHHHHHHHTT-HHHHHHHHHHHHHH-TT-HHHHHHHHHHHHHHT-HHHHHHHHHHHHHH-GGGHHHHHHHHHTTSS--------SS--TTTTS-TT--STT-----------------------------------TT--

pLDDT: mean 72.52, std 32.75, range [13.7, 98.75]

Foldseek 3Di:
DDPVVVLVVVCVVLVVVLQVCVVVVVLVVNLVSLVVSCVVPVLDQQSLLSNLVSCVSVPNLVVSLVSLVPHDDQSSLQSNLVSCLVVLNLVVNLVSLVVCLVVFAQDDPLPPPPPCPDPDDRDHNLSSLQSNLSSCVSVVNNVSSLVSLQVSCQSPVPPVSSLLSCLLQVNNVVDDLCVSLDDPPPPPPPPPPVCPPDPPPPPDPPPPPPDDDDDDDDPDDPDDDDDDDDDDDDDDDDDDDYDDDDDDDDDDDDDDDDPDDDDDDDDDDDDDPDDDPDDDPPDDDPPPDPDDDPPPPDCVVVVVCVVVSSVVSSVVSVLSSLQSQLSSCVSLLVLVSNLVSLVPHDPVNNQELVSLQSNLSSCVQLLNLVSSLVSNVSSCVSPVLDLPNLLVNLLSCLLVLVLVVLVVSLVSVCVNPVLALSSLSSVLSNCLSVVNLVVSLVSLVSSCVSPVLPLVSLLSNLQSCLQVVNLVSSLVSLVSSCVSPVLPLSSLQSNLVSCVVVVNLVSNLVSLVSSCVSVVLRLLSLQSNLVSCVVVVNLVSSLVSLVSSCVSNVLQLSSLQSNLVSCVVVVVLVVSVVSLVVSCVSPVLALVSLQVNLLSCLVVVNLVSSLVSLVSSCVSPVVCVVVSVVSNVCSPPPDNSPCPVPPDQCCVSRSSSSSGNRPPPPPPPDPPVPVDPDDDDDDDDDDDDDPCPCPPPPPDD/DDPVVVLVVVCVVLVVVLQVCVVVVVLVVNLVSLVVSCVVPVLDQQSLLSNLVSCVSVPNLVVSLVSLVPHDDQSSLQSNLVSCLVVLNLVVNLVSLVVCLVVFAQDDPLPPPPPCPDPDDRDHNLSSLQSNLSSCVSVVNNVSSLVSLQVSCQSPVVPVSSLLSCLLQVNNVVDDLCVSLDDPPPPPPPPPPVPPPDPPPPPPPPPPPDDDDDDDDDDDDDDDDDYDYDDYDDDDDDDDDDYDDDDDDDDDDDYDDDDDDDDDDDDDYDDDDDDDDDDDDDDDDPPPDVPDDPPVPDPVVVVVCVVVSSVVSSVVSVLSSLQSQLSSCVSLLVLVSNLVSLVPHDPVNNQELVSLQSNLSSCVQLLNLVSSLVSNVSSCVSPVLDLPNLLVNLLSCLLVLVLVVLVVSLVSVCVNPVLALSSLSSVLSNCLSVVNLVVSLVSLVSSCVSPVLPLVSLLSNLLSCQLVVNLVSSLVSLVSSCVSPVLPLSSLQSNLLSCVVVVNLVSSLVSLVSSCVSVVLRLLSLQVNLVSCVVVVNLVSSLVSLVSSCVSNVLQLSSLQSNLVSCVVVVVLVVSVVSLVVSCVSPVLALVSLQVNLLSCLVVVNLVSSLVSLVSSCVSPVVCVVVSVVSNVCSPPPDNSPCPVVPDQCCVSRSSSDRRHPPPPPPPPPPPPPPDPDPDDDDDDDDDDDPCPPPDDPDDD

Nearest PDB structures (foldseek):
  5a31-assembly1_F  TM=8.895E-01  e=2.137E-26  Homo sapiens
  5g05-assembly1_H  TM=9.026E-01  e=2.192E-25  Homo sapiens
  5g04-assembly1_F  TM=8.881E-01  e=1.713E-25  Homo sapiens
  6q6h-assembly1_U  TM=7.020E-01  e=8.872E-13  Homo sapiens
  7yea-assembly1_B  TM=4.817E-01  e=5.785E-09  Homo sapiens